Protein AF-A0A970VYC9-F1 (afdb_monomer_lite)

Sequence (1015 aa):
MMTEHKGNSSAHLAHGGRQALRVGLLAVALLVLVWGLLGAGLLDGRLAPSISSAAEPETVHFQEGLNSYAGTTDTYINRWFPDTSYGWYNTMSVRAADYMSSLVRFDLSSIPNSATVISATLQLWCTGTGGQTVDASAFRVVRPWSESLATWNAADASVFWGTAGCNSTTTDRLPDPETMVVLSAASRWYEWAIPNMVQAWIANPANNQGVILRGSGEHFVQFSFASSEYWSLDLRPRLSVRYVDGPLSTATSTATATGTFTPTPTSTSFQTFTATPTGTVPTSTHTPTPTATPTGGPGNVEIRIVPDSRTALLNEMFTLDVMVLAPSGPVDSSSVYINFDPAVLQVVDGGGAPTNAIVPDATSLPILLLNQVNNGTGRIDYVAGAALPPAAPPSGYFRVATIRFKAVATAPGGTPVTFSFGAPRQTMTLYAGLNNLGSHTDGVVFVSASTATATATGTVPTATPTHTATHTLTPTNTATPTTPAATATWTATATATSTGQPTATRTSTPIGPTPGTVSLYLDPSPRVATVNEIFTLEIRVNASSQAVDSGAIYIDFDPTFLRVVDVAGNPVASIIPADPFSVVLENVVNNTFGTINYQAGIPSGPACNGVCTVATIRFKALVPTASTPLIFHSTVPRRTRMVLGGINQNTNTPLGSVVIGGSPANTATPTATTPASTATPTRTPTATSTGQPTATPTQTLAAPGGVSIALEPGLKIVTVGQTFDLTVRINAGTQPLDGAQVYVNVDPAVFQVVNVIPDLSRFADIVSPASWDNALGHIGYAAGLLAGPAPTGSFNIATLRLQAIAPAGGSLIRFAFHPPLRDTKVAYQGAQWRPTSVDAIVLVSASGPVATATPTNTPTPTATPTLGAPSGTLTGRVILEGRSDHSGALVTIGSRSALTAANGTFTIAGVPVGLYTVRASRVPYLYADKSGVVITNGATTALPDVGLYGGDCNSDGIVDVADMVMVGMAWQATPADPAWNPAADINGDGIVDLVDLLIIGSNHERTAPTAWAIF

Secondary structure (DSSP, 8-state):
----------------------------------------------PPP-PPPPPP-EEEEEETTGGG---EEEEEEETTSTT---TTSSEEEEEGGGTEEEEEEE--TTS-TTEEEEEEEEEEEEEEE-SS-EEEEEEEB-S---TTT--SSEEETTEE-SSTTTT-TTTTB-SS-SEEEEE--SSEEEEEE-HHHHHHHHH-GGG---EEEEEESS---EEEEE-TT-S-GGGS-EEEEEEEES----------------------------------------------PPPPPPPSEEEEEESSEEEEETT-EEEEEEEEEESSS--SEEEEEEEE-TTTEEEB-TTS-B-S--EE-TTTS-EEEEEEEETTTTEEEEEEEPPSTTSPPP-EEEEEEEEEEEE-S-EEEEEEEEE--STTS--EEEETTEE-EEEEE-EEEEEEPPPPP-----------------------------------------------------PPPPPPPPP-EEEEEEESSSEEEETT-EEEEEEEEE-TTS-BSEEEEEEEE-TTTEEEB-TTS-B-SSPEE-TB--EEEEEEEETTTTEEEEEEE-SSS--B-SEEEEEEEEEEE-S-EEEEEEEE--SSSS--EEEETTEEPEEE-PPEEEEEEPPPPP-------------------------------------TT--EEEEESSEEEEETT-EEEEEEEEEEET---SEEEEEEE--TTTEEEEEEEE-TTT--SEEPPPEEETTTTEEEEEEE-SSS----EEEEEEEEEEEE-S-EEEEEEEE-EETTTEE-EEEETTEEEPPEEE-EEEEEESSPPP-PPPPP-----------PPSEEEEEEEEEETT-S--TT-EEEETTEEEEPPTTSEEEEEEEESEEEEEEEEETTEEEEEEEEEEE-TT-EEEPPPEEEPB--SSSSSB-SHHHHHHHHHTTT--TTSTT--TTT--S-SSS--HHHHHHHHHHTT-BSSEESS--

Foldseek 3Di:
DDDDDDDDDDDDDDDDDDDDDDDDDDDDPDDDDDDDDDDDDDDDDDDDPDDDDFFDKDKDKAFQPPPPHHFKFKWKAAQVFQQDAGRVPQKAKAWAPLGMKMFIFGQPVVDALQKQFPWKKKKWAWADKPQAKWKKFKWAFQAAADRRRDYQQARHPPHGQPHGSLPDCVHTTPPHGPDIDIDGGHGDMDMDIDNVSVNVCSNPVVRGRGIMIHIHDDDGMMIMTGDSPNPDRVRYIMMMTIIGRHDDDDPDDDDDDDDDDDDDDDDDDDDDDDDDDDDDDDDDDDDDDDDDDDADDAAPKEWEWPPQEAEAEAQDKDKIFTKMFAADAFFFKWWWKKFWDLQFKAFADPVRHGDQFFAFDCVQFVAWPDTGDDSPGRITTTMGGHDDPDDDHDHGMDTGTMTMMTTNDADQVWIWIDTDPDPPRRIFTDDPNHTRYRYYRTHTYGYDYDDDDDDDDDDDDDDDDDDDDDDDDDDDDDDDDDDDDDDDDDDDDDDDDDDDDDPDDDDDDPDPDDFAEKEWEKPPFPAEAAAQDKDKIFTKIFCPAHFFFKWKWKKFWDLQFKAFADPVRHGDQFFFADPQFPAWDDTGDDSPRRITITITGGPDDDGHNGMDTGTMTIMTTHDADQKIKMDIDCDPPRHIFTDDPNHTHNYHYDIGMYGYDYDDDDDDDDDDDDDDDDDDDDDDDDDDDDDDDDDPPPPPPPDPPAKEKEWPPQEAEEEAFDKDKTFIKIFQAANFFFKWKWKKAFDLVWKAFPDKAFDCVQFPPDWDPWDDDSVRRMTITMGGHPDDGGDHGMDTTIMTIMGTHDFDQKTKIDTDCDPDPRRTWIDDPRDIDRGHYRIHIYGYDHDDDDDDDDDDDDDDDPDDPPPPAFFAKEKEFEDEPLEQFQWQWWKDWDPWIDTAGRRRIDMTTGHHFDFTKMKTDDAPFAIAIDGGFGIGGHYYGYDYYFYTQGQNLVVPFALEVVSVVLLVQQAQPFPVDPSDDPSQVRNPPGGRYVVSVVSSVVRHGPGPPDYRDYD

pLDDT: mean 72.04, std 24.37, range [23.05, 98.25]

Structure (mmCIF, N/CA/C/O backbone):
data_AF-A0A970VYC9-F1
#
_entry.id   AF-A0A970VYC9-F1
#
loop_
_atom_site.group_PDB
_atom_site.id
_atom_site.type_symbol
_atom_site.label_atom_id
_atom_site.label_alt_id
_atom_site.label_comp_id
_atom_site.label_asym_id
_atom_site.label_entity_id
_atom_site.label_seq_id
_atom_site.pdbx_PDB_ins_code
_atom_site.Cartn_x
_atom_site.Cartn_y
_atom_site.Cartn_z
_atom_site.occupancy
_atom_site.B_iso_or_equiv
_atom_site.auth_seq_id
_atom_site.auth_comp_id
_atom_site.auth_asym_id
_atom_site.auth_atom_id
_atom_site.pdbx_PDB_model_num
ATOM 1 N N . MET A 1 1 ? 14.913 35.506 72.686 1.00 34.69 1 MET A N 1
ATOM 2 C CA . MET A 1 1 ? 14.601 36.927 72.408 1.00 34.69 1 MET A CA 1
ATOM 3 C C . MET A 1 1 ? 15.702 37.484 71.523 1.00 34.69 1 MET A C 1
ATOM 5 O O . MET A 1 1 ? 16.821 37.016 71.676 1.00 34.69 1 MET A O 1
ATOM 9 N N . MET A 1 2 ? 15.368 38.474 70.688 1.00 34.59 2 MET A N 1
ATOM 10 C CA . MET A 1 2 ? 16.228 39.190 69.725 1.00 34.59 2 MET A CA 1
ATOM 11 C C . MET A 1 2 ? 16.734 38.331 68.539 1.00 34.59 2 MET A C 1
ATOM 13 O O . MET A 1 2 ? 17.364 37.308 68.771 1.00 34.59 2 MET A O 1
ATOM 17 N N . THR A 1 3 ? 16.338 38.532 67.267 1.00 36.25 3 THR A N 1
ATOM 18 C CA . THR A 1 3 ? 16.281 39.724 66.361 1.00 36.25 3 THR A CA 1
ATOM 19 C C . THR A 1 3 ? 17.652 40.175 65.841 1.00 36.25 3 THR A C 1
ATOM 21 O O . THR A 1 3 ? 18.576 40.246 66.639 1.00 36.25 3 THR A O 1
ATOM 24 N N . GLU A 1 4 ? 17.853 40.635 64.598 1.00 38.69 4 GLU A N 1
ATOM 25 C CA . GLU A 1 4 ? 17.152 40.498 63.296 1.00 38.69 4 GLU A CA 1
ATOM 26 C C . GLU A 1 4 ? 18.017 41.208 62.212 1.00 38.69 4 GLU A C 1
ATOM 28 O O . GLU A 1 4 ? 18.910 41.979 62.549 1.00 38.69 4 GLU A O 1
ATOM 33 N N . HIS A 1 5 ? 17.744 40.959 60.925 1.00 35.91 5 HIS A N 1
ATOM 34 C CA . HIS A 1 5 ? 18.020 41.785 59.727 1.00 35.91 5 HIS A CA 1
ATOM 35 C C . HIS A 1 5 ? 19.033 42.964 59.719 1.00 35.91 5 HIS A C 1
ATOM 37 O O . HIS A 1 5 ? 18.809 44.001 60.343 1.00 35.91 5 HIS A O 1
ATOM 43 N N . LYS A 1 6 ? 19.971 42.912 58.748 1.00 31.39 6 LYS A N 1
ATOM 44 C CA . LYS A 1 6 ? 20.188 43.845 57.592 1.00 31.39 6 LYS A CA 1
ATOM 45 C C . LYS A 1 6 ? 21.543 43.520 56.920 1.00 31.39 6 LYS A C 1
ATOM 47 O O . LYS A 1 6 ? 22.402 42.945 57.570 1.00 31.39 6 LYS A O 1
ATOM 52 N N . GLY A 1 7 ? 21.834 43.837 55.655 1.00 28.50 7 GLY A N 1
ATOM 53 C CA . GLY A 1 7 ? 21.086 44.538 54.599 1.00 28.50 7 GLY A CA 1
ATOM 54 C C . GLY A 1 7 ? 22.072 45.134 53.568 1.00 28.50 7 GLY A C 1
ATOM 55 O O . GLY A 1 7 ? 23.065 45.731 53.966 1.00 28.50 7 GLY A O 1
ATOM 56 N N . ASN A 1 8 ? 21.831 44.942 52.264 1.00 30.64 8 ASN A N 1
ATOM 57 C CA . ASN A 1 8 ? 22.756 45.268 51.154 1.00 30.64 8 ASN A CA 1
ATOM 58 C C . ASN A 1 8 ? 23.137 46.759 51.008 1.00 30.64 8 ASN A C 1
ATOM 60 O O . ASN A 1 8 ? 22.310 47.621 51.305 1.00 30.64 8 ASN A O 1
ATOM 64 N N . SER A 1 9 ? 24.281 47.053 50.355 1.00 31.19 9 SER A N 1
ATOM 65 C CA . SER A 1 9 ? 24.343 47.707 49.010 1.00 31.19 9 SER A CA 1
ATOM 66 C C . SER A 1 9 ? 25.736 48.240 48.612 1.00 31.19 9 SER A C 1
ATOM 68 O O . SER A 1 9 ? 26.359 48.927 49.419 1.00 31.19 9 SER A O 1
ATOM 70 N N . SER A 1 10 ? 26.136 48.007 47.340 1.00 29.23 10 SER A N 1
ATOM 71 C CA . SER A 1 10 ? 27.039 48.790 46.431 1.00 29.23 10 SER A CA 1
ATOM 72 C C . SER A 1 10 ? 27.933 47.882 45.548 1.00 29.23 10 SER A C 1
ATOM 74 O O . SER A 1 10 ? 28.337 46.827 46.020 1.00 29.23 10 SER A O 1
ATOM 76 N N . ALA A 1 11 ? 28.350 48.221 44.313 1.00 31.09 11 ALA A N 1
ATOM 77 C CA . ALA A 1 11 ? 27.776 49.126 43.299 1.00 31.09 11 ALA A CA 1
ATOM 78 C C . ALA A 1 11 ? 28.359 48.875 41.871 1.00 31.09 11 ALA A C 1
ATOM 80 O O . ALA A 1 11 ? 29.538 48.588 41.720 1.00 31.09 11 ALA A O 1
ATOM 81 N N . HIS A 1 12 ? 27.509 49.051 40.849 1.00 30.88 12 HIS A N 1
ATOM 82 C CA . HIS A 1 12 ? 27.739 49.503 39.453 1.00 30.88 12 HIS A CA 1
ATOM 83 C C . HIS A 1 12 ? 28.916 49.054 38.521 1.00 30.88 12 HIS A C 1
ATOM 85 O O . HIS A 1 12 ? 30.074 49.392 38.721 1.00 30.88 12 HIS A O 1
ATOM 91 N N . LEU A 1 13 ? 28.483 48.577 37.331 1.00 28.19 13 LEU A N 1
ATOM 92 C CA . LEU A 1 13 ? 28.883 48.945 35.938 1.00 28.19 13 LEU A CA 1
ATOM 93 C C . LEU A 1 13 ? 30.101 48.322 35.185 1.00 28.19 13 LEU A C 1
ATOM 95 O O . LEU A 1 13 ? 31.186 48.882 35.118 1.00 28.19 13 LEU A O 1
ATOM 99 N N . ALA A 1 14 ? 29.772 47.289 34.390 1.00 29.39 14 ALA A N 1
ATOM 100 C CA . ALA A 1 14 ? 29.857 47.227 32.909 1.00 29.39 14 ALA A CA 1
ATOM 101 C C . ALA A 1 14 ? 31.200 47.209 32.118 1.00 29.39 14 ALA A C 1
ATOM 103 O O . ALA A 1 14 ? 31.681 48.238 31.649 1.00 29.39 14 ALA A O 1
ATOM 104 N N . HIS A 1 15 ? 31.615 45.998 31.721 1.00 30.73 15 HIS A N 1
ATOM 105 C CA . HIS A 1 15 ? 31.915 45.553 30.334 1.00 30.73 15 HIS A CA 1
ATOM 106 C C . HIS A 1 15 ? 31.724 44.014 30.316 1.00 30.73 15 HIS A C 1
ATOM 108 O O . HIS A 1 15 ? 31.887 43.379 31.351 1.00 30.73 15 HIS A O 1
ATOM 114 N N . GLY A 1 16 ? 31.282 43.321 29.265 1.00 25.39 16 GLY A N 1
ATOM 115 C CA . GLY A 1 16 ? 31.586 43.482 27.841 1.00 25.39 16 GLY A CA 1
ATOM 116 C C . GLY A 1 16 ? 32.328 42.213 27.395 1.00 25.39 16 GLY A C 1
ATOM 117 O O . GLY A 1 16 ? 33.551 42.177 27.434 1.00 25.39 16 GLY A O 1
ATOM 118 N N . GLY A 1 17 ? 31.597 41.127 27.113 1.00 24.38 17 GLY A N 1
ATOM 119 C CA . GLY A 1 17 ? 32.174 39.773 27.044 1.00 24.38 17 GLY A CA 1
ATOM 120 C C . GLY A 1 17 ? 32.783 39.371 25.695 1.00 24.38 17 GLY A C 1
ATOM 121 O O . GLY A 1 17 ? 32.687 40.106 24.714 1.00 24.38 17 GLY A O 1
ATOM 122 N N . ARG A 1 18 ? 33.338 38.150 25.635 1.00 27.70 18 ARG A N 1
ATOM 123 C CA . ARG A 1 18 ? 33.455 37.313 24.424 1.00 27.70 18 ARG A CA 1
ATOM 124 C C . ARG A 1 18 ? 33.731 35.847 24.790 1.00 27.70 18 ARG A C 1
ATOM 126 O O . ARG A 1 18 ? 34.361 35.547 25.793 1.00 27.70 18 ARG A O 1
ATOM 133 N N . GLN A 1 19 ? 33.181 34.973 23.957 1.00 28.77 19 GLN A N 1
ATOM 134 C CA . GLN A 1 19 ? 33.084 33.512 24.049 1.00 28.77 19 GLN A CA 1
ATOM 135 C C . GLN A 1 19 ? 34.413 32.769 24.300 1.00 28.77 19 GLN A C 1
ATOM 137 O O . GLN A 1 19 ? 35.411 33.137 23.686 1.00 28.77 19 GLN A O 1
ATOM 142 N N . ALA A 1 20 ? 34.376 31.652 25.053 1.00 26.09 20 ALA A N 1
ATOM 143 C CA . ALA A 1 20 ? 34.862 30.328 24.602 1.00 26.09 20 ALA A CA 1
ATOM 144 C C . ALA A 1 20 ? 34.756 29.207 25.674 1.00 26.09 20 ALA A C 1
ATOM 146 O O . ALA A 1 20 ? 35.282 29.337 26.770 1.00 26.09 20 ALA A O 1
ATOM 147 N N . LEU A 1 21 ? 34.186 28.065 25.259 1.00 25.02 21 LEU A N 1
ATOM 148 C CA . LEU A 1 21 ? 34.429 26.675 25.709 1.00 25.02 21 LEU A CA 1
ATOM 149 C C . LEU A 1 21 ? 34.137 26.191 27.164 1.00 25.02 21 LEU A C 1
ATOM 151 O O . LEU A 1 21 ? 34.905 26.413 28.090 1.00 25.02 21 LEU A O 1
ATOM 155 N N . ARG A 1 22 ? 33.191 25.229 27.195 1.00 29.17 22 ARG A N 1
ATOM 156 C CA . ARG A 1 22 ? 33.177 23.925 27.916 1.00 29.17 22 ARG A CA 1
ATOM 157 C C . ARG A 1 22 ? 32.716 23.847 29.386 1.00 29.17 22 ARG A C 1
ATOM 159 O O . ARG A 1 22 ? 33.278 24.442 30.293 1.00 29.17 22 ARG A O 1
ATOM 166 N N . VAL A 1 23 ? 31.721 22.972 29.576 1.00 30.66 23 VAL A N 1
ATOM 167 C CA . VAL A 1 23 ? 31.080 22.529 30.828 1.00 30.66 23 VAL A CA 1
ATOM 168 C C . VAL A 1 23 ? 31.030 20.991 30.835 1.00 30.66 23 VAL A C 1
ATOM 170 O O . VAL A 1 23 ? 30.953 20.379 29.770 1.00 30.66 23 VAL A O 1
ATOM 173 N N . GLY A 1 24 ? 31.053 20.388 32.028 1.00 25.53 24 GLY A N 1
ATOM 174 C CA . GLY A 1 24 ? 30.980 18.942 32.297 1.00 25.53 24 GLY A CA 1
ATOM 175 C C . GLY A 1 24 ? 32.055 18.546 33.321 1.00 25.53 24 GLY A C 1
ATOM 176 O O . GLY A 1 24 ? 33.170 19.044 33.235 1.00 25.53 24 GLY A O 1
ATOM 177 N N . LEU A 1 25 ? 31.822 17.688 34.318 1.00 26.88 25 LEU A N 1
ATOM 178 C CA . LEU A 1 25 ? 30.694 16.791 34.609 1.00 26.88 25 LEU A CA 1
ATOM 179 C C . LEU A 1 25 ? 30.839 16.325 36.079 1.00 26.88 25 LEU A C 1
ATOM 181 O O . LEU A 1 25 ? 31.982 16.124 36.476 1.00 26.88 25 LEU A O 1
ATOM 185 N N . LEU A 1 26 ? 29.761 16.142 36.869 1.00 27.05 26 LEU A N 1
ATOM 186 C CA . LEU A 1 26 ? 29.714 15.270 38.078 1.00 27.05 26 LEU A CA 1
ATOM 187 C C . LEU A 1 26 ? 28.361 15.358 38.820 1.00 27.05 26 LEU A C 1
ATOM 189 O O . LEU A 1 26 ? 28.146 16.251 39.634 1.00 27.05 26 LEU A O 1
ATOM 193 N N . ALA A 1 27 ? 27.467 14.395 38.572 1.00 25.09 27 ALA A N 1
ATOM 194 C CA . ALA A 1 27 ? 26.271 14.142 39.387 1.00 25.09 27 ALA A CA 1
ATOM 195 C C . ALA A 1 27 ? 25.778 12.689 39.208 1.00 25.09 27 ALA A C 1
ATOM 197 O O . ALA A 1 27 ? 24.706 12.443 38.667 1.00 25.09 27 ALA A O 1
ATOM 198 N N . VAL A 1 28 ? 26.579 11.710 39.645 1.00 28.11 28 VAL A N 1
ATOM 199 C CA . VAL A 1 28 ? 26.172 10.293 39.741 1.00 28.11 28 VAL A CA 1
ATOM 200 C C . VAL A 1 28 ? 26.507 9.805 41.147 1.00 28.11 28 VAL A C 1
ATOM 202 O O . VAL A 1 28 ? 27.614 9.341 41.405 1.00 28.11 28 VAL A O 1
ATOM 205 N N . ALA A 1 29 ? 25.570 9.993 42.081 1.00 27.52 29 ALA A N 1
ATOM 206 C CA . ALA A 1 29 ? 25.761 9.650 43.491 1.00 27.52 29 ALA A CA 1
ATOM 207 C C . ALA A 1 29 ? 24.434 9.440 44.253 1.00 27.52 29 ALA A C 1
ATOM 209 O O . ALA A 1 29 ? 24.271 9.979 45.345 1.00 27.52 29 ALA A O 1
ATOM 210 N N . LEU A 1 30 ? 23.474 8.676 43.703 1.00 27.50 30 LEU A N 1
ATOM 211 C CA . LEU A 1 30 ? 22.288 8.263 44.476 1.00 27.50 30 LEU A CA 1
ATOM 212 C C . LEU A 1 30 ? 21.567 6.992 43.964 1.00 27.50 30 LEU A C 1
ATOM 214 O O . LEU A 1 30 ? 20.372 7.044 43.692 1.00 27.50 30 LEU A O 1
ATOM 218 N N . LEU A 1 31 ? 22.243 5.836 43.846 1.00 26.14 31 LEU A N 1
ATOM 219 C CA . LEU A 1 31 ? 21.517 4.562 43.636 1.00 26.14 31 LEU A CA 1
ATOM 220 C C . LEU A 1 31 ? 22.204 3.276 44.154 1.00 26.14 31 LEU A C 1
ATOM 222 O O . LEU A 1 31 ? 22.159 2.242 43.496 1.00 26.14 31 LEU A O 1
ATOM 226 N N . VAL A 1 32 ? 22.813 3.297 45.348 1.00 26.75 32 VAL A N 1
ATOM 227 C CA . VAL A 1 32 ? 23.187 2.055 46.068 1.00 26.75 32 VAL A CA 1
ATOM 228 C C . VAL A 1 32 ? 22.946 2.220 47.571 1.00 26.75 32 VAL A C 1
ATOM 230 O O . VAL A 1 32 ? 23.874 2.562 48.300 1.00 26.75 32 VAL A O 1
ATOM 233 N N . LEU A 1 33 ? 21.709 1.995 48.044 1.00 26.17 33 LEU A N 1
ATOM 234 C CA . LEU A 1 33 ? 21.443 1.788 49.480 1.00 26.17 33 LEU A CA 1
ATOM 235 C C . LEU A 1 33 ? 20.055 1.194 49.829 1.00 26.17 33 LEU A C 1
ATOM 237 O O . LEU A 1 33 ? 19.351 1.752 50.657 1.00 26.17 33 LEU A O 1
ATOM 241 N N . VAL A 1 34 ? 19.684 0.030 49.275 1.00 25.84 34 VAL A N 1
ATOM 242 C CA . VAL A 1 34 ? 18.873 -0.985 49.999 1.00 25.84 34 VAL A CA 1
ATOM 243 C C . VAL A 1 34 ? 19.224 -2.377 49.459 1.00 25.84 34 VAL A C 1
ATOM 245 O O . VAL A 1 34 ? 18.888 -2.698 48.324 1.00 25.84 34 VAL A O 1
ATOM 248 N N . TRP A 1 35 ? 19.854 -3.224 50.277 1.00 29.33 35 TRP A N 1
ATOM 249 C CA . TRP A 1 35 ? 19.932 -4.677 50.063 1.00 29.33 35 TRP A CA 1
ATOM 250 C C . TRP A 1 35 ? 19.893 -5.390 51.423 1.00 29.33 35 TRP A C 1
ATOM 252 O O . TRP A 1 35 ? 20.714 -5.099 52.287 1.00 29.33 35 TRP A O 1
ATOM 262 N N . GLY A 1 36 ? 18.976 -6.354 51.568 1.00 24.83 36 GLY A N 1
ATOM 263 C CA . GLY A 1 36 ? 19.033 -7.436 52.560 1.00 24.83 36 GLY A CA 1
ATOM 264 C C . GLY A 1 36 ? 18.574 -7.142 53.998 1.00 24.83 36 GLY A C 1
ATOM 265 O O . GLY A 1 36 ? 19.279 -6.485 54.753 1.00 24.83 36 GLY A O 1
ATOM 266 N N . LEU A 1 37 ? 17.463 -7.771 54.418 1.00 25.47 37 LEU A N 1
ATOM 267 C CA . LEU A 1 37 ? 17.438 -8.859 55.425 1.00 25.47 37 LEU A CA 1
ATOM 268 C C . LEU A 1 37 ? 16.041 -9.065 56.042 1.00 25.47 37 LEU A C 1
ATOM 270 O O . LEU A 1 37 ? 15.620 -8.309 56.909 1.00 25.47 37 LEU A O 1
ATOM 274 N N . LEU A 1 38 ? 15.384 -10.164 55.664 1.00 26.72 38 LEU A N 1
ATOM 275 C CA . LEU A 1 38 ? 14.635 -11.090 56.533 1.00 26.72 38 LEU A CA 1
ATOM 276 C C . LEU A 1 38 ? 14.255 -12.301 55.665 1.00 26.72 38 LEU A C 1
ATOM 278 O O . LEU A 1 38 ? 13.935 -12.129 54.491 1.00 26.72 38 LEU A O 1
ATOM 282 N N . GLY A 1 39 ? 14.358 -13.526 56.183 1.00 23.83 39 GLY A N 1
ATOM 283 C CA . GLY A 1 39 ? 14.249 -14.729 55.348 1.00 23.83 39 GLY A CA 1
ATOM 284 C C . GLY A 1 39 ? 13.640 -15.946 56.041 1.00 23.83 39 GLY A C 1
ATOM 285 O O . GLY A 1 39 ? 13.157 -15.848 57.163 1.00 23.83 39 GLY A O 1
ATOM 286 N N . ALA A 1 40 ? 13.765 -17.088 55.351 1.00 27.77 40 ALA A N 1
ATOM 287 C CA . ALA A 1 40 ? 13.367 -18.454 55.728 1.00 27.77 40 ALA A CA 1
ATOM 288 C C . ALA A 1 40 ? 11.850 -18.773 55.742 1.00 27.77 40 ALA A C 1
ATOM 290 O O . ALA A 1 40 ? 11.071 -18.177 56.476 1.00 27.77 40 ALA A O 1
ATOM 291 N N . GLY A 1 41 ? 11.453 -19.792 54.960 1.00 23.83 41 GLY A N 1
ATOM 292 C CA . GLY A 1 41 ? 10.062 -20.267 54.848 1.00 23.83 41 GLY A CA 1
ATOM 293 C C . GLY A 1 41 ? 9.859 -21.375 53.797 1.00 23.83 41 GLY A C 1
ATOM 294 O O . GLY A 1 41 ? 9.305 -21.126 52.739 1.00 23.83 41 GLY A O 1
ATOM 295 N N . LEU A 1 42 ? 10.372 -22.570 54.098 1.00 26.47 42 LEU A N 1
ATOM 296 C CA . LEU A 1 42 ? 10.279 -23.871 53.396 1.00 26.47 42 LEU A CA 1
ATOM 297 C C . LEU A 1 42 ? 9.033 -24.201 52.519 1.00 26.47 42 LEU A C 1
ATOM 299 O O . LEU A 1 42 ? 7.914 -24.011 52.979 1.00 26.47 42 LEU A O 1
ATOM 303 N N . LEU A 1 43 ? 9.293 -24.934 51.410 1.00 26.36 43 LEU A N 1
ATOM 304 C CA . LEU A 1 43 ? 8.435 -25.933 50.701 1.00 26.36 43 LEU A CA 1
ATOM 305 C C . LEU A 1 43 ? 7.145 -25.395 50.018 1.00 26.36 43 LEU A C 1
ATOM 307 O O . LEU A 1 43 ? 6.384 -24.650 50.610 1.00 26.36 43 LEU A O 1
ATOM 311 N N . ASP A 1 44 ? 6.794 -25.715 48.765 1.00 29.92 44 ASP A N 1
ATOM 312 C CA . ASP A 1 44 ? 6.897 -26.990 48.035 1.00 29.92 44 ASP A CA 1
ATOM 313 C C . ASP A 1 44 ? 6.886 -26.785 46.499 1.00 29.92 44 ASP A C 1
ATOM 315 O O . ASP A 1 44 ? 6.418 -25.763 45.995 1.00 29.92 44 ASP A O 1
ATOM 319 N N . GLY A 1 45 ? 7.351 -27.777 45.730 1.00 35.28 45 GLY A N 1
ATOM 320 C CA . GLY A 1 45 ? 7.415 -27.701 44.263 1.00 35.28 45 GLY A CA 1
ATOM 321 C C . GLY A 1 45 ? 6.245 -28.367 43.523 1.00 35.28 45 GLY A C 1
ATOM 322 O O . GLY A 1 45 ? 5.914 -29.525 43.774 1.00 35.28 45 GLY A O 1
ATOM 323 N N . ARG A 1 46 ? 5.702 -27.687 42.502 1.00 30.78 46 ARG A N 1
ATOM 324 C CA . ARG A 1 46 ? 5.046 -28.321 41.342 1.00 30.78 46 ARG A CA 1
ATOM 325 C C . ARG A 1 46 ? 5.515 -27.647 40.055 1.00 30.78 46 ARG A C 1
ATOM 327 O O . ARG A 1 46 ? 5.576 -26.425 39.982 1.00 30.78 46 ARG A O 1
ATOM 334 N N . LEU A 1 47 ? 5.868 -28.462 39.064 1.00 33.22 47 LEU A N 1
ATOM 335 C CA . LEU A 1 47 ? 6.429 -28.017 37.789 1.00 33.22 47 LEU A CA 1
ATOM 336 C C . LEU A 1 47 ? 5.408 -27.190 36.994 1.00 33.22 47 LEU A C 1
ATOM 338 O O . LEU A 1 47 ? 4.347 -27.702 36.640 1.00 33.22 47 LEU A O 1
ATOM 342 N N . ALA A 1 48 ? 5.770 -25.956 36.646 1.00 34.59 48 ALA A N 1
ATOM 343 C CA . ALA A 1 48 ? 5.274 -25.328 35.427 1.00 34.59 48 ALA A CA 1
ATOM 344 C C . ALA A 1 48 ? 6.150 -25.807 34.251 1.00 34.59 48 ALA A C 1
ATOM 346 O O . ALA A 1 48 ? 7.357 -25.987 34.449 1.00 34.59 48 ALA A O 1
ATOM 347 N N . PRO A 1 49 ? 5.598 -26.028 33.043 1.00 34.41 49 PRO A N 1
ATOM 348 C CA . PRO A 1 49 ? 6.423 -26.273 31.867 1.00 34.41 49 PRO A CA 1
ATOM 349 C C . PRO A 1 49 ? 7.317 -25.053 31.625 1.00 34.41 49 PRO A C 1
ATOM 351 O O . PRO A 1 49 ? 6.847 -23.915 31.659 1.00 34.41 49 PRO A O 1
ATOM 354 N N . SER A 1 50 ? 8.609 -25.286 31.396 1.00 34.62 50 SER A N 1
ATOM 355 C CA . SER A 1 50 ? 9.562 -24.228 31.070 1.00 34.62 50 SER A CA 1
ATOM 356 C C . SER A 1 50 ? 9.137 -23.539 29.777 1.00 34.62 50 SER A C 1
ATOM 358 O O . SER A 1 50 ? 9.167 -24.153 28.708 1.00 34.62 50 SER A O 1
ATOM 360 N N . ILE A 1 51 ? 8.747 -22.269 29.879 1.00 36.50 51 ILE A N 1
ATOM 361 C CA . ILE A 1 51 ? 8.487 -21.422 28.717 1.00 36.50 51 ILE A CA 1
ATOM 362 C C . ILE A 1 51 ? 9.816 -21.293 27.971 1.00 36.50 51 ILE A C 1
ATOM 364 O O . ILE A 1 51 ? 10.798 -20.823 28.548 1.00 36.50 51 ILE A O 1
ATOM 368 N N . SER A 1 52 ? 9.868 -21.741 26.716 1.00 39.34 52 SER A N 1
ATOM 369 C CA . SER A 1 52 ? 11.036 -21.483 25.876 1.00 39.34 52 SER A CA 1
ATOM 370 C C . SER A 1 52 ? 11.165 -19.976 25.705 1.00 39.34 52 SER A C 1
ATOM 372 O O . SER A 1 52 ? 10.221 -19.337 25.236 1.00 39.34 52 SER A O 1
ATOM 374 N N . SER A 1 53 ? 12.320 -19.413 26.067 1.00 43.38 53 SER A N 1
ATOM 375 C CA . SER A 1 53 ? 12.650 -18.047 25.663 1.00 43.38 53 SER A CA 1
ATOM 376 C C . SER A 1 53 ? 12.553 -17.970 24.143 1.00 43.38 53 SER A C 1
ATOM 378 O O . SER A 1 53 ? 13.055 -18.861 23.453 1.00 43.38 53 SER A O 1
ATOM 380 N N . ALA A 1 54 ? 11.906 -16.931 23.619 1.00 49.12 54 ALA A N 1
ATOM 381 C CA . ALA A 1 54 ? 12.048 -16.610 22.207 1.00 49.12 54 ALA A CA 1
ATOM 382 C C . ALA A 1 54 ? 13.506 -16.192 21.957 1.00 49.12 54 ALA A C 1
ATOM 384 O O . ALA A 1 54 ? 14.106 -15.526 22.805 1.00 49.12 54 ALA A O 1
ATOM 385 N N . ALA A 1 55 ? 14.080 -16.610 20.829 1.00 57.09 55 ALA A N 1
ATOM 386 C CA . ALA A 1 55 ? 15.400 -16.151 20.415 1.00 57.09 55 ALA A CA 1
ATOM 387 C C . ALA A 1 55 ? 15.295 -14.713 19.888 1.00 57.09 55 ALA A C 1
ATOM 389 O O . ALA A 1 55 ? 14.465 -14.428 19.020 1.00 57.09 55 ALA A O 1
ATOM 390 N N . GLU A 1 56 ? 16.118 -13.806 20.414 1.00 65.06 56 GLU A N 1
ATOM 391 C CA . GLU A 1 56 ? 16.211 -12.442 19.889 1.00 65.06 56 GLU A CA 1
ATOM 392 C C . GLU A 1 56 ? 16.944 -12.427 18.532 1.00 65.06 56 GLU A C 1
ATOM 394 O O . GLU A 1 56 ? 17.821 -13.261 18.296 1.00 65.06 56 GLU A O 1
ATOM 399 N N . PRO A 1 57 ? 16.597 -11.504 17.615 1.00 80.81 57 PRO A N 1
ATOM 400 C CA . PRO A 1 57 ? 17.210 -11.441 16.292 1.00 80.81 57 PRO A CA 1
ATOM 401 C C . PRO A 1 57 ? 18.629 -10.857 16.329 1.00 80.81 57 PRO A C 1
ATOM 403 O O . PRO A 1 57 ? 18.816 -9.660 16.557 1.00 80.81 57 PRO A O 1
ATOM 406 N N . GLU A 1 58 ? 19.617 -11.689 16.012 1.00 85.19 58 GLU A N 1
ATOM 407 C CA . GLU A 1 58 ? 21.039 -11.351 15.925 1.00 85.19 58 GLU A CA 1
ATOM 408 C C . GLU A 1 58 ? 21.398 -10.747 14.553 1.00 85.19 58 GLU A C 1
ATOM 410 O O . GLU A 1 58 ? 20.704 -10.970 13.558 1.00 85.19 58 GLU A O 1
ATOM 415 N N . THR A 1 59 ? 22.474 -9.954 14.476 1.00 90.25 59 THR A N 1
ATOM 416 C CA . THR A 1 59 ? 23.035 -9.436 13.212 1.00 90.25 59 THR A CA 1
ATOM 417 C C . THR A 1 59 ? 24.545 -9.648 13.166 1.00 90.25 59 THR A C 1
ATOM 419 O O . THR A 1 59 ? 25.259 -9.233 14.075 1.00 90.25 59 THR A O 1
ATOM 422 N N . VAL A 1 60 ? 25.029 -10.254 12.080 1.00 90.12 60 VAL A N 1
ATOM 423 C CA . VAL A 1 60 ? 26.443 -10.561 11.830 1.00 90.12 60 VAL A CA 1
ATOM 424 C C . VAL A 1 60 ? 26.901 -9.871 10.543 1.00 90.12 60 VAL A C 1
ATOM 426 O O . VAL A 1 60 ? 26.172 -9.828 9.548 1.00 90.12 60 VAL A O 1
ATOM 429 N N . HIS A 1 61 ? 28.124 -9.338 10.561 1.00 92.25 61 HIS A N 1
ATOM 430 C CA . HIS A 1 61 ? 28.770 -8.704 9.411 1.00 92.25 61 HIS A CA 1
ATOM 431 C C . HIS A 1 61 ? 30.025 -9.485 9.011 1.00 92.25 61 HIS A C 1
ATOM 433 O O . HIS A 1 61 ? 30.933 -9.670 9.822 1.00 92.25 61 HIS A O 1
ATOM 439 N N . PHE A 1 62 ? 30.086 -9.896 7.749 1.00 96.12 62 PHE A N 1
ATOM 440 C CA . PHE A 1 62 ? 31.219 -10.580 7.132 1.00 96.12 62 PHE A CA 1
ATOM 441 C C . PHE A 1 62 ? 31.974 -9.590 6.243 1.00 96.12 62 PHE A C 1
ATOM 443 O O . PHE A 1 62 ? 31.372 -9.047 5.320 1.00 96.12 62 PHE A O 1
ATOM 450 N N . GLN A 1 63 ? 33.255 -9.323 6.512 1.00 96.19 63 GLN A N 1
ATOM 451 C CA . GLN A 1 63 ? 34.085 -8.394 5.729 1.00 96.19 63 GLN A CA 1
ATOM 452 C C . GLN A 1 63 ? 35.572 -8.722 5.917 1.00 96.19 63 GLN A C 1
ATOM 454 O O . GLN A 1 63 ? 36.031 -8.853 7.050 1.00 96.19 63 GLN A O 1
ATOM 459 N N . GLU A 1 64 ? 36.329 -8.865 4.828 1.00 94.94 64 GLU A N 1
ATOM 460 C CA . GLU A 1 64 ? 37.694 -9.409 4.877 1.00 94.94 64 GLU A CA 1
ATOM 461 C C . GLU A 1 64 ? 38.667 -8.572 5.726 1.00 94.94 64 GLU A C 1
ATOM 463 O O . GLU A 1 64 ? 38.996 -7.431 5.390 1.00 94.94 64 GLU A O 1
ATOM 468 N N . GLY A 1 65 ? 39.192 -9.163 6.801 1.00 87.75 65 GLY A N 1
ATOM 469 C CA . GLY A 1 65 ? 40.090 -8.516 7.759 1.00 87.75 65 GLY A CA 1
ATOM 470 C C . GLY A 1 65 ? 39.390 -7.731 8.877 1.00 87.75 65 GLY A C 1
ATOM 471 O O . GLY A 1 65 ? 40.067 -7.270 9.797 1.00 87.75 65 GLY A O 1
ATOM 472 N N . LEU A 1 66 ? 38.058 -7.602 8.854 1.00 85.44 66 LEU A N 1
ATOM 473 C CA . LEU A 1 66 ? 37.277 -7.032 9.955 1.00 85.44 66 LEU A CA 1
ATOM 474 C C . LEU A 1 66 ? 36.995 -8.116 11.006 1.00 85.44 66 LEU A C 1
ATOM 476 O O . LEU A 1 66 ? 36.612 -9.228 10.658 1.00 85.44 66 LEU A O 1
ATOM 480 N N . ASN A 1 67 ? 37.171 -7.811 12.296 1.00 83.00 67 ASN A N 1
ATOM 481 C CA . ASN A 1 67 ? 36.916 -8.746 13.409 1.00 83.00 67 ASN A CA 1
ATOM 482 C C . ASN A 1 67 ? 37.579 -10.135 13.241 1.00 83.00 67 ASN A C 1
ATOM 484 O O . ASN A 1 67 ? 37.027 -11.148 13.661 1.00 83.00 67 ASN A O 1
ATOM 488 N N . SER A 1 68 ? 38.758 -10.180 12.607 1.00 85.56 68 SER A N 1
ATOM 489 C CA . SER A 1 68 ? 39.485 -11.413 12.250 1.00 85.56 68 SER A CA 1
ATOM 490 C C . SER A 1 68 ? 38.757 -12.361 11.282 1.00 85.56 68 SER A C 1
ATOM 492 O O . SER A 1 68 ? 39.191 -13.500 11.118 1.00 85.56 68 SER A O 1
ATOM 494 N N . TYR A 1 69 ? 37.702 -11.907 10.600 1.00 93.12 69 TYR A N 1
ATOM 495 C CA . TYR A 1 69 ? 37.081 -12.653 9.511 1.00 93.12 69 TYR A CA 1
ATOM 496 C C . TYR A 1 69 ? 38.019 -12.737 8.300 1.00 93.12 69 TYR A C 1
ATOM 498 O O . TYR A 1 69 ? 38.550 -11.718 7.855 1.00 93.12 69 TYR A O 1
ATOM 506 N N . ALA A 1 70 ? 38.201 -13.951 7.778 1.00 92.31 70 ALA A N 1
ATOM 507 C CA . ALA A 1 70 ? 39.065 -14.251 6.634 1.00 92.31 70 ALA A CA 1
ATOM 508 C C . ALA A 1 70 ? 38.406 -15.251 5.659 1.00 92.31 70 ALA A C 1
ATOM 510 O O . ALA A 1 70 ? 39.023 -16.216 5.208 1.00 92.31 70 ALA A O 1
ATOM 511 N N . GLY A 1 71 ? 37.090 -15.105 5.470 1.00 94.25 71 GLY A N 1
ATOM 512 C CA . GLY A 1 71 ? 36.241 -16.037 4.721 1.00 94.25 71 GLY A CA 1
ATOM 513 C C . GLY A 1 71 ? 35.730 -15.491 3.387 1.00 94.25 71 GLY A C 1
ATOM 514 O O . GLY A 1 71 ? 34.831 -16.095 2.798 1.00 94.25 71 GLY A O 1
ATOM 515 N N . THR A 1 72 ? 36.242 -14.349 2.926 1.00 97.06 72 THR A N 1
ATOM 516 C CA . THR A 1 72 ? 35.862 -13.772 1.632 1.00 97.06 72 THR A CA 1
ATOM 517 C C . THR A 1 72 ? 36.667 -14.440 0.527 1.00 97.06 72 THR A C 1
ATOM 519 O O . THR A 1 72 ? 37.878 -14.583 0.642 1.00 97.06 72 THR A O 1
ATOM 522 N N . THR A 1 73 ? 35.996 -14.833 -0.552 1.00 96.81 73 THR A N 1
ATOM 523 C CA . THR A 1 73 ? 36.642 -15.204 -1.816 1.00 96.81 73 THR A CA 1
ATOM 524 C C . THR A 1 73 ? 35.967 -14.429 -2.938 1.00 96.81 73 THR A C 1
ATOM 526 O O . THR A 1 73 ? 34.746 -14.529 -3.096 1.00 96.81 73 THR A O 1
ATOM 529 N N . ASP A 1 74 ? 36.717 -13.634 -3.696 1.00 97.56 74 ASP A N 1
ATOM 530 C CA . ASP A 1 74 ? 36.176 -12.791 -4.757 1.00 97.56 74 ASP A CA 1
ATOM 531 C C . ASP A 1 74 ? 37.142 -12.526 -5.923 1.00 97.56 74 ASP A C 1
ATOM 533 O O . ASP A 1 74 ? 38.361 -12.560 -5.815 1.00 97.56 74 ASP A O 1
ATOM 537 N N . THR A 1 75 ? 36.575 -12.377 -7.117 1.00 96.88 75 THR A N 1
ATOM 538 C CA . THR A 1 75 ? 37.324 -12.256 -8.374 1.00 96.88 75 THR A CA 1
ATOM 539 C C . THR A 1 75 ? 36.411 -11.680 -9.455 1.00 96.88 75 THR A C 1
ATOM 541 O O . THR A 1 75 ? 35.219 -11.455 -9.237 1.00 96.88 75 THR A O 1
ATOM 544 N N . TYR A 1 76 ? 36.922 -11.459 -10.661 1.00 97.56 76 TYR A N 1
ATOM 545 C CA . TYR A 1 76 ? 36.069 -11.182 -11.814 1.00 97.56 76 TYR A CA 1
ATOM 546 C C . TYR A 1 76 ? 36.545 -11.929 -13.053 1.00 97.56 76 TYR A C 1
ATOM 548 O O . TYR A 1 76 ? 37.734 -12.156 -13.257 1.00 97.56 76 TYR A O 1
ATOM 556 N N . ILE A 1 77 ? 35.591 -12.304 -13.901 1.00 97.06 77 ILE A N 1
ATOM 557 C CA . ILE A 1 77 ? 35.846 -13.020 -15.150 1.00 97.06 77 ILE A CA 1
ATOM 558 C C . ILE A 1 77 ? 35.638 -12.075 -16.332 1.00 97.06 77 ILE A C 1
ATOM 560 O O . ILE A 1 77 ? 34.696 -11.281 -16.349 1.00 97.06 77 ILE A O 1
ATOM 564 N N . ASN A 1 78 ? 36.538 -12.136 -17.315 1.00 94.31 78 ASN A N 1
ATOM 565 C CA . ASN A 1 78 ? 36.663 -11.124 -18.363 1.00 94.31 78 ASN A CA 1
ATOM 566 C C . ASN A 1 78 ? 36.655 -11.756 -19.758 1.00 94.31 78 ASN A C 1
ATOM 568 O O . ASN A 1 78 ? 37.588 -12.459 -20.144 1.00 94.31 78 ASN A O 1
ATOM 572 N N . ARG A 1 79 ? 35.625 -11.455 -20.548 1.00 93.44 79 ARG A N 1
ATOM 573 C CA . ARG A 1 79 ? 35.410 -12.033 -21.880 1.00 93.44 79 ARG A CA 1
ATOM 574 C C . ARG A 1 79 ? 36.503 -11.687 -22.895 1.00 93.44 79 ARG A C 1
ATOM 576 O O . ARG A 1 79 ? 36.696 -12.437 -23.849 1.00 93.44 79 ARG A O 1
ATOM 583 N N . TRP A 1 80 ? 37.208 -10.567 -22.719 1.00 90.19 80 TRP A N 1
ATOM 584 C CA . TRP A 1 80 ? 38.306 -10.169 -23.611 1.00 90.19 80 TRP A CA 1
ATOM 585 C C . TRP A 1 80 ? 39.627 -10.880 -23.321 1.00 90.19 80 TRP A C 1
ATOM 587 O O . TRP A 1 80 ? 40.462 -10.988 -24.214 1.00 90.19 80 TRP A O 1
ATOM 597 N N . PHE A 1 81 ? 39.803 -11.380 -22.099 1.00 90.25 81 PHE A N 1
ATOM 598 C CA . PHE A 1 81 ? 40.995 -12.103 -21.663 1.00 90.25 81 PHE A CA 1
ATOM 599 C C . PHE A 1 81 ? 40.551 -13.436 -21.053 1.00 90.25 81 PHE A C 1
ATOM 601 O O . PHE A 1 81 ? 40.610 -13.615 -19.836 1.00 90.25 81 PHE A O 1
ATOM 608 N N . PRO A 1 82 ? 40.013 -14.352 -21.881 1.00 91.56 82 PRO A N 1
ATOM 609 C CA . PRO A 1 82 ? 39.095 -15.365 -21.388 1.00 91.56 82 PRO A CA 1
ATOM 610 C C . PRO A 1 82 ? 39.756 -16.491 -20.581 1.00 91.56 82 PRO A C 1
ATOM 612 O O . PRO A 1 82 ? 39.067 -17.213 -19.862 1.00 91.56 82 PRO A O 1
ATOM 615 N N . ASP A 1 83 ? 41.081 -16.598 -20.652 1.00 92.69 83 ASP A N 1
ATOM 616 C CA . ASP A 1 83 ? 41.903 -17.557 -19.909 1.00 92.69 83 ASP A CA 1
ATOM 617 C C . ASP A 1 83 ? 42.736 -16.883 -18.797 1.00 92.69 83 ASP A C 1
ATOM 619 O O . ASP A 1 83 ? 43.594 -17.518 -18.187 1.00 92.69 83 ASP A O 1
ATOM 623 N N . THR A 1 84 ? 42.486 -15.599 -18.512 1.00 91.56 84 THR A N 1
ATOM 624 C CA . THR A 1 84 ? 43.140 -14.853 -17.427 1.00 91.56 84 THR A CA 1
ATOM 625 C C . THR A 1 84 ? 42.301 -14.914 -16.151 1.00 91.56 84 THR A C 1
ATOM 627 O O . THR A 1 84 ? 41.101 -14.640 -16.178 1.00 91.56 84 THR A O 1
ATOM 630 N N . SER A 1 85 ? 42.955 -15.238 -15.034 1.00 91.38 85 SER A N 1
ATOM 631 C CA . SER A 1 85 ? 42.397 -15.146 -13.679 1.00 91.38 85 SER A CA 1
ATOM 632 C C . SER A 1 85 ? 42.749 -13.803 -13.037 1.00 91.38 85 SER A C 1
ATOM 634 O O . SER A 1 85 ? 43.828 -13.255 -13.282 1.00 91.38 85 SER A O 1
ATOM 636 N N . TYR A 1 86 ? 41.842 -13.289 -12.205 1.00 93.62 86 TYR A N 1
ATOM 637 C CA . TYR A 1 86 ? 41.963 -11.985 -11.551 1.00 93.62 86 TYR A CA 1
ATOM 638 C C . TYR A 1 86 ? 41.825 -12.023 -10.019 1.00 93.62 86 TYR A C 1
ATOM 640 O O . TYR A 1 86 ? 41.843 -10.959 -9.410 1.00 93.62 86 TYR A O 1
ATOM 648 N N . GLY A 1 87 ? 41.768 -13.200 -9.380 1.00 88.62 87 GLY A N 1
ATOM 649 C CA . GLY A 1 87 ? 41.621 -13.360 -7.914 1.00 88.62 87 GLY A CA 1
ATOM 650 C C . GLY A 1 87 ? 42.879 -13.044 -7.092 1.00 88.62 87 GLY A C 1
ATOM 651 O O . GLY A 1 87 ? 43.230 -13.784 -6.185 1.00 88.62 87 GLY A O 1
ATOM 652 N N . TRP A 1 88 ? 43.620 -12.023 -7.522 1.00 86.38 88 TRP A N 1
ATOM 653 C CA . TRP A 1 88 ? 44.735 -11.370 -6.823 1.00 86.38 88 TRP A CA 1
ATOM 654 C C . TRP A 1 88 ? 44.705 -9.844 -7.046 1.00 86.38 88 TRP A C 1
ATOM 656 O O . TRP A 1 88 ? 45.622 -9.122 -6.643 1.00 86.38 88 TRP A O 1
ATOM 666 N N . TYR A 1 89 ? 43.725 -9.344 -7.808 1.00 90.50 89 TYR A N 1
ATOM 667 C CA . TYR A 1 89 ? 43.587 -7.932 -8.131 1.00 90.50 89 TYR A CA 1
ATOM 668 C C . TYR A 1 89 ? 42.787 -7.265 -7.030 1.00 90.50 89 TYR A C 1
ATOM 670 O O . TYR A 1 89 ? 41.647 -7.636 -6.802 1.00 90.50 89 TYR A O 1
ATOM 678 N N . ASN A 1 90 ? 43.315 -6.162 -6.499 1.00 92.94 90 ASN A N 1
ATOM 679 C CA . ASN A 1 90 ? 42.642 -5.318 -5.509 1.00 92.94 90 ASN A CA 1
ATOM 680 C C . ASN A 1 90 ? 41.283 -4.721 -5.963 1.00 92.94 90 ASN A C 1
ATOM 682 O O . ASN A 1 90 ? 40.665 -3.957 -5.218 1.00 92.94 90 ASN A O 1
ATOM 686 N N . THR A 1 91 ? 40.838 -4.996 -7.194 1.00 95.62 91 THR A N 1
ATOM 687 C CA . THR A 1 91 ? 39.539 -4.578 -7.716 1.00 95.62 91 THR A CA 1
ATOM 688 C C . THR A 1 91 ? 38.899 -5.637 -8.614 1.00 95.62 91 THR A C 1
ATOM 690 O O . THR A 1 91 ? 39.535 -6.194 -9.509 1.00 95.62 91 THR A O 1
ATOM 693 N N . MET A 1 92 ? 37.595 -5.836 -8.423 1.00 97.12 92 MET A N 1
ATOM 694 C CA . MET A 1 92 ? 36.711 -6.579 -9.321 1.00 97.12 92 MET A CA 1
ATOM 695 C C . MET A 1 92 ? 36.087 -5.656 -10.380 1.00 97.12 92 MET A C 1
ATOM 697 O O . MET A 1 92 ? 36.199 -4.429 -10.299 1.00 97.12 92 MET A O 1
ATOM 701 N N . SER A 1 93 ? 35.387 -6.205 -11.380 1.00 95.62 93 SER A N 1
ATOM 702 C CA . SER A 1 93 ? 34.691 -5.397 -12.393 1.00 95.62 93 SER A CA 1
ATOM 703 C C . SER A 1 93 ? 33.421 -6.032 -12.959 1.00 95.62 93 SER A C 1
ATOM 705 O O . SER A 1 93 ? 33.383 -7.218 -13.276 1.00 95.62 93 SER A O 1
ATOM 707 N N . VAL A 1 94 ? 32.414 -5.183 -13.182 1.00 95.88 94 VAL A N 1
ATOM 708 C CA . VAL A 1 94 ? 31.153 -5.502 -13.867 1.00 95.88 94 VAL A CA 1
ATOM 709 C C . VAL A 1 94 ? 31.022 -4.618 -15.109 1.00 95.88 94 VAL A C 1
ATOM 711 O O . VAL A 1 94 ? 31.297 -3.416 -15.059 1.00 95.88 94 VAL A O 1
ATOM 714 N N . ARG A 1 95 ? 30.595 -5.189 -16.240 1.00 93.06 95 ARG A N 1
ATOM 715 C CA . ARG A 1 95 ? 30.380 -4.461 -17.501 1.00 93.06 95 ARG A CA 1
ATOM 716 C C . ARG A 1 95 ? 29.156 -4.981 -18.247 1.00 93.06 95 ARG A C 1
ATOM 718 O O . ARG A 1 95 ? 28.969 -6.192 -18.347 1.00 93.06 95 ARG A O 1
ATOM 725 N N . ALA A 1 96 ? 28.362 -4.060 -18.798 1.00 83.25 96 ALA A N 1
ATOM 726 C CA . ALA A 1 96 ? 27.187 -4.381 -19.610 1.00 83.25 96 ALA A CA 1
ATOM 727 C C . ALA A 1 96 ? 27.504 -5.309 -20.795 1.00 83.25 96 ALA A C 1
ATOM 729 O O . ALA A 1 96 ? 28.643 -5.373 -21.265 1.00 83.25 96 ALA A O 1
ATOM 730 N N . ALA A 1 97 ? 26.470 -5.998 -21.287 1.00 78.56 97 ALA A N 1
ATOM 731 C CA . ALA A 1 97 ? 26.552 -7.025 -22.329 1.00 78.56 97 ALA A CA 1
ATOM 732 C C . ALA A 1 97 ? 27.505 -8.190 -21.993 1.00 78.56 97 ALA A C 1
ATOM 734 O O . ALA A 1 97 ? 28.075 -8.812 -22.891 1.00 78.56 97 ALA A O 1
ATOM 735 N N . ASP A 1 98 ? 27.637 -8.503 -20.697 1.00 79.88 98 ASP A N 1
ATOM 736 C CA . ASP A 1 98 ? 28.373 -9.670 -20.206 1.00 79.88 98 ASP A CA 1
ATOM 737 C C . ASP A 1 98 ? 29.845 -9.699 -20.663 1.00 79.88 98 ASP A C 1
ATOM 739 O O . ASP A 1 98 ? 30.366 -10.721 -21.102 1.00 79.88 98 ASP A O 1
ATOM 743 N N . TYR A 1 99 ? 30.521 -8.547 -20.620 1.00 90.25 99 TYR A N 1
ATOM 744 C CA . TYR A 1 99 ? 31.959 -8.471 -20.917 1.00 90.25 99 TYR A CA 1
ATOM 745 C C . TYR A 1 99 ? 32.835 -8.709 -19.683 1.00 90.25 99 TYR A C 1
ATOM 747 O O . TYR A 1 99 ? 33.931 -9.255 -19.809 1.00 90.25 99 TYR A O 1
ATOM 755 N N . MET A 1 100 ? 32.360 -8.303 -18.505 1.00 94.00 100 MET A N 1
ATOM 756 C CA . MET A 1 100 ? 33.012 -8.515 -17.212 1.00 94.00 100 MET A CA 1
ATOM 757 C C . MET A 1 100 ? 31.935 -8.779 -16.162 1.00 94.00 100 MET A C 1
ATOM 759 O O . MET A 1 100 ? 30.940 -8.048 -16.121 1.00 94.00 100 MET A O 1
ATOM 763 N N . SER A 1 101 ? 32.151 -9.787 -15.324 1.00 96.88 101 SER A N 1
ATOM 764 C CA . SER A 1 101 ? 31.230 -10.170 -14.252 1.00 96.88 101 SER A CA 1
ATOM 765 C C . SER A 1 101 ? 32.018 -10.525 -12.991 1.00 96.88 101 SER A C 1
ATOM 767 O O . SER A 1 101 ? 32.999 -11.267 -13.073 1.00 96.88 101 SER A O 1
ATOM 769 N N . SER A 1 102 ? 31.594 -10.008 -11.838 1.00 97.88 102 SER A N 1
ATOM 770 C CA . SER A 1 102 ? 32.255 -10.242 -10.546 1.00 97.88 102 SER A CA 1
ATOM 771 C C . SER A 1 102 ? 31.684 -11.479 -9.858 1.00 97.88 102 SER A C 1
ATOM 773 O O . SER A 1 102 ? 30.468 -11.653 -9.832 1.00 97.88 102 SER A O 1
ATOM 775 N N . LEU A 1 103 ? 32.540 -12.308 -9.271 1.00 98.25 103 LEU A N 1
ATOM 776 C CA . LEU A 1 103 ? 32.195 -13.466 -8.447 1.00 98.25 103 LEU A CA 1
ATOM 777 C C . LEU A 1 103 ? 32.559 -13.153 -6.996 1.00 98.25 103 LEU A C 1
ATOM 779 O O . LEU A 1 103 ? 33.677 -12.721 -6.746 1.00 98.25 103 LEU A O 1
ATOM 783 N N . VAL A 1 104 ? 31.637 -13.368 -6.056 1.00 98.19 104 VAL A N 1
ATOM 784 C CA . VAL A 1 104 ? 31.851 -13.095 -4.623 1.00 98.19 104 VAL A CA 1
ATOM 785 C C . VAL A 1 104 ? 31.240 -14.219 -3.788 1.00 98.19 104 VAL A C 1
ATOM 787 O O . VAL A 1 104 ? 30.109 -14.641 -4.037 1.00 98.19 104 VAL A O 1
ATOM 790 N N . ARG A 1 105 ? 31.956 -14.699 -2.773 1.00 98.12 105 ARG A N 1
ATOM 791 C CA . ARG A 1 105 ? 31.480 -15.687 -1.797 1.00 98.12 105 ARG A CA 1
ATOM 792 C C . ARG A 1 105 ? 32.022 -15.355 -0.409 1.00 98.12 105 ARG A C 1
ATOM 794 O O . ARG A 1 105 ? 33.193 -15.034 -0.261 1.00 98.12 105 ARG A O 1
ATOM 801 N N . PHE A 1 106 ? 31.166 -15.510 0.594 1.00 98.00 106 PHE A N 1
ATOM 802 C CA . PHE A 1 106 ? 31.499 -15.387 2.011 1.00 98.00 106 PHE A CA 1
ATOM 803 C C . PHE A 1 106 ? 31.317 -16.751 2.678 1.00 98.00 106 PHE A C 1
ATOM 805 O O . PHE A 1 106 ? 30.309 -17.416 2.424 1.00 98.00 106 PHE A O 1
ATOM 812 N N . ASP A 1 107 ? 32.252 -17.165 3.532 1.00 96.00 107 ASP A N 1
ATOM 813 C CA . ASP A 1 107 ? 31.994 -18.222 4.509 1.00 96.00 107 ASP A CA 1
ATOM 814 C C . ASP A 1 107 ? 30.991 -17.725 5.560 1.00 96.00 107 ASP A C 1
ATOM 816 O O . ASP A 1 107 ? 31.166 -16.645 6.128 1.00 96.00 107 ASP A O 1
ATOM 820 N N . LEU A 1 108 ? 29.949 -18.524 5.790 1.00 96.12 108 LEU A N 1
ATOM 821 C CA . LEU A 1 108 ? 28.840 -18.259 6.709 1.00 96.12 108 LEU A CA 1
ATOM 822 C C . LEU A 1 108 ? 28.848 -19.212 7.914 1.00 96.12 108 LEU A C 1
ATOM 824 O O . LEU A 1 108 ? 27.873 -19.251 8.658 1.00 96.12 108 LEU A O 1
ATOM 828 N N . SER A 1 109 ? 29.923 -19.986 8.103 1.00 92.31 109 SER A N 1
ATOM 829 C CA . SER A 1 109 ? 30.055 -21.029 9.132 1.00 92.31 109 SER A CA 1
ATOM 830 C C . SER A 1 109 ? 29.872 -20.560 10.585 1.00 92.31 109 SER A C 1
ATOM 832 O O . SER A 1 109 ? 29.669 -21.394 11.466 1.00 92.31 109 SER A O 1
ATOM 834 N N . SER A 1 110 ? 29.910 -19.249 10.847 1.00 90.25 110 SER A N 1
ATOM 835 C CA . SER A 1 110 ? 29.588 -18.661 12.153 1.00 90.25 110 SER A CA 1
ATOM 836 C C . SER A 1 110 ? 28.087 -18.591 12.458 1.00 90.25 110 SER A C 1
ATOM 838 O O . SER A 1 110 ? 27.729 -18.424 13.621 1.00 90.25 110 SER A O 1
ATOM 840 N N . ILE A 1 111 ? 27.212 -18.715 11.453 1.00 92.00 111 ILE A N 1
ATOM 841 C CA . ILE A 1 111 ? 25.755 -18.710 11.633 1.00 92.00 111 ILE A CA 1
ATOM 842 C C . ILE A 1 111 ? 25.267 -20.157 11.807 1.00 92.00 111 ILE A C 1
ATOM 844 O O . ILE A 1 111 ? 25.594 -21.006 10.975 1.00 92.00 111 ILE A O 1
ATOM 848 N N . PRO A 1 112 ? 24.455 -20.466 12.837 1.00 90.12 112 PRO A N 1
ATOM 849 C CA . PRO A 1 112 ? 23.878 -21.797 13.010 1.00 90.12 112 PRO A CA 1
ATOM 850 C C . PRO A 1 112 ? 23.065 -22.246 11.786 1.00 90.12 112 PRO A C 1
ATOM 852 O O . PRO A 1 112 ? 22.217 -21.508 11.293 1.00 90.12 112 PRO A O 1
ATOM 855 N N . ASN A 1 113 ? 23.237 -23.493 11.332 1.00 86.88 113 ASN A N 1
ATOM 856 C CA . ASN A 1 113 ? 22.464 -24.044 10.201 1.00 86.88 113 ASN A CA 1
ATOM 857 C C . ASN A 1 113 ? 20.938 -24.093 10.464 1.00 86.88 113 ASN A C 1
ATOM 859 O O . ASN A 1 113 ? 20.153 -24.253 9.531 1.00 86.88 113 ASN A O 1
ATOM 863 N N . SER A 1 114 ? 20.522 -23.987 11.730 1.00 82.25 114 SER A N 1
ATOM 864 C CA . SER A 1 114 ? 19.135 -23.857 12.201 1.00 82.25 114 SER A CA 1
ATOM 865 C C . SER A 1 114 ? 18.562 -22.439 12.084 1.00 82.25 114 SER A C 1
ATOM 867 O O . SER A 1 114 ? 17.373 -22.247 12.348 1.00 82.25 114 SER A O 1
ATOM 869 N N . ALA A 1 115 ? 19.374 -21.450 11.707 1.00 87.12 115 ALA A N 1
ATOM 870 C CA . ALA A 1 115 ? 18.973 -20.055 11.710 1.00 87.12 115 ALA A CA 1
ATOM 871 C C . ALA A 1 115 ? 17.998 -19.703 10.574 1.00 87.12 115 ALA A C 1
ATOM 873 O O . ALA A 1 115 ? 18.185 -20.064 9.406 1.00 87.12 115 ALA A O 1
ATOM 874 N N . THR A 1 116 ? 16.975 -18.921 10.923 1.00 86.69 116 THR A N 1
ATOM 875 C CA . THR A 1 116 ? 16.053 -18.301 9.966 1.00 86.69 116 THR A CA 1
ATOM 876 C C . THR A 1 116 ? 16.528 -16.887 9.650 1.00 86.69 116 THR A C 1
ATOM 878 O O . THR A 1 116 ? 16.610 -16.041 10.542 1.00 86.69 116 THR A O 1
ATOM 881 N N . VAL A 1 117 ? 16.839 -16.622 8.382 1.00 85.94 117 VAL A N 1
ATOM 882 C CA . VAL A 1 117 ? 17.292 -15.320 7.880 1.00 85.94 117 VAL A CA 1
ATOM 883 C C . VAL A 1 117 ? 16.112 -14.358 7.803 1.00 85.94 117 VAL A C 1
ATOM 885 O O . VAL A 1 117 ? 15.122 -14.617 7.125 1.00 85.94 117 VAL A O 1
ATOM 888 N N . ILE A 1 118 ? 16.250 -13.212 8.463 1.00 81.62 118 ILE A N 1
ATOM 889 C CA . ILE A 1 118 ? 15.309 -12.087 8.406 1.00 81.62 118 ILE A CA 1
ATOM 890 C C . ILE A 1 118 ? 15.681 -11.155 7.246 1.00 81.62 118 ILE A C 1
ATOM 892 O O . ILE A 1 118 ? 14.812 -10.673 6.524 1.00 81.62 118 ILE A O 1
ATOM 896 N N . SER A 1 119 ? 16.977 -10.906 7.044 1.00 79.06 119 SER A N 1
ATOM 897 C CA . SER A 1 119 ? 17.489 -10.102 5.928 1.00 79.06 119 SER A CA 1
ATOM 898 C C . SER A 1 119 ? 18.955 -10.420 5.651 1.00 79.06 119 SER A C 1
ATOM 900 O O . SER A 1 119 ? 19.719 -10.619 6.596 1.00 79.06 119 SER A O 1
ATOM 902 N N . ALA A 1 120 ? 19.375 -10.382 4.385 1.00 87.19 120 ALA A N 1
ATOM 903 C CA . ALA A 1 120 ? 20.789 -10.419 4.022 1.00 87.19 120 ALA A CA 1
ATOM 904 C C . ALA A 1 120 ? 21.102 -9.457 2.869 1.00 87.19 120 ALA A C 1
ATOM 906 O O . ALA A 1 120 ? 20.397 -9.461 1.858 1.00 87.19 120 ALA A O 1
ATOM 907 N N . THR A 1 121 ? 22.171 -8.672 3.009 1.00 93.19 121 THR A N 1
ATOM 908 C CA . THR A 1 121 ? 22.554 -7.623 2.051 1.00 93.19 121 THR A CA 1
ATOM 909 C C . THR A 1 121 ? 24.042 -7.700 1.727 1.00 93.19 121 THR A C 1
ATOM 911 O O . THR A 1 121 ? 24.885 -7.462 2.595 1.00 93.19 121 THR A O 1
ATOM 914 N N . LEU A 1 122 ? 24.361 -8.003 0.468 1.00 97.81 122 LEU A N 1
ATOM 915 C CA . LEU A 1 122 ? 25.701 -7.869 -0.106 1.00 97.81 122 LEU A CA 1
ATOM 916 C C . LEU A 1 122 ? 25.973 -6.394 -0.400 1.00 97.81 122 LEU A C 1
ATOM 918 O O . LEU A 1 122 ? 25.168 -5.750 -1.066 1.00 97.81 122 LEU A O 1
ATOM 922 N N . GLN A 1 123 ? 27.118 -5.875 0.031 1.00 98.06 123 GLN A N 1
ATOM 923 C CA . GLN A 1 123 ? 27.513 -4.484 -0.169 1.00 98.06 123 GLN A CA 1
ATOM 924 C C . GLN A 1 123 ? 28.920 -4.438 -0.780 1.00 98.06 123 GLN A C 1
ATOM 926 O O . GLN A 1 123 ? 29.867 -4.979 -0.207 1.00 98.06 123 GLN A O 1
ATOM 931 N N . LEU A 1 124 ? 29.066 -3.780 -1.936 1.00 98.00 124 LEU A N 1
ATOM 932 C CA . LEU A 1 124 ? 30.357 -3.571 -2.607 1.00 98.00 124 LEU A CA 1
ATOM 933 C C . LEU A 1 124 ? 30.641 -2.078 -2.798 1.00 98.00 124 LEU A C 1
ATOM 935 O O . LEU A 1 124 ? 29.769 -1.320 -3.231 1.00 98.00 124 LEU A O 1
ATOM 939 N N . TRP A 1 125 ? 31.876 -1.657 -2.525 1.00 97.75 125 TRP A N 1
ATOM 940 C CA . TRP A 1 125 ? 32.324 -0.287 -2.767 1.00 97.75 125 TRP A CA 1
ATOM 941 C C . TRP A 1 125 ? 32.772 -0.105 -4.217 1.00 97.75 125 TRP A C 1
ATOM 943 O O . TRP A 1 125 ? 33.712 -0.760 -4.670 1.00 97.75 125 TRP A O 1
ATOM 953 N N . CYS A 1 126 ? 32.138 0.813 -4.946 1.00 97.19 126 CYS A N 1
ATOM 954 C CA . CYS A 1 126 ? 32.536 1.161 -6.304 1.00 97.19 126 CYS A CA 1
ATOM 955 C C . CYS A 1 126 ? 33.739 2.117 -6.296 1.00 97.19 126 CYS A C 1
ATOM 957 O O . CYS A 1 126 ? 33.627 3.272 -5.883 1.00 97.19 126 CYS A O 1
ATOM 959 N N . THR A 1 127 ? 34.877 1.670 -6.822 1.00 95.50 127 THR A N 1
ATOM 960 C CA . THR A 1 127 ? 36.124 2.446 -6.915 1.00 95.50 127 THR A CA 1
ATOM 961 C C . THR A 1 127 ? 36.196 3.323 -8.167 1.00 95.50 127 THR A C 1
ATOM 963 O O . THR A 1 127 ? 36.853 4.361 -8.140 1.00 95.50 127 THR A O 1
ATOM 966 N N . GLY A 1 128 ? 35.501 2.962 -9.252 1.00 91.12 128 GLY A N 1
ATOM 967 C CA . GLY A 1 128 ? 35.534 3.708 -10.516 1.00 91.12 128 GLY A CA 1
ATOM 968 C C . GLY A 1 128 ? 34.410 3.332 -11.485 1.00 91.12 128 GLY A C 1
ATOM 969 O O . GLY A 1 128 ? 33.841 2.248 -11.396 1.00 91.12 128 GLY A O 1
ATOM 970 N N . THR A 1 129 ? 34.086 4.229 -12.422 1.00 91.50 129 THR A N 1
ATOM 971 C CA . THR A 1 129 ? 33.083 3.999 -13.477 1.00 91.50 129 THR A CA 1
ATOM 972 C C . THR A 1 129 ? 33.464 4.690 -14.787 1.00 91.50 129 THR A C 1
ATOM 974 O O . THR A 1 129 ? 34.134 5.721 -14.778 1.00 91.50 129 THR A O 1
ATOM 977 N N . GLY A 1 130 ? 32.982 4.158 -15.914 1.00 80.50 130 GLY A N 1
ATOM 978 C CA . GLY A 1 130 ? 32.985 4.835 -17.217 1.00 80.50 130 GLY A CA 1
ATOM 979 C C . GLY A 1 130 ? 31.937 5.951 -17.380 1.00 80.50 130 GLY A C 1
ATOM 980 O O . GLY A 1 130 ? 31.846 6.520 -18.464 1.00 80.50 130 GLY A O 1
ATOM 981 N N . GLY A 1 131 ? 31.148 6.269 -16.346 1.00 76.38 131 GLY A N 1
ATOM 982 C CA . GLY A 1 131 ? 30.300 7.471 -16.305 1.00 76.38 131 GLY A CA 1
ATOM 983 C C . GLY A 1 131 ? 28.941 7.359 -17.007 1.00 76.38 131 GLY A C 1
ATOM 984 O O . GLY A 1 131 ? 28.341 8.382 -17.325 1.00 76.38 131 GLY A O 1
ATOM 985 N N . GLN A 1 132 ? 28.459 6.142 -17.258 1.00 87.00 132 GLN A N 1
ATOM 986 C CA . GLN A 1 132 ? 27.090 5.830 -17.701 1.00 87.00 132 GLN A CA 1
ATOM 987 C C . GLN A 1 132 ? 26.515 4.731 -16.793 1.00 87.00 132 GLN A C 1
ATOM 989 O O . GLN A 1 132 ? 27.229 4.228 -15.926 1.00 87.00 132 GLN A O 1
ATOM 994 N N . THR A 1 133 ? 25.251 4.347 -16.973 1.00 87.56 133 THR A N 1
ATOM 995 C CA . THR A 1 133 ? 24.604 3.326 -16.136 1.00 87.56 133 THR A CA 1
ATOM 996 C C . THR A 1 133 ? 24.843 1.888 -16.610 1.00 87.56 133 THR A C 1
ATOM 998 O O . THR A 1 133 ? 25.041 1.641 -17.799 1.00 87.56 133 THR A O 1
ATOM 1001 N N . VAL A 1 134 ? 24.820 0.932 -15.672 1.00 85.12 134 VAL A N 1
ATOM 1002 C CA . VAL A 1 134 ? 24.837 -0.523 -15.932 1.00 85.12 134 VAL A CA 1
ATOM 1003 C C . VAL A 1 134 ? 23.896 -1.219 -14.955 1.00 85.12 134 VAL A C 1
ATOM 1005 O O . VAL A 1 134 ? 24.003 -1.019 -13.748 1.00 85.12 134 VAL A O 1
ATOM 1008 N N . ASP A 1 135 ? 23.032 -2.092 -15.459 1.00 87.50 135 ASP A N 1
ATOM 1009 C CA . ASP A 1 135 ? 22.126 -2.901 -14.645 1.00 87.50 135 ASP A CA 1
ATOM 1010 C C . ASP A 1 135 ? 22.859 -4.152 -14.146 1.00 87.50 135 ASP A C 1
ATOM 1012 O O . ASP A 1 135 ? 23.079 -5.101 -14.907 1.00 87.50 135 ASP A O 1
ATOM 1016 N N . ALA A 1 136 ? 23.273 -4.155 -12.877 1.00 90.62 136 ALA A N 1
ATOM 1017 C CA . ALA A 1 136 ? 24.021 -5.244 -12.256 1.00 90.62 136 ALA A CA 1
ATOM 1018 C C . ALA A 1 136 ? 23.085 -6.212 -11.518 1.00 90.62 136 ALA A C 1
ATOM 1020 O O . ALA A 1 136 ? 22.604 -5.929 -10.418 1.00 90.62 136 ALA A O 1
ATOM 1021 N N . SER A 1 137 ? 22.846 -7.371 -12.129 1.00 89.88 137 SER A N 1
ATOM 1022 C CA . SER A 1 137 ? 21.988 -8.439 -11.603 1.00 89.88 137 SER A CA 1
ATOM 1023 C C . SER A 1 137 ? 22.786 -9.469 -10.799 1.00 89.88 137 SER A C 1
ATOM 1025 O O . SER A 1 137 ? 23.845 -9.907 -11.252 1.00 89.88 137 SER A O 1
ATOM 1027 N N . ALA A 1 138 ? 22.266 -9.878 -9.640 1.00 91.56 138 ALA A N 1
ATOM 1028 C CA . ALA A 1 138 ? 22.877 -10.857 -8.742 1.00 91.56 138 ALA A CA 1
ATOM 1029 C C . ALA A 1 138 ? 22.271 -12.257 -8.929 1.00 91.56 138 ALA A C 1
ATOM 1031 O O . ALA A 1 138 ? 21.111 -12.489 -8.584 1.00 91.56 138 ALA A O 1
ATOM 1032 N N . PHE A 1 139 ? 23.064 -13.203 -9.437 1.00 93.50 139 PHE A N 1
ATOM 1033 C CA . PHE A 1 139 ? 22.643 -14.591 -9.660 1.00 93.50 139 PHE A CA 1
ATOM 1034 C C . PHE A 1 139 ? 23.346 -15.554 -8.706 1.00 93.50 139 PHE A C 1
ATOM 1036 O O . PHE A 1 139 ? 24.565 -15.490 -8.537 1.00 93.50 139 PHE A O 1
ATOM 1043 N N . ARG A 1 140 ? 22.597 -16.517 -8.160 1.00 96.38 140 ARG A N 1
ATOM 1044 C CA . ARG A 1 140 ? 23.165 -17.612 -7.366 1.00 96.38 140 ARG A CA 1
ATOM 1045 C C . ARG A 1 140 ? 24.011 -18.527 -8.245 1.00 96.38 140 ARG A C 1
ATOM 1047 O O . ARG A 1 140 ? 23.484 -19.134 -9.180 1.00 96.38 140 ARG A O 1
ATOM 1054 N N . VAL A 1 141 ? 25.285 -18.685 -7.910 1.00 97.38 141 VAL A N 1
ATOM 1055 C CA . VAL A 1 141 ? 26.174 -19.666 -8.544 1.00 97.38 141 VAL A CA 1
ATOM 1056 C C . VAL A 1 141 ? 25.896 -21.050 -7.946 1.00 97.38 141 VAL A C 1
ATOM 1058 O O . VAL A 1 141 ? 25.578 -21.182 -6.762 1.00 97.38 141 VAL A O 1
ATOM 1061 N N . VAL A 1 142 ? 25.982 -22.091 -8.776 1.00 95.50 142 VAL A N 1
ATOM 1062 C CA . VAL A 1 142 ? 25.809 -23.500 -8.372 1.00 95.50 142 VAL A CA 1
ATOM 1063 C C . VAL A 1 142 ? 26.999 -24.390 -8.746 1.00 95.50 142 VAL A C 1
ATOM 1065 O O . VAL A 1 142 ? 27.175 -25.436 -8.125 1.00 95.50 142 VAL A O 1
ATOM 1068 N N . ARG A 1 143 ? 27.858 -23.979 -9.693 1.00 94.81 143 ARG A N 1
ATOM 1069 C CA . ARG A 1 143 ? 29.137 -24.661 -9.964 1.00 94.81 143 ARG A CA 1
ATOM 1070 C C . ARG A 1 143 ? 30.223 -24.195 -8.985 1.00 94.81 143 ARG A C 1
ATOM 1072 O O . ARG A 1 143 ? 30.391 -22.987 -8.830 1.00 94.81 143 ARG A O 1
ATOM 1079 N N . PRO A 1 144 ? 31.006 -25.107 -8.383 1.00 95.00 144 PRO A N 1
ATOM 1080 C CA . PRO A 1 144 ? 32.194 -24.736 -7.622 1.00 95.00 144 PRO A CA 1
ATOM 1081 C C . PRO A 1 144 ? 33.239 -24.005 -8.468 1.00 95.00 144 PRO A C 1
ATOM 1083 O O . PRO A 1 144 ? 33.500 -24.394 -9.606 1.00 95.00 144 PRO A O 1
ATOM 1086 N N . TRP A 1 145 ? 33.849 -22.974 -7.889 1.00 96.69 145 TRP A N 1
ATOM 1087 C CA . TRP A 1 145 ? 34.927 -22.194 -8.496 1.00 96.69 145 TRP A CA 1
ATOM 1088 C C . TRP A 1 145 ? 35.998 -21.822 -7.467 1.00 96.69 145 TRP A C 1
ATOM 1090 O O . TRP A 1 145 ? 35.727 -21.731 -6.260 1.00 96.69 145 TRP A O 1
ATOM 1100 N N . SER A 1 146 ? 37.203 -21.585 -7.983 1.00 94.31 146 SER A N 1
ATOM 1101 C CA . SER A 1 146 ? 38.403 -21.248 -7.217 1.00 94.31 146 SER A CA 1
ATOM 1102 C C . SER A 1 146 ? 38.887 -1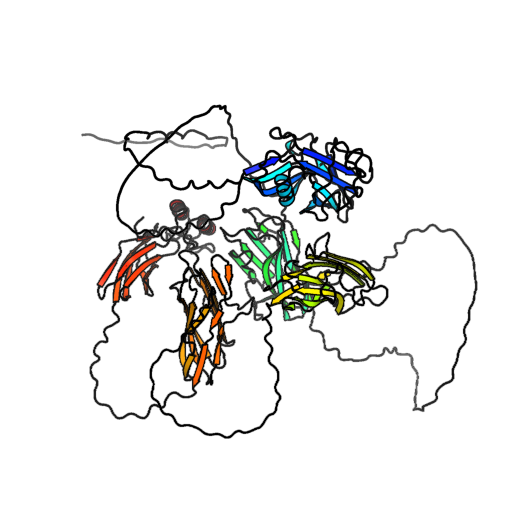9.849 -7.588 1.00 94.31 146 SER A C 1
ATOM 1104 O O . SER A 1 146 ? 39.226 -19.591 -8.736 1.00 94.31 146 SER A O 1
ATOM 1106 N N . GLU A 1 147 ? 38.933 -18.948 -6.612 1.00 94.88 147 GLU A N 1
ATOM 1107 C CA . GLU A 1 147 ? 39.249 -17.516 -6.750 1.00 94.88 147 GLU A CA 1
ATOM 1108 C C . GLU A 1 147 ? 40.473 -17.212 -7.623 1.00 94.88 147 GLU A C 1
ATOM 1110 O O . GLU A 1 147 ? 40.376 -16.478 -8.610 1.00 94.88 147 GLU A O 1
ATOM 1115 N N . SER A 1 148 ? 41.602 -17.849 -7.315 1.00 93.00 148 SER A N 1
ATOM 1116 C CA . SER A 1 148 ? 42.873 -17.657 -8.016 1.00 93.00 148 SER A CA 1
ATOM 1117 C C . SER A 1 148 ? 42.951 -18.353 -9.382 1.00 93.00 148 SER A C 1
ATOM 1119 O O . SER A 1 148 ? 43.896 -18.095 -10.131 1.00 93.00 148 SER A O 1
ATOM 1121 N N . LEU A 1 149 ? 41.967 -19.183 -9.752 1.00 94.56 149 LEU A N 1
ATOM 1122 C CA . LEU A 1 149 ? 41.966 -20.009 -10.972 1.00 94.56 149 LEU A CA 1
ATOM 1123 C C . LEU A 1 149 ? 40.753 -19.782 -11.891 1.00 94.56 149 LEU A C 1
ATOM 1125 O O . LEU A 1 149 ? 40.762 -20.264 -13.023 1.00 94.56 149 LEU A O 1
ATOM 1129 N N . ALA A 1 150 ? 39.727 -19.062 -11.437 1.00 96.31 150 ALA A N 1
ATOM 1130 C CA . ALA A 1 150 ? 38.534 -18.773 -12.218 1.00 96.31 150 ALA A CA 1
ATOM 1131 C C . ALA A 1 150 ? 38.837 -17.772 -13.344 1.00 96.31 150 ALA A C 1
ATOM 1133 O O . ALA A 1 150 ? 39.411 -16.705 -13.136 1.00 96.31 150 ALA A O 1
ATOM 1134 N N . THR A 1 151 ? 38.406 -18.120 -14.551 1.00 95.50 151 THR A N 1
ATOM 1135 C CA . THR A 1 151 ? 38.548 -17.346 -15.784 1.00 95.50 151 THR A CA 1
ATOM 1136 C C . THR A 1 151 ? 37.191 -17.254 -16.489 1.00 95.50 151 THR A C 1
ATOM 1138 O O . THR A 1 151 ? 36.176 -17.784 -16.025 1.00 95.50 151 THR A O 1
ATOM 1141 N N . TRP A 1 152 ? 37.131 -16.590 -17.644 1.00 96.44 152 TRP A N 1
ATOM 1142 C CA . TRP A 1 152 ? 35.916 -16.606 -18.463 1.00 96.44 152 TRP A CA 1
ATOM 1143 C C . TRP A 1 152 ? 35.579 -18.012 -18.969 1.00 96.44 152 TRP A C 1
ATOM 1145 O O . TRP A 1 152 ? 34.409 -18.385 -19.013 1.00 96.44 152 TRP A O 1
ATOM 1155 N N . ASN A 1 153 ? 36.584 -18.802 -19.349 1.00 93.25 153 ASN A N 1
ATOM 1156 C CA . ASN A 1 153 ? 36.381 -20.145 -19.887 1.00 93.25 153 ASN A CA 1
ATOM 1157 C C . ASN A 1 153 ? 36.209 -21.205 -18.787 1.00 93.25 153 ASN A C 1
ATOM 1159 O O . ASN A 1 153 ? 35.433 -22.148 -18.968 1.00 93.25 153 ASN A O 1
ATOM 1163 N N . ALA A 1 154 ? 36.868 -21.046 -17.635 1.00 91.25 154 ALA A N 1
ATOM 1164 C CA . ALA A 1 154 ? 36.925 -22.067 -16.594 1.00 91.25 154 ALA A CA 1
ATOM 1165 C C . ALA A 1 154 ? 36.566 -21.557 -15.190 1.00 91.25 154 ALA A C 1
ATOM 1167 O O . ALA A 1 154 ? 36.895 -20.440 -14.814 1.00 91.25 154 ALA A O 1
ATOM 1168 N N . ALA A 1 155 ? 35.893 -22.395 -14.405 1.00 94.75 155 ALA A N 1
ATOM 1169 C CA . ALA A 1 155 ? 35.614 -22.165 -12.988 1.00 94.75 155 ALA A CA 1
ATOM 1170 C C . ALA A 1 155 ? 36.816 -22.527 -12.093 1.00 94.75 155 ALA A C 1
ATOM 1172 O O . ALA A 1 155 ? 36.979 -21.984 -11.002 1.00 94.75 155 ALA A O 1
ATOM 1173 N N . ASP A 1 156 ? 37.649 -23.455 -12.569 1.00 92.94 156 ASP A N 1
ATOM 1174 C CA . ASP A 1 156 ? 38.878 -23.941 -11.938 1.00 92.94 156 ASP A CA 1
ATOM 1175 C C . ASP A 1 156 ? 39.826 -24.467 -13.040 1.00 92.94 156 ASP A C 1
ATOM 1177 O O . ASP A 1 156 ? 39.381 -24.725 -14.159 1.00 92.94 156 ASP A O 1
ATOM 1181 N N . ALA A 1 157 ? 41.106 -24.704 -12.746 1.00 83.50 157 ALA A N 1
ATOM 1182 C CA . ALA A 1 157 ? 42.174 -25.029 -13.703 1.00 83.50 157 ALA A CA 1
ATOM 1183 C C . ALA A 1 157 ? 41.909 -26.235 -14.634 1.00 83.50 157 ALA A C 1
ATOM 1185 O O . ALA A 1 157 ? 42.580 -26.383 -15.655 1.00 83.50 157 ALA A O 1
ATOM 1186 N N . SER A 1 158 ? 40.953 -27.106 -14.299 1.00 84.38 158 SER A N 1
ATOM 1187 C CA . SER A 1 158 ? 40.502 -28.220 -15.152 1.00 84.38 158 SER A CA 1
ATOM 1188 C C . SER A 1 158 ? 38.976 -28.327 -15.293 1.00 84.38 158 SER A C 1
ATOM 1190 O O . SER A 1 158 ? 38.474 -29.276 -15.896 1.00 84.38 158 SER A O 1
ATOM 1192 N N . VAL A 1 159 ? 38.222 -27.354 -14.769 1.00 90.88 159 VAL A N 1
ATOM 1193 C CA . VAL A 1 159 ? 36.753 -27.367 -14.741 1.00 90.88 159 VAL A CA 1
ATOM 1194 C C . VAL A 1 159 ? 36.225 -26.197 -15.562 1.00 90.88 159 VAL A C 1
ATOM 1196 O O . VAL A 1 159 ? 36.123 -25.074 -15.075 1.00 90.88 159 VAL A O 1
ATOM 1199 N N . PHE A 1 160 ? 35.845 -26.460 -16.810 1.00 93.31 160 PHE A N 1
ATOM 1200 C CA . PHE A 1 160 ? 35.173 -25.467 -17.651 1.00 93.31 160 PHE A CA 1
ATOM 1201 C C . PHE A 1 160 ? 33.804 -25.075 -17.082 1.00 93.31 160 PHE A C 1
ATOM 1203 O O . PHE A 1 160 ? 33.108 -25.905 -16.489 1.00 93.31 160 PHE A O 1
ATOM 1210 N N . TRP A 1 161 ? 33.383 -23.830 -17.311 1.00 96.62 161 TRP A N 1
ATOM 1211 C CA . TRP A 1 161 ? 31.967 -23.476 -17.183 1.00 96.62 161 TRP A CA 1
ATOM 1212 C C . TRP A 1 161 ? 31.153 -24.270 -18.220 1.00 96.62 161 TRP A C 1
ATOM 1214 O O . TRP A 1 161 ? 31.634 -24.543 -19.320 1.00 96.62 161 TRP A O 1
ATOM 1224 N N . GLY A 1 162 ? 29.908 -24.630 -17.906 1.00 91.00 162 GLY A N 1
ATOM 1225 C CA . GLY A 1 162 ? 29.001 -25.266 -18.870 1.00 91.00 162 GLY A CA 1
ATOM 1226 C C . GLY A 1 162 ? 28.647 -24.328 -20.024 1.00 91.00 162 GLY A C 1
ATOM 1227 O O . GLY A 1 162 ? 28.340 -24.769 -21.128 1.00 91.00 162 GLY A O 1
ATOM 1228 N N . THR A 1 163 ? 28.741 -23.018 -19.801 1.00 94.44 163 THR A N 1
ATOM 1229 C CA . THR A 1 163 ? 28.929 -22.028 -20.864 1.00 94.44 163 THR A CA 1
ATOM 1230 C C . THR A 1 163 ? 29.841 -20.921 -20.345 1.00 94.44 163 THR A C 1
ATOM 1232 O O . THR A 1 163 ? 29.630 -20.420 -19.241 1.00 94.44 163 THR A O 1
ATOM 1235 N N . ALA A 1 164 ? 30.852 -20.537 -21.129 1.00 90.94 164 ALA A N 1
ATOM 1236 C CA . ALA A 1 164 ? 31.853 -19.542 -20.740 1.00 90.94 164 ALA A CA 1
ATOM 1237 C C . ALA A 1 164 ? 31.213 -18.227 -20.244 1.00 90.94 164 ALA A C 1
ATOM 1239 O O . ALA A 1 164 ? 30.235 -17.748 -20.823 1.00 90.94 164 ALA A O 1
ATOM 1240 N N . GLY A 1 165 ? 31.746 -17.666 -19.158 1.00 92.38 165 GLY A N 1
ATOM 1241 C CA . GLY A 1 165 ? 31.166 -16.541 -18.420 1.00 92.38 165 GLY A CA 1
ATOM 1242 C C . GLY A 1 165 ? 30.200 -16.942 -17.298 1.00 92.38 165 GLY A C 1
ATOM 1243 O O . GLY A 1 165 ? 29.340 -16.140 -16.937 1.00 92.38 165 GLY A O 1
ATOM 1244 N N . CYS A 1 166 ? 30.278 -18.179 -16.776 1.00 96.00 166 CYS A N 1
ATOM 1245 C CA . CYS A 1 166 ? 29.283 -18.736 -15.841 1.00 96.00 166 CYS A CA 1
ATOM 1246 C C . CYS A 1 166 ? 27.852 -18.566 -16.408 1.00 96.00 166 CYS A C 1
ATOM 1248 O O . CYS A 1 166 ? 26.951 -17.953 -15.823 1.00 96.00 166 CYS A O 1
ATOM 1250 N N . ASN A 1 167 ? 27.681 -19.012 -17.657 1.00 91.31 167 ASN A N 1
ATOM 1251 C CA . ASN A 1 167 ? 26.508 -18.717 -18.475 1.00 91.31 167 ASN A CA 1
ATOM 1252 C C . ASN A 1 167 ? 25.470 -19.840 -18.520 1.00 91.31 167 ASN A C 1
ATOM 1254 O O . ASN A 1 167 ? 24.308 -19.545 -18.795 1.00 91.31 167 ASN A O 1
ATOM 1258 N N . SER A 1 168 ? 25.834 -21.094 -18.225 1.00 89.81 168 SER A N 1
ATOM 1259 C CA . SER A 1 168 ? 24.858 -22.187 -18.230 1.00 89.81 168 SER A CA 1
ATOM 1260 C C . SER A 1 168 ? 23.926 -22.073 -17.026 1.00 89.81 168 SER A C 1
ATOM 1262 O O . SER A 1 168 ? 24.332 -22.259 -15.877 1.00 89.81 168 SER A O 1
ATOM 1264 N N . THR A 1 169 ? 22.647 -21.836 -17.301 1.00 89.25 169 THR A N 1
ATOM 1265 C CA . THR A 1 169 ? 21.571 -21.794 -16.299 1.00 89.25 169 THR A CA 1
ATOM 1266 C C . THR A 1 169 ? 21.175 -23.177 -15.770 1.00 89.25 169 THR A C 1
ATOM 1268 O O . THR A 1 169 ? 20.319 -23.289 -14.897 1.00 89.25 169 THR A O 1
ATOM 1271 N N . THR A 1 170 ? 21.773 -24.243 -16.314 1.00 85.31 170 THR A N 1
ATOM 1272 C CA . THR A 1 170 ? 21.572 -25.635 -15.879 1.00 85.31 170 THR A CA 1
ATOM 1273 C C . THR A 1 170 ? 22.704 -26.129 -14.980 1.00 85.31 170 THR A C 1
ATOM 1275 O O . THR A 1 170 ? 22.477 -26.994 -14.140 1.00 85.31 170 THR A O 1
ATOM 1278 N N . THR A 1 171 ? 23.927 -25.613 -15.153 1.00 89.38 171 THR A N 1
ATOM 1279 C CA . THR A 1 171 ? 25.118 -26.154 -14.470 1.00 89.38 171 THR A CA 1
ATOM 1280 C C . THR A 1 171 ? 25.956 -25.134 -13.723 1.00 89.38 171 THR A C 1
ATOM 1282 O O . THR A 1 171 ? 26.729 -25.553 -12.874 1.00 89.38 171 THR A O 1
ATOM 1285 N N . ASP A 1 172 ? 25.875 -23.842 -14.051 1.00 92.38 172 ASP A N 1
ATOM 1286 C CA . ASP A 1 172 ? 26.834 -22.839 -13.567 1.00 92.38 172 ASP A CA 1
ATOM 1287 C C . ASP A 1 172 ? 26.199 -21.904 -12.539 1.00 92.38 172 ASP A C 1
ATOM 1289 O O . ASP A 1 172 ? 26.758 -21.696 -11.462 1.00 92.38 172 ASP A O 1
ATOM 1293 N N . ARG A 1 173 ? 24.993 -21.415 -12.837 1.00 94.81 173 ARG A N 1
ATOM 1294 C CA . ARG A 1 173 ? 24.183 -20.533 -11.986 1.00 94.81 173 ARG A CA 1
ATOM 1295 C C . ARG A 1 173 ? 22.692 -20.831 -12.148 1.00 94.81 173 ARG A C 1
ATOM 1297 O O . ARG A 1 173 ? 22.302 -21.493 -13.106 1.00 94.81 173 ARG A O 1
ATOM 1304 N N . LEU A 1 174 ? 21.857 -20.285 -11.268 1.00 84.38 174 LEU A N 1
ATOM 1305 C CA . LEU A 1 174 ? 20.408 -20.242 -11.491 1.00 84.38 174 LEU A CA 1
ATOM 1306 C C . LEU A 1 174 ? 20.041 -19.281 -12.645 1.00 84.38 174 LEU A C 1
ATOM 1308 O O . LEU A 1 174 ? 20.787 -18.324 -12.898 1.00 84.38 174 LEU A O 1
ATOM 1312 N N . PRO A 1 175 ? 18.929 -19.531 -13.371 1.00 63.72 175 PRO A N 1
ATOM 1313 C CA . PRO A 1 175 ? 18.506 -18.715 -14.511 1.00 63.72 175 PRO A CA 1
ATOM 1314 C C . PRO A 1 175 ? 18.163 -17.278 -14.129 1.00 63.72 175 PRO A C 1
ATOM 1316 O O . PRO A 1 175 ? 18.626 -16.363 -14.813 1.00 63.72 175 PRO A O 1
ATOM 1319 N N . ASP A 1 176 ? 17.414 -17.104 -13.041 1.00 74.81 176 ASP A N 1
ATOM 1320 C CA . ASP A 1 176 ? 16.872 -15.827 -12.584 1.00 74.81 176 ASP A CA 1
ATOM 1321 C C . ASP A 1 176 ? 17.784 -15.166 -11.532 1.00 74.81 176 ASP A C 1
ATOM 1323 O O . ASP A 1 176 ? 18.390 -15.870 -10.713 1.00 74.81 176 ASP A O 1
ATOM 1327 N N . PRO A 1 177 ? 17.918 -13.827 -11.541 1.00 77.44 177 PRO A N 1
ATOM 1328 C CA . PRO A 1 177 ? 18.607 -13.105 -10.483 1.00 77.44 177 PRO A CA 1
ATOM 1329 C C . PRO A 1 177 ? 17.675 -12.913 -9.282 1.00 77.44 177 PRO A C 1
ATOM 1331 O O . PRO A 1 177 ? 16.469 -12.754 -9.448 1.00 77.44 177 PRO A O 1
ATOM 1334 N N . GLU A 1 178 ? 18.226 -12.870 -8.069 1.00 81.88 178 GLU A N 1
ATOM 1335 C CA . GLU A 1 178 ? 17.421 -12.551 -6.877 1.00 81.88 178 GLU A CA 1
ATOM 1336 C C . GLU A 1 178 ? 17.129 -11.047 -6.782 1.00 81.88 178 GLU A C 1
ATOM 1338 O O . GLU A 1 178 ? 16.065 -10.635 -6.327 1.00 81.88 178 GLU A O 1
ATOM 1343 N N . THR A 1 179 ? 18.066 -10.213 -7.238 1.00 67.56 179 THR A N 1
ATOM 1344 C CA . THR A 1 179 ? 17.913 -8.757 -7.250 1.00 67.56 179 THR A CA 1
ATOM 1345 C C . THR A 1 179 ? 18.792 -8.107 -8.322 1.00 67.56 179 THR A C 1
ATOM 1347 O O . THR A 1 179 ? 19.753 -8.708 -8.815 1.00 67.56 179 THR A O 1
ATOM 1350 N N . MET A 1 180 ? 18.469 -6.866 -8.682 1.00 86.44 180 MET A N 1
ATOM 1351 C CA . MET A 1 180 ? 19.169 -6.063 -9.683 1.00 86.44 180 MET A CA 1
ATOM 1352 C C . MET A 1 180 ? 19.360 -4.638 -9.166 1.00 86.44 180 MET A C 1
ATOM 1354 O O . MET A 1 180 ? 18.433 -4.039 -8.629 1.00 86.44 180 MET A O 1
ATOM 1358 N N . VAL A 1 181 ? 20.556 -4.085 -9.368 1.00 77.75 181 VAL A N 1
ATOM 1359 C CA . VAL A 1 181 ? 20.931 -2.740 -8.918 1.00 77.75 181 VAL A CA 1
ATOM 1360 C C . VAL A 1 181 ? 21.463 -1.934 -10.097 1.00 77.75 181 VAL A C 1
ATOM 1362 O O . VAL A 1 181 ? 22.352 -2.392 -10.814 1.00 77.75 181 VAL A O 1
ATOM 1365 N N . VAL A 1 182 ? 20.950 -0.716 -10.279 1.00 89.88 182 VAL A N 1
ATOM 1366 C CA . VAL A 1 182 ? 21.440 0.211 -11.308 1.00 89.88 182 VAL A CA 1
ATOM 1367 C C . VAL A 1 182 ? 22.716 0.891 -10.812 1.00 89.88 182 VAL A C 1
ATOM 1369 O O . VAL A 1 182 ? 22.691 1.749 -9.924 1.00 89.88 182 VAL A O 1
ATOM 1372 N N . LEU A 1 183 ? 23.848 0.519 -11.401 1.00 89.31 183 LEU A N 1
ATOM 1373 C CA . LEU A 1 183 ? 25.126 1.190 -11.203 1.00 89.31 183 LEU A CA 1
ATOM 1374 C C . LEU A 1 183 ? 25.123 2.512 -11.979 1.00 89.31 183 LEU A C 1
ATOM 1376 O O . LEU A 1 183 ? 24.623 2.567 -13.098 1.00 89.31 183 LEU A O 1
ATOM 1380 N N . SER A 1 184 ? 25.654 3.584 -11.390 1.00 91.81 184 SER A N 1
ATOM 1381 C CA . SER A 1 184 ? 25.469 4.966 -11.875 1.00 91.81 184 SER A CA 1
ATOM 1382 C C . SER A 1 184 ? 26.623 5.935 -11.577 1.00 91.81 184 SER A C 1
ATOM 1384 O O . SER A 1 184 ? 26.860 6.848 -12.362 1.00 91.81 184 SER A O 1
ATOM 1386 N N . ALA A 1 185 ? 27.363 5.751 -10.480 1.00 91.62 185 ALA A N 1
ATOM 1387 C CA . ALA A 1 185 ? 28.463 6.615 -10.052 1.00 91.62 185 ALA A CA 1
ATOM 1388 C C . ALA A 1 185 ? 29.546 5.823 -9.295 1.00 91.62 185 ALA A C 1
ATOM 1390 O O . ALA A 1 185 ? 29.280 4.753 -8.754 1.00 91.62 185 ALA A O 1
ATOM 1391 N N . ALA A 1 186 ? 30.764 6.365 -9.232 1.00 93.69 186 ALA A N 1
ATOM 1392 C CA . ALA A 1 186 ? 31.845 5.839 -8.394 1.00 93.69 186 ALA A CA 1
ATOM 1393 C C . ALA A 1 186 ? 31.810 6.413 -6.965 1.00 93.69 186 ALA A C 1
ATOM 1395 O O . ALA A 1 186 ? 30.998 7.285 -6.655 1.00 93.69 186 ALA A O 1
ATOM 1396 N N . SER A 1 187 ? 32.723 5.938 -6.114 1.00 94.00 187 SER A N 1
ATOM 1397 C CA . SER A 1 187 ? 32.936 6.399 -4.735 1.00 94.00 187 SER A CA 1
ATOM 1398 C C . SER A 1 187 ? 31.700 6.261 -3.842 1.00 94.00 187 SER A C 1
ATOM 1400 O O . SER A 1 187 ? 31.379 7.156 -3.059 1.00 94.00 187 SER A O 1
ATOM 1402 N N . ARG A 1 188 ? 30.990 5.136 -3.978 1.00 94.75 188 ARG A N 1
ATOM 1403 C CA . ARG A 1 188 ? 29.810 4.798 -3.175 1.00 94.75 188 ARG A CA 1
ATOM 1404 C C . ARG A 1 188 ? 29.649 3.294 -2.996 1.00 94.75 188 ARG A C 1
ATOM 1406 O O . ARG A 1 188 ? 30.126 2.509 -3.817 1.00 94.75 188 ARG A O 1
ATOM 1413 N N . TRP A 1 189 ? 28.901 2.916 -1.966 1.00 95.12 189 TRP A N 1
ATOM 1414 C CA . TRP A 1 189 ? 28.371 1.565 -1.818 1.00 95.12 189 TRP A CA 1
ATOM 1415 C C . TRP A 1 189 ? 27.220 1.308 -2.797 1.00 95.12 189 TRP A C 1
ATOM 1417 O O . TRP A 1 189 ? 26.414 2.203 -3.092 1.00 95.12 189 TRP A O 1
ATOM 1427 N N . TYR A 1 190 ? 27.158 0.065 -3.262 1.00 95.44 190 TYR A N 1
ATOM 1428 C CA . TYR A 1 190 ? 26.014 -0.553 -3.923 1.00 95.44 190 TYR A CA 1
ATOM 1429 C C . TYR A 1 190 ? 25.599 -1.793 -3.142 1.00 95.44 190 TYR A C 1
ATOM 1431 O O . TYR A 1 190 ? 26.460 -2.490 -2.603 1.00 95.44 190 TYR A O 1
ATOM 1439 N N . GLU A 1 191 ? 24.292 -2.040 -3.066 1.00 93.44 191 GLU A N 1
ATOM 1440 C CA . GLU A 1 191 ? 23.705 -2.999 -2.130 1.00 93.44 191 GLU A CA 1
ATOM 1441 C C . GLU A 1 191 ? 22.712 -3.925 -2.837 1.00 93.44 191 GLU A C 1
ATOM 1443 O O . GLU A 1 191 ? 21.738 -3.458 -3.424 1.00 93.44 191 GLU A O 1
ATOM 1448 N N . TRP A 1 192 ? 22.948 -5.235 -2.761 1.00 94.25 192 TRP A N 1
ATOM 1449 C CA . TRP A 1 192 ? 22.089 -6.281 -3.315 1.00 94.25 192 TRP A CA 1
ATOM 1450 C C . TRP A 1 192 ? 21.468 -7.077 -2.160 1.00 94.25 192 TRP A C 1
ATOM 1452 O O . TRP A 1 192 ? 22.181 -7.746 -1.409 1.00 94.25 192 TRP A O 1
ATOM 1462 N N . ALA A 1 193 ? 20.142 -7.026 -2.019 1.00 83.38 193 ALA A N 1
ATOM 1463 C CA . ALA A 1 193 ? 19.405 -7.895 -1.103 1.00 83.38 193 ALA A CA 1
ATOM 1464 C C . ALA A 1 193 ? 19.401 -9.344 -1.628 1.00 83.38 193 ALA A C 1
ATOM 1466 O O . ALA A 1 193 ? 18.905 -9.605 -2.723 1.00 83.38 193 ALA A O 1
ATOM 1467 N N . ILE A 1 194 ? 19.958 -10.274 -0.849 1.00 91.38 194 ILE A N 1
ATOM 1468 C CA . ILE A 1 194 ? 20.100 -11.699 -1.201 1.00 91.38 194 ILE A CA 1
ATOM 1469 C C . ILE A 1 194 ? 19.650 -12.673 -0.077 1.00 91.38 194 ILE A C 1
ATOM 1471 O O . ILE A 1 194 ? 20.355 -13.648 0.215 1.00 91.38 194 ILE A O 1
ATOM 1475 N N . PRO A 1 195 ? 18.517 -12.428 0.623 1.00 85.00 195 PRO A N 1
ATOM 1476 C CA . PRO A 1 195 ? 18.088 -13.250 1.759 1.00 85.00 195 PRO A CA 1
ATOM 1477 C C . PRO A 1 195 ? 17.827 -14.722 1.405 1.00 85.00 195 PRO A C 1
ATOM 1479 O O . PRO A 1 195 ? 18.147 -15.596 2.209 1.00 85.00 195 PRO A O 1
ATOM 1482 N N . ASN A 1 196 ? 17.297 -15.029 0.217 1.00 79.31 196 ASN A N 1
ATOM 1483 C CA . ASN A 1 196 ? 16.955 -16.396 -0.186 1.00 79.31 196 ASN A CA 1
ATOM 1484 C C . ASN A 1 196 ? 18.207 -17.205 -0.547 1.00 79.31 196 ASN A C 1
ATOM 1486 O O . ASN A 1 196 ? 18.317 -18.373 -0.164 1.00 79.31 196 ASN A O 1
ATOM 1490 N N . MET A 1 197 ? 19.179 -16.590 -1.235 1.00 92.75 197 MET A N 1
ATOM 1491 C CA . MET A 1 197 ? 20.512 -17.171 -1.417 1.00 92.75 197 MET A CA 1
ATOM 1492 C C . MET A 1 197 ? 21.158 -17.516 -0.072 1.00 92.75 197 MET A C 1
ATOM 1494 O O . MET A 1 197 ? 21.546 -18.666 0.137 1.00 92.75 197 MET A O 1
ATOM 1498 N N . VAL A 1 198 ? 21.210 -16.555 0.854 1.00 95.19 198 VAL A N 1
ATOM 1499 C CA . VAL A 1 198 ? 21.864 -16.725 2.160 1.00 95.19 198 VAL A CA 1
ATOM 1500 C C . VAL A 1 198 ? 21.145 -17.759 3.031 1.00 95.19 198 VAL A C 1
ATOM 1502 O O . VAL A 1 198 ? 21.806 -18.634 3.586 1.00 95.19 198 VAL A O 1
ATOM 1505 N N . GLN A 1 199 ? 19.809 -17.766 3.067 1.00 92.06 199 GLN A N 1
ATOM 1506 C CA . GLN A 1 199 ? 19.035 -18.801 3.765 1.00 92.06 199 GLN A CA 1
ATOM 1507 C C . GLN A 1 199 ? 19.331 -20.205 3.221 1.00 92.06 199 GLN A C 1
ATOM 1509 O O . GLN A 1 199 ? 19.468 -21.157 3.993 1.00 92.06 199 GLN A O 1
ATOM 1514 N N . ALA A 1 200 ? 19.451 -20.348 1.898 1.00 86.19 200 ALA A N 1
ATOM 1515 C CA . ALA A 1 200 ? 19.741 -21.631 1.269 1.00 86.19 200 ALA A CA 1
ATOM 1516 C C . ALA A 1 200 ? 21.201 -22.086 1.447 1.00 86.19 200 ALA A C 1
ATOM 1518 O O . ALA A 1 200 ? 21.467 -23.288 1.370 1.00 86.19 200 ALA A O 1
ATOM 1519 N N . TRP A 1 201 ? 22.134 -21.156 1.673 1.00 95.19 201 TRP A N 1
ATOM 1520 C CA . TRP A 1 201 ? 23.522 -21.450 2.035 1.00 95.19 201 TRP A CA 1
ATOM 1521 C C . TRP A 1 201 ? 23.661 -21.828 3.513 1.00 95.19 201 TRP A C 1
ATOM 1523 O O . TRP A 1 201 ? 24.321 -22.816 3.797 1.00 95.19 201 TRP A O 1
ATOM 1533 N N . ILE A 1 202 ? 22.979 -21.146 4.438 1.00 92.31 202 ILE A N 1
ATOM 1534 C CA . ILE A 1 202 ? 22.944 -21.529 5.864 1.00 92.31 202 ILE A CA 1
ATOM 1535 C C . ILE A 1 202 ? 22.315 -22.919 6.041 1.00 92.31 202 ILE A C 1
ATOM 1537 O O . ILE A 1 202 ? 22.869 -23.776 6.725 1.00 92.31 202 ILE A O 1
ATOM 1541 N N . ALA A 1 203 ? 21.204 -23.195 5.349 1.00 88.19 203 ALA A N 1
ATOM 1542 C CA . ALA A 1 203 ? 20.558 -24.506 5.403 1.00 88.19 203 ALA A CA 1
ATOM 1543 C C . ALA A 1 203 ? 21.412 -25.634 4.787 1.00 88.19 203 ALA A C 1
ATOM 1545 O O . ALA A 1 203 ? 21.251 -26.797 5.151 1.00 88.19 203 ALA A O 1
ATOM 1546 N N . ASN A 1 204 ? 22.295 -25.319 3.829 1.00 89.44 204 ASN A N 1
ATOM 1547 C CA . ASN A 1 204 ? 23.171 -26.287 3.162 1.00 89.44 204 ASN A CA 1
ATOM 1548 C C . ASN A 1 204 ? 24.537 -25.654 2.810 1.00 89.44 204 ASN A C 1
ATOM 1550 O O . ASN A 1 204 ? 24.754 -25.308 1.640 1.00 89.44 204 ASN A O 1
ATOM 1554 N N . PRO A 1 205 ? 25.486 -25.546 3.764 1.00 91.00 205 PRO A N 1
ATOM 1555 C CA . PRO A 1 205 ? 26.743 -24.813 3.550 1.00 91.00 205 PRO A CA 1
ATOM 1556 C C . PRO A 1 205 ? 27.596 -25.328 2.381 1.00 91.00 205 PRO A C 1
ATOM 1558 O O . PRO A 1 205 ? 28.211 -24.540 1.668 1.00 91.00 205 PRO A O 1
ATOM 1561 N N . ALA A 1 206 ? 27.558 -26.634 2.092 1.00 87.56 206 ALA A N 1
ATOM 1562 C CA . ALA A 1 206 ? 28.242 -27.235 0.939 1.00 87.56 206 ALA A CA 1
ATOM 1563 C C . ALA A 1 206 ? 27.756 -26.707 -0.434 1.00 87.56 206 ALA A C 1
ATOM 1565 O O . ALA A 1 206 ? 28.478 -26.793 -1.427 1.00 87.56 206 ALA A O 1
ATOM 1566 N N . ASN A 1 207 ? 26.551 -26.127 -0.494 1.00 88.31 207 ASN A N 1
ATOM 1567 C CA . ASN A 1 207 ? 25.971 -25.524 -1.698 1.00 88.31 207 ASN A CA 1
ATOM 1568 C C . ASN A 1 207 ? 26.250 -24.010 -1.802 1.00 88.31 207 ASN A C 1
ATOM 1570 O O . ASN A 1 207 ? 25.652 -23.332 -2.648 1.00 88.31 207 ASN A O 1
ATOM 1574 N N . ASN A 1 208 ? 27.125 -23.463 -0.951 1.00 96.62 208 ASN A N 1
ATOM 1575 C CA . ASN A 1 208 ? 27.588 -22.083 -1.036 1.00 96.62 208 ASN A CA 1
ATOM 1576 C C . ASN A 1 208 ? 28.698 -21.934 -2.085 1.00 96.62 208 ASN A C 1
ATOM 1578 O O . ASN A 1 208 ? 29.891 -22.045 -1.801 1.00 96.62 208 ASN A O 1
ATOM 1582 N N . GLN A 1 209 ? 28.283 -21.654 -3.319 1.00 96.62 209 GLN A N 1
ATOM 1583 C CA . GLN A 1 209 ? 29.180 -21.236 -4.399 1.00 96.62 209 GLN A CA 1
ATOM 1584 C C . GLN A 1 209 ? 29.121 -19.718 -4.642 1.00 96.62 209 GLN A C 1
ATOM 1586 O O . GLN A 1 209 ? 29.639 -19.236 -5.642 1.00 96.62 209 GLN A O 1
ATOM 1591 N N . GLY A 1 210 ? 28.521 -18.953 -3.723 1.00 96.38 210 GLY A N 1
ATOM 1592 C CA . GLY A 1 210 ? 28.419 -17.500 -3.819 1.00 96.38 210 GLY A CA 1
ATOM 1593 C C . GLY A 1 210 ? 27.529 -16.981 -4.952 1.00 96.38 210 GLY A C 1
ATOM 1594 O O . GLY A 1 210 ? 26.628 -17.658 -5.461 1.00 96.38 210 GLY A O 1
ATOM 1595 N N . VAL A 1 211 ? 27.783 -15.730 -5.320 1.00 97.81 211 VAL A N 1
ATOM 1596 C CA . VAL A 1 211 ? 26.986 -14.922 -6.243 1.00 97.81 211 VAL A CA 1
ATOM 1597 C C . VAL A 1 211 ? 27.846 -14.432 -7.405 1.00 97.81 211 VAL A C 1
ATOM 1599 O O . VAL A 1 211 ? 29.018 -14.101 -7.225 1.00 97.81 211 VAL A O 1
ATOM 1602 N N . ILE A 1 212 ? 27.251 -14.360 -8.597 1.00 98.06 212 ILE A N 1
ATOM 1603 C CA . ILE A 1 212 ? 27.826 -13.655 -9.743 1.00 98.06 212 ILE A CA 1
ATOM 1604 C C . ILE A 1 212 ? 27.018 -12.387 -10.032 1.00 98.06 212 ILE A C 1
ATOM 1606 O O . ILE A 1 212 ? 25.803 -12.441 -10.237 1.00 98.06 212 ILE A O 1
ATOM 1610 N N . LEU A 1 213 ? 27.703 -11.243 -10.051 1.00 97.69 213 LEU A N 1
ATOM 1611 C CA . LEU A 1 213 ? 27.161 -9.948 -10.448 1.00 97.69 213 LEU A CA 1
ATOM 1612 C C . LEU A 1 213 ? 27.430 -9.724 -11.933 1.00 97.69 213 LEU A C 1
ATOM 1614 O O . LEU A 1 213 ? 28.585 -9.659 -12.361 1.00 97.69 213 LEU A O 1
ATOM 1618 N N . ARG A 1 214 ? 26.361 -9.606 -12.720 1.00 92.31 214 ARG A N 1
ATOM 1619 C CA . ARG A 1 214 ? 26.436 -9.544 -14.185 1.00 92.31 214 ARG A CA 1
ATOM 1620 C C . ARG A 1 214 ? 25.822 -8.260 -14.713 1.00 92.31 214 ARG A C 1
ATOM 1622 O O . ARG A 1 214 ? 24.704 -7.907 -14.339 1.00 92.31 214 ARG A O 1
ATOM 1629 N N . GLY A 1 215 ? 26.561 -7.577 -15.583 1.00 86.31 215 GLY A N 1
ATOM 1630 C CA . GLY A 1 215 ? 26.154 -6.302 -16.162 1.00 86.31 215 GLY A CA 1
ATOM 1631 C C . GLY A 1 215 ? 25.283 -6.469 -17.405 1.00 86.31 215 GLY A C 1
ATOM 1632 O O . GLY A 1 215 ? 25.650 -7.158 -18.360 1.00 86.31 215 GLY A O 1
ATOM 1633 N N . SER A 1 216 ? 24.173 -5.741 -17.436 1.00 83.69 216 SER A N 1
ATOM 1634 C CA . SER A 1 216 ? 23.294 -5.559 -18.595 1.00 83.69 216 SER A CA 1
ATOM 1635 C C . SER A 1 216 ? 22.975 -4.068 -18.811 1.00 83.69 216 SER A C 1
ATOM 1637 O O . SER A 1 216 ? 23.494 -3.218 -18.085 1.00 83.69 216 SER A O 1
ATOM 1639 N N . GLY A 1 217 ? 22.209 -3.737 -19.853 1.00 75.06 217 GLY A N 1
ATOM 1640 C CA . GLY A 1 217 ? 21.891 -2.355 -20.241 1.00 75.06 217 GLY A CA 1
ATOM 1641 C C . GLY A 1 217 ? 22.522 -1.920 -21.571 1.00 75.06 217 GLY A C 1
ATOM 1642 O O . GLY A 1 217 ? 23.312 -2.646 -22.174 1.00 75.06 217 GLY A O 1
ATOM 1643 N N . GLU A 1 218 ? 22.140 -0.730 -22.041 1.00 70.44 218 GLU A N 1
ATOM 1644 C CA . GLU A 1 218 ? 22.497 -0.202 -23.372 1.00 70.44 218 GLU A CA 1
ATOM 1645 C C . GLU A 1 218 ? 23.906 0.418 -23.437 1.00 70.44 218 GLU A C 1
ATOM 1647 O O . GLU A 1 218 ? 24.492 0.545 -24.515 1.00 70.44 218 GLU A O 1
ATOM 1652 N N . HIS A 1 219 ? 24.479 0.794 -22.290 1.00 74.00 219 HIS A N 1
ATOM 1653 C CA . HIS A 1 219 ? 25.772 1.468 -22.217 1.00 74.00 219 HIS A CA 1
ATOM 1654 C C . HIS A 1 219 ? 26.899 0.500 -21.857 1.00 74.00 219 HIS A C 1
ATOM 1656 O O . HIS A 1 219 ? 26.998 0.003 -20.738 1.00 74.00 219 HIS A O 1
ATOM 1662 N N . PHE A 1 220 ? 27.823 0.289 -22.795 1.00 82.38 220 PHE A N 1
ATOM 1663 C CA . PHE A 1 220 ? 28.982 -0.595 -22.643 1.00 82.38 220 PHE A CA 1
ATOM 1664 C C . PHE A 1 220 ? 30.086 -0.011 -21.739 1.00 82.38 220 PHE A C 1
ATOM 1666 O O . PHE A 1 220 ? 31.254 -0.002 -22.133 1.00 82.38 220 PHE A O 1
ATOM 1673 N N . VAL A 1 221 ? 29.762 0.480 -20.540 1.00 86.06 221 VAL A N 1
ATOM 1674 C CA . VAL A 1 221 ? 30.738 1.007 -19.566 1.00 86.06 221 VAL A CA 1
ATOM 1675 C C . VAL A 1 221 ? 31.082 -0.010 -18.479 1.00 86.06 221 VAL A C 1
ATOM 1677 O O . VAL A 1 221 ? 30.307 -0.912 -18.175 1.00 86.06 221 VAL A O 1
ATOM 1680 N N . GLN A 1 222 ? 32.276 0.131 -17.908 1.00 89.62 222 GLN A N 1
ATOM 1681 C CA . GLN A 1 222 ? 32.767 -0.683 -16.799 1.00 89.62 222 GLN A CA 1
ATOM 1682 C C . GLN A 1 222 ? 32.520 0.034 -15.471 1.00 89.62 222 GLN A C 1
ATOM 1684 O O . GLN A 1 222 ? 32.719 1.246 -15.380 1.00 89.62 222 GLN A O 1
ATOM 1689 N N . PHE A 1 223 ? 32.150 -0.737 -14.453 1.00 96.06 223 PHE A N 1
ATOM 1690 C CA . PHE A 1 223 ? 32.199 -0.360 -13.046 1.00 96.06 223 PHE A CA 1
ATOM 1691 C C . PHE A 1 223 ? 33.226 -1.240 -12.340 1.00 96.06 223 PHE A C 1
ATOM 1693 O O . PHE A 1 223 ? 33.204 -2.461 -12.499 1.00 96.06 223 PHE A O 1
ATOM 1700 N N . SER A 1 224 ? 34.113 -0.618 -11.569 1.00 96.69 224 SER A N 1
ATOM 1701 C CA . SER A 1 224 ? 35.126 -1.299 -10.764 1.00 96.69 224 SER A CA 1
ATOM 1702 C C . SER A 1 224 ? 34.717 -1.280 -9.298 1.00 96.69 224 SER A C 1
ATOM 1704 O O . SER A 1 224 ? 34.296 -0.242 -8.786 1.00 96.69 224 SER A O 1
ATOM 1706 N N . PHE A 1 225 ? 34.878 -2.410 -8.618 1.00 98.25 225 PHE A N 1
ATOM 1707 C CA . PHE A 1 225 ? 34.596 -2.572 -7.191 1.00 98.25 225 PHE A CA 1
ATOM 1708 C C . PHE A 1 225 ? 35.874 -2.924 -6.436 1.00 98.25 225 PHE A C 1
ATOM 1710 O O . PHE A 1 225 ? 36.781 -3.498 -7.027 1.00 98.25 225 PHE A O 1
ATOM 1717 N N . ALA A 1 226 ? 35.962 -2.597 -5.150 1.00 97.25 226 ALA A N 1
ATOM 1718 C CA . ALA A 1 226 ? 37.017 -3.115 -4.278 1.00 97.25 226 ALA A CA 1
ATOM 1719 C C . ALA A 1 226 ? 36.889 -4.643 -4.110 1.00 97.25 226 ALA A C 1
ATOM 1721 O O . ALA A 1 226 ? 35.767 -5.141 -4.016 1.00 97.25 226 ALA A O 1
ATOM 1722 N N . SER A 1 227 ? 38.018 -5.357 -4.068 1.00 97.50 227 SER A N 1
ATOM 1723 C CA . SER A 1 227 ? 38.098 -6.788 -3.719 1.00 97.50 227 SER A CA 1
ATOM 1724 C C . SER A 1 227 ? 38.492 -7.007 -2.253 1.00 97.50 227 SER A C 1
ATOM 1726 O O . SER A 1 227 ? 38.785 -6.047 -1.525 1.00 97.50 227 SER A O 1
ATOM 1728 N N . SER A 1 228 ? 38.556 -8.269 -1.831 1.00 95.81 228 SER A N 1
ATOM 1729 C CA . SER A 1 228 ? 39.193 -8.735 -0.595 1.00 95.81 228 SER A CA 1
ATOM 1730 C C . SER A 1 228 ? 40.625 -8.198 -0.401 1.00 95.81 228 SER A C 1
ATOM 1732 O O . SER A 1 228 ? 40.998 -7.883 0.727 1.00 95.81 228 SER A O 1
ATOM 1734 N N . GLU A 1 229 ? 41.424 -7.989 -1.457 1.00 93.50 229 GLU A N 1
ATOM 1735 C CA . GLU A 1 229 ? 42.786 -7.429 -1.365 1.00 93.50 229 GLU A CA 1
ATOM 1736 C C . GLU A 1 229 ? 42.847 -5.896 -1.350 1.00 93.50 229 GLU A C 1
ATOM 1738 O O . GLU A 1 229 ? 43.941 -5.324 -1.267 1.00 93.50 229 GLU A O 1
ATOM 1743 N N . TYR A 1 230 ? 41.716 -5.184 -1.415 1.00 96.94 230 TYR A N 1
ATOM 1744 C CA . TYR A 1 230 ? 41.744 -3.721 -1.423 1.00 96.94 230 TYR A CA 1
ATOM 1745 C C . TYR A 1 230 ? 42.419 -3.162 -0.159 1.00 96.94 230 TYR A C 1
ATOM 1747 O O . TYR A 1 230 ? 42.228 -3.660 0.953 1.00 96.94 230 TYR A O 1
ATOM 1755 N N . TRP A 1 231 ? 43.249 -2.127 -0.323 1.00 90.38 231 TRP A N 1
ATOM 1756 C CA . TRP A 1 231 ? 44.158 -1.635 0.727 1.00 90.38 231 TRP A CA 1
ATOM 1757 C C . TRP A 1 231 ? 43.447 -0.994 1.928 1.00 90.38 231 TRP A C 1
ATOM 1759 O O . TRP A 1 231 ? 44.057 -0.800 2.976 1.00 90.38 231 TRP A O 1
ATOM 1769 N N . SER A 1 232 ? 42.175 -0.625 1.773 1.00 92.12 232 SER A N 1
ATOM 1770 C CA . SER A 1 232 ? 41.345 -0.037 2.822 1.00 92.12 232 SER A CA 1
ATOM 1771 C C . SER A 1 232 ? 40.323 -1.075 3.262 1.00 92.12 232 SER A C 1
ATOM 1773 O O . SER A 1 232 ? 39.402 -1.374 2.503 1.00 92.12 232 SER A O 1
ATOM 1775 N N . LEU A 1 233 ? 40.508 -1.612 4.475 1.00 89.62 233 LEU A N 1
ATOM 1776 C CA . LEU A 1 233 ? 39.649 -2.646 5.066 1.00 89.62 233 LEU A CA 1
ATOM 1777 C C . LEU A 1 233 ? 38.171 -2.253 5.000 1.00 89.62 233 LEU A C 1
ATOM 1779 O O . LEU A 1 233 ? 37.354 -3.025 4.505 1.00 89.62 233 LEU A O 1
ATOM 1783 N N . ASP A 1 234 ? 37.862 -1.020 5.410 1.00 92.62 234 ASP A N 1
ATOM 1784 C CA . ASP A 1 234 ? 36.502 -0.481 5.491 1.00 92.62 234 ASP A CA 1
ATOM 1785 C C . ASP A 1 234 ? 35.750 -0.515 4.156 1.00 92.62 234 ASP A C 1
ATOM 1787 O O . ASP A 1 234 ? 34.525 -0.576 4.163 1.00 92.62 234 ASP A O 1
ATOM 1791 N N . LEU A 1 235 ? 36.470 -0.495 3.026 1.00 93.19 235 LEU A N 1
ATOM 1792 C CA . LEU A 1 235 ? 35.921 -0.437 1.668 1.00 93.19 235 LEU A CA 1
ATOM 1793 C C . LEU A 1 235 ? 35.871 -1.803 0.959 1.00 93.19 235 LEU A C 1
ATOM 1795 O O . LEU A 1 235 ? 35.428 -1.869 -0.184 1.00 93.19 235 LEU A O 1
ATOM 1799 N N . ARG A 1 236 ? 36.328 -2.884 1.598 1.00 97.31 236 ARG A N 1
ATOM 1800 C CA . ARG A 1 236 ? 36.284 -4.250 1.043 1.00 97.31 236 ARG A CA 1
ATOM 1801 C C . ARG A 1 236 ? 34.847 -4.786 0.922 1.00 97.31 236 ARG A C 1
ATOM 1803 O O . ARG A 1 236 ? 33.957 -4.273 1.604 1.00 97.31 236 ARG A O 1
ATOM 1810 N N . PRO A 1 237 ? 34.601 -5.820 0.095 1.00 98.12 237 PRO A N 1
ATOM 1811 C CA . PRO A 1 237 ? 33.316 -6.511 0.039 1.00 98.12 237 PRO A CA 1
ATOM 1812 C C . PRO A 1 237 ? 32.812 -6.900 1.427 1.00 98.12 237 PRO A C 1
ATOM 1814 O O . PRO A 1 237 ? 33.571 -7.432 2.241 1.00 98.12 237 PRO A O 1
ATOM 1817 N N . ARG A 1 238 ? 31.522 -6.664 1.685 1.00 95.88 238 ARG A N 1
ATOM 1818 C CA . ARG A 1 238 ? 30.886 -7.092 2.932 1.00 95.88 238 ARG A CA 1
ATOM 1819 C C . ARG A 1 238 ? 29.491 -7.663 2.730 1.00 95.88 238 ARG A C 1
ATOM 1821 O O . ARG A 1 238 ? 28.774 -7.275 1.808 1.00 95.88 238 ARG A O 1
ATOM 1828 N N . LEU A 1 239 ? 29.094 -8.556 3.625 1.00 97.94 239 LEU A N 1
ATOM 1829 C CA . LEU A 1 239 ? 27.763 -9.146 3.688 1.00 97.94 239 LEU A CA 1
ATOM 1830 C C . LEU A 1 239 ? 27.210 -8.972 5.104 1.00 97.94 239 LEU A C 1
ATOM 1832 O O . LEU A 1 239 ? 27.828 -9.399 6.075 1.00 97.94 239 LEU A O 1
ATOM 1836 N N . SER A 1 240 ? 26.044 -8.344 5.216 1.00 95.50 240 SER A N 1
ATOM 1837 C CA . SER A 1 240 ? 25.336 -8.162 6.488 1.00 95.50 240 SER A CA 1
ATOM 1838 C C . SER A 1 240 ? 24.151 -9.122 6.549 1.00 95.50 240 SER A C 1
ATOM 1840 O O . SER A 1 240 ? 23.326 -9.101 5.637 1.00 95.50 240 SER A O 1
ATOM 1842 N N . VAL A 1 241 ? 24.050 -9.951 7.593 1.00 95.06 241 VAL A N 1
ATOM 1843 C CA . VAL A 1 241 ? 22.982 -10.955 7.762 1.00 95.06 241 VAL A CA 1
ATOM 1844 C C . VAL A 1 241 ? 22.323 -10.793 9.127 1.00 95.06 241 VAL A C 1
ATOM 1846 O O . VAL A 1 241 ? 23.007 -10.793 10.145 1.00 95.06 241 VAL A O 1
ATOM 1849 N N . ARG A 1 242 ? 20.991 -10.698 9.154 1.00 91.88 242 ARG A N 1
ATOM 1850 C CA . ARG A 1 242 ? 20.169 -10.701 10.372 1.00 91.88 242 ARG A CA 1
ATOM 1851 C C . ARG A 1 242 ? 19.364 -11.994 10.434 1.00 91.88 242 ARG A C 1
ATOM 1853 O O . ARG A 1 242 ? 18.717 -12.334 9.442 1.00 91.88 242 ARG A O 1
ATOM 1860 N N . TYR A 1 243 ? 19.380 -12.696 11.563 1.00 90.50 243 TYR A N 1
ATOM 1861 C CA . TYR A 1 243 ? 18.730 -14.003 11.720 1.00 90.50 243 TYR A CA 1
ATOM 1862 C C . TYR A 1 243 ? 18.229 -14.256 13.150 1.00 90.50 243 TYR A C 1
ATOM 1864 O O . TYR A 1 243 ? 18.549 -13.511 14.070 1.00 90.50 243 TYR A O 1
ATOM 1872 N N . VAL A 1 244 ? 17.452 -15.325 13.333 1.00 90.31 244 VAL A N 1
ATOM 1873 C CA . VAL A 1 244 ? 17.120 -15.925 14.642 1.00 90.31 244 VAL A CA 1
ATOM 1874 C C . VAL A 1 244 ? 17.517 -17.398 14.642 1.00 90.31 244 VAL A C 1
ATOM 1876 O O . VAL A 1 244 ? 17.277 -18.084 13.649 1.00 90.31 244 VAL A O 1
ATOM 1879 N N . ASP A 1 245 ? 18.118 -17.891 15.728 1.00 76.69 245 ASP A N 1
ATOM 1880 C CA . ASP A 1 245 ? 18.438 -19.316 15.886 1.00 76.69 245 ASP A CA 1
ATOM 1881 C C . ASP A 1 245 ? 17.304 -20.054 16.616 1.00 76.69 245 ASP A C 1
ATOM 1883 O O . ASP A 1 245 ? 16.984 -19.756 17.767 1.00 76.69 245 ASP A O 1
ATOM 1887 N N . GLY A 1 246 ? 16.680 -21.011 15.926 1.00 59.81 246 GLY A N 1
ATOM 1888 C CA . GLY A 1 246 ? 15.539 -21.784 16.421 1.00 59.81 246 GLY A CA 1
ATOM 1889 C C . GLY A 1 246 ? 14.199 -21.452 15.743 1.00 59.81 246 GLY A C 1
ATOM 1890 O O . GLY A 1 246 ? 14.081 -20.483 14.990 1.00 59.81 246 GLY A O 1
ATOM 1891 N N . PRO A 1 247 ? 13.162 -22.282 15.969 1.00 46.53 247 PRO A N 1
ATOM 1892 C CA . PRO A 1 247 ? 11.853 -22.094 15.356 1.00 46.53 247 PRO A CA 1
ATOM 1893 C C . PRO A 1 247 ? 11.110 -20.899 15.967 1.00 46.53 247 PRO A C 1
ATOM 1895 O O . PRO A 1 247 ? 11.045 -20.752 17.188 1.00 46.53 247 PRO A O 1
ATOM 1898 N N . LEU A 1 248 ? 10.455 -20.102 15.119 1.00 45.91 248 LEU A N 1
ATOM 1899 C CA . LEU A 1 248 ? 9.464 -19.117 15.557 1.00 45.91 248 LEU A CA 1
ATOM 1900 C C . LEU A 1 248 ? 8.370 -19.817 16.380 1.00 45.91 248 LEU A C 1
ATOM 1902 O O . LEU A 1 248 ? 7.695 -20.724 15.884 1.00 45.91 248 LEU A O 1
ATOM 1906 N N . SER A 1 249 ? 8.202 -19.395 17.636 1.00 37.44 249 SER A N 1
ATOM 1907 C CA . SER A 1 249 ? 7.255 -19.987 18.587 1.00 37.44 249 SER A CA 1
ATOM 1908 C C . SER A 1 249 ? 5.831 -19.997 18.035 1.00 37.44 249 SER A C 1
ATOM 1910 O O . SER A 1 249 ? 5.110 -19.002 18.090 1.00 37.44 249 SER A O 1
ATOM 1912 N N . THR A 1 250 ? 5.394 -21.156 17.545 1.00 35.88 250 THR A N 1
ATOM 1913 C CA . THR A 1 250 ? 3.993 -21.378 17.189 1.00 35.88 250 THR A CA 1
ATOM 1914 C C . THR A 1 250 ? 3.191 -21.462 18.484 1.00 35.88 250 THR A C 1
ATOM 1916 O O . THR A 1 250 ? 3.462 -22.329 19.320 1.00 35.88 250 THR A O 1
ATOM 1919 N N . ALA A 1 251 ? 2.213 -20.572 18.666 1.00 31.25 251 ALA A N 1
ATOM 1920 C CA . ALA A 1 251 ? 1.352 -20.563 19.844 1.00 31.25 251 ALA A CA 1
ATOM 1921 C C . ALA A 1 251 ? 0.565 -21.883 19.938 1.00 31.25 251 ALA A C 1
ATOM 1923 O O . ALA A 1 251 ? -0.466 -22.073 19.295 1.00 31.25 251 ALA A O 1
ATOM 1924 N N . THR A 1 252 ? 1.080 -22.823 20.731 1.00 32.12 252 THR A N 1
ATOM 1925 C CA . THR A 1 252 ? 0.451 -24.126 20.946 1.00 32.12 252 THR A CA 1
ATOM 1926 C C . THR A 1 252 ? -0.730 -23.941 21.888 1.00 32.12 252 THR A C 1
ATOM 1928 O O . THR A 1 252 ? -0.564 -23.463 23.009 1.00 32.12 252 THR A O 1
ATOM 1931 N N . SER A 1 253 ? -1.932 -24.312 21.447 1.00 33.31 253 SER A N 1
ATOM 1932 C CA . SER A 1 253 ? -3.151 -24.167 22.244 1.00 33.31 253 SER A CA 1
ATOM 1933 C C . SER A 1 253 ? -3.103 -25.046 23.499 1.00 33.31 253 SER A C 1
ATOM 1935 O O . SER A 1 253 ? -3.238 -26.270 23.414 1.00 33.31 253 SER A O 1
ATOM 1937 N N . THR A 1 254 ? -2.948 -24.431 24.671 1.00 32.88 254 THR A N 1
ATOM 1938 C CA . THR A 1 254 ? -3.012 -25.123 25.964 1.00 32.88 254 THR A CA 1
ATOM 1939 C C . THR A 1 254 ? -4.400 -25.727 26.177 1.00 32.88 254 THR A C 1
ATOM 1941 O O . THR A 1 254 ? -5.394 -25.006 26.257 1.00 32.88 254 THR A O 1
ATOM 1944 N N . ALA A 1 255 ? -4.478 -27.054 26.296 1.00 35.88 255 ALA A N 1
ATOM 1945 C CA . ALA A 1 255 ? -5.737 -27.751 26.539 1.00 35.88 255 ALA A CA 1
ATOM 1946 C C . ALA A 1 255 ? -6.339 -27.376 27.907 1.00 35.88 255 ALA A C 1
ATOM 1948 O O . ALA A 1 255 ? -5.673 -27.449 28.941 1.00 35.88 255 ALA A O 1
ATOM 1949 N N . THR A 1 256 ? -7.621 -27.007 27.923 1.00 31.52 256 THR A N 1
ATOM 1950 C CA . THR A 1 256 ? -8.351 -26.660 29.148 1.00 31.52 256 THR A CA 1
ATOM 1951 C C . THR A 1 256 ? -8.627 -27.905 29.994 1.00 31.52 256 THR A C 1
ATOM 1953 O O . THR A 1 256 ? -9.500 -28.707 29.668 1.00 31.52 256 THR A O 1
ATOM 1956 N N . ALA A 1 257 ? -7.919 -28.060 31.114 1.00 31.17 257 ALA A N 1
ATOM 1957 C CA . ALA A 1 257 ? -8.219 -29.102 32.093 1.00 31.17 257 ALA A CA 1
ATOM 1958 C C . ALA A 1 257 ? -9.451 -28.727 32.940 1.00 31.17 257 ALA A C 1
ATOM 1960 O O . ALA A 1 257 ? -9.438 -27.745 33.683 1.00 31.17 257 ALA A O 1
ATOM 1961 N N . THR A 1 258 ? -10.516 -29.527 32.859 1.00 32.81 258 THR A N 1
ATOM 1962 C CA . THR A 1 258 ? -11.716 -29.376 33.696 1.00 32.81 258 THR A CA 1
ATOM 1963 C C . THR A 1 258 ? -11.426 -29.794 35.140 1.00 32.81 258 THR A C 1
ATOM 1965 O O . THR A 1 258 ? -11.225 -30.973 35.427 1.00 32.81 258 THR A O 1
ATOM 1968 N N . GLY A 1 259 ? -11.436 -28.841 36.074 1.00 30.39 259 GLY A N 1
ATOM 1969 C CA . GLY A 1 259 ? -11.289 -29.128 37.503 1.00 30.39 259 GLY A CA 1
ATOM 1970 C C . GLY A 1 259 ? -12.570 -29.694 38.126 1.00 30.39 259 GLY A C 1
ATOM 1971 O O . GLY A 1 259 ? -13.601 -29.030 38.124 1.00 30.39 259 GLY A O 1
ATOM 1972 N N . THR A 1 260 ? -12.491 -30.891 38.714 1.00 30.69 260 THR A N 1
ATOM 1973 C CA . THR A 1 260 ? -13.493 -31.437 39.652 1.00 30.69 260 THR A CA 1
ATOM 1974 C C . THR A 1 260 ? -12.781 -31.796 40.962 1.00 30.69 260 THR A C 1
ATOM 1976 O O . THR A 1 260 ? -11.666 -32.314 40.928 1.00 30.69 260 THR A O 1
ATOM 1979 N N . PHE A 1 261 ? -13.375 -31.478 42.116 1.00 28.05 261 PHE A N 1
ATOM 1980 C CA . PHE A 1 261 ? -12.697 -31.489 43.424 1.00 28.05 261 PHE A CA 1
ATOM 1981 C C . PHE A 1 261 ? -12.990 -32.731 44.301 1.00 28.05 261 PHE A C 1
ATOM 1983 O O . PHE A 1 261 ? -14.116 -33.224 44.302 1.00 28.05 261 PHE A O 1
ATOM 1990 N N . THR A 1 262 ? -12.020 -33.058 45.185 1.00 27.23 262 THR A N 1
ATOM 1991 C CA . THR A 1 262 ? -12.158 -33.784 46.491 1.00 27.23 262 THR A CA 1
ATOM 1992 C C . THR A 1 262 ? -12.115 -35.339 46.460 1.00 27.23 262 THR A C 1
ATOM 1994 O O . THR A 1 262 ? -12.812 -35.914 45.630 1.00 27.23 262 THR A O 1
ATOM 1997 N N . PRO A 1 263 ? -11.475 -36.072 47.421 1.00 33.53 263 PRO A N 1
ATOM 1998 C CA . PRO A 1 263 ? -10.241 -35.826 48.213 1.00 33.53 263 PRO A CA 1
ATOM 1999 C C . PRO A 1 263 ? -9.207 -37.016 48.295 1.00 33.53 263 PRO A C 1
ATOM 2001 O O . PRO A 1 263 ? -9.572 -38.175 48.155 1.00 33.53 263 PRO A O 1
ATOM 2004 N N . THR A 1 264 ? -7.928 -36.699 48.593 1.00 25.28 264 THR A N 1
ATOM 2005 C CA . THR A 1 264 ? -6.946 -37.278 49.586 1.00 25.28 264 THR A CA 1
ATOM 2006 C C . THR A 1 264 ? -6.996 -38.772 50.050 1.00 25.28 264 THR A C 1
ATOM 2008 O O . THR A 1 264 ? -8.090 -39.225 50.371 1.00 25.28 264 THR A O 1
ATOM 2011 N N . PRO A 1 265 ? -5.871 -39.479 50.406 1.00 43.03 265 PRO A N 1
ATOM 2012 C CA . PRO A 1 265 ? -4.439 -39.468 49.980 1.00 43.03 265 PRO A CA 1
ATOM 2013 C C . PRO A 1 265 ? -3.834 -40.891 49.688 1.00 43.03 265 PRO A C 1
ATOM 2015 O O . PRO A 1 265 ? -4.516 -41.892 49.888 1.00 43.03 265 PRO A O 1
ATOM 2018 N N . THR A 1 266 ? -2.527 -41.011 49.346 1.00 26.69 266 THR A N 1
ATOM 2019 C CA . THR A 1 266 ? -1.475 -41.907 49.961 1.00 26.69 266 THR A CA 1
ATOM 2020 C C . THR A 1 266 ? -0.183 -41.973 49.089 1.00 26.69 266 THR A C 1
ATOM 2022 O O . THR A 1 266 ? -0.204 -41.574 47.930 1.00 26.69 266 THR A O 1
ATOM 2025 N N . SER A 1 267 ? 0.961 -42.348 49.689 1.00 29.23 267 SER A N 1
ATOM 2026 C CA . SER A 1 267 ? 2.376 -42.262 49.220 1.00 29.23 267 SER A CA 1
ATOM 2027 C C . SER A 1 267 ? 2.782 -43.322 48.144 1.00 29.23 267 SER A C 1
ATOM 2029 O O . SER A 1 267 ? 1.920 -44.084 47.734 1.00 29.23 267 SER A O 1
ATOM 2031 N N . THR A 1 268 ? 4.009 -43.485 47.590 1.00 27.03 268 THR A N 1
ATOM 2032 C CA . THR A 1 268 ? 5.380 -43.450 48.171 1.00 27.03 268 THR A CA 1
ATOM 2033 C C . THR A 1 268 ? 6.528 -43.494 47.104 1.00 27.03 268 THR A C 1
ATOM 2035 O O . THR A 1 268 ? 6.641 -44.457 46.360 1.00 27.03 268 THR A O 1
ATOM 2038 N N . SER A 1 269 ? 7.431 -42.494 47.122 1.00 30.55 269 SER A N 1
ATOM 2039 C CA . SER A 1 269 ? 8.930 -42.548 47.108 1.00 30.55 269 SER A CA 1
ATOM 2040 C C . SER A 1 269 ? 9.854 -43.224 46.044 1.00 30.55 269 SER A C 1
ATOM 2042 O O . SER A 1 269 ? 9.536 -44.249 45.461 1.00 30.55 269 SER A O 1
ATOM 2044 N N . PHE A 1 270 ? 11.111 -42.715 46.057 1.00 25.06 270 PHE A N 1
ATOM 2045 C CA . PHE A 1 270 ? 12.416 -43.185 45.510 1.00 25.06 270 PHE A CA 1
ATOM 2046 C C . PHE A 1 270 ? 12.733 -42.884 44.023 1.00 25.06 270 PHE A C 1
ATOM 2048 O O . PHE A 1 270 ? 11.941 -43.232 43.163 1.00 25.06 270 PHE A O 1
ATOM 2055 N N . GLN A 1 271 ? 13.886 -42.349 43.573 1.00 29.14 271 GLN A N 1
ATOM 2056 C CA . GLN A 1 271 ? 15.121 -41.675 44.081 1.00 29.14 271 GLN A CA 1
ATOM 2057 C C . GLN A 1 271 ? 16.243 -42.024 43.059 1.00 29.14 271 GLN A C 1
ATOM 2059 O O . GLN A 1 271 ? 16.282 -43.189 42.666 1.00 29.14 271 GLN A O 1
ATOM 2064 N N . THR A 1 272 ? 17.191 -41.114 42.729 1.00 25.86 272 THR A N 1
ATOM 2065 C CA . THR A 1 272 ? 18.679 -41.352 42.746 1.00 25.86 272 THR A CA 1
ATOM 2066 C C . THR A 1 272 ? 19.549 -40.662 41.650 1.00 25.86 272 THR A C 1
ATOM 2068 O O . THR A 1 272 ? 19.506 -41.103 40.513 1.00 25.86 272 THR A O 1
ATOM 2071 N N . PHE A 1 273 ? 20.382 -39.668 42.055 1.00 27.17 273 PHE A N 1
ATOM 2072 C CA . PHE A 1 273 ? 21.826 -39.364 41.738 1.00 27.17 273 PHE A CA 1
ATOM 2073 C C . PHE A 1 273 ? 22.383 -39.421 40.255 1.00 27.17 273 PHE A C 1
ATOM 2075 O O . PHE A 1 273 ? 21.958 -40.265 39.485 1.00 27.17 273 PHE A O 1
ATOM 2082 N N . THR A 1 274 ? 23.403 -38.666 39.753 1.00 26.41 274 THR A N 1
ATOM 2083 C CA . THR A 1 274 ? 24.241 -37.533 40.260 1.00 26.41 274 THR A CA 1
ATOM 2084 C C . THR A 1 274 ? 25.262 -36.930 39.240 1.00 26.41 274 THR A C 1
ATOM 2086 O O . THR A 1 274 ? 25.740 -37.637 38.364 1.00 26.41 274 THR A O 1
ATOM 2089 N N . ALA A 1 275 ? 25.663 -35.666 39.500 1.00 26.36 275 ALA A N 1
ATOM 2090 C CA . ALA A 1 275 ? 26.859 -34.849 39.127 1.00 26.36 275 ALA A CA 1
ATOM 2091 C C . ALA A 1 275 ? 27.182 -34.404 37.672 1.00 26.36 275 ALA A C 1
ATOM 2093 O O . ALA A 1 275 ? 26.988 -35.192 36.759 1.00 26.36 275 ALA A O 1
ATOM 2094 N N . THR A 1 276 ? 27.606 -33.160 37.316 1.00 26.03 276 THR A N 1
ATOM 2095 C CA . THR A 1 276 ? 28.517 -32.037 37.789 1.00 26.03 276 THR A CA 1
ATOM 2096 C C . THR A 1 276 ? 29.909 -32.005 37.054 1.00 26.03 276 THR A C 1
ATOM 2098 O O . THR A 1 276 ? 30.222 -32.987 36.391 1.00 26.03 276 THR A O 1
ATOM 2101 N N . PRO A 1 277 ? 30.723 -30.905 37.036 1.00 50.59 277 PRO A N 1
ATOM 2102 C CA . PRO A 1 277 ? 30.846 -29.929 35.920 1.00 50.59 277 PRO A CA 1
ATOM 2103 C C . PRO A 1 277 ? 32.314 -29.683 35.437 1.00 50.59 277 PRO A C 1
ATOM 2105 O O . PRO A 1 277 ? 33.198 -30.452 35.806 1.00 50.59 277 PRO A O 1
ATOM 2108 N N . THR A 1 278 ? 32.610 -28.569 34.719 1.00 27.03 278 THR A N 1
ATOM 2109 C CA . THR A 1 278 ? 33.642 -27.527 35.074 1.00 27.03 278 THR A CA 1
ATOM 2110 C C . THR A 1 278 ? 33.974 -26.533 33.927 1.00 27.03 278 THR A C 1
ATOM 2112 O O . THR A 1 278 ? 34.338 -26.983 32.852 1.00 27.03 278 THR A O 1
ATOM 2115 N N . GLY A 1 279 ? 33.970 -25.214 34.234 1.00 29.28 279 GLY A N 1
ATOM 2116 C CA . GLY A 1 279 ? 34.992 -24.184 33.865 1.00 29.28 279 GLY A CA 1
ATOM 2117 C C . GLY A 1 279 ? 35.102 -23.668 32.410 1.00 29.28 279 GLY A C 1
ATOM 2118 O O . GLY A 1 279 ? 34.871 -24.428 31.487 1.00 29.28 279 GLY A O 1
ATOM 2119 N N . THR A 1 280 ? 35.486 -22.415 32.093 1.00 26.42 280 THR A N 1
ATOM 2120 C CA . THR A 1 280 ? 36.043 -21.261 32.862 1.00 26.42 280 THR A CA 1
ATOM 2121 C C . THR A 1 280 ? 35.886 -19.920 32.090 1.00 26.42 280 THR A C 1
ATOM 2123 O O . THR A 1 280 ? 35.593 -19.933 30.901 1.00 26.42 280 THR A O 1
ATOM 2126 N N . VAL A 1 281 ? 36.126 -18.773 32.754 1.00 30.42 281 VAL A N 1
ATOM 2127 C CA . VAL A 1 281 ? 35.998 -17.361 32.276 1.00 30.42 281 VAL A CA 1
ATOM 2128 C C . VAL A 1 281 ? 37.390 -16.700 32.099 1.00 30.42 281 VAL A C 1
ATOM 2130 O O . VAL A 1 281 ? 38.260 -17.011 32.918 1.00 30.42 281 VAL A O 1
ATOM 2133 N N . PRO A 1 282 ? 37.660 -15.872 31.051 1.00 35.41 282 PRO A N 1
ATOM 2134 C CA . PRO A 1 282 ? 37.897 -14.401 31.212 1.00 35.41 282 PRO A CA 1
ATOM 2135 C C . PRO A 1 282 ? 37.578 -13.510 29.958 1.00 35.41 282 PRO A C 1
ATOM 2137 O O . PRO A 1 282 ? 37.209 -14.058 28.929 1.00 35.41 282 PRO A O 1
ATOM 2140 N N . THR A 1 283 ? 37.812 -12.176 29.859 1.00 25.52 283 THR A N 1
ATOM 2141 C CA . THR A 1 283 ? 37.526 -10.978 30.716 1.00 25.52 283 THR A CA 1
ATOM 2142 C C . THR A 1 283 ? 37.937 -9.659 29.988 1.00 25.52 283 THR A C 1
ATOM 2144 O O . THR A 1 283 ? 39.078 -9.568 29.549 1.00 25.52 283 THR A O 1
ATOM 2147 N N . SER A 1 284 ? 37.100 -8.592 30.009 1.00 27.36 284 SER A N 1
ATOM 2148 C CA . SER A 1 284 ? 37.392 -7.150 29.674 1.00 27.36 284 SER A CA 1
ATOM 2149 C C . SER A 1 284 ? 37.757 -6.775 28.203 1.00 27.36 284 SER A C 1
ATOM 2151 O O . SER A 1 284 ? 38.216 -7.629 27.462 1.00 27.36 284 SER A O 1
ATOM 2153 N N . THR A 1 285 ? 37.584 -5.544 27.669 1.00 23.14 285 THR A N 1
ATOM 2154 C CA . THR A 1 285 ? 37.605 -4.179 28.271 1.00 23.14 285 THR A CA 1
ATOM 2155 C C . THR A 1 285 ? 36.783 -3.127 27.471 1.00 23.14 285 THR A C 1
ATOM 2157 O O . THR A 1 285 ? 36.552 -3.286 26.279 1.00 23.14 285 THR A O 1
ATOM 2160 N N . HIS A 1 286 ? 36.387 -2.032 28.140 1.00 28.28 286 HIS A N 1
ATOM 2161 C CA . HIS A 1 286 ? 35.685 -0.811 27.665 1.00 28.28 286 HIS A CA 1
ATOM 2162 C C . HIS A 1 286 ? 36.356 -0.086 26.462 1.00 28.28 286 HIS A C 1
ATOM 2164 O O . HIS A 1 286 ? 37.569 -0.178 26.297 1.00 28.28 286 HIS A O 1
ATOM 2170 N N . THR A 1 287 ? 35.684 0.751 25.649 1.00 23.05 287 THR A N 1
ATOM 2171 C CA . THR A 1 287 ? 35.177 2.107 26.012 1.00 23.05 287 THR A CA 1
ATOM 2172 C C . THR A 1 287 ? 34.352 2.737 24.862 1.00 23.05 287 THR A C 1
ATOM 2174 O O . THR A 1 287 ? 34.789 2.638 23.719 1.00 23.05 287 THR A O 1
ATOM 2177 N N . PRO A 1 288 ? 33.222 3.439 25.115 1.00 39.75 288 PRO A N 1
ATOM 2178 C CA . PRO A 1 288 ? 32.467 4.165 24.084 1.00 39.75 288 PRO A CA 1
ATOM 2179 C C . PRO A 1 288 ? 32.912 5.633 23.921 1.00 39.75 288 PRO A C 1
ATOM 2181 O O . PRO A 1 288 ? 33.342 6.278 24.877 1.00 39.75 288 PRO A O 1
ATOM 2184 N N . THR A 1 289 ? 32.746 6.211 22.728 1.00 25.23 289 THR A N 1
ATOM 2185 C CA . THR A 1 289 ? 32.843 7.666 22.468 1.00 25.23 289 THR A CA 1
ATOM 2186 C C . THR A 1 289 ? 31.928 8.018 21.276 1.00 25.23 289 THR A C 1
ATOM 2188 O O . THR A 1 289 ? 31.811 7.195 20.369 1.00 25.23 289 THR A O 1
ATOM 2191 N N . PRO A 1 290 ? 31.201 9.157 21.290 1.00 45.34 290 PRO A N 1
ATOM 2192 C CA . PRO A 1 290 ? 29.973 9.319 20.503 1.00 45.34 290 PRO A CA 1
ATOM 2193 C C . PRO A 1 290 ? 30.152 10.093 19.184 1.00 45.34 290 PRO A C 1
ATOM 2195 O O . PRO A 1 290 ? 31.180 10.733 18.969 1.00 45.34 290 PRO A O 1
ATOM 2198 N N . THR A 1 291 ? 29.041 10.195 18.435 1.00 31.22 291 THR A N 1
ATOM 2199 C CA . THR A 1 291 ? 28.712 11.192 17.382 1.00 31.22 291 THR A CA 1
ATOM 2200 C C . THR A 1 291 ? 28.869 10.721 15.934 1.00 31.22 291 THR A C 1
ATOM 2202 O O . THR A 1 291 ? 29.986 10.593 15.448 1.00 31.22 291 THR A O 1
ATOM 2205 N N . ALA A 1 292 ? 27.745 10.631 15.210 1.00 25.86 292 ALA A N 1
ATOM 2206 C CA . ALA A 1 292 ? 27.486 11.448 14.012 1.00 25.86 292 ALA A CA 1
ATOM 2207 C C . ALA A 1 292 ? 26.060 11.220 13.475 1.00 25.86 292 ALA A C 1
ATOM 2209 O O . ALA A 1 292 ? 25.667 10.088 13.213 1.00 25.86 292 ALA A O 1
ATOM 2210 N N . THR A 1 293 ? 25.316 12.304 13.245 1.00 36.41 293 THR A N 1
ATOM 2211 C CA . THR A 1 293 ? 24.110 12.306 12.401 1.00 36.41 293 THR A CA 1
ATOM 2212 C C . THR A 1 293 ? 24.537 12.344 10.928 1.00 36.41 293 THR A C 1
ATOM 2214 O O . THR A 1 293 ? 25.199 13.313 10.548 1.00 36.41 293 THR A O 1
ATOM 2217 N N . PRO A 1 294 ? 24.175 11.367 10.075 1.00 29.78 294 PRO A N 1
ATOM 2218 C CA . PRO A 1 294 ? 24.425 11.447 8.638 1.00 29.78 294 PRO A CA 1
ATOM 2219 C C . PRO A 1 294 ? 23.238 12.100 7.919 1.00 29.78 294 PRO A C 1
ATOM 2221 O O . PRO A 1 294 ? 22.101 11.644 8.019 1.00 29.78 294 PRO A O 1
ATOM 2224 N N . THR A 1 295 ? 23.508 13.159 7.160 1.00 31.53 295 THR A N 1
ATOM 2225 C CA . THR A 1 295 ? 22.566 13.743 6.196 1.00 31.53 295 THR A CA 1
ATOM 2226 C C . THR A 1 295 ? 22.367 12.822 4.983 1.00 31.53 295 THR A C 1
ATOM 2228 O O . THR A 1 295 ? 23.277 12.094 4.588 1.00 31.53 295 THR A O 1
ATOM 2231 N N . GLY A 1 296 ? 21.162 12.839 4.402 1.00 32.34 296 GLY A N 1
ATOM 2232 C CA . GLY A 1 296 ? 20.701 11.828 3.440 1.00 32.34 296 GLY A CA 1
ATOM 2233 C C . GLY A 1 296 ? 21.441 11.767 2.094 1.00 32.34 296 GLY A C 1
ATOM 2234 O O . GLY A 1 296 ? 21.837 12.787 1.528 1.00 32.34 296 GLY A O 1
ATOM 2235 N N . GLY A 1 297 ? 21.566 10.543 1.570 1.00 32.38 297 GLY A N 1
ATOM 2236 C CA . GLY A 1 297 ? 21.914 10.242 0.176 1.00 32.38 297 GLY A CA 1
ATOM 2237 C C . GLY A 1 297 ? 20.669 10.093 -0.717 1.00 32.38 297 GLY A C 1
ATOM 2238 O O . GLY A 1 297 ? 19.551 10.125 -0.207 1.00 32.38 297 GLY A O 1
ATOM 2239 N N . PRO A 1 298 ? 20.835 9.949 -2.046 1.00 40.94 298 PRO A N 1
ATOM 2240 C CA . PRO A 1 298 ? 19.729 10.030 -2.998 1.00 40.94 298 PRO A CA 1
ATOM 2241 C C . PRO A 1 298 ? 18.726 8.891 -2.816 1.00 40.94 298 PRO A C 1
ATOM 2243 O O . PRO A 1 298 ? 19.108 7.723 -2.722 1.00 40.94 298 PRO A O 1
ATOM 2246 N N . GLY A 1 299 ? 17.448 9.264 -2.813 1.00 51.16 299 GLY A N 1
ATOM 2247 C CA . GLY A 1 299 ? 16.328 8.361 -2.621 1.00 51.16 299 GLY A CA 1
ATOM 2248 C C . GLY A 1 299 ? 16.231 7.226 -3.642 1.00 51.16 299 GLY A C 1
ATOM 2249 O O . GLY A 1 299 ? 16.667 7.350 -4.786 1.00 51.16 299 GLY A O 1
ATOM 2250 N N . ASN A 1 300 ? 15.620 6.121 -3.223 1.00 66.94 300 ASN A N 1
ATOM 2251 C CA . ASN A 1 300 ? 15.285 4.969 -4.062 1.00 66.94 300 ASN A CA 1
ATOM 2252 C C . ASN A 1 300 ? 13.828 4.992 -4.561 1.00 66.94 300 ASN A C 1
ATOM 2254 O O . ASN A 1 300 ? 13.432 4.078 -5.281 1.00 66.94 300 ASN A O 1
ATOM 2258 N N . VAL A 1 301 ? 13.041 6.005 -4.185 1.00 77.31 301 VAL A N 1
ATOM 2259 C CA . VAL A 1 301 ? 11.614 6.131 -4.516 1.00 77.31 301 VAL A CA 1
ATOM 2260 C C . VAL A 1 301 ? 11.399 7.027 -5.748 1.00 77.31 301 VAL A C 1
ATOM 2262 O O . VAL A 1 301 ? 12.065 8.054 -5.899 1.00 77.31 301 VAL A O 1
ATOM 2265 N N . GLU A 1 302 ? 10.454 6.669 -6.620 1.00 85.00 302 GLU A N 1
ATOM 2266 C CA . GLU A 1 302 ? 9.907 7.541 -7.676 1.00 85.00 302 GLU A CA 1
ATOM 2267 C C . GLU A 1 302 ? 8.467 7.953 -7.327 1.00 85.00 302 GLU A C 1
ATOM 2269 O O . GLU A 1 302 ? 7.679 7.118 -6.879 1.00 85.00 302 GLU A O 1
ATOM 2274 N N . ILE A 1 303 ? 8.094 9.211 -7.589 1.00 85.19 303 ILE A N 1
ATOM 2275 C CA . ILE A 1 303 ? 6.689 9.653 -7.621 1.00 85.19 303 ILE A CA 1
ATOM 2276 C C . ILE A 1 303 ? 6.261 10.019 -9.048 1.00 85.19 303 ILE A C 1
ATOM 2278 O O . ILE A 1 303 ? 6.955 10.757 -9.743 1.00 85.19 303 ILE A O 1
ATOM 2282 N N . ARG A 1 304 ? 5.120 9.511 -9.519 1.00 91.88 304 ARG A N 1
ATOM 2283 C CA . ARG A 1 304 ? 4.694 9.691 -10.914 1.00 91.88 304 ARG A CA 1
ATOM 2284 C C . ARG A 1 304 ? 3.205 9.914 -11.100 1.00 91.88 304 ARG A C 1
ATOM 2286 O O . ARG A 1 304 ? 2.389 9.370 -10.361 1.00 91.88 304 ARG A O 1
ATOM 2293 N N . ILE A 1 305 ? 2.863 10.679 -12.131 1.00 84.62 305 ILE A N 1
ATOM 2294 C CA . ILE A 1 305 ? 1.487 10.856 -12.602 1.00 84.62 305 ILE A CA 1
ATOM 2295 C C . ILE A 1 305 ? 1.145 9.731 -13.590 1.00 84.62 305 ILE A C 1
ATOM 2297 O O . ILE A 1 305 ? 1.956 9.382 -14.446 1.00 84.62 305 ILE A O 1
ATOM 2301 N N . VAL A 1 306 ? -0.041 9.130 -13.448 1.00 83.50 306 VAL A N 1
ATOM 2302 C CA . VAL A 1 306 ? -0.463 7.943 -14.207 1.00 83.50 306 VAL A CA 1
ATOM 2303 C C . VAL A 1 306 ? -1.902 8.082 -14.729 1.00 83.50 306 VAL A C 1
ATOM 2305 O O . VAL A 1 306 ? -2.826 8.225 -13.934 1.00 83.50 306 VAL A O 1
ATOM 2308 N N . PRO A 1 307 ? -2.140 7.980 -16.048 1.00 80.38 307 PRO A N 1
ATOM 2309 C CA . PRO A 1 307 ? -1.125 7.932 -17.095 1.00 80.38 307 PRO A CA 1
ATOM 2310 C C . PRO A 1 307 ? -0.310 9.236 -17.140 1.00 80.38 307 PRO A C 1
ATOM 2312 O O . PRO A 1 307 ? -0.830 10.319 -16.884 1.00 80.38 307 PRO A O 1
ATOM 2315 N N . ASP A 1 308 ? 0.964 9.119 -17.496 1.00 65.00 308 ASP A N 1
ATOM 2316 C CA . ASP A 1 308 ? 1.886 10.249 -17.710 1.00 65.00 308 ASP A CA 1
ATOM 2317 C C . ASP A 1 308 ? 1.506 11.088 -18.946 1.00 65.00 308 ASP A C 1
ATOM 2319 O O . ASP A 1 308 ? 1.904 12.243 -19.084 1.00 65.00 308 ASP A O 1
ATOM 2323 N N . SER A 1 309 ? 0.662 10.551 -19.828 1.00 72.75 309 SER A N 1
ATOM 2324 C CA . SER A 1 309 ? 0.053 11.281 -20.938 1.00 72.75 309 SER A CA 1
ATOM 2325 C C . SER A 1 309 ? -1.436 10.950 -21.094 1.00 72.75 309 SER A C 1
ATOM 2327 O O . SER A 1 309 ? -1.851 9.791 -21.044 1.00 72.75 309 SER A O 1
ATOM 2329 N N . ARG A 1 310 ? -2.275 11.974 -21.302 1.00 83.25 310 ARG A N 1
ATOM 2330 C CA . ARG A 1 310 ? -3.729 11.815 -21.484 1.00 83.25 310 ARG A CA 1
ATOM 2331 C C . ARG A 1 310 ? -4.259 12.745 -22.570 1.00 83.25 310 ARG A C 1
ATOM 2333 O O . ARG A 1 310 ? -4.024 13.944 -22.524 1.00 83.25 310 ARG A O 1
ATOM 2340 N N . THR A 1 311 ? -5.034 12.223 -23.517 1.00 83.31 311 THR A N 1
ATOM 2341 C CA . THR A 1 311 ? -5.756 13.046 -24.506 1.00 83.31 311 THR A CA 1
ATOM 2342 C C . THR A 1 311 ? -7.225 13.134 -24.126 1.00 83.31 311 THR A C 1
ATOM 2344 O O . THR A 1 311 ? -7.874 12.097 -24.070 1.00 83.31 311 THR A O 1
ATOM 2347 N N . ALA A 1 312 ? -7.741 14.333 -23.871 1.00 83.69 312 ALA A N 1
ATOM 2348 C CA . ALA A 1 312 ? -9.130 14.596 -23.503 1.00 83.69 312 ALA A CA 1
ATOM 2349 C C . ALA A 1 312 ? -9.842 15.471 -24.554 1.00 83.69 312 ALA A C 1
ATOM 2351 O O . ALA A 1 312 ? -9.222 16.264 -25.272 1.00 83.69 312 ALA A O 1
ATOM 2352 N N . LEU A 1 313 ? -11.164 15.352 -24.629 1.00 88.12 313 LEU A N 1
ATOM 2353 C CA . LEU A 1 313 ? -12.034 16.295 -25.326 1.00 88.12 313 LEU A CA 1
ATOM 2354 C C . LEU A 1 313 ? -12.373 17.485 -24.417 1.00 88.12 313 LEU A C 1
ATOM 2356 O O . LEU A 1 313 ? -12.413 17.372 -23.193 1.00 88.12 313 LEU A O 1
ATOM 2360 N N . LEU A 1 314 ? -12.668 18.639 -25.010 1.00 88.81 314 LEU A N 1
ATOM 2361 C CA . LEU A 1 314 ? -13.181 19.797 -24.279 1.00 88.81 314 LEU A CA 1
ATOM 2362 C C . LEU A 1 314 ? -14.466 19.434 -23.502 1.00 88.81 314 LEU A C 1
ATOM 2364 O O . LEU A 1 314 ? -15.413 18.902 -24.079 1.00 88.81 314 LEU A O 1
ATOM 2368 N N . ASN A 1 315 ? -14.505 19.777 -22.212 1.00 85.19 315 ASN A N 1
ATOM 2369 C CA . ASN A 1 315 ? -15.490 19.384 -21.192 1.00 85.19 315 ASN A CA 1
ATOM 2370 C C . ASN A 1 315 ? -15.473 17.912 -20.735 1.00 85.19 315 ASN A C 1
ATOM 2372 O O . ASN A 1 315 ? -16.271 17.562 -19.863 1.00 85.19 315 ASN A O 1
ATOM 2376 N N . GLU A 1 316 ? -14.578 17.059 -21.243 1.00 90.31 316 GLU A N 1
ATOM 2377 C CA . GLU A 1 316 ? -14.408 15.692 -20.733 1.00 90.31 316 GLU A CA 1
ATOM 2378 C C . GLU A 1 316 ? -13.888 15.711 -19.288 1.00 90.31 316 GLU A C 1
ATOM 2380 O O . GLU A 1 316 ? -12.992 16.489 -18.942 1.00 90.31 316 GLU A O 1
ATOM 2385 N N . MET A 1 317 ? -14.442 14.825 -18.456 1.00 90.25 317 MET A N 1
ATOM 2386 C CA . MET A 1 317 ? -13.894 14.496 -17.143 1.00 90.25 317 MET A CA 1
ATOM 2387 C C . MET A 1 317 ? -13.031 13.242 -17.229 1.00 90.25 317 MET A C 1
ATOM 2389 O O . MET A 1 317 ? -13.444 12.234 -17.799 1.00 90.25 317 MET A O 1
ATOM 2393 N N . PHE A 1 318 ? -11.859 13.281 -16.610 1.00 89.56 318 PHE A N 1
ATOM 2394 C CA . PHE A 1 318 ? -10.924 12.164 -16.560 1.00 89.56 318 PHE A CA 1
ATOM 2395 C C . PHE A 1 318 ? -10.140 12.175 -15.245 1.00 89.56 318 PHE A C 1
ATOM 2397 O O . PHE A 1 318 ? -10.179 13.143 -14.485 1.00 89.56 318 PHE A O 1
ATOM 2404 N N . THR A 1 319 ? -9.426 11.089 -14.963 1.00 91.50 319 THR A N 1
ATOM 2405 C CA . THR A 1 319 ? -8.587 10.952 -13.769 1.00 91.50 319 THR A CA 1
ATOM 2406 C C . THR A 1 319 ? -7.121 10.767 -14.132 1.00 91.50 319 THR A C 1
ATOM 2408 O O . THR A 1 319 ? -6.813 10.149 -15.152 1.00 91.50 319 THR A O 1
ATOM 2411 N N . LEU A 1 320 ? -6.245 11.288 -13.276 1.00 86.75 320 LEU A N 1
ATOM 2412 C CA . LEU A 1 320 ? -4.815 11.004 -13.228 1.00 86.75 320 LEU A CA 1
ATOM 2413 C C . LEU A 1 320 ? -4.472 10.573 -11.796 1.00 86.75 320 LEU A C 1
ATOM 2415 O O . LEU A 1 320 ? -4.813 11.271 -10.842 1.00 86.75 320 LEU A O 1
ATOM 2419 N N . ASP A 1 321 ? -3.800 9.444 -11.643 1.00 90.44 321 ASP A N 1
ATOM 2420 C CA . ASP A 1 321 ? -3.385 8.892 -10.358 1.00 90.44 321 ASP A CA 1
ATOM 2421 C C . ASP A 1 321 ? -1.957 9.336 -10.019 1.00 90.44 321 ASP A C 1
ATOM 2423 O O . ASP A 1 321 ? -1.065 9.301 -10.864 1.00 90.44 321 ASP A O 1
ATOM 2427 N N . VAL A 1 322 ? -1.731 9.742 -8.771 1.00 92.12 322 VAL A N 1
ATOM 2428 C CA . VAL A 1 322 ? -0.396 9.958 -8.205 1.00 92.12 322 VAL A CA 1
ATOM 2429 C C . VAL A 1 322 ? 0.069 8.631 -7.619 1.00 92.12 322 VAL A C 1
ATOM 2431 O O . VAL A 1 322 ? -0.456 8.175 -6.602 1.00 92.12 322 VAL A O 1
ATOM 2434 N N . MET A 1 323 ? 1.043 8.011 -8.273 1.00 86.69 323 MET A N 1
ATOM 2435 C CA . MET A 1 323 ? 1.620 6.726 -7.893 1.00 86.69 323 MET A CA 1
ATOM 2436 C C . MET A 1 323 ? 3.008 6.916 -7.290 1.00 86.69 323 MET A C 1
ATOM 2438 O O . MET A 1 323 ? 3.788 7.741 -7.765 1.00 86.69 323 MET A O 1
ATOM 2442 N N . VAL A 1 324 ? 3.339 6.101 -6.296 1.00 86.75 324 VAL A N 1
ATOM 2443 C CA . VAL A 1 324 ? 4.681 5.984 -5.729 1.00 86.75 324 VAL A CA 1
ATOM 2444 C C . VAL A 1 324 ? 5.232 4.595 -6.041 1.00 86.75 324 VAL A C 1
ATOM 2446 O O . VAL A 1 324 ? 4.546 3.585 -5.885 1.00 86.75 324 VAL A O 1
ATOM 2449 N N . LEU A 1 325 ? 6.478 4.556 -6.507 1.00 84.50 325 LEU A N 1
ATOM 2450 C CA . LEU A 1 325 ? 7.262 3.348 -6.727 1.00 84.50 325 LEU A CA 1
ATOM 2451 C C . LEU A 1 325 ? 8.415 3.339 -5.723 1.00 84.50 325 LEU A C 1
ATOM 2453 O O . LEU A 1 325 ? 9.400 4.051 -5.894 1.00 84.50 325 LEU A O 1
ATOM 2457 N N . ALA A 1 326 ? 8.279 2.533 -4.675 1.00 81.19 326 ALA A N 1
ATOM 2458 C CA . ALA A 1 326 ? 9.217 2.407 -3.566 1.00 81.19 326 ALA A CA 1
ATOM 2459 C C . ALA A 1 326 ? 9.797 0.972 -3.512 1.00 81.19 326 ALA A C 1
ATOM 2461 O O . ALA A 1 326 ? 9.399 0.159 -2.676 1.00 81.19 326 ALA A O 1
ATOM 2462 N N . PRO A 1 327 ? 10.701 0.604 -4.443 1.00 57.97 327 PRO A N 1
ATOM 2463 C CA . PRO A 1 327 ? 11.069 -0.789 -4.720 1.00 57.97 327 PRO A CA 1
ATOM 2464 C C . PRO A 1 327 ? 11.916 -1.467 -3.631 1.00 57.97 327 PRO A C 1
ATOM 2466 O O . PRO A 1 327 ? 12.002 -2.691 -3.621 1.00 57.97 327 PRO A O 1
ATOM 2469 N N . SER A 1 328 ? 12.558 -0.709 -2.736 1.00 54.69 328 SER A N 1
ATOM 2470 C CA . SER A 1 328 ? 13.414 -1.264 -1.671 1.00 54.69 328 SER A CA 1
ATOM 2471 C C . SER A 1 328 ? 13.393 -0.478 -0.353 1.00 54.69 328 SER A C 1
ATOM 2473 O O . SER A 1 328 ? 14.263 -0.667 0.492 1.00 54.69 328 SER A O 1
ATOM 2475 N N . GLY A 1 329 ? 12.413 0.407 -0.159 1.00 56.81 329 GLY A N 1
ATOM 2476 C CA . GLY A 1 329 ? 12.223 1.156 1.085 1.00 56.81 329 GLY A CA 1
ATOM 2477 C C . GLY A 1 329 ? 10.734 1.361 1.361 1.00 56.81 329 GLY A C 1
ATOM 2478 O O . GLY A 1 329 ? 9.996 1.600 0.406 1.00 56.81 329 GLY A O 1
ATOM 2479 N N . PRO A 1 330 ? 10.269 1.271 2.617 1.00 73.06 330 PRO A N 1
ATOM 2480 C CA . PRO A 1 330 ? 8.935 1.736 2.979 1.00 73.06 330 PRO A CA 1
ATOM 2481 C C . PRO A 1 330 ? 8.829 3.258 2.799 1.00 73.06 330 PRO A C 1
ATOM 2483 O O . PRO A 1 330 ? 9.842 3.959 2.736 1.00 73.06 330 PRO A O 1
ATOM 2486 N N . VAL A 1 331 ? 7.610 3.781 2.712 1.00 77.69 331 VAL A N 1
ATOM 2487 C CA . VAL A 1 331 ? 7.327 5.221 2.683 1.00 77.69 331 VAL A CA 1
ATOM 2488 C C . VAL A 1 331 ? 6.371 5.548 3.821 1.00 77.69 331 VAL A C 1
ATOM 2490 O O . VAL A 1 331 ? 5.213 5.147 3.797 1.00 77.69 331 VAL A O 1
ATOM 2493 N N . ASP A 1 332 ? 6.854 6.303 4.802 1.00 78.38 332 ASP A N 1
ATOM 2494 C CA . ASP A 1 332 ? 6.078 6.737 5.966 1.00 78.38 332 ASP A CA 1
ATOM 2495 C C . ASP A 1 332 ? 5.198 7.938 5.640 1.00 78.38 332 ASP A C 1
ATOM 2497 O O . ASP A 1 332 ? 4.165 8.134 6.269 1.00 78.38 332 ASP A O 1
ATOM 2501 N N . SER A 1 333 ? 5.596 8.774 4.679 1.00 81.75 333 SER A N 1
ATOM 2502 C CA . SER A 1 333 ? 4.748 9.859 4.189 1.00 81.75 333 SER A CA 1
ATOM 2503 C C . SER A 1 333 ? 5.126 10.333 2.794 1.00 81.75 333 SER A C 1
ATOM 2505 O O . SER A 1 333 ? 6.244 10.141 2.318 1.00 81.75 333 SER A O 1
ATOM 2507 N N . SER A 1 334 ? 4.168 10.963 2.122 1.00 84.31 334 SER A N 1
ATOM 2508 C CA . SER A 1 334 ? 4.334 11.600 0.824 1.00 84.31 334 SER A CA 1
ATOM 2509 C C . SER A 1 334 ? 3.716 12.993 0.863 1.00 84.31 334 SER A C 1
ATOM 2511 O O . SER A 1 334 ? 2.502 13.145 1.006 1.00 84.31 334 SER A O 1
ATOM 2513 N N . SER A 1 335 ? 4.573 14.002 0.729 1.00 88.06 335 SER A N 1
ATOM 2514 C CA . SER A 1 335 ? 4.214 15.396 0.487 1.00 88.06 335 SER A CA 1
ATOM 2515 C C . SER A 1 335 ? 4.223 15.638 -1.016 1.00 88.06 335 SER A C 1
ATOM 2517 O O . SER A 1 335 ? 5.257 15.502 -1.666 1.00 88.06 335 SER A O 1
ATOM 2519 N N . VAL A 1 336 ? 3.076 16.002 -1.574 1.00 90.50 336 VAL A N 1
ATOM 2520 C CA . VAL A 1 336 ? 2.804 16.081 -3.008 1.00 90.50 336 VAL A CA 1
ATOM 2521 C C . VAL A 1 336 ? 2.315 17.479 -3.363 1.00 90.50 336 VAL A C 1
ATOM 2523 O O . VAL A 1 336 ? 1.216 17.886 -2.990 1.00 90.50 336 VAL A O 1
ATOM 2526 N N . TYR A 1 337 ? 3.118 18.208 -4.136 1.00 90.75 337 TYR A N 1
ATOM 2527 C CA . TYR A 1 337 ? 2.776 19.548 -4.604 1.00 90.75 337 TYR A CA 1
ATOM 2528 C C . TYR A 1 337 ? 2.759 19.569 -6.126 1.00 90.75 337 TYR A C 1
ATOM 2530 O O . TYR A 1 337 ? 3.808 19.431 -6.749 1.00 90.75 337 TYR A O 1
ATOM 2538 N N . ILE A 1 338 ? 1.590 19.763 -6.734 1.00 94.62 338 ILE A N 1
ATOM 2539 C CA . ILE A 1 338 ? 1.417 19.724 -8.195 1.00 94.62 338 ILE A CA 1
ATOM 2540 C C . ILE A 1 338 ? 0.983 21.095 -8.726 1.00 94.62 338 ILE A C 1
ATOM 2542 O O . ILE A 1 338 ? 0.261 21.843 -8.058 1.00 94.62 338 ILE A O 1
ATOM 2546 N N . ASN A 1 339 ? 1.450 21.433 -9.926 1.00 91.06 339 ASN A N 1
ATOM 2547 C CA . ASN A 1 339 ? 1.013 22.570 -10.729 1.00 91.06 339 ASN A CA 1
ATOM 2548 C C . ASN A 1 339 ? 0.256 22.073 -11.968 1.00 91.06 339 ASN A C 1
ATOM 2550 O O . ASN A 1 339 ? 0.660 21.090 -12.583 1.00 91.06 339 ASN A O 1
ATOM 2554 N N . PHE A 1 340 ? -0.797 22.779 -12.365 1.00 94.31 340 PHE A N 1
ATOM 2555 C CA . PHE A 1 340 ? -1.516 22.604 -13.629 1.00 94.31 340 PHE A CA 1
ATOM 2556 C C . PHE A 1 340 ? -1.933 23.977 -14.174 1.00 94.31 340 PHE A C 1
ATOM 2558 O O . PHE A 1 340 ? -1.961 24.949 -13.423 1.00 94.31 340 PHE A O 1
ATOM 2565 N N . ASP A 1 341 ? -2.268 24.083 -15.461 1.00 93.06 341 ASP A N 1
ATOM 2566 C CA . ASP A 1 341 ? -2.804 25.331 -16.024 1.00 93.06 341 ASP A CA 1
ATOM 2567 C C . ASP A 1 341 ? -4.312 25.464 -15.710 1.00 93.06 341 ASP A C 1
ATOM 2569 O O . ASP A 1 341 ? -5.109 24.699 -16.269 1.00 93.06 341 ASP A O 1
ATOM 2573 N N . PRO A 1 342 ? -4.739 26.419 -14.855 1.00 93.88 342 PRO A N 1
ATOM 2574 C CA . PRO A 1 342 ? -6.146 26.597 -14.500 1.00 93.88 342 PRO A CA 1
ATOM 2575 C C . PRO A 1 342 ? -6.995 27.170 -15.647 1.00 93.88 342 PRO A C 1
ATOM 2577 O O . PRO A 1 342 ? -8.223 27.145 -15.569 1.00 93.88 342 PRO A O 1
ATOM 2580 N N . ALA A 1 343 ? -6.375 27.688 -16.716 1.00 92.62 343 ALA A N 1
ATOM 2581 C CA . ALA A 1 343 ? -7.089 28.111 -17.918 1.00 92.62 343 ALA A CA 1
ATOM 2582 C C . ALA A 1 343 ? -7.487 26.922 -18.810 1.00 92.62 343 ALA A C 1
ATOM 2584 O O . ALA A 1 343 ? -8.401 27.058 -19.621 1.00 92.62 343 ALA A O 1
ATOM 2585 N N . VAL A 1 344 ? -6.826 25.765 -18.665 1.00 91.44 344 VAL A N 1
ATOM 2586 C CA . VAL A 1 344 ? -7.030 24.570 -19.505 1.00 91.44 344 VAL A CA 1
ATOM 2587 C C . VAL A 1 344 ? -7.665 23.419 -18.728 1.00 91.44 344 VAL A C 1
ATOM 2589 O O . VAL A 1 344 ? -8.517 22.714 -19.275 1.00 91.44 344 VAL A O 1
ATOM 2592 N N . LEU A 1 345 ? -7.295 23.232 -17.459 1.00 95.38 345 LEU A N 1
ATOM 2593 C CA . LEU A 1 345 ? -7.773 22.155 -16.593 1.00 95.38 345 LEU A CA 1
ATOM 2594 C C . LEU A 1 345 ? -8.391 22.702 -15.307 1.00 95.38 345 LEU A C 1
ATOM 2596 O O . LEU A 1 345 ? -7.928 23.686 -14.744 1.00 95.38 345 LEU A O 1
ATOM 2600 N N . GLN A 1 346 ? -9.403 22.006 -14.800 1.00 96.06 346 GLN A N 1
ATOM 2601 C CA . GLN A 1 346 ? -10.028 22.286 -13.510 1.00 96.06 346 GLN A CA 1
ATOM 2602 C C . GLN A 1 346 ? -10.217 20.978 -12.741 1.00 96.06 346 GLN A C 1
ATOM 2604 O O . GLN A 1 346 ? -10.713 20.005 -13.301 1.00 96.06 346 GLN A O 1
ATOM 2609 N N . VAL A 1 347 ? -9.835 20.929 -11.468 1.00 96.25 347 VAL A N 1
ATOM 2610 C CA . VAL A 1 347 ? -10.058 19.760 -10.604 1.00 96.25 347 VAL A CA 1
ATOM 2611 C C . VAL A 1 347 ? -11.514 19.740 -10.138 1.00 96.25 347 VAL A C 1
ATOM 2613 O O . VAL A 1 347 ? -12.025 20.753 -9.649 1.00 96.25 347 VAL A O 1
ATOM 2616 N N . VAL A 1 348 ? -12.183 18.595 -10.282 1.00 91.69 348 VAL A N 1
ATOM 2617 C CA . VAL A 1 348 ? -13.632 18.451 -10.073 1.00 91.69 348 VAL A CA 1
ATOM 2618 C C . VAL A 1 348 ? -14.024 17.251 -9.204 1.00 91.69 348 VAL A C 1
ATOM 2620 O O . VAL A 1 348 ? -13.317 16.245 -9.112 1.00 91.69 348 VAL A O 1
ATOM 2623 N N . ASP A 1 349 ? -15.189 17.348 -8.569 1.00 88.50 349 ASP A N 1
ATOM 2624 C CA . ASP A 1 349 ? -15.813 16.258 -7.820 1.00 88.50 349 ASP A CA 1
ATOM 2625 C C . ASP A 1 349 ? -16.395 15.159 -8.738 1.00 88.50 349 ASP A C 1
ATOM 2627 O O . ASP A 1 349 ? -16.193 15.150 -9.953 1.00 88.50 349 ASP A O 1
ATOM 2631 N N . GLY A 1 350 ? -17.101 14.181 -8.159 1.00 76.88 350 GLY A N 1
ATOM 2632 C CA . GLY A 1 350 ? -17.714 13.087 -8.923 1.00 76.88 350 GLY A CA 1
ATOM 2633 C C . GLY A 1 350 ? -18.854 13.513 -9.861 1.00 76.88 350 GLY A C 1
ATOM 2634 O O . GLY A 1 350 ? -19.176 12.762 -10.778 1.00 76.88 350 GLY A O 1
ATOM 2635 N N . GLY A 1 351 ? -19.445 14.695 -9.651 1.00 79.38 351 GLY A N 1
ATOM 2636 C CA . GLY A 1 351 ? -20.486 15.283 -10.499 1.00 79.38 351 GLY A CA 1
ATOM 2637 C C . GLY A 1 351 ? -19.954 16.276 -11.540 1.00 79.38 351 GLY A C 1
ATOM 2638 O O . GLY A 1 351 ? -20.711 16.723 -12.401 1.00 79.38 351 GLY A O 1
ATOM 2639 N N . GLY A 1 352 ? -18.665 16.619 -11.491 1.00 79.06 352 GLY A N 1
ATOM 2640 C CA . GLY A 1 352 ? -18.037 17.576 -12.400 1.00 79.06 352 GLY A CA 1
ATOM 2641 C C . GLY A 1 352 ? -18.138 19.038 -11.973 1.00 79.06 352 GLY A C 1
ATOM 2642 O O . GLY A 1 352 ? -17.907 19.920 -12.809 1.00 79.06 352 GLY A O 1
ATOM 2643 N N . ALA A 1 353 ? -18.473 19.298 -10.706 1.00 87.38 353 ALA A N 1
ATOM 2644 C CA . ALA A 1 353 ? -18.382 20.621 -10.098 1.00 87.38 353 ALA A CA 1
ATOM 2645 C C . ALA A 1 353 ? -16.948 20.883 -9.589 1.00 87.38 353 ALA A C 1
ATOM 2647 O O . ALA A 1 353 ? -16.262 19.935 -9.199 1.00 87.38 353 ALA A O 1
ATOM 2648 N N . PRO A 1 354 ? -16.457 22.139 -9.579 1.00 91.25 354 PRO A N 1
ATOM 2649 C CA . PRO A 1 354 ? -15.120 22.453 -9.077 1.00 91.25 354 PRO A CA 1
ATOM 2650 C C . PRO A 1 354 ? -14.984 22.068 -7.600 1.00 91.25 354 PRO A C 1
ATOM 2652 O O . PRO A 1 354 ? -15.824 22.447 -6.787 1.00 91.25 354 PRO A O 1
ATOM 2655 N N . THR A 1 355 ? -13.910 21.362 -7.248 1.00 91.56 355 THR A N 1
ATOM 2656 C CA . THR A 1 355 ? -13.630 20.939 -5.864 1.00 91.56 355 THR A CA 1
ATOM 2657 C C . THR A 1 355 ? -12.337 21.556 -5.330 1.00 91.56 355 THR A C 1
ATOM 2659 O O . THR A 1 355 ? -11.500 22.036 -6.098 1.00 91.56 355 THR A O 1
ATOM 2662 N N . ASN A 1 356 ? -12.178 21.551 -4.008 1.00 89.75 356 ASN A N 1
ATOM 2663 C CA . ASN A 1 356 ? -10.993 22.010 -3.283 1.00 89.75 356 ASN A CA 1
ATOM 2664 C C . ASN A 1 356 ? -10.141 20.855 -2.713 1.00 89.75 356 ASN A C 1
ATOM 2666 O O . ASN A 1 356 ? -9.249 21.117 -1.912 1.00 89.75 356 ASN A O 1
ATOM 2670 N N . ALA A 1 357 ? -10.389 19.605 -3.117 1.00 87.62 357 ALA A N 1
ATOM 2671 C CA . ALA A 1 357 ? -9.645 18.423 -2.673 1.00 87.62 357 ALA A CA 1
ATOM 2672 C C . ALA A 1 357 ? -9.521 17.371 -3.793 1.00 87.62 357 ALA A C 1
ATOM 2674 O O . ALA A 1 357 ? -10.431 17.216 -4.610 1.00 87.62 357 ALA A O 1
ATOM 2675 N N . ILE A 1 358 ? -8.416 16.619 -3.814 1.00 92.38 358 ILE A N 1
ATOM 2676 C CA . ILE A 1 358 ? -8.269 15.405 -4.638 1.00 92.38 358 ILE A CA 1
ATOM 2677 C C . ILE A 1 358 ? -8.735 14.168 -3.857 1.00 92.38 358 ILE A C 1
ATOM 2679 O O . ILE A 1 358 ? -8.946 14.239 -2.647 1.00 92.38 358 ILE A O 1
ATOM 2683 N N . VAL A 1 359 ? -8.928 13.027 -4.522 1.00 93.06 359 VAL A N 1
ATOM 2684 C CA . VAL A 1 359 ? -9.378 11.797 -3.849 1.00 93.06 359 VAL A CA 1
ATOM 2685 C C . VAL A 1 359 ? -8.161 11.106 -3.215 1.00 93.06 359 VAL A C 1
ATOM 2687 O O . VAL A 1 359 ? -7.289 10.676 -3.966 1.00 93.06 359 VAL A O 1
ATOM 2690 N N . PRO A 1 360 ? -8.058 10.990 -1.879 1.00 87.81 360 PRO A N 1
ATOM 2691 C CA . PRO A 1 360 ? -6.939 10.296 -1.242 1.00 87.81 360 PRO A CA 1
ATOM 2692 C C . PRO A 1 360 ? -7.030 8.782 -1.472 1.00 87.81 360 PRO A C 1
ATOM 2694 O O . PRO A 1 360 ? -8.131 8.227 -1.468 1.00 87.81 360 PRO A O 1
ATOM 2697 N N . ASP A 1 361 ? -5.891 8.097 -1.612 1.00 82.75 361 ASP A N 1
ATOM 2698 C CA . ASP A 1 361 ? -5.855 6.633 -1.543 1.00 82.75 361 ASP A CA 1
ATOM 2699 C C . ASP A 1 361 ? -5.423 6.166 -0.147 1.00 82.75 361 ASP A C 1
ATOM 2701 O O . ASP A 1 361 ? -4.254 5.899 0.146 1.00 82.75 361 ASP A O 1
ATOM 2705 N N . ALA A 1 362 ? -6.422 6.058 0.729 1.00 72.00 362 ALA A N 1
ATOM 2706 C CA . ALA A 1 362 ? -6.244 5.658 2.119 1.00 72.00 362 ALA A CA 1
ATOM 2707 C C . ALA A 1 362 ? -5.833 4.180 2.304 1.00 72.00 362 ALA A C 1
ATOM 2709 O O . ALA A 1 362 ? -5.696 3.733 3.438 1.00 72.00 362 ALA A O 1
ATOM 2710 N N . THR A 1 363 ? -5.643 3.400 1.229 1.00 71.12 363 THR A N 1
ATOM 2711 C CA . THR A 1 363 ? -5.145 2.016 1.347 1.00 71.12 363 THR A CA 1
ATOM 2712 C C . THR A 1 363 ? -3.637 1.944 1.562 1.00 71.12 363 THR A C 1
ATOM 2714 O O . THR A 1 363 ? -3.154 0.965 2.124 1.00 71.12 363 THR A O 1
ATOM 2717 N N . SER A 1 364 ? -2.903 2.970 1.119 1.00 73.31 364 SER A N 1
ATOM 2718 C CA . SER A 1 364 ? -1.437 2.984 1.146 1.00 73.31 364 SER A CA 1
ATOM 2719 C C . SER A 1 364 ? -0.909 3.940 2.212 1.00 73.31 364 SER A C 1
ATOM 2721 O O . SER A 1 364 ? -0.145 3.538 3.083 1.00 73.31 364 SER A O 1
ATOM 2723 N N . LEU A 1 365 ? -1.361 5.198 2.179 1.00 81.25 365 LEU A N 1
ATOM 2724 C CA . LEU A 1 365 ? -1.034 6.226 3.169 1.00 81.25 365 LEU A CA 1
ATOM 2725 C C . LEU A 1 365 ? -2.350 6.719 3.808 1.00 81.25 365 LEU A C 1
ATOM 2727 O O . LEU A 1 365 ? -2.919 7.706 3.340 1.00 81.25 365 LEU A O 1
ATOM 2731 N N . PRO A 1 366 ? -2.893 6.000 4.815 1.00 74.81 366 PRO A N 1
ATOM 2732 C CA . PRO A 1 366 ? -4.213 6.276 5.393 1.00 74.81 366 PRO A CA 1
ATOM 2733 C C . PRO A 1 366 ? -4.325 7.615 6.132 1.00 74.81 366 PRO A C 1
ATOM 2735 O O . PRO A 1 366 ? -5.425 8.158 6.232 1.00 74.81 366 PRO A O 1
ATOM 2738 N N . ILE A 1 367 ? -3.223 8.152 6.663 1.00 77.56 367 ILE A N 1
ATOM 2739 C CA . ILE A 1 367 ? -3.231 9.362 7.490 1.00 77.56 367 ILE A CA 1
ATOM 2740 C C . ILE A 1 367 ? -3.182 10.594 6.587 1.00 77.56 367 ILE A C 1
ATOM 2742 O O . ILE A 1 367 ? -2.120 10.985 6.110 1.00 77.56 367 ILE A O 1
ATOM 2746 N N . LEU A 1 368 ? -4.329 11.220 6.332 1.00 82.44 368 LEU A N 1
ATOM 2747 C CA . LEU A 1 368 ? -4.399 12.428 5.511 1.00 82.44 368 LEU A CA 1
ATOM 2748 C C . LEU A 1 368 ? -4.031 13.674 6.332 1.00 82.44 368 LEU A C 1
ATOM 2750 O O . LEU A 1 368 ? -4.791 14.090 7.201 1.00 82.44 368 LEU A O 1
ATOM 2754 N N . LEU A 1 369 ? -2.884 14.284 6.029 1.00 70.38 369 LEU A N 1
ATOM 2755 C CA . LEU A 1 369 ? -2.341 15.452 6.737 1.00 70.38 369 LEU A CA 1
ATOM 2756 C C . LEU A 1 369 ? -2.677 16.776 6.034 1.00 70.38 369 LEU A C 1
ATOM 2758 O O . LEU A 1 369 ? -2.878 17.798 6.685 1.00 70.38 369 LEU A O 1
ATOM 2762 N N . LEU A 1 370 ? -2.752 16.771 4.700 1.00 77.94 370 LEU A N 1
ATOM 2763 C CA . LEU A 1 370 ? -3.150 17.926 3.897 1.00 77.94 370 LEU A CA 1
ATOM 2764 C C . LEU A 1 370 ? -3.844 17.456 2.618 1.00 77.94 370 LEU A C 1
ATOM 2766 O O . LEU A 1 370 ? -3.407 16.504 1.977 1.00 77.94 370 LEU A O 1
ATOM 2770 N N . ASN A 1 371 ? -4.910 18.142 2.214 1.00 91.38 371 ASN A N 1
ATOM 2771 C CA . ASN A 1 371 ? -5.553 17.934 0.919 1.00 91.38 371 ASN A CA 1
ATOM 2772 C C . ASN A 1 371 ? -6.266 19.221 0.510 1.00 91.38 371 ASN A C 1
ATOM 2774 O O . ASN A 1 371 ? -7.375 19.495 0.968 1.00 91.38 371 ASN A O 1
ATOM 2778 N N . GLN A 1 372 ? -5.587 20.049 -0.279 1.00 89.69 372 GLN A N 1
ATOM 2779 C CA . GLN A 1 372 ? -6.065 21.355 -0.713 1.00 89.69 372 GLN A CA 1
ATOM 2780 C C . GLN A 1 372 ? -5.815 21.545 -2.208 1.00 89.69 372 GLN A C 1
ATOM 2782 O O . GLN A 1 372 ? -4.728 21.294 -2.724 1.00 89.69 372 GLN A O 1
ATOM 2787 N N . VAL A 1 373 ? -6.829 22.037 -2.912 1.00 94.25 373 VAL A N 1
ATOM 2788 C CA . VAL A 1 373 ? -6.773 22.361 -4.336 1.00 94.25 373 VAL A CA 1
ATOM 2789 C C . VAL A 1 373 ? -7.247 23.786 -4.549 1.00 94.25 373 VAL A C 1
ATOM 2791 O O . VAL A 1 373 ? -8.359 24.158 -4.178 1.00 94.25 373 VAL A O 1
ATOM 2794 N N . ASN A 1 374 ? -6.415 24.579 -5.214 1.00 89.44 374 ASN A N 1
ATOM 2795 C CA . ASN A 1 374 ? -6.729 25.939 -5.609 1.00 89.44 374 ASN A CA 1
ATOM 2796 C C . ASN A 1 374 ? -6.860 26.015 -7.137 1.00 89.44 374 ASN A C 1
ATOM 2798 O O . ASN A 1 374 ? -5.905 26.297 -7.865 1.00 89.44 374 ASN A O 1
ATOM 2802 N N . ASN A 1 375 ? -8.090 25.799 -7.609 1.00 89.94 375 ASN A N 1
ATOM 2803 C CA . ASN A 1 375 ? -8.471 25.889 -9.021 1.00 89.94 375 ASN A CA 1
ATOM 2804 C C . ASN A 1 375 ? -8.276 27.284 -9.646 1.00 89.94 375 ASN A C 1
ATOM 2806 O O . ASN A 1 375 ? -8.239 27.388 -10.864 1.00 89.94 375 ASN A O 1
ATOM 2810 N N . GLY A 1 376 ? -8.140 28.352 -8.850 1.00 86.94 376 GLY A N 1
ATOM 2811 C CA . GLY A 1 376 ? -7.850 29.696 -9.366 1.00 86.94 376 GLY A CA 1
ATOM 2812 C C . GLY A 1 376 ? -6.367 29.939 -9.668 1.00 86.94 376 GLY A C 1
ATOM 2813 O O . GLY A 1 376 ? -6.041 30.810 -10.467 1.00 86.94 376 GLY A O 1
ATOM 2814 N N . THR A 1 377 ? -5.466 29.174 -9.043 1.00 85.62 377 THR A N 1
ATOM 2815 C CA . THR A 1 377 ? -4.002 29.320 -9.195 1.00 85.62 377 THR A CA 1
ATOM 2816 C C . THR A 1 377 ? -3.324 28.102 -9.818 1.00 85.62 377 THR A C 1
ATOM 2818 O O . THR A 1 377 ? -2.110 28.131 -10.012 1.00 85.62 377 THR A O 1
ATOM 2821 N N . GLY A 1 378 ? -4.081 27.045 -10.130 1.00 90.38 378 GLY A N 1
ATOM 2822 C CA . GLY A 1 378 ? -3.546 25.833 -10.748 1.00 90.38 378 GLY A CA 1
ATOM 2823 C C . GLY A 1 378 ? -2.718 24.972 -9.797 1.00 90.38 378 GLY A C 1
ATOM 2824 O O . GLY A 1 378 ? -1.711 24.403 -10.208 1.00 90.38 378 GLY A O 1
ATOM 2825 N N . ARG A 1 379 ? -3.067 24.932 -8.503 1.00 90.69 379 ARG A N 1
ATOM 2826 C CA . ARG A 1 379 ? -2.243 24.291 -7.462 1.00 90.69 379 ARG A CA 1
ATOM 2827 C C . ARG A 1 379 ? -2.980 23.194 -6.714 1.00 90.69 379 ARG A C 1
ATOM 2829 O O . ARG A 1 379 ? -4.152 23.348 -6.377 1.00 90.69 379 ARG A O 1
ATOM 2836 N N . ILE A 1 380 ? -2.254 22.121 -6.423 1.00 93.75 380 ILE A N 1
ATOM 2837 C CA . ILE A 1 380 ? -2.660 21.018 -5.550 1.00 93.75 380 ILE A CA 1
ATOM 2838 C C . ILE A 1 380 ? -1.569 20.862 -4.495 1.00 93.75 380 ILE A C 1
ATOM 2840 O O . ILE A 1 380 ? -0.400 20.712 -4.858 1.00 93.75 380 ILE A O 1
ATOM 2844 N N . ASP A 1 381 ? -1.962 20.891 -3.228 1.00 89.25 381 ASP A N 1
ATOM 2845 C CA . ASP A 1 381 ? -1.099 20.732 -2.062 1.00 89.25 381 ASP A CA 1
ATOM 2846 C C . ASP A 1 381 ? -1.685 19.580 -1.229 1.00 89.25 381 ASP A C 1
ATOM 2848 O O . ASP A 1 381 ? -2.783 19.686 -0.679 1.00 89.25 381 ASP A O 1
ATOM 2852 N N . TYR A 1 382 ? -0.993 18.444 -1.203 1.00 92.94 382 TYR A N 1
ATOM 2853 C CA . TYR A 1 382 ? -1.472 17.194 -0.615 1.00 92.94 382 TYR A CA 1
ATOM 2854 C C . TYR A 1 382 ? -0.366 16.556 0.226 1.00 92.94 382 TYR A C 1
ATOM 2856 O O . TYR A 1 382 ? 0.787 16.539 -0.189 1.00 92.94 382 TYR A O 1
ATOM 2864 N N . VAL A 1 383 ? -0.688 16.022 1.399 1.00 88.06 383 VAL A N 1
ATOM 2865 C CA . VAL A 1 383 ? 0.255 15.298 2.260 1.00 88.06 383 VAL A CA 1
ATOM 2866 C C . VAL A 1 383 ? -0.483 14.126 2.897 1.00 88.06 383 VAL A C 1
ATOM 2868 O O . VAL A 1 383 ? -1.536 14.322 3.505 1.00 88.06 383 VAL A O 1
ATOM 2871 N N . ALA A 1 384 ? 0.072 12.922 2.786 1.00 82.19 384 ALA A N 1
ATOM 2872 C CA . ALA A 1 384 ? -0.455 11.725 3.439 1.00 82.19 384 ALA A CA 1
ATOM 2873 C C . ALA A 1 384 ? 0.661 10.901 4.097 1.00 82.19 384 ALA A C 1
ATOM 2875 O O . ALA A 1 384 ? 1.810 10.960 3.660 1.00 82.19 384 ALA A O 1
ATOM 2876 N N . GLY A 1 385 ? 0.320 10.137 5.133 1.00 81.38 385 GLY A N 1
ATOM 2877 C CA . GLY A 1 385 ? 1.228 9.322 5.937 1.00 81.38 385 GLY A CA 1
ATOM 2878 C C . GLY A 1 385 ? 0.738 7.892 6.174 1.00 81.38 385 GLY A C 1
ATOM 2879 O O . GLY A 1 385 ? -0.449 7.587 6.046 1.00 81.38 385 GLY A O 1
ATOM 2880 N N . ALA A 1 386 ? 1.670 7.012 6.518 1.00 72.56 386 ALA A N 1
ATOM 2881 C CA . ALA A 1 386 ? 1.415 5.677 7.031 1.00 72.56 386 ALA A CA 1
ATOM 2882 C C . ALA A 1 386 ? 0.841 5.758 8.455 1.00 72.56 386 ALA A C 1
ATOM 2884 O O . ALA A 1 386 ? 1.065 6.733 9.174 1.00 72.56 386 ALA A O 1
ATOM 2885 N N . ALA A 1 387 ? 0.100 4.731 8.867 1.00 59.00 387 ALA A N 1
ATOM 2886 C CA . ALA A 1 387 ? -0.340 4.619 10.253 1.00 59.00 387 ALA A CA 1
ATOM 2887 C C . ALA A 1 387 ? 0.846 4.232 11.153 1.00 59.00 387 ALA A C 1
ATOM 2889 O O . ALA A 1 387 ? 1.603 3.318 10.823 1.00 59.00 387 ALA A O 1
ATOM 2890 N N . LEU A 1 388 ? 0.979 4.910 12.295 1.00 52.88 388 LEU A N 1
ATOM 2891 C CA . LEU A 1 388 ? 1.871 4.501 13.386 1.00 52.88 388 LEU A CA 1
ATOM 2892 C C . LEU A 1 388 ? 1.341 3.183 14.022 1.00 52.88 388 LEU A C 1
ATOM 2894 O O . LEU A 1 388 ? 0.242 2.745 13.670 1.00 52.88 388 LEU A O 1
ATOM 2898 N N . PRO A 1 389 ? 2.162 2.436 14.791 1.00 48.28 389 PRO A N 1
ATOM 2899 C CA . PRO A 1 389 ? 2.197 0.968 14.731 1.00 48.28 389 PRO A CA 1
ATOM 2900 C C . PRO A 1 389 ? 0.865 0.262 15.059 1.00 48.28 389 PRO A C 1
ATOM 2902 O O . PRO A 1 389 ? 0.115 0.728 15.912 1.00 48.28 389 PRO A O 1
ATOM 2905 N N . PRO A 1 390 ? 0.579 -0.904 14.433 1.00 38.25 390 PRO A N 1
ATOM 2906 C CA . PRO A 1 390 ? 1.566 -1.876 13.941 1.00 38.25 390 PRO A CA 1
ATOM 2907 C C . PRO A 1 390 ? 1.687 -1.999 12.409 1.00 38.25 390 PRO A C 1
ATOM 2909 O O . PRO A 1 390 ? 2.293 -2.959 11.930 1.00 38.25 390 PRO A O 1
ATOM 2912 N N . ALA A 1 391 ? 1.101 -1.094 11.621 1.00 50.84 391 ALA A N 1
ATOM 2913 C CA . ALA A 1 391 ? 1.165 -1.191 10.162 1.00 50.84 391 ALA A CA 1
ATOM 2914 C C . ALA A 1 391 ? 2.596 -0.953 9.641 1.00 50.84 391 ALA A C 1
ATOM 2916 O O . ALA A 1 391 ? 3.192 0.092 9.890 1.00 50.84 391 ALA A O 1
ATOM 2917 N N . ALA A 1 392 ? 3.143 -1.907 8.881 1.00 60.78 392 ALA A N 1
ATOM 2918 C CA . ALA A 1 392 ? 4.364 -1.661 8.120 1.00 60.78 392 ALA A CA 1
ATOM 2919 C C . ALA A 1 392 ? 4.073 -0.605 7.029 1.00 60.78 392 ALA A C 1
ATOM 2921 O O . ALA A 1 392 ? 3.065 -0.752 6.328 1.00 60.78 392 ALA A O 1
ATOM 2922 N N . PRO A 1 393 ? 4.913 0.433 6.853 1.00 70.38 393 PRO A N 1
ATOM 2923 C CA . PRO A 1 393 ? 4.654 1.471 5.860 1.00 70.38 393 PRO A CA 1
ATOM 2924 C C . PRO A 1 393 ? 4.654 0.891 4.434 1.00 70.38 393 PRO A C 1
ATOM 2926 O O . PRO A 1 393 ? 5.374 -0.079 4.160 1.00 70.38 393 PRO A O 1
ATOM 2929 N N . PRO A 1 394 ? 3.861 1.452 3.504 1.00 77.44 394 PRO A N 1
ATOM 2930 C CA . PRO A 1 394 ? 3.732 0.925 2.151 1.00 77.44 394 PRO A CA 1
ATOM 2931 C C . PRO A 1 394 ? 5.075 0.912 1.411 1.00 77.44 394 PRO A C 1
ATOM 2933 O O . PRO A 1 394 ? 5.876 1.843 1.489 1.00 77.44 394 PRO A O 1
ATOM 2936 N N . SER A 1 395 ? 5.297 -0.153 0.647 1.00 76.62 395 SER A N 1
ATOM 2937 C CA . SER A 1 395 ? 6.439 -0.333 -0.255 1.00 76.62 395 SER A CA 1
ATOM 2938 C C . SER A 1 395 ? 5.964 -0.972 -1.564 1.00 76.62 395 SER A C 1
ATOM 2940 O O . SER A 1 395 ? 4.796 -1.341 -1.704 1.00 76.62 395 SER A O 1
ATOM 2942 N N . GLY A 1 396 ? 6.846 -1.077 -2.557 1.00 74.50 396 GLY A N 1
ATOM 2943 C CA . GLY A 1 396 ? 6.476 -1.516 -3.901 1.00 74.50 396 GLY A CA 1
ATOM 2944 C C . GLY A 1 396 ? 5.768 -0.411 -4.686 1.00 74.50 396 GLY A C 1
ATOM 2945 O O . GLY A 1 396 ? 6.125 0.758 -4.567 1.00 74.50 396 GLY A O 1
ATOM 2946 N N . TYR A 1 397 ? 4.800 -0.774 -5.530 1.00 80.25 397 TYR A N 1
ATOM 2947 C CA . TYR A 1 397 ? 4.078 0.178 -6.378 1.00 80.25 397 TYR A CA 1
ATOM 2948 C C . TYR A 1 397 ? 2.657 0.398 -5.868 1.00 80.25 397 TYR A C 1
ATOM 2950 O O . TYR A 1 397 ? 1.838 -0.520 -5.901 1.00 80.25 397 TYR A O 1
ATOM 2958 N N . PHE A 1 398 ? 2.366 1.610 -5.402 1.00 82.62 398 PHE A N 1
ATOM 2959 C CA . PHE A 1 398 ? 1.102 1.935 -4.749 1.00 82.62 398 PHE A CA 1
ATOM 2960 C C . PHE A 1 398 ? 0.615 3.341 -5.108 1.00 82.62 398 PHE A C 1
ATOM 2962 O O . PHE A 1 398 ? 1.378 4.185 -5.581 1.00 82.62 398 PHE A O 1
ATOM 2969 N N . ARG A 1 399 ? -0.680 3.596 -4.913 1.00 88.50 399 ARG A N 1
ATOM 2970 C CA . ARG A 1 399 ? -1.294 4.895 -5.202 1.00 88.50 399 ARG A CA 1
ATOM 2971 C C . ARG A 1 399 ? -1.353 5.744 -3.942 1.00 88.50 399 ARG A C 1
ATOM 2973 O O . ARG A 1 399 ? -1.643 5.240 -2.866 1.00 88.50 399 ARG A O 1
ATOM 2980 N N . VAL A 1 400 ? -1.105 7.038 -4.096 1.00 88.44 400 VAL A N 1
ATOM 2981 C CA . VAL A 1 400 ? -1.184 8.036 -3.021 1.00 88.44 400 VAL A CA 1
ATOM 2982 C C . VAL A 1 400 ? -2.487 8.830 -3.107 1.00 88.44 400 VAL A C 1
ATOM 2984 O O . VAL A 1 400 ? -3.120 9.088 -2.085 1.00 88.44 400 VAL A O 1
ATOM 2987 N N . ALA A 1 401 ? -2.908 9.201 -4.320 1.00 92.25 401 ALA A N 1
ATOM 2988 C CA . ALA A 1 401 ? -4.156 9.921 -4.570 1.00 92.25 401 ALA A CA 1
ATOM 2989 C C . ALA A 1 401 ? -4.612 9.796 -6.034 1.00 92.25 401 ALA A C 1
ATOM 2991 O O . ALA A 1 401 ? -3.810 9.509 -6.921 1.00 92.25 401 ALA A O 1
ATOM 2992 N N . THR A 1 402 ? -5.883 10.097 -6.296 1.00 94.94 402 THR A N 1
ATOM 2993 C CA . THR A 1 402 ? -6.468 10.274 -7.632 1.00 94.94 402 THR A CA 1
ATOM 2994 C C . THR A 1 402 ? -6.925 11.722 -7.815 1.00 94.94 402 THR A C 1
ATOM 2996 O O . THR A 1 402 ? -7.807 12.222 -7.111 1.00 94.94 402 THR A O 1
ATOM 2999 N N . ILE A 1 403 ? -6.367 12.396 -8.817 1.00 95.88 403 ILE A N 1
ATOM 3000 C CA . ILE A 1 403 ? -6.778 13.724 -9.271 1.00 95.88 403 ILE A CA 1
ATOM 3001 C C . ILE A 1 403 ? -7.854 13.538 -10.340 1.00 95.88 403 ILE A C 1
ATOM 3003 O O . ILE A 1 403 ? -7.619 12.865 -11.342 1.00 95.88 403 ILE A O 1
ATOM 3007 N N . ARG A 1 404 ? -9.031 14.147 -10.174 1.00 95.88 404 ARG A N 1
ATOM 3008 C CA . ARG A 1 404 ? -10.057 14.185 -11.226 1.00 95.88 404 ARG A CA 1
ATOM 3009 C C . ARG A 1 404 ? -10.069 15.562 -11.873 1.00 95.88 404 ARG A C 1
ATOM 3011 O O . ARG A 1 404 ? -10.382 16.547 -11.213 1.00 95.88 404 ARG A O 1
ATOM 3018 N N . PHE A 1 405 ? -9.753 15.619 -13.159 1.00 96.44 405 PHE A N 1
ATOM 3019 C CA . PHE A 1 405 ? -9.762 16.837 -13.957 1.00 96.44 405 PHE A CA 1
ATOM 3020 C C . PHE A 1 405 ? -10.976 16.889 -14.883 1.00 96.44 405 PHE A C 1
ATOM 3022 O O . PHE A 1 405 ? -11.459 15.870 -15.374 1.00 96.44 405 PHE A O 1
ATOM 3029 N N . LYS A 1 406 ? -11.413 18.110 -15.175 1.00 94.50 406 LYS A N 1
ATOM 3030 C CA . LYS A 1 406 ? -12.272 18.480 -16.292 1.00 94.50 406 LYS A CA 1
ATOM 3031 C C . LYS A 1 406 ? -11.480 19.393 -17.218 1.00 94.50 406 LYS A C 1
ATOM 3033 O O . LYS A 1 406 ? -10.869 20.360 -16.762 1.00 94.50 406 LYS A O 1
ATOM 3038 N N . ALA A 1 407 ? -11.497 19.099 -18.511 1.00 92.88 407 ALA A N 1
ATOM 3039 C CA . ALA A 1 407 ? -10.878 19.956 -19.513 1.00 92.88 407 ALA A CA 1
ATOM 3040 C C . ALA A 1 407 ? -11.772 21.175 -19.803 1.00 92.88 407 ALA A C 1
ATOM 3042 O O . ALA A 1 407 ? -12.891 21.011 -20.287 1.00 92.88 407 ALA A O 1
ATOM 3043 N N . VAL A 1 408 ? -11.304 22.391 -19.512 1.00 92.44 408 VAL A N 1
ATOM 3044 C CA . VAL A 1 408 ? -12.090 23.640 -19.627 1.00 92.44 408 VAL A CA 1
ATOM 3045 C C . VAL A 1 408 ? -11.689 24.529 -20.811 1.00 92.44 408 VAL A C 1
ATOM 3047 O O . VAL A 1 408 ? -12.504 25.339 -21.250 1.00 92.44 408 VAL A O 1
ATOM 3050 N N . ALA A 1 409 ? -10.506 24.327 -21.400 1.00 90.81 409 ALA A N 1
ATOM 3051 C CA . ALA A 1 409 ? -10.114 24.914 -22.687 1.00 90.81 409 ALA A CA 1
ATOM 3052 C C . ALA A 1 409 ? -9.275 23.935 -23.524 1.00 90.81 409 ALA A C 1
ATOM 3054 O O . ALA A 1 409 ? -8.782 22.931 -23.018 1.00 90.81 409 ALA A O 1
ATOM 3055 N N . THR A 1 410 ? -9.118 24.203 -24.822 1.00 89.12 410 THR A N 1
ATOM 3056 C CA . THR A 1 410 ? -8.316 23.364 -25.728 1.00 89.12 410 THR A CA 1
ATOM 3057 C C . THR A 1 410 ? -6.821 23.661 -25.617 1.00 89.12 410 THR A C 1
ATOM 3059 O O . THR A 1 410 ? -6.416 24.813 -25.749 1.00 89.12 410 THR A O 1
ATOM 3062 N N . ALA A 1 411 ? -6.004 22.614 -25.517 1.00 84.19 411 ALA A N 1
ATOM 3063 C CA . ALA A 1 411 ? -4.545 22.659 -25.557 1.00 84.19 411 ALA A CA 1
ATOM 3064 C C . ALA A 1 411 ? -4.009 21.512 -26.441 1.00 84.19 411 ALA A C 1
ATOM 3066 O O . ALA A 1 411 ? -3.580 20.476 -25.923 1.00 84.19 411 ALA A O 1
ATOM 3067 N N . PRO A 1 412 ? -4.031 21.658 -27.783 1.00 69.69 412 PRO A N 1
ATOM 3068 C CA . PRO A 1 412 ? -3.605 20.598 -28.703 1.00 69.69 412 PRO A CA 1
ATOM 3069 C C . PRO A 1 412 ? -2.104 20.284 -28.633 1.00 69.69 412 PRO A C 1
ATOM 3071 O O . PRO A 1 412 ? -1.698 19.184 -28.989 1.00 69.69 412 PRO A O 1
ATOM 3074 N N . GLY A 1 413 ? -1.286 21.234 -28.165 1.00 65.81 413 GLY A N 1
ATOM 3075 C CA . GLY A 1 413 ? 0.143 21.034 -27.893 1.00 65.81 413 GLY A CA 1
ATOM 3076 C C . GLY A 1 413 ? 0.447 20.379 -26.539 1.00 65.81 413 GLY A C 1
ATOM 3077 O O . GLY A 1 413 ? 1.613 20.146 -26.243 1.00 65.81 413 GLY A O 1
ATOM 3078 N N . GLY A 1 414 ? -0.582 20.085 -25.737 1.00 77.38 414 GLY A N 1
ATOM 3079 C CA . GLY A 1 414 ? -0.447 19.608 -24.364 1.00 77.38 414 GLY A CA 1
ATOM 3080 C C . GLY A 1 414 ? -0.381 20.753 -23.350 1.00 77.38 414 GLY A C 1
ATOM 3081 O O . GLY A 1 414 ? 0.228 21.790 -23.601 1.00 77.38 414 GLY A O 1
ATOM 3082 N N . THR A 1 415 ? -1.005 20.554 -22.191 1.00 77.06 415 THR A N 1
ATOM 3083 C CA . THR A 1 415 ? -0.752 21.323 -20.970 1.00 77.06 415 THR A CA 1
ATOM 3084 C C . THR A 1 415 ? -0.060 20.416 -19.951 1.00 77.06 415 THR A C 1
ATOM 3086 O O . THR A 1 415 ? -0.495 19.275 -19.766 1.00 77.06 415 THR A O 1
ATOM 3089 N N . PRO A 1 416 ? 1.016 20.869 -19.295 1.00 78.56 416 PRO A N 1
ATOM 3090 C CA . PRO A 1 416 ? 1.742 20.045 -18.343 1.00 78.56 416 PRO A CA 1
ATOM 3091 C C . PRO A 1 416 ? 1.030 20.009 -16.981 1.00 78.56 416 PRO A C 1
ATOM 3093 O O . PRO A 1 416 ? 0.345 20.958 -16.588 1.00 78.56 416 PRO A O 1
ATOM 3096 N N . VAL A 1 417 ? 1.211 18.905 -16.262 1.00 88.75 417 VAL A N 1
ATOM 3097 C CA . VAL A 1 417 ? 0.804 18.702 -14.868 1.00 88.75 417 VAL A CA 1
ATOM 3098 C C . VAL A 1 417 ? 2.058 18.238 -14.128 1.00 88.75 417 VAL A C 1
ATOM 3100 O O . VAL A 1 417 ? 2.490 17.105 -14.324 1.00 88.75 417 VAL A O 1
ATOM 3103 N N . THR A 1 418 ? 2.692 19.121 -13.354 1.00 85.38 418 THR A N 1
ATOM 3104 C CA . THR A 1 418 ? 4.079 18.922 -12.888 1.00 85.38 418 THR A CA 1
ATOM 3105 C C . THR A 1 418 ? 4.229 18.957 -11.379 1.00 85.38 418 THR A C 1
ATOM 3107 O O . THR A 1 418 ? 3.551 19.731 -10.698 1.00 85.38 418 THR A O 1
ATOM 3110 N N . PHE A 1 419 ? 5.158 18.166 -10.846 1.00 89.62 419 PHE A N 1
ATOM 3111 C CA . PHE A 1 419 ? 5.543 18.240 -9.441 1.00 89.62 419 PHE A CA 1
ATOM 3112 C C . PHE A 1 419 ? 6.389 19.494 -9.154 1.00 89.62 419 PHE A C 1
ATOM 3114 O O . PHE A 1 419 ? 7.191 19.961 -9.962 1.00 89.62 419 PHE A O 1
ATOM 3121 N N . SER A 1 420 ? 6.209 20.065 -7.965 1.00 77.62 420 SER A N 1
ATOM 3122 C CA . SER A 1 420 ? 6.959 21.217 -7.463 1.00 77.62 420 SER A CA 1
ATOM 3123 C C . SER A 1 420 ? 8.023 20.761 -6.469 1.00 77.62 420 SER A C 1
ATOM 3125 O O . SER A 1 420 ? 7.717 19.999 -5.556 1.00 77.62 420 SER A O 1
ATOM 3127 N N . PHE A 1 421 ? 9.252 21.269 -6.607 1.00 78.44 421 PHE A N 1
ATOM 3128 C CA . PHE A 1 421 ? 10.394 20.951 -5.729 1.00 78.44 421 PHE A CA 1
ATOM 3129 C C . PHE A 1 421 ? 11.050 22.189 -5.088 1.00 78.44 421 PHE A C 1
ATOM 3131 O O . PHE A 1 421 ? 11.985 22.062 -4.297 1.00 78.44 421 PHE A O 1
ATOM 3138 N N . GLY A 1 422 ? 10.574 23.396 -5.411 1.00 59.97 422 GLY A N 1
ATOM 3139 C CA . GLY A 1 422 ? 11.088 24.657 -4.869 1.00 59.97 422 GLY A CA 1
ATOM 3140 C C . GLY A 1 422 ? 10.322 25.111 -3.627 1.00 59.97 422 GLY A C 1
ATOM 3141 O O . GLY A 1 422 ? 9.093 25.094 -3.616 1.00 59.97 422 GLY A O 1
ATOM 3142 N N . ALA A 1 423 ? 11.032 25.548 -2.584 1.00 55.41 423 ALA A N 1
ATOM 3143 C CA . ALA A 1 423 ? 10.406 26.086 -1.377 1.00 55.41 423 ALA A CA 1
ATOM 3144 C C . ALA A 1 423 ? 9.459 27.268 -1.710 1.00 55.41 423 ALA A C 1
ATOM 3146 O O . ALA A 1 423 ? 9.810 28.106 -2.544 1.00 55.41 423 ALA A O 1
ATOM 3147 N N . PRO A 1 424 ? 8.265 27.358 -1.087 1.00 64.44 424 PRO A N 1
ATOM 3148 C CA . PRO A 1 424 ? 7.773 26.531 0.022 1.00 64.44 424 PRO A CA 1
ATOM 3149 C C . PRO A 1 424 ? 7.098 25.202 -0.385 1.00 64.44 424 PRO A C 1
ATOM 3151 O O . PRO A 1 424 ? 6.695 24.448 0.489 1.00 64.44 424 PRO A O 1
ATOM 3154 N N . ARG A 1 425 ? 6.958 24.891 -1.681 1.00 81.62 425 ARG A N 1
ATOM 3155 C CA . ARG A 1 425 ? 6.210 23.720 -2.184 1.00 81.62 425 ARG A CA 1
ATOM 3156 C C . ARG A 1 425 ? 7.167 22.648 -2.701 1.00 81.62 425 ARG A C 1
ATOM 3158 O O . ARG A 1 425 ? 7.457 22.600 -3.899 1.00 81.62 425 ARG A O 1
ATOM 3165 N N . GLN A 1 426 ? 7.681 21.822 -1.789 1.00 77.25 426 GLN A N 1
ATOM 3166 C CA . GLN A 1 426 ? 8.659 20.772 -2.090 1.00 77.25 426 GLN A CA 1
ATOM 3167 C C . GLN A 1 426 ? 8.042 19.376 -1.983 1.00 77.25 426 GLN A C 1
ATOM 3169 O O . GLN A 1 426 ? 7.712 18.916 -0.893 1.00 77.25 426 GLN A O 1
ATOM 3174 N N . THR A 1 427 ? 7.899 18.700 -3.120 1.00 83.62 427 THR A N 1
ATOM 3175 C CA . THR A 1 427 ? 7.442 17.310 -3.195 1.00 83.62 427 THR A CA 1
ATOM 3176 C C . THR A 1 427 ? 8.526 16.397 -2.628 1.00 83.62 427 THR A C 1
ATOM 3178 O O . THR A 1 427 ? 9.691 16.503 -3.014 1.00 83.62 427 THR A O 1
ATOM 3181 N N . MET A 1 428 ? 8.151 15.535 -1.686 1.00 80.12 428 MET A N 1
ATOM 3182 C CA . MET A 1 428 ? 9.044 14.639 -0.949 1.00 80.12 428 MET A CA 1
ATOM 3183 C C . MET A 1 428 ? 8.299 13.358 -0.574 1.00 80.12 428 MET A C 1
ATOM 3185 O O . MET A 1 428 ? 7.097 13.383 -0.317 1.00 80.12 428 MET A O 1
ATOM 3189 N N . THR A 1 429 ? 9.022 12.252 -0.462 1.00 82.31 429 THR A N 1
ATOM 3190 C CA . THR A 1 429 ? 8.583 11.064 0.277 1.00 82.31 429 THR A CA 1
ATOM 3191 C C . THR A 1 429 ? 9.543 10.873 1.439 1.00 82.31 429 THR A C 1
ATOM 3193 O O . THR A 1 429 ? 10.737 11.125 1.283 1.00 82.31 429 THR A O 1
ATOM 3196 N N . LEU A 1 430 ? 9.040 10.499 2.614 1.00 78.62 430 LEU A N 1
ATOM 3197 C CA . LEU A 1 430 ? 9.855 10.291 3.808 1.00 78.62 430 LEU A CA 1
ATOM 3198 C C . LEU A 1 430 ? 9.829 8.824 4.242 1.00 78.62 430 LEU A C 1
ATOM 3200 O O . LEU A 1 430 ? 8.817 8.143 4.086 1.00 78.62 430 LEU A O 1
ATOM 3204 N N . TYR A 1 431 ? 10.921 8.371 4.850 1.00 80.44 431 TYR A N 1
ATOM 3205 C CA . TYR A 1 431 ? 11.008 7.136 5.628 1.00 80.44 431 TYR A CA 1
ATOM 3206 C C . TYR A 1 431 ? 11.922 7.357 6.834 1.00 80.44 431 TYR A C 1
ATOM 3208 O O . TYR A 1 431 ? 12.993 7.949 6.694 1.00 80.44 431 TYR A O 1
ATOM 3216 N N . ALA A 1 432 ? 11.483 6.947 8.022 1.00 66.00 432 ALA A N 1
ATOM 3217 C CA . ALA A 1 432 ? 12.072 7.292 9.314 1.00 66.00 432 ALA A CA 1
ATOM 3218 C C . ALA A 1 432 ? 12.370 8.806 9.459 1.00 66.00 432 ALA A C 1
ATOM 3220 O O . ALA A 1 432 ? 13.395 9.208 10.008 1.00 66.00 432 ALA A O 1
ATOM 3221 N N . GLY A 1 433 ? 11.500 9.658 8.897 1.00 57.66 433 GLY A N 1
ATOM 3222 C CA . GLY A 1 433 ? 11.669 11.118 8.858 1.00 57.66 433 GLY A CA 1
ATOM 3223 C C . GLY A 1 433 ? 12.722 11.651 7.868 1.00 57.66 433 GLY A C 1
ATOM 3224 O O . GLY A 1 433 ? 12.904 12.864 7.776 1.00 57.66 433 GLY A O 1
ATOM 3225 N N . LEU A 1 434 ? 13.400 10.790 7.103 1.00 65.06 434 LEU A N 1
ATOM 3226 C CA . LEU A 1 434 ? 14.393 11.172 6.092 1.00 65.06 434 LEU A CA 1
ATOM 3227 C C . LEU A 1 434 ? 13.788 11.155 4.684 1.00 65.06 434 LEU A C 1
ATOM 3229 O O . LEU A 1 434 ? 13.071 10.225 4.328 1.00 65.06 434 LEU A O 1
ATOM 3233 N N . ASN A 1 435 ? 14.113 12.156 3.859 1.00 76.75 435 ASN A N 1
ATOM 3234 C CA . ASN A 1 435 ? 13.655 12.207 2.467 1.00 76.75 435 ASN A CA 1
ATOM 3235 C C . ASN A 1 435 ? 14.273 11.068 1.640 1.00 76.75 435 ASN A C 1
ATOM 3237 O O . ASN A 1 435 ? 15.491 11.022 1.465 1.00 76.75 435 ASN A O 1
ATOM 3241 N N . ASN A 1 436 ? 13.424 10.182 1.117 1.00 75.12 436 ASN A N 1
ATOM 3242 C CA . ASN A 1 436 ? 13.789 9.036 0.285 1.00 75.12 436 ASN A CA 1
ATOM 3243 C C . ASN A 1 436 ? 13.303 9.161 -1.173 1.00 75.12 436 ASN A C 1
ATOM 3245 O O . ASN A 1 436 ? 13.395 8.190 -1.929 1.00 75.12 436 ASN A O 1
ATOM 3249 N N . LEU A 1 437 ? 12.845 10.347 -1.596 1.00 78.12 437 LEU A N 1
ATOM 3250 C CA . LEU A 1 437 ? 12.478 10.620 -2.987 1.00 78.12 437 LEU A CA 1
ATOM 3251 C C . LEU A 1 437 ? 13.727 10.800 -3.862 1.00 78.12 437 LEU A C 1
ATOM 3253 O O . LEU A 1 437 ? 14.556 11.676 -3.611 1.00 78.12 437 LEU A O 1
ATOM 3257 N N . GLY A 1 438 ? 13.865 9.965 -4.891 1.00 69.75 438 GLY A N 1
ATOM 3258 C CA . GLY A 1 438 ? 15.005 9.965 -5.813 1.00 69.75 438 GLY A CA 1
ATOM 3259 C C . GLY A 1 438 ? 14.697 10.500 -7.209 1.00 69.75 438 GLY A C 1
ATOM 3260 O O . GLY A 1 438 ? 15.570 11.083 -7.849 1.00 69.75 438 GLY A O 1
ATOM 3261 N N . SER A 1 439 ? 13.470 10.307 -7.699 1.00 75.25 439 SER A N 1
ATOM 3262 C CA . SER A 1 439 ? 13.066 10.700 -9.056 1.00 75.25 439 SER A CA 1
ATOM 3263 C C . SER A 1 439 ? 11.567 10.995 -9.155 1.00 75.25 439 SER A C 1
ATOM 3265 O O . SER A 1 439 ? 10.809 10.742 -8.216 1.00 75.25 439 SER A O 1
ATOM 3267 N N . HIS A 1 440 ? 11.136 11.571 -10.279 1.00 83.81 440 HIS A N 1
ATOM 3268 C CA . HIS A 1 440 ? 9.723 11.793 -10.567 1.00 83.81 440 HIS A CA 1
ATOM 3269 C C . HIS A 1 440 ? 9.418 11.706 -12.065 1.00 83.81 440 HIS A C 1
ATOM 3271 O O . HIS A 1 440 ? 10.293 11.976 -12.888 1.00 83.81 440 HIS A O 1
ATOM 3277 N N . THR A 1 441 ? 8.161 11.402 -12.399 1.00 78.19 441 THR A N 1
ATOM 3278 C CA . THR A 1 441 ? 7.621 11.509 -13.764 1.00 78.19 441 THR A CA 1
ATOM 3279 C C . THR A 1 441 ? 6.376 12.401 -13.774 1.00 78.19 441 THR A C 1
ATOM 3281 O O . THR A 1 441 ? 5.331 12.032 -13.231 1.00 78.19 441 THR A O 1
ATOM 3284 N N . ASP A 1 442 ? 6.494 13.571 -14.404 1.00 78.50 442 ASP A N 1
ATOM 3285 C CA . ASP A 1 442 ? 5.397 14.523 -14.625 1.00 78.50 442 ASP A CA 1
ATOM 3286 C C . ASP A 1 442 ? 4.346 14.001 -15.625 1.00 78.50 442 ASP A C 1
ATOM 3288 O O . ASP A 1 442 ? 4.593 13.068 -16.390 1.00 78.50 442 ASP A O 1
ATOM 3292 N N . GLY A 1 443 ? 3.169 14.635 -15.639 1.00 73.00 443 GLY A N 1
ATOM 3293 C CA . GLY A 1 443 ? 2.082 14.345 -16.571 1.00 73.00 443 GLY A CA 1
ATOM 3294 C C . GLY A 1 443 ? 1.902 15.411 -17.660 1.00 73.00 443 GLY A C 1
ATOM 3295 O O . GLY A 1 443 ? 2.229 16.583 -17.475 1.00 73.00 443 GLY A O 1
ATOM 3296 N N . VAL A 1 444 ? 1.294 15.036 -18.788 1.00 75.50 444 VAL A N 1
ATOM 3297 C CA . VAL A 1 444 ? 0.835 15.973 -19.830 1.00 75.50 444 VAL A CA 1
ATOM 3298 C C . VAL A 1 444 ? -0.579 15.639 -20.313 1.00 75.50 444 VAL A C 1
ATOM 3300 O O . VAL A 1 444 ? -0.903 14.490 -20.616 1.00 75.50 444 VAL A O 1
ATOM 3303 N N . VAL A 1 445 ? -1.438 16.658 -20.414 1.00 82.62 445 VAL A N 1
ATOM 3304 C CA . VAL A 1 445 ? -2.809 16.521 -20.922 1.00 82.62 445 VAL A CA 1
ATOM 3305 C C . VAL A 1 445 ? -2.976 17.267 -22.240 1.00 82.62 445 VAL A C 1
ATOM 3307 O O . VAL A 1 445 ? -2.867 18.487 -22.294 1.00 82.62 445 VAL A O 1
ATOM 3310 N N . PHE A 1 446 ? -3.313 16.554 -23.307 1.00 82.25 446 PHE A N 1
ATOM 3311 C CA . PHE A 1 446 ? -3.686 17.135 -24.595 1.00 82.25 446 PHE A CA 1
ATOM 3312 C C . PHE A 1 446 ? -5.197 17.349 -24.630 1.00 82.25 446 PHE A C 1
ATOM 3314 O O . PHE A 1 446 ? -5.940 16.377 -24.514 1.00 82.25 446 PHE A O 1
ATOM 3321 N N . VAL A 1 447 ? -5.670 18.584 -24.818 1.00 87.56 447 VAL A N 1
ATOM 3322 C CA . VAL A 1 447 ? -7.114 18.856 -24.947 1.00 87.56 447 VAL A CA 1
ATOM 3323 C C . VAL A 1 447 ? -7.460 19.273 -26.369 1.00 87.56 447 VAL A C 1
ATOM 3325 O O . VAL A 1 447 ? -6.951 20.272 -26.878 1.00 87.56 447 VAL A O 1
ATOM 3328 N N . SER A 1 448 ? -8.379 18.537 -26.989 1.00 84.19 448 SER A N 1
ATOM 3329 C CA . SER A 1 448 ? -8.880 18.794 -28.342 1.00 84.19 448 SER A CA 1
ATOM 3330 C C . SER A 1 448 ? -10.356 19.206 -28.338 1.00 84.19 448 SER A C 1
ATOM 3332 O O . SER A 1 448 ? -11.106 18.907 -27.408 1.00 84.19 448 SER A O 1
ATOM 3334 N N . ALA A 1 449 ? -10.787 19.935 -29.369 1.00 79.00 449 ALA A N 1
ATOM 3335 C CA . ALA A 1 449 ? -12.206 20.215 -29.568 1.00 79.00 449 ALA A CA 1
ATOM 3336 C C . ALA A 1 449 ? -12.948 18.933 -29.984 1.00 79.00 449 ALA A C 1
ATOM 3338 O O . ALA A 1 449 ? -12.377 18.075 -30.657 1.00 79.00 449 ALA A O 1
ATOM 3339 N N . SER A 1 450 ? -14.230 18.828 -29.617 1.00 57.22 450 SER A N 1
ATOM 3340 C CA . SER A 1 450 ? -15.119 17.764 -30.103 1.00 57.22 450 SER A CA 1
ATOM 3341 C C . SER A 1 450 ? -15.058 17.664 -31.632 1.00 57.22 450 SER A C 1
ATOM 3343 O O . SER A 1 450 ? -15.089 18.682 -32.328 1.00 57.22 450 SER A O 1
ATOM 3345 N N . THR A 1 451 ? -14.952 16.440 -32.152 1.00 43.44 451 THR A N 1
ATOM 3346 C CA . THR A 1 451 ? -14.900 16.184 -33.592 1.00 43.44 451 THR A CA 1
ATOM 3347 C C . THR A 1 451 ? -16.163 16.700 -34.274 1.00 43.44 451 THR A C 1
ATOM 3349 O O . THR A 1 451 ? -17.274 16.250 -33.998 1.00 43.44 451 THR A O 1
ATOM 3352 N N . ALA A 1 452 ? -15.993 17.627 -35.217 1.00 36.81 452 ALA A N 1
ATOM 3353 C CA . ALA A 1 452 ? -17.079 18.020 -36.100 1.00 36.81 452 ALA A CA 1
ATOM 3354 C C . ALA A 1 452 ? -17.545 16.804 -36.915 1.00 36.81 452 ALA A C 1
ATOM 3356 O O . ALA A 1 452 ? -16.731 16.102 -37.520 1.00 36.81 452 ALA A O 1
ATOM 3357 N N . THR A 1 453 ? -18.859 16.576 -36.956 1.00 34.41 453 THR A N 1
ATOM 3358 C CA . THR A 1 453 ? -19.482 15.556 -37.803 1.00 34.41 453 THR A CA 1
ATOM 3359 C C . THR A 1 453 ? -19.029 15.739 -39.249 1.00 34.41 453 THR A C 1
ATOM 3361 O O . THR A 1 453 ? -19.276 16.788 -39.850 1.00 34.41 453 THR A O 1
ATOM 3364 N N . ALA A 1 454 ? -18.383 14.720 -39.820 1.00 34.50 454 ALA A N 1
ATOM 3365 C CA . ALA A 1 454 ? -17.878 14.757 -41.187 1.00 34.50 454 ALA A CA 1
ATOM 3366 C C . ALA A 1 454 ? -19.035 14.827 -42.200 1.00 34.50 454 ALA A C 1
ATOM 3368 O O . ALA A 1 454 ? -19.540 13.813 -42.680 1.00 34.50 454 ALA A O 1
ATOM 3369 N N . THR A 1 455 ? -19.450 16.047 -42.541 1.00 29.56 455 THR A N 1
ATOM 3370 C CA . THR A 1 455 ? -20.364 16.298 -43.657 1.00 29.56 455 THR A CA 1
ATOM 3371 C C . THR A 1 455 ? -19.560 16.212 -44.945 1.00 29.56 455 THR A C 1
ATOM 3373 O O . THR A 1 455 ? -18.759 17.099 -45.246 1.00 29.56 455 THR A O 1
ATOM 3376 N N . ALA A 1 456 ? -19.760 15.132 -45.702 1.00 42.34 456 ALA A N 1
ATOM 3377 C CA . ALA A 1 456 ? -19.107 14.927 -46.987 1.00 42.34 456 ALA A CA 1
ATOM 3378 C C . ALA A 1 456 ? -19.482 16.055 -47.965 1.00 42.34 456 ALA A C 1
ATOM 3380 O O . ALA A 1 456 ? -20.553 16.047 -48.566 1.00 42.34 456 ALA A O 1
ATOM 3381 N N . THR A 1 457 ? -18.576 17.019 -48.127 1.00 28.89 457 THR A N 1
ATOM 3382 C CA . THR A 1 457 ? -18.711 18.123 -49.080 1.00 28.89 457 THR A CA 1
ATOM 3383 C C . THR A 1 457 ? -17.537 18.034 -50.042 1.00 28.89 457 THR A C 1
ATOM 3385 O O . THR A 1 457 ? -16.423 18.438 -49.720 1.00 28.89 457 THR A O 1
ATOM 3388 N N . GLY A 1 458 ? -17.762 17.418 -51.202 1.00 40.69 458 GLY A N 1
ATOM 3389 C CA . GLY A 1 458 ? -16.718 17.260 -52.209 1.00 40.69 458 GLY A CA 1
ATOM 3390 C C . GLY A 1 458 ? -16.408 18.585 -52.901 1.00 40.69 458 GLY A C 1
ATOM 3391 O O . GLY A 1 458 ? -17.311 19.230 -53.430 1.00 40.69 458 GLY A O 1
ATOM 3392 N N . THR A 1 459 ? -15.131 18.954 -52.965 1.00 28.78 459 THR A N 1
ATOM 3393 C CA . THR A 1 459 ? -14.636 20.032 -53.829 1.00 28.78 459 THR A CA 1
ATOM 3394 C C . THR A 1 459 ? -13.518 19.508 -54.724 1.00 28.78 459 THR A C 1
ATOM 3396 O O . THR A 1 459 ? -12.390 19.264 -54.305 1.00 28.78 459 THR A O 1
ATOM 3399 N N . VAL A 1 460 ? -13.861 19.319 -55.999 1.00 29.23 460 VAL A N 1
ATOM 3400 C CA . VAL A 1 460 ? -12.900 19.081 -57.081 1.00 29.23 460 VAL A CA 1
ATOM 3401 C C . VAL A 1 460 ? -12.072 20.360 -57.279 1.00 29.23 460 VAL A C 1
ATOM 3403 O O . VAL A 1 460 ? -12.657 21.446 -57.305 1.00 29.23 460 VAL A O 1
ATOM 3406 N N . PRO A 1 461 ? -10.739 20.288 -57.440 1.00 31.73 461 PRO A N 1
ATOM 3407 C CA . PRO A 1 461 ? -9.944 21.465 -57.765 1.00 31.73 461 PRO A CA 1
ATOM 3408 C C . PRO A 1 461 ? -10.215 21.890 -59.212 1.00 31.73 461 PRO A C 1
ATOM 3410 O O . PRO A 1 461 ? -10.181 21.072 -60.131 1.00 31.73 461 PRO A O 1
ATOM 3413 N N . THR A 1 462 ? -10.453 23.177 -59.459 1.00 25.39 462 THR A N 1
ATOM 3414 C CA . THR A 1 462 ? -10.489 23.715 -60.827 1.00 25.39 462 THR A CA 1
ATOM 3415 C C . THR A 1 462 ? -9.843 25.091 -60.865 1.00 25.39 462 THR A C 1
ATOM 3417 O O . THR A 1 462 ? -10.349 26.057 -60.301 1.00 25.39 462 THR A O 1
ATOM 3420 N N . ALA A 1 463 ? -8.697 25.158 -61.541 1.00 37.06 463 ALA A N 1
ATOM 3421 C CA . ALA A 1 463 ? -8.027 26.401 -61.890 1.00 37.06 463 ALA A CA 1
ATOM 3422 C C . ALA A 1 463 ? -8.775 27.122 -63.023 1.00 37.06 463 ALA A C 1
ATOM 3424 O O . ALA A 1 463 ? -9.342 26.477 -63.903 1.00 37.06 463 ALA A O 1
ATOM 3425 N N . THR A 1 464 ? -8.756 28.455 -63.018 1.00 25.05 464 THR A N 1
ATOM 3426 C CA . THR A 1 464 ? -9.286 29.365 -64.057 1.00 25.05 464 THR A CA 1
ATOM 3427 C C . THR A 1 464 ? -8.809 30.788 -63.697 1.00 25.05 464 THR A C 1
ATOM 3429 O O . THR A 1 464 ? -8.673 31.045 -62.499 1.00 25.05 464 THR A O 1
ATOM 3432 N N . PRO A 1 465 ? -8.544 31.721 -64.645 1.00 41.78 465 PRO A N 1
ATOM 3433 C CA . PRO A 1 465 ? -8.896 31.689 -66.070 1.00 41.78 465 PRO A CA 1
ATOM 3434 C C . PRO A 1 465 ? -7.740 31.877 -67.073 1.00 41.78 465 PRO A C 1
ATOM 3436 O O . PRO A 1 465 ? -6.793 32.628 -66.866 1.00 41.78 465 PRO A O 1
ATOM 3439 N N . THR A 1 466 ? -7.960 31.376 -68.289 1.00 26.67 466 THR A N 1
ATOM 3440 C CA . THR A 1 466 ? -7.845 32.211 -69.499 1.00 26.67 466 THR A CA 1
ATOM 3441 C C . THR A 1 466 ? -9.038 31.885 -70.412 1.00 26.67 466 THR A C 1
ATOM 3443 O O . THR A 1 466 ? -9.562 30.775 -70.378 1.00 26.67 466 THR A O 1
ATOM 3446 N N . HIS A 1 467 ? -9.547 32.883 -71.135 1.00 30.67 467 HIS A N 1
ATOM 3447 C CA . HIS A 1 467 ? -10.840 32.851 -71.834 1.00 30.67 467 HIS A CA 1
ATOM 3448 C C . HIS A 1 467 ? -10.876 31.888 -73.041 1.00 30.67 467 HIS A C 1
ATOM 3450 O O . HIS A 1 467 ? -9.898 31.830 -73.785 1.00 30.67 467 HIS A O 1
ATOM 3456 N N . THR A 1 468 ? -12.051 31.317 -73.370 1.00 27.55 468 THR A N 1
ATOM 3457 C CA . THR A 1 468 ? -12.900 31.770 -74.515 1.00 27.55 468 THR A CA 1
ATOM 3458 C C . THR A 1 468 ? -14.005 30.758 -74.912 1.00 27.55 468 THR A C 1
ATOM 3460 O O . THR A 1 468 ? -13.718 29.645 -75.323 1.00 27.55 468 THR A O 1
ATOM 3463 N N . ALA A 1 469 ? -15.264 31.219 -74.850 1.00 29.20 469 ALA A N 1
ATOM 3464 C CA . ALA A 1 469 ? -16.439 30.884 -75.684 1.00 29.20 469 ALA A CA 1
ATOM 3465 C C . ALA A 1 469 ? -16.906 29.417 -75.965 1.00 29.20 469 ALA A C 1
ATOM 3467 O O . ALA A 1 469 ? -16.397 28.730 -76.841 1.00 29.20 469 ALA A O 1
ATOM 3468 N N . THR A 1 470 ? -18.097 29.108 -75.420 1.00 25.73 470 THR A N 1
ATOM 3469 C CA . THR A 1 470 ? -19.330 28.834 -76.214 1.00 25.73 470 THR A CA 1
ATOM 3470 C C . THR A 1 470 ? -19.684 27.405 -76.706 1.00 25.73 470 THR A C 1
ATOM 3472 O O . THR A 1 470 ? -19.429 27.033 -77.842 1.00 25.73 470 THR A O 1
ATOM 3475 N N . HIS A 1 471 ? -20.526 26.747 -75.882 1.00 30.33 471 HIS A N 1
ATOM 3476 C CA . HIS A 1 471 ? -21.843 26.140 -76.219 1.00 30.33 471 HIS A CA 1
ATOM 3477 C C . HIS A 1 471 ? -22.021 24.731 -76.871 1.00 30.33 471 HIS A C 1
ATOM 3479 O O . HIS A 1 471 ? -21.568 24.462 -77.976 1.00 30.33 471 HIS A O 1
ATOM 3485 N N . THR A 1 472 ? -22.937 23.960 -76.238 1.00 26.34 472 THR A N 1
ATOM 3486 C CA . THR A 1 472 ? -24.027 23.126 -76.837 1.00 26.34 472 THR A CA 1
ATOM 3487 C C . THR A 1 472 ? -23.902 21.578 -76.935 1.00 26.34 472 THR A C 1
ATOM 3489 O O . THR A 1 472 ? -23.388 21.030 -77.898 1.00 26.34 472 THR A O 1
ATOM 3492 N N . LEU A 1 473 ? -24.581 20.922 -75.970 1.00 28.64 473 LEU A N 1
ATOM 3493 C CA . LEU A 1 473 ? -25.476 19.733 -76.039 1.00 28.64 473 LEU A CA 1
ATOM 3494 C C . LEU A 1 473 ? -24.996 18.287 -76.375 1.00 28.64 473 LEU A C 1
ATOM 3496 O O . LEU A 1 473 ? -24.888 17.909 -77.534 1.00 28.64 473 LEU A O 1
ATOM 3500 N N . THR A 1 474 ? -25.009 17.452 -75.316 1.00 26.89 474 THR A N 1
ATOM 3501 C CA . THR A 1 474 ? -25.725 16.141 -75.167 1.00 26.89 474 THR A CA 1
ATOM 3502 C C . THR A 1 474 ? -25.358 14.937 -76.098 1.00 26.89 474 THR A C 1
ATOM 3504 O O . THR A 1 474 ? -24.434 15.054 -76.893 1.00 26.89 474 THR A O 1
ATOM 3507 N N . PRO A 1 475 ? -25.857 13.686 -75.882 1.00 51.16 475 PRO A N 1
ATOM 3508 C CA . PRO A 1 475 ? -24.968 12.536 -75.627 1.00 51.16 475 PRO A CA 1
ATOM 3509 C C . PRO A 1 475 ? -25.095 11.396 -76.670 1.00 51.16 475 PRO A C 1
ATOM 3511 O O . PRO A 1 475 ? -25.922 11.499 -77.570 1.00 51.16 475 PRO A O 1
ATOM 3514 N N . THR A 1 476 ? -24.364 10.273 -76.508 1.00 27.12 476 THR A N 1
ATOM 3515 C CA . THR A 1 476 ? -24.871 8.871 -76.657 1.00 27.12 476 THR A CA 1
ATOM 3516 C C . THR A 1 476 ? -23.774 7.801 -76.445 1.00 27.12 476 THR A C 1
ATOM 3518 O O . THR A 1 476 ? -22.816 7.708 -77.199 1.00 27.12 476 THR A O 1
ATOM 3521 N N . ASN A 1 477 ? -23.979 6.992 -75.401 1.00 29.84 477 ASN A N 1
ATOM 3522 C CA . ASN A 1 477 ? -23.775 5.539 -75.224 1.00 29.84 477 ASN A CA 1
ATOM 3523 C C . ASN A 1 477 ? -22.998 4.618 -76.215 1.00 29.84 477 ASN A C 1
ATOM 3525 O O . ASN A 1 477 ? -23.234 4.611 -77.417 1.00 29.84 477 ASN A O 1
ATOM 3529 N N . THR A 1 478 ? -22.326 3.633 -75.581 1.00 26.75 478 THR A N 1
ATOM 3530 C CA . THR A 1 478 ? -22.173 2.198 -75.959 1.00 26.75 478 THR A CA 1
ATOM 3531 C C . THR A 1 478 ? -21.143 1.763 -77.019 1.00 26.75 478 THR A C 1
ATOM 3533 O O . THR A 1 478 ? -21.368 1.935 -78.209 1.00 26.75 478 THR A O 1
ATOM 3536 N N . ALA A 1 479 ? -20.123 0.993 -76.589 1.00 28.11 479 ALA A N 1
ATOM 3537 C CA . ALA A 1 479 ? -19.908 -0.428 -76.964 1.00 28.11 479 ALA A CA 1
ATOM 3538 C C . ALA A 1 479 ? -18.671 -1.047 -76.258 1.00 28.11 479 ALA A C 1
ATOM 3540 O O . ALA A 1 479 ? -17.801 -0.329 -75.772 1.00 28.11 479 ALA A O 1
ATOM 3541 N N . THR A 1 480 ? -18.615 -2.384 -76.172 1.00 29.95 480 THR A N 1
ATOM 3542 C CA . THR A 1 480 ? -17.619 -3.180 -75.407 1.00 29.95 480 THR A CA 1
ATOM 3543 C C . THR A 1 480 ? -16.742 -4.048 -76.371 1.00 29.95 480 THR A C 1
ATOM 3545 O O . THR A 1 480 ? -16.616 -3.656 -77.528 1.00 29.95 480 THR A O 1
ATOM 3548 N N . PRO A 1 481 ? -16.031 -5.128 -75.966 1.00 52.94 481 PRO A N 1
ATOM 3549 C CA . PRO A 1 481 ? -14.560 -5.210 -75.936 1.00 52.94 481 PRO A CA 1
ATOM 3550 C C . PRO A 1 481 ? -13.897 -6.124 -76.998 1.00 52.94 481 PRO A C 1
ATOM 3552 O O . PRO A 1 481 ? -14.551 -6.990 -77.570 1.00 52.94 481 PRO A O 1
ATOM 3555 N N . THR A 1 482 ? -12.556 -6.079 -77.102 1.00 29.98 482 THR A N 1
ATOM 3556 C CA . THR A 1 482 ? -11.730 -7.206 -77.607 1.00 29.98 482 THR A CA 1
ATOM 3557 C C . THR A 1 482 ? -10.363 -7.328 -76.907 1.00 29.98 482 THR A C 1
ATOM 3559 O O . THR A 1 482 ? -9.598 -6.372 -76.832 1.00 29.98 482 THR A O 1
ATOM 3562 N N . THR A 1 483 ? -10.068 -8.540 -76.432 1.00 30.06 483 THR A N 1
ATOM 3563 C CA . THR A 1 483 ? -8.794 -9.115 -75.920 1.00 30.06 483 THR A CA 1
ATOM 3564 C C . THR A 1 483 ? -7.812 -9.517 -77.055 1.00 30.06 483 THR A C 1
ATOM 3566 O O . THR A 1 483 ? -8.221 -9.375 -78.207 1.00 30.06 483 THR A O 1
ATOM 3569 N N . PRO A 1 484 ? -6.634 -10.177 -76.838 1.00 49.88 484 PRO A N 1
ATOM 3570 C CA . PRO A 1 484 ? -5.737 -10.323 -75.660 1.00 49.88 484 PRO A CA 1
ATOM 3571 C C . PRO A 1 484 ? -4.203 -10.144 -75.953 1.00 49.88 484 PRO A C 1
ATOM 3573 O O . PRO A 1 484 ? -3.786 -10.049 -77.097 1.00 49.88 484 PRO A O 1
ATOM 3576 N N . ALA A 1 485 ? -3.380 -10.236 -74.890 1.00 28.28 485 ALA A N 1
ATOM 3577 C CA . ALA A 1 485 ? -2.024 -10.846 -74.790 1.00 28.28 485 ALA A CA 1
ATOM 3578 C C . ALA A 1 485 ? -0.841 -10.475 -75.732 1.00 28.28 485 ALA A C 1
ATOM 3580 O O . ALA A 1 485 ? -0.910 -10.664 -76.939 1.00 28.28 485 ALA A O 1
ATOM 3581 N N . ALA A 1 486 ? 0.330 -10.194 -75.125 1.00 29.16 486 ALA A N 1
ATOM 3582 C CA . ALA A 1 486 ? 1.645 -10.780 -75.480 1.00 29.16 486 ALA A CA 1
ATOM 3583 C C . ALA A 1 486 ? 2.732 -10.456 -74.420 1.00 29.16 486 ALA A C 1
ATOM 3585 O O . ALA A 1 486 ? 2.597 -9.507 -73.651 1.00 29.16 486 ALA A O 1
ATOM 3586 N N . THR A 1 487 ? 3.817 -11.241 -74.385 1.00 25.86 487 THR A N 1
ATOM 3587 C CA . THR A 1 487 ? 4.928 -11.183 -73.406 1.00 25.86 487 THR A CA 1
ATOM 3588 C C . THR A 1 487 ? 6.289 -11.127 -74.123 1.00 25.86 487 THR A C 1
ATOM 3590 O O . THR A 1 487 ? 6.420 -11.819 -75.126 1.00 25.86 487 THR A O 1
ATOM 3593 N N . ALA A 1 488 ? 7.270 -10.371 -73.587 1.00 27.86 488 ALA A N 1
ATOM 3594 C CA . ALA A 1 488 ? 8.756 -10.521 -73.664 1.00 27.86 488 ALA A CA 1
ATOM 3595 C C . ALA A 1 488 ? 9.469 -9.133 -73.677 1.00 27.86 488 ALA A C 1
ATOM 3597 O O . ALA A 1 488 ? 8.998 -8.242 -74.373 1.00 27.86 488 ALA A O 1
ATOM 3598 N N . THR A 1 489 ? 10.439 -8.781 -72.804 1.00 23.28 489 THR A N 1
ATOM 3599 C CA . THR A 1 489 ? 11.911 -9.084 -72.785 1.00 23.28 489 THR A CA 1
ATOM 3600 C C . THR A 1 489 ? 12.691 -8.670 -74.059 1.00 23.28 489 THR A C 1
ATOM 3602 O O . THR A 1 489 ? 12.169 -8.851 -75.149 1.00 23.28 489 THR A O 1
ATOM 3605 N N . TRP A 1 490 ? 13.923 -8.111 -74.063 1.00 25.22 490 TRP A N 1
ATOM 3606 C CA . TRP A 1 490 ? 15.071 -8.015 -73.113 1.00 25.22 490 TRP A CA 1
ATOM 3607 C C . TRP A 1 490 ? 16.026 -6.824 -73.472 1.00 25.22 490 TRP A C 1
ATOM 3609 O O . TRP A 1 490 ? 16.018 -6.399 -74.623 1.00 25.22 490 TRP A O 1
ATOM 3619 N N . THR A 1 491 ? 16.989 -6.470 -72.580 1.00 24.05 491 THR A N 1
ATOM 3620 C CA . THR A 1 491 ? 18.351 -5.872 -72.868 1.00 24.05 491 THR A CA 1
ATOM 3621 C C . THR A 1 491 ? 18.431 -4.463 -73.522 1.00 24.05 491 THR A C 1
ATOM 3623 O O . THR A 1 491 ? 17.445 -4.011 -74.078 1.00 24.05 491 THR A O 1
ATOM 3626 N N . ALA A 1 492 ? 19.519 -3.661 -73.559 1.00 27.61 492 ALA A N 1
ATOM 3627 C CA . ALA A 1 492 ? 20.901 -3.568 -73.000 1.00 27.61 492 ALA A CA 1
ATOM 3628 C C . ALA A 1 492 ? 21.475 -2.162 -73.405 1.00 27.61 492 ALA A C 1
ATOM 3630 O O . ALA A 1 492 ? 20.866 -1.523 -74.258 1.00 27.61 492 ALA A O 1
ATOM 3631 N N . THR A 1 493 ? 22.631 -1.595 -73.003 1.00 26.97 493 THR A N 1
ATOM 3632 C CA . THR A 1 493 ? 23.582 -1.674 -71.855 1.00 26.97 493 THR A CA 1
ATOM 3633 C C . THR A 1 493 ? 24.641 -0.557 -72.062 1.00 26.97 493 THR A C 1
ATOM 3635 O O . THR A 1 493 ? 25.054 -0.365 -73.203 1.00 26.97 493 THR A O 1
ATOM 3638 N N . ALA A 1 494 ? 25.146 0.139 -71.022 1.00 28.44 494 ALA A N 1
ATOM 3639 C CA . ALA A 1 494 ? 26.321 1.032 -71.155 1.00 28.44 494 ALA A CA 1
ATOM 3640 C C . ALA A 1 494 ? 27.187 1.176 -69.875 1.00 28.44 494 ALA A C 1
ATOM 3642 O O . ALA A 1 494 ? 26.689 1.494 -68.798 1.00 28.44 494 ALA A O 1
ATOM 3643 N N . THR A 1 495 ? 28.498 0.975 -70.040 1.00 25.81 495 THR A N 1
ATOM 3644 C CA . THR A 1 495 ? 29.627 1.183 -69.093 1.00 25.81 495 THR A CA 1
ATOM 3645 C C . THR A 1 495 ? 30.159 2.636 -69.292 1.00 25.81 495 THR A C 1
ATOM 3647 O O . THR A 1 495 ? 29.891 3.208 -70.342 1.00 25.81 495 THR A O 1
ATOM 3650 N N . ALA A 1 496 ? 30.896 3.348 -68.420 1.00 29.11 496 ALA A N 1
ATOM 3651 C CA . ALA A 1 496 ? 31.903 2.952 -67.433 1.00 29.11 496 ALA A CA 1
ATOM 3652 C C . ALA A 1 496 ? 32.218 4.048 -66.367 1.00 29.11 496 ALA A C 1
ATOM 3654 O O . ALA A 1 496 ? 31.916 5.220 -66.564 1.00 29.11 496 ALA A O 1
ATOM 3655 N N . THR A 1 497 ? 32.858 3.609 -65.270 1.00 26.86 497 THR A N 1
ATOM 3656 C CA . THR A 1 497 ? 33.926 4.212 -64.413 1.00 26.86 497 THR A CA 1
ATOM 3657 C C . THR A 1 497 ? 34.502 5.612 -64.763 1.00 26.86 497 THR A C 1
ATOM 3659 O O . THR A 1 497 ? 34.626 5.937 -65.934 1.00 26.86 497 THR A O 1
ATOM 3662 N N . SER A 1 498 ? 35.006 6.448 -63.828 1.00 30.62 498 SER A N 1
ATOM 3663 C CA . SER A 1 498 ? 35.505 6.192 -62.453 1.00 30.62 498 SER A CA 1
ATOM 3664 C C . SER A 1 498 ? 35.569 7.435 -61.523 1.00 30.62 498 SER A C 1
ATOM 3666 O O . SER A 1 498 ? 35.397 8.567 -61.956 1.00 30.62 498 SER A O 1
ATOM 3668 N N . THR A 1 499 ? 35.981 7.193 -60.263 1.00 31.14 499 THR A N 1
ATOM 3669 C CA . THR A 1 499 ? 36.723 8.105 -59.346 1.00 31.14 499 THR A CA 1
ATOM 3670 C C . THR A 1 499 ? 36.069 9.415 -58.875 1.00 31.14 499 THR A C 1
ATOM 3672 O O . THR A 1 499 ? 36.260 10.473 -59.465 1.00 31.14 499 THR A O 1
ATOM 3675 N N . GLY A 1 500 ? 35.463 9.361 -57.683 1.00 31.80 500 GLY A N 1
ATOM 3676 C CA . GLY A 1 500 ? 35.168 10.514 -56.825 1.00 31.80 500 GLY A CA 1
ATOM 3677 C C . GLY A 1 500 ? 34.974 10.064 -55.371 1.00 31.80 500 GLY A C 1
ATOM 3678 O O . GLY A 1 500 ? 34.123 9.224 -55.094 1.00 31.80 500 GLY A O 1
ATOM 3679 N N . GLN A 1 501 ? 35.795 10.572 -54.450 1.00 30.12 501 GLN A N 1
ATOM 3680 C CA . GLN A 1 501 ? 35.752 10.244 -53.018 1.00 30.12 501 GLN A CA 1
ATOM 3681 C C . GLN A 1 501 ? 34.459 10.789 -52.373 1.00 30.12 501 GLN A C 1
ATOM 3683 O O . GLN A 1 501 ? 34.142 11.959 -52.592 1.00 30.12 501 GLN A O 1
ATOM 3688 N N . PRO A 1 502 ? 33.709 10.008 -51.568 1.00 31.91 502 PRO A N 1
ATOM 3689 C CA . PRO A 1 502 ? 32.453 10.480 -50.994 1.00 31.91 502 PRO A CA 1
ATOM 3690 C C . PRO A 1 502 ? 32.693 11.462 -49.839 1.00 31.91 502 PRO A C 1
ATOM 3692 O O . PRO A 1 502 ? 32.964 11.069 -48.703 1.00 31.91 502 PRO A O 1
ATOM 3695 N N . THR A 1 503 ? 32.528 12.756 -50.109 1.00 28.70 503 THR A N 1
ATOM 3696 C CA . THR A 1 503 ? 32.267 13.748 -49.059 1.00 28.70 503 THR A CA 1
ATOM 3697 C C . THR A 1 503 ? 30.874 13.487 -48.490 1.00 28.70 503 THR A C 1
ATOM 3699 O O . THR A 1 503 ? 29.874 13.611 -49.193 1.00 28.70 503 THR A O 1
ATOM 3702 N N . ALA A 1 504 ? 30.804 13.103 -47.216 1.00 30.97 504 ALA A N 1
ATOM 3703 C CA . ALA A 1 504 ? 29.556 12.731 -46.561 1.00 30.97 504 ALA A CA 1
ATOM 3704 C C . ALA A 1 504 ? 28.633 13.942 -46.324 1.00 30.97 504 ALA A C 1
ATOM 3706 O O . ALA A 1 504 ? 28.651 14.563 -45.259 1.00 30.97 504 ALA A O 1
ATOM 3707 N N . THR A 1 505 ? 27.756 14.237 -47.282 1.00 26.86 505 THR A N 1
ATOM 3708 C CA . THR A 1 505 ? 26.559 15.042 -47.022 1.00 26.86 505 THR A CA 1
ATOM 3709 C C . THR A 1 505 ? 25.512 14.141 -46.376 1.00 26.86 505 THR A C 1
ATOM 3711 O O . THR A 1 505 ? 24.932 13.277 -47.034 1.00 26.86 505 THR A O 1
ATOM 3714 N N . ARG A 1 506 ? 25.278 14.326 -45.070 1.00 29.06 506 ARG A N 1
ATOM 3715 C CA . ARG A 1 506 ? 24.226 13.614 -44.329 1.00 29.06 506 ARG A CA 1
ATOM 3716 C C . ARG A 1 506 ? 22.859 13.941 -44.929 1.00 29.06 506 ARG A C 1
ATOM 3718 O O . ARG A 1 506 ? 22.272 14.970 -44.608 1.00 29.06 506 ARG A O 1
ATOM 3725 N N . THR A 1 507 ? 22.352 13.045 -45.768 1.00 26.98 507 THR A N 1
ATOM 3726 C CA . THR A 1 507 ? 20.920 12.981 -46.068 1.00 26.98 507 THR A CA 1
ATOM 3727 C C . THR A 1 507 ? 20.261 12.359 -44.846 1.00 26.98 507 THR A C 1
ATOM 3729 O O . THR A 1 507 ? 20.654 11.270 -44.430 1.00 26.98 507 THR A O 1
ATOM 3732 N N . SER A 1 508 ? 19.327 13.072 -44.222 1.00 29.78 508 SER A N 1
ATOM 3733 C CA . SER A 1 508 ? 18.622 12.588 -43.036 1.00 29.78 508 SER A CA 1
ATOM 3734 C C . SER A 1 508 ? 17.878 11.295 -43.356 1.00 29.78 508 SER A C 1
ATOM 3736 O O . SER A 1 508 ? 17.000 11.287 -44.221 1.00 29.78 508 SER A O 1
ATOM 3738 N N . THR A 1 509 ? 18.203 10.224 -42.634 1.00 26.78 509 THR A N 1
ATOM 3739 C CA . THR A 1 509 ? 17.382 9.014 -42.566 1.00 26.78 509 THR A CA 1
ATOM 3740 C C . THR A 1 509 ? 15.944 9.424 -42.227 1.00 26.78 509 THR A C 1
ATOM 3742 O O . THR A 1 509 ? 15.774 10.255 -41.328 1.00 26.78 509 THR A O 1
ATOM 3745 N N . PRO A 1 510 ? 14.909 8.900 -42.910 1.00 33.78 510 PRO A N 1
ATOM 3746 C CA . PRO A 1 510 ? 13.534 9.168 -42.509 1.00 33.78 510 PRO A CA 1
ATOM 3747 C C . PRO A 1 510 ? 13.345 8.745 -41.050 1.00 33.78 510 PRO A C 1
ATOM 3749 O O . PRO A 1 510 ? 13.780 7.664 -40.648 1.00 33.78 510 PRO A O 1
ATOM 3752 N N . ILE A 1 511 ? 12.737 9.630 -40.261 1.00 32.22 511 ILE A N 1
ATOM 3753 C CA . ILE A 1 511 ? 12.451 9.391 -38.846 1.00 32.22 511 ILE A CA 1
ATOM 3754 C C . ILE A 1 511 ? 11.553 8.151 -38.770 1.00 32.22 511 ILE A C 1
ATOM 3756 O O . ILE A 1 511 ? 10.485 8.125 -39.384 1.00 32.22 511 ILE A O 1
ATOM 3760 N N . GLY A 1 512 ? 12.016 7.113 -38.067 1.00 37.19 512 GLY A N 1
ATOM 3761 C CA . GLY A 1 512 ? 11.233 5.896 -37.847 1.00 37.19 512 GLY A CA 1
ATOM 3762 C C . GLY A 1 512 ? 9.914 6.211 -37.131 1.00 37.19 512 GLY A C 1
ATOM 3763 O O . GLY A 1 512 ? 9.829 7.238 -36.452 1.00 37.19 512 GLY A O 1
ATOM 3764 N N . PRO A 1 513 ? 8.877 5.367 -37.279 1.00 45.12 513 PRO A N 1
ATOM 3765 C CA . PRO A 1 513 ? 7.572 5.638 -36.691 1.00 45.12 513 PRO A CA 1
ATOM 3766 C C . PRO A 1 513 ? 7.704 5.879 -35.184 1.00 45.12 513 PRO A C 1
ATOM 3768 O O . PRO A 1 513 ? 8.310 5.084 -34.465 1.00 45.12 513 PRO A O 1
ATOM 3771 N N . THR A 1 514 ? 7.153 7.001 -34.721 1.00 39.53 514 THR A N 1
ATOM 3772 C CA . THR A 1 514 ? 7.148 7.379 -33.305 1.00 39.53 514 THR A CA 1
ATOM 3773 C C . THR A 1 514 ? 6.473 6.271 -32.485 1.00 39.53 514 THR A C 1
ATOM 3775 O O . THR A 1 514 ? 5.435 5.775 -32.929 1.00 39.53 514 THR A O 1
ATOM 3778 N N . PRO A 1 515 ? 7.018 5.861 -31.320 1.00 44.47 515 PRO A N 1
ATOM 3779 C CA . PRO A 1 515 ? 6.389 4.841 -30.488 1.00 44.47 515 PRO A CA 1
ATOM 3780 C C . PRO A 1 515 ? 4.950 5.224 -30.132 1.00 44.47 515 PRO A C 1
ATOM 3782 O O . PRO A 1 515 ? 4.708 6.284 -29.555 1.00 44.47 515 PRO A O 1
ATOM 3785 N N . GLY A 1 516 ? 4.003 4.361 -30.488 1.00 53.34 516 GLY A N 1
ATOM 3786 C CA . GLY A 1 516 ? 2.592 4.507 -30.144 1.00 53.34 516 GLY A CA 1
ATOM 3787 C C . GLY A 1 516 ? 2.179 3.551 -29.030 1.00 53.34 516 GLY A C 1
ATOM 3788 O O . GLY A 1 516 ? 2.933 2.658 -28.635 1.00 53.34 516 GLY A O 1
ATOM 3789 N N . THR A 1 517 ? 0.966 3.745 -28.515 1.00 67.19 517 THR A N 1
ATOM 3790 C CA . THR A 1 517 ? 0.426 2.956 -27.402 1.00 67.19 517 THR A CA 1
ATOM 3791 C C . THR A 1 517 ? -0.462 1.829 -27.910 1.00 67.19 517 THR A C 1
ATOM 3793 O O . THR A 1 517 ? -1.413 2.060 -28.654 1.00 67.19 517 THR A O 1
ATOM 3796 N N . VAL A 1 518 ? -0.174 0.610 -27.460 1.00 72.81 518 VAL A N 1
ATOM 3797 C CA . VAL A 1 518 ? -0.906 -0.618 -27.796 1.00 72.81 518 VAL A CA 1
ATOM 3798 C C . VAL A 1 518 ? -1.245 -1.370 -26.513 1.00 72.81 518 VAL A C 1
ATOM 3800 O O . VAL A 1 518 ? -0.498 -1.296 -25.539 1.00 72.81 518 VAL A O 1
ATOM 3803 N N . SER A 1 519 ? -2.361 -2.098 -26.472 1.00 77.69 519 SER A N 1
ATOM 3804 C CA . SER A 1 519 ? -2.739 -2.872 -25.279 1.00 77.69 519 SER A CA 1
ATOM 3805 C C . SER A 1 519 ? -2.749 -4.368 -25.556 1.00 77.69 519 SER A C 1
ATOM 3807 O O . SER A 1 519 ? -3.339 -4.801 -26.540 1.00 77.69 519 SER A O 1
ATOM 3809 N N . LEU A 1 520 ? -2.110 -5.151 -24.688 1.00 80.94 520 LEU A N 1
ATOM 3810 C CA . LEU A 1 520 ? -2.017 -6.606 -24.771 1.00 80.94 520 LEU A CA 1
ATOM 3811 C C . LEU A 1 520 ? -2.745 -7.220 -23.568 1.00 80.94 520 LEU A C 1
ATOM 3813 O O . LEU A 1 520 ? -2.369 -6.961 -22.430 1.00 80.94 520 LEU A O 1
ATOM 3817 N N . TYR A 1 521 ? -3.789 -8.007 -23.808 1.00 79.88 521 TYR A N 1
ATOM 3818 C CA . TYR A 1 521 ? -4.702 -8.501 -22.776 1.00 79.88 521 TYR A CA 1
ATOM 3819 C C . TYR A 1 521 ? -5.097 -9.965 -23.010 1.00 79.88 521 TYR A C 1
ATOM 3821 O O . TYR A 1 521 ? -4.831 -10.539 -24.066 1.00 79.88 521 TYR A O 1
ATOM 3829 N N . LEU A 1 522 ? -5.725 -10.574 -22.002 1.00 84.75 522 LEU A N 1
ATOM 3830 C CA . LEU A 1 522 ? -6.291 -11.922 -22.073 1.00 84.75 522 LEU A CA 1
ATOM 3831 C C . LEU A 1 522 ? -7.810 -11.845 -22.257 1.00 84.75 522 LEU A C 1
ATOM 3833 O O . LEU A 1 522 ? -8.482 -11.115 -21.529 1.00 84.75 522 LEU A O 1
ATOM 3837 N N . ASP A 1 523 ? -8.341 -12.609 -23.209 1.00 82.00 523 ASP A N 1
ATOM 3838 C CA . ASP A 1 523 ? -9.767 -12.662 -23.541 1.00 82.00 523 ASP A CA 1
ATOM 3839 C C . ASP A 1 523 ? -10.280 -14.119 -23.509 1.00 82.00 523 ASP A C 1
ATOM 3841 O O . ASP A 1 523 ? -9.707 -14.974 -24.196 1.00 82.00 523 ASP A O 1
ATOM 3845 N N . PRO A 1 524 ? -11.333 -14.449 -22.734 1.00 73.75 524 PRO A N 1
ATOM 3846 C CA . PRO A 1 524 ? -12.026 -13.604 -21.753 1.00 73.75 524 PRO A CA 1
ATOM 3847 C C . PRO A 1 524 ? -11.249 -13.430 -20.436 1.00 73.75 524 PRO A C 1
ATOM 3849 O O . PRO A 1 524 ? -10.627 -14.367 -19.939 1.00 73.75 524 PRO A O 1
ATOM 3852 N N . SER A 1 525 ? -11.366 -12.256 -19.810 1.00 65.12 525 SER A N 1
ATOM 3853 C CA . SER A 1 525 ? -10.892 -11.993 -18.443 1.00 65.12 525 SER A CA 1
ATOM 3854 C C . SER A 1 525 ? -11.925 -11.152 -17.671 1.00 65.12 525 SER A C 1
ATOM 3856 O O . SER A 1 525 ? -12.333 -10.108 -18.183 1.00 65.12 525 SER A O 1
ATOM 3858 N N . PRO A 1 526 ? -12.356 -11.557 -16.457 1.00 62.25 526 PRO A N 1
ATOM 3859 C CA . PRO A 1 526 ? -12.053 -12.827 -15.793 1.00 62.25 526 PRO A CA 1
ATOM 3860 C C . PRO A 1 526 ? -12.724 -14.026 -16.488 1.00 62.25 526 PRO A C 1
ATOM 3862 O O . PRO A 1 526 ? -13.846 -13.921 -16.985 1.00 62.25 526 PRO A O 1
ATOM 3865 N N . ARG A 1 527 ? -12.079 -15.199 -16.471 1.00 84.25 527 ARG A N 1
ATOM 3866 C CA . ARG A 1 527 ? -12.665 -16.459 -16.969 1.00 84.25 527 ARG A CA 1
ATOM 3867 C C . ARG A 1 527 ? -13.142 -17.333 -15.813 1.00 84.25 527 ARG A C 1
ATOM 3869 O O . ARG A 1 527 ? -12.342 -17.801 -15.016 1.00 84.25 527 ARG A O 1
ATOM 3876 N N . VAL A 1 528 ? -14.443 -17.609 -15.746 1.00 80.44 528 VAL A N 1
ATOM 3877 C CA . VAL A 1 528 ? -15.011 -18.588 -14.801 1.00 80.44 528 VAL A CA 1
ATOM 3878 C C . VAL A 1 528 ? -14.929 -19.986 -15.408 1.00 80.44 528 VAL A C 1
ATOM 3880 O O . VAL A 1 528 ? -15.417 -20.180 -16.516 1.00 80.44 528 VAL A O 1
ATOM 3883 N N . ALA A 1 529 ? -14.313 -20.938 -14.713 1.00 82.00 529 ALA A N 1
ATOM 3884 C CA . ALA A 1 529 ? -14.168 -22.348 -15.080 1.00 82.00 529 ALA A CA 1
ATOM 3885 C C . ALA A 1 529 ? -14.645 -23.263 -13.938 1.00 82.00 529 ALA A C 1
ATOM 3887 O O . ALA A 1 529 ? -14.794 -22.829 -12.796 1.00 82.00 529 ALA A O 1
ATOM 3888 N N . THR A 1 530 ? -14.850 -24.543 -14.226 1.00 85.62 530 THR A N 1
ATOM 3889 C CA . THR A 1 530 ? -15.115 -25.601 -13.239 1.00 85.62 530 THR A CA 1
ATOM 3890 C C . THR A 1 530 ? -13.886 -26.494 -13.037 1.00 85.62 530 THR A C 1
ATOM 3892 O O . THR A 1 530 ? -13.018 -26.582 -13.903 1.00 85.62 530 THR A O 1
ATOM 3895 N N . VAL A 1 531 ? -13.755 -27.154 -11.881 1.00 86.94 531 VAL A N 1
ATOM 3896 C CA . VAL A 1 531 ? -12.623 -28.073 -11.626 1.00 86.94 531 VAL A CA 1
ATOM 3897 C C . VAL A 1 531 ? -12.545 -29.172 -12.695 1.00 86.94 531 VAL A C 1
ATOM 3899 O O . VAL A 1 531 ? -13.548 -29.805 -13.013 1.00 86.94 531 VAL A O 1
ATOM 3902 N N . ASN A 1 532 ? -11.335 -29.437 -13.196 1.00 83.12 532 ASN A N 1
ATOM 3903 C CA . ASN A 1 532 ? -11.003 -30.298 -14.339 1.00 83.12 532 ASN A CA 1
ATOM 3904 C C . ASN A 1 532 ? -11.474 -29.817 -15.722 1.00 83.12 532 ASN A C 1
ATOM 3906 O O . ASN A 1 532 ? -11.143 -30.478 -16.709 1.00 83.12 532 ASN A O 1
ATOM 3910 N N . GLU A 1 533 ? -12.163 -28.679 -15.830 1.00 90.69 533 GLU A N 1
ATOM 3911 C CA . GLU A 1 533 ? -12.505 -28.081 -17.121 1.00 90.69 533 GLU A CA 1
ATOM 3912 C C . GLU A 1 533 ? -11.243 -27.708 -17.901 1.00 90.69 533 GLU A C 1
ATOM 3914 O O . GLU A 1 533 ? -10.307 -27.113 -17.358 1.00 90.69 533 GLU A O 1
ATOM 3919 N N . ILE A 1 534 ? -11.245 -28.040 -19.192 1.00 92.31 534 ILE A N 1
ATOM 3920 C CA . ILE A 1 534 ? -10.250 -27.578 -20.154 1.00 92.31 534 ILE A CA 1
ATOM 3921 C C . ILE A 1 534 ? -10.866 -26.411 -20.924 1.00 92.31 534 ILE A C 1
ATOM 3923 O O . ILE A 1 534 ? -11.909 -26.567 -21.558 1.00 92.31 534 ILE A O 1
ATOM 3927 N N . PHE A 1 535 ? -10.218 -25.252 -20.883 1.00 92.12 535 PHE A N 1
ATOM 3928 C CA . PHE A 1 535 ? -10.692 -24.025 -21.514 1.00 92.12 535 PHE A CA 1
ATOM 3929 C C . PHE A 1 535 ? -9.560 -23.272 -22.214 1.00 92.12 535 PHE A C 1
ATOM 3931 O O . PHE A 1 535 ? -8.379 -23.552 -22.010 1.00 92.12 535 PHE A O 1
ATOM 3938 N N . THR A 1 536 ? -9.921 -22.309 -23.057 1.00 91.81 536 THR A N 1
ATOM 3939 C CA . THR A 1 536 ? -8.976 -21.472 -23.802 1.00 91.81 536 THR A CA 1
ATOM 3940 C C . THR A 1 536 ? -9.055 -20.012 -23.377 1.00 91.81 536 THR A C 1
ATOM 3942 O O . THR A 1 536 ? -10.140 -19.506 -23.091 1.00 91.81 536 THR A O 1
ATOM 3945 N N . LEU A 1 537 ? -7.901 -19.348 -23.384 1.00 89.31 537 LEU A N 1
ATOM 3946 C CA . LEU A 1 537 ? -7.737 -17.900 -23.299 1.00 89.31 537 LEU A CA 1
ATOM 3947 C C . LEU A 1 537 ? -6.954 -17.435 -24.524 1.00 89.31 537 LEU A C 1
ATOM 3949 O O . LEU A 1 537 ? -5.935 -18.032 -24.873 1.00 89.31 537 LEU A O 1
ATOM 3953 N N . GLU A 1 538 ? -7.406 -16.370 -25.168 1.00 89.88 538 GLU A N 1
ATOM 3954 C CA . GLU A 1 538 ? -6.677 -15.723 -26.253 1.00 89.88 538 GLU A CA 1
ATOM 3955 C C . GLU A 1 538 ? -5.829 -14.572 -25.707 1.00 89.88 538 GLU A C 1
ATOM 3957 O O . GLU A 1 538 ? -6.330 -13.696 -25.005 1.00 89.88 538 GLU A O 1
ATOM 3962 N N . ILE A 1 539 ? -4.543 -14.556 -26.057 1.00 91.25 539 ILE A N 1
ATOM 3963 C CA . ILE A 1 539 ? -3.683 -13.383 -25.907 1.00 91.25 539 ILE A CA 1
ATOM 3964 C C . ILE A 1 539 ? -4.014 -12.462 -27.080 1.00 91.25 539 ILE A C 1
ATOM 3966 O O . ILE A 1 539 ? -3.716 -12.798 -28.229 1.00 91.25 539 ILE A O 1
ATOM 3970 N N . ARG A 1 540 ? -4.635 -11.315 -26.812 1.00 84.31 540 ARG A N 1
ATOM 3971 C CA . ARG A 1 540 ? -5.048 -10.344 -27.831 1.00 84.31 540 ARG A CA 1
ATOM 3972 C C . ARG A 1 540 ? -4.285 -9.042 -27.693 1.00 84.31 540 ARG A C 1
ATOM 3974 O O . ARG A 1 540 ? -4.127 -8.519 -26.595 1.00 84.31 540 ARG A O 1
ATOM 3981 N N . VAL A 1 541 ? -3.853 -8.492 -28.824 1.00 86.25 541 VAL A N 1
ATOM 3982 C CA . VAL A 1 541 ? -3.324 -7.130 -28.915 1.00 86.25 541 VAL A CA 1
ATOM 3983 C C . VAL A 1 541 ? -4.366 -6.228 -29.566 1.00 86.25 541 VAL A C 1
ATOM 3985 O O . VAL A 1 541 ? -4.918 -6.573 -30.605 1.00 86.25 541 VAL A O 1
ATOM 3988 N N . ASN A 1 542 ? -4.639 -5.074 -28.961 1.00 83.44 542 ASN A N 1
ATOM 3989 C CA . ASN A 1 542 ? -5.342 -3.959 -29.579 1.00 83.44 542 ASN A CA 1
ATOM 3990 C C . ASN A 1 542 ? -4.322 -2.876 -29.954 1.00 83.44 542 ASN A C 1
ATOM 3992 O O . ASN A 1 542 ? -3.880 -2.091 -29.109 1.00 83.44 542 ASN A O 1
ATOM 3996 N N . ALA A 1 543 ? -3.967 -2.845 -31.235 1.00 74.31 543 ALA A N 1
ATOM 3997 C CA . ALA A 1 543 ? -3.009 -1.916 -31.819 1.00 74.31 543 ALA A CA 1
ATOM 3998 C C . ALA A 1 543 ? -3.524 -0.462 -31.886 1.00 74.31 543 ALA A C 1
ATOM 4000 O O . ALA A 1 543 ? -2.726 0.454 -32.027 1.00 74.31 543 ALA A O 1
ATOM 4001 N N . SER A 1 544 ? -4.833 -0.230 -31.709 1.00 64.06 544 SER A N 1
ATOM 4002 C CA . SER A 1 544 ? -5.477 1.086 -31.525 1.00 64.06 544 SER A CA 1
ATOM 4003 C C . SER A 1 544 ? -5.177 2.152 -32.600 1.00 64.06 544 SER A C 1
ATOM 4005 O O . SER A 1 544 ? -6.014 2.391 -33.466 1.00 64.06 544 SER A O 1
ATOM 4007 N N . SER A 1 545 ? -4.018 2.814 -32.533 1.00 59.28 545 SER A N 1
ATOM 4008 C CA . SER A 1 545 ? -3.552 3.851 -33.467 1.00 59.28 545 SER A CA 1
ATOM 4009 C C . SER A 1 545 ? -2.183 3.561 -34.097 1.00 59.28 545 SER A C 1
ATOM 4011 O O . SER A 1 545 ? -1.722 4.346 -34.923 1.00 59.28 545 SER A O 1
ATOM 4013 N N . GLN A 1 546 ? -1.526 2.467 -33.705 1.00 71.75 546 GLN A N 1
ATOM 4014 C CA . GLN A 1 546 ? -0.147 2.155 -34.055 1.00 71.75 546 GLN A CA 1
ATOM 4015 C C . GLN A 1 546 ? 0.002 0.655 -34.299 1.00 71.75 546 GLN A C 1
ATOM 4017 O O . GLN A 1 546 ? -0.114 -0.151 -33.378 1.00 71.75 546 GLN A O 1
ATOM 4022 N N . ALA A 1 547 ? 0.274 0.280 -35.548 1.00 81.75 547 ALA A N 1
ATOM 4023 C CA . ALA A 1 547 ? 0.344 -1.124 -35.923 1.00 81.75 547 ALA A CA 1
ATOM 4024 C C . ALA A 1 547 ? 1.495 -1.876 -35.223 1.00 81.75 547 ALA A C 1
ATOM 4026 O O . ALA A 1 547 ? 2.475 -1.267 -34.801 1.00 81.75 547 ALA A O 1
ATOM 4027 N N . VAL A 1 548 ? 1.399 -3.205 -35.137 1.00 85.56 548 VAL A N 1
ATOM 4028 C CA . VAL A 1 548 ? 2.452 -4.084 -34.587 1.00 85.56 548 VAL A CA 1
ATOM 4029 C C . VAL A 1 548 ? 2.731 -5.269 -35.510 1.00 85.56 548 VAL A C 1
ATOM 4031 O O . VAL A 1 548 ? 1.808 -5.837 -36.097 1.00 85.56 548 VAL A O 1
ATOM 4034 N N . ASP A 1 549 ? 4.003 -5.643 -35.640 1.00 83.38 549 ASP A N 1
ATOM 4035 C CA . ASP A 1 549 ? 4.459 -6.771 -36.466 1.00 83.38 549 ASP A CA 1
ATOM 4036 C C . ASP A 1 549 ? 5.065 -7.920 -35.656 1.00 83.38 549 ASP A C 1
ATOM 4038 O O . ASP A 1 549 ? 5.188 -9.029 -36.168 1.00 83.38 549 ASP A O 1
ATOM 4042 N N . SER A 1 550 ? 5.428 -7.686 -34.396 1.00 82.19 550 SER A N 1
ATOM 4043 C CA . SER A 1 550 ? 6.077 -8.681 -33.549 1.00 82.19 550 SER A CA 1
ATOM 4044 C C . SER A 1 550 ? 5.913 -8.352 -32.067 1.00 82.19 550 SER A C 1
ATOM 4046 O O . SER A 1 550 ? 5.481 -7.260 -31.696 1.00 82.19 550 SER A O 1
ATOM 4048 N N . GLY A 1 551 ? 6.210 -9.310 -31.193 1.00 83.69 551 GLY A N 1
ATOM 4049 C CA . GLY A 1 551 ? 6.170 -9.099 -29.752 1.00 83.69 551 GLY A CA 1
ATOM 4050 C C . GLY A 1 551 ? 6.792 -10.241 -28.962 1.00 83.69 551 GLY A C 1
ATOM 4051 O O . GLY A 1 551 ? 6.800 -11.387 -29.411 1.00 83.69 551 GLY A O 1
ATOM 4052 N N . ALA A 1 552 ? 7.303 -9.907 -27.779 1.00 80.50 552 ALA A N 1
ATOM 4053 C CA . ALA A 1 552 ? 7.704 -10.847 -26.739 1.00 80.50 552 ALA A CA 1
ATOM 4054 C C . ALA A 1 552 ? 6.710 -10.730 -25.576 1.00 80.50 552 ALA A C 1
ATOM 4056 O O . ALA A 1 552 ? 6.387 -9.625 -25.140 1.00 80.50 552 ALA A O 1
ATOM 4057 N N . ILE A 1 553 ? 6.203 -11.862 -25.106 1.00 89.56 553 ILE A N 1
ATOM 4058 C CA . ILE A 1 553 ? 5.100 -11.988 -24.162 1.00 89.56 553 ILE A CA 1
ATOM 4059 C C . ILE A 1 553 ? 5.507 -12.990 -23.088 1.00 89.56 553 ILE A C 1
ATOM 4061 O O . ILE A 1 553 ? 5.797 -14.151 -23.379 1.00 89.56 553 ILE A O 1
ATOM 4065 N N . TYR A 1 554 ? 5.495 -12.542 -21.837 1.00 84.19 554 TYR A N 1
ATOM 4066 C CA . TYR A 1 554 ? 5.868 -13.354 -20.688 1.00 84.19 554 TYR A CA 1
ATOM 4067 C C . TYR A 1 554 ? 4.739 -13.310 -19.664 1.00 84.19 554 TYR A C 1
ATOM 4069 O O . TYR A 1 554 ? 4.406 -12.235 -19.164 1.00 84.19 554 TYR A O 1
ATOM 4077 N N . ILE A 1 555 ? 4.135 -14.466 -19.387 1.00 87.25 555 ILE A N 1
ATOM 4078 C CA . ILE A 1 555 ? 2.979 -14.599 -18.490 1.00 87.25 555 ILE A CA 1
ATOM 4079 C C . ILE A 1 555 ? 3.315 -15.580 -17.372 1.00 87.25 555 ILE A C 1
ATOM 4081 O O . ILE A 1 555 ? 3.811 -16.674 -17.645 1.00 87.25 555 ILE A O 1
ATOM 4085 N N . ASP A 1 556 ? 2.967 -15.209 -16.143 1.00 82.06 556 ASP A N 1
ATOM 4086 C CA . ASP A 1 556 ? 2.995 -16.091 -14.978 1.00 82.06 556 ASP A CA 1
ATOM 4087 C C . ASP A 1 556 ? 1.572 -16.456 -14.544 1.00 82.06 556 ASP A C 1
ATOM 4089 O O . ASP A 1 556 ? 0.660 -15.627 -14.582 1.00 82.06 556 ASP A O 1
ATOM 4093 N N . PHE A 1 557 ? 1.392 -17.715 -14.152 1.00 85.25 557 PHE A N 1
ATOM 4094 C CA . PHE A 1 557 ? 0.158 -18.320 -13.658 1.00 85.25 557 PHE A CA 1
ATOM 4095 C C . PHE A 1 557 ? 0.485 -19.249 -12.484 1.00 85.25 557 PHE A C 1
ATOM 4097 O O . PHE A 1 557 ? 1.573 -19.810 -12.418 1.00 85.25 557 PHE A O 1
ATOM 4104 N N . ASP A 1 558 ? -0.452 -19.470 -11.564 1.00 83.25 558 ASP A N 1
ATOM 4105 C CA . ASP A 1 558 ? -0.204 -20.369 -10.432 1.00 83.25 558 ASP A CA 1
ATOM 4106 C C . ASP A 1 558 ? -0.346 -21.857 -10.851 1.00 83.25 558 ASP A C 1
ATOM 4108 O O . ASP A 1 558 ? -1.451 -22.283 -11.220 1.00 83.25 558 ASP A O 1
ATOM 4112 N N . PRO A 1 559 ? 0.727 -22.678 -10.781 1.00 87.69 559 PRO A N 1
ATOM 4113 C CA . PRO A 1 559 ? 0.705 -24.078 -11.210 1.00 87.69 559 PRO A CA 1
ATOM 4114 C C . PRO A 1 559 ? -0.072 -25.009 -10.257 1.00 87.69 559 PRO A C 1
ATOM 4116 O O . PRO A 1 559 ? -0.288 -26.183 -10.583 1.00 87.69 559 PRO A O 1
ATOM 4119 N N . THR A 1 560 ? -0.498 -24.516 -9.086 1.00 87.44 560 THR A N 1
ATOM 4120 C CA . THR A 1 560 ? -1.381 -25.246 -8.161 1.00 87.44 560 THR A CA 1
ATOM 4121 C C . THR A 1 560 ? -2.843 -25.207 -8.618 1.00 87.44 560 THR A C 1
ATOM 4123 O O . THR A 1 560 ? -3.556 -26.203 -8.476 1.00 87.44 560 THR A O 1
ATOM 4126 N N . PHE A 1 561 ? -3.277 -24.103 -9.238 1.00 83.38 561 PHE A N 1
ATOM 4127 C CA . PHE A 1 561 ? -4.653 -23.904 -9.706 1.00 83.38 561 PHE A CA 1
ATOM 4128 C C . PHE A 1 561 ? -4.826 -24.167 -11.206 1.00 83.38 561 PHE A C 1
ATOM 4130 O O . PHE A 1 561 ? -5.892 -24.630 -11.622 1.00 83.38 561 PHE A O 1
ATOM 4137 N N . LEU A 1 562 ? -3.800 -23.904 -12.022 1.00 92.25 562 LEU A N 1
ATOM 4138 C CA . LEU A 1 562 ? -3.858 -23.974 -13.484 1.00 92.25 562 LEU A CA 1
ATOM 4139 C C . LEU A 1 562 ? -2.722 -24.811 -14.078 1.00 92.25 562 LEU A C 1
ATOM 4141 O O . LEU A 1 562 ? -1.629 -24.909 -13.530 1.00 92.25 562 LEU A O 1
ATOM 4145 N N . ARG A 1 563 ? -2.969 -25.405 -15.250 1.00 94.12 563 ARG A N 1
ATOM 4146 C CA . ARG A 1 563 ? -1.942 -26.094 -16.048 1.00 94.12 563 ARG A CA 1
ATOM 4147 C C . ARG A 1 563 ? -2.214 -25.956 -17.536 1.00 94.12 563 ARG A C 1
ATOM 4149 O O . ARG A 1 563 ? -3.352 -26.139 -17.951 1.00 94.12 563 ARG A O 1
ATOM 4156 N N . VAL A 1 564 ? -1.198 -25.676 -18.344 1.00 95.06 564 VAL A N 1
ATOM 4157 C CA . VAL A 1 564 ? -1.326 -25.582 -19.806 1.00 95.06 564 VAL A CA 1
ATOM 4158 C C . VAL A 1 564 ? -1.325 -26.982 -20.426 1.00 95.06 564 VAL A C 1
ATOM 4160 O O . VAL A 1 564 ? -0.433 -27.786 -20.135 1.00 95.06 564 VAL A O 1
ATOM 4163 N N . VAL A 1 565 ? -2.318 -27.284 -21.269 1.00 94.69 565 VAL A N 1
ATOM 4164 C CA . VAL A 1 565 ? -2.612 -28.646 -21.754 1.00 94.69 565 VAL A CA 1
ATOM 4165 C C . VAL A 1 565 ? -2.979 -28.748 -23.245 1.00 94.69 565 VAL A C 1
ATOM 4167 O O . VAL A 1 565 ? -3.388 -27.782 -23.894 1.00 94.69 565 VAL A O 1
ATOM 4170 N N . ASP A 1 566 ? -2.885 -29.960 -23.796 1.00 91.88 566 ASP A N 1
ATOM 4171 C CA . ASP A 1 566 ? -3.453 -30.322 -25.099 1.00 91.88 566 ASP A CA 1
ATOM 4172 C C . ASP A 1 566 ? -4.995 -30.474 -25.053 1.00 91.88 566 ASP A C 1
ATOM 4174 O O . ASP A 1 566 ? -5.646 -30.217 -24.039 1.00 91.88 566 ASP A O 1
ATOM 4178 N N . VAL A 1 567 ? -5.607 -30.877 -26.173 1.00 89.44 567 VAL A N 1
ATOM 4179 C CA . VAL A 1 567 ? -7.064 -31.118 -26.263 1.00 89.44 567 VAL A CA 1
ATOM 4180 C C . VAL A 1 567 ? -7.556 -32.311 -25.430 1.00 89.44 567 VAL A C 1
ATOM 4182 O O . VAL A 1 567 ? -8.752 -32.408 -25.176 1.00 89.44 567 VAL A O 1
ATOM 4185 N N . ALA A 1 568 ? -6.661 -33.206 -25.008 1.00 86.38 568 ALA A N 1
ATOM 4186 C CA . ALA A 1 568 ? -6.961 -34.366 -24.171 1.00 86.38 568 ALA A CA 1
ATOM 4187 C C . ALA A 1 568 ? -6.684 -34.107 -22.673 1.00 86.38 568 ALA A C 1
ATOM 4189 O O . ALA A 1 568 ? -7.013 -34.941 -21.830 1.00 86.38 568 ALA A O 1
ATOM 4190 N N . GLY A 1 569 ? -6.120 -32.946 -22.322 1.00 85.81 569 GLY A N 1
ATOM 4191 C CA . GLY A 1 569 ? -5.797 -32.559 -20.950 1.00 85.81 569 GLY A CA 1
ATOM 4192 C C . GLY A 1 569 ? -4.403 -32.973 -20.475 1.00 85.81 569 GLY A C 1
ATOM 4193 O O . GLY A 1 569 ? -4.137 -32.879 -19.274 1.00 85.81 569 GLY A O 1
ATOM 4194 N N . ASN A 1 570 ? -3.519 -33.413 -21.376 1.00 90.62 570 ASN A N 1
ATOM 4195 C CA . ASN A 1 570 ? -2.127 -33.727 -21.053 1.00 90.62 570 ASN A CA 1
ATOM 4196 C C . ASN A 1 570 ? -1.290 -32.439 -20.989 1.00 90.62 570 ASN A C 1
ATOM 4198 O O . ASN A 1 570 ? -1.502 -31.556 -21.822 1.00 90.62 570 ASN A O 1
ATOM 4202 N N . PRO A 1 571 ? -0.322 -32.305 -20.061 1.00 91.44 571 PRO A N 1
ATOM 4203 C CA . PRO A 1 571 ? 0.538 -31.124 -19.989 1.00 91.44 571 PRO A CA 1
ATOM 4204 C C . PRO A 1 571 ? 1.362 -30.932 -21.268 1.00 91.44 571 PRO A C 1
ATOM 4206 O O . PRO A 1 571 ? 1.961 -31.885 -21.765 1.00 91.44 571 PRO A O 1
ATOM 4209 N N . VAL A 1 572 ? 1.444 -29.695 -21.762 1.00 90.94 572 VAL A N 1
ATOM 4210 C CA . VAL A 1 572 ? 2.272 -29.325 -22.927 1.00 90.94 572 VAL A CA 1
ATOM 4211 C C . VAL A 1 572 ? 3.315 -28.271 -22.563 1.00 90.94 572 VAL A C 1
ATOM 4213 O O . VAL A 1 572 ? 3.122 -27.495 -21.631 1.00 90.94 572 VAL A O 1
ATOM 4216 N N . ALA A 1 573 ? 4.417 -28.239 -23.314 1.00 90.19 573 ALA A N 1
ATOM 4217 C CA . ALA A 1 573 ? 5.524 -27.298 -23.122 1.00 90.19 573 ALA A CA 1
ATOM 4218 C C . ALA A 1 573 ? 5.444 -26.052 -24.033 1.00 90.19 573 ALA A C 1
ATOM 4220 O O . ALA A 1 573 ? 6.418 -25.315 -24.142 1.00 90.19 573 ALA A O 1
ATOM 4221 N N . SER A 1 574 ? 4.305 -25.819 -24.695 1.00 91.19 574 SER A N 1
ATOM 4222 C CA . SER A 1 574 ? 4.107 -24.750 -25.686 1.00 91.19 574 SER A CA 1
ATOM 4223 C C . SER A 1 574 ? 2.630 -24.347 -25.794 1.00 91.19 574 SER A C 1
ATOM 4225 O O . SER A 1 574 ? 1.755 -25.212 -25.709 1.00 91.19 574 SER A O 1
ATOM 4227 N N . ILE A 1 575 ? 2.344 -23.067 -26.048 1.00 95.25 575 ILE A N 1
ATOM 4228 C CA . ILE A 1 575 ? 1.000 -22.557 -26.383 1.00 95.25 575 ILE A CA 1
ATOM 4229 C C . ILE A 1 575 ? 0.740 -22.597 -27.900 1.00 95.25 575 ILE A C 1
ATOM 4231 O O . ILE A 1 575 ? 1.638 -22.922 -28.678 1.00 95.25 575 ILE A O 1
ATOM 4235 N N . ILE A 1 576 ? -0.488 -22.300 -28.336 1.00 94.00 576 ILE A N 1
ATOM 4236 C CA . ILE A 1 576 ? -0.904 -22.396 -29.745 1.00 94.00 576 ILE A CA 1
ATOM 4237 C C . ILE A 1 576 ? -0.721 -21.033 -30.432 1.00 94.00 576 ILE A C 1
ATOM 4239 O O . ILE A 1 576 ? -1.378 -20.082 -30.013 1.00 94.00 576 ILE A O 1
ATOM 4243 N N . PRO A 1 577 ? 0.113 -20.907 -31.479 1.00 91.69 577 PRO A N 1
ATOM 4244 C CA . PRO A 1 577 ? 0.233 -19.668 -32.252 1.00 91.69 577 PRO A CA 1
ATOM 4245 C C . PRO A 1 577 ? -1.067 -19.305 -32.978 1.00 91.69 577 PRO A C 1
ATOM 4247 O O . PRO A 1 577 ? -1.843 -20.194 -33.332 1.00 91.69 577 PRO A O 1
ATOM 4250 N N . ALA A 1 578 ? -1.289 -18.015 -33.231 1.00 88.94 578 ALA A N 1
ATOM 4251 C CA . ALA A 1 578 ? -2.460 -17.521 -33.954 1.00 88.94 578 ALA A CA 1
ATOM 4252 C C . ALA A 1 578 ? -2.063 -16.552 -35.078 1.00 88.94 578 ALA A C 1
ATOM 4254 O O . ALA A 1 578 ? -1.098 -15.799 -34.952 1.00 88.94 578 ALA A O 1
ATOM 4255 N N . ASP A 1 579 ? -2.830 -16.547 -36.170 1.00 84.94 579 ASP A N 1
ATOM 4256 C CA . ASP A 1 579 ? -2.653 -15.571 -37.245 1.00 84.94 579 ASP A CA 1
ATOM 4257 C C . ASP A 1 579 ? -3.102 -14.166 -36.792 1.00 84.94 579 ASP A C 1
ATOM 4259 O O . ASP A 1 579 ? -4.140 -14.034 -36.137 1.00 84.94 579 ASP A O 1
ATOM 4263 N N . PRO A 1 580 ? -2.366 -13.095 -37.156 1.00 82.19 580 PRO A N 1
ATOM 4264 C CA . PRO A 1 580 ? -1.283 -13.061 -38.149 1.00 82.19 580 PRO A CA 1
ATOM 4265 C C . PRO A 1 580 ? 0.132 -13.377 -37.613 1.00 82.19 580 PRO A C 1
ATOM 4267 O O . PRO A 1 580 ? 1.083 -13.363 -38.393 1.00 82.19 580 PRO A O 1
ATOM 4270 N N . PHE A 1 581 ? 0.305 -13.645 -36.314 1.00 88.06 581 PHE A N 1
ATOM 4271 C CA . PHE A 1 581 ? 1.605 -13.853 -35.651 1.00 88.06 581 PHE A CA 1
ATOM 4272 C C . PHE A 1 581 ? 2.151 -15.286 -35.831 1.00 88.06 581 PHE A C 1
ATOM 4274 O O . PHE A 1 581 ? 2.440 -15.995 -34.865 1.00 88.06 581 PHE A O 1
ATOM 4281 N N . SER A 1 582 ? 2.284 -15.729 -37.083 1.00 82.12 582 SER A N 1
ATOM 4282 C CA . SER A 1 582 ? 2.619 -17.117 -37.433 1.00 82.12 582 SER A CA 1
ATOM 4283 C C . SER A 1 582 ? 4.115 -17.471 -37.425 1.00 82.12 582 SER A C 1
ATOM 4285 O O . SER A 1 582 ? 4.446 -18.658 -37.446 1.00 82.12 582 SER A O 1
ATOM 4287 N N . VAL A 1 583 ? 5.038 -16.502 -37.340 1.00 81.81 583 VAL A N 1
ATOM 4288 C CA . VAL A 1 583 ? 6.470 -16.781 -37.103 1.00 81.81 583 VAL A CA 1
ATOM 4289 C C . VAL A 1 583 ? 6.740 -16.787 -35.610 1.00 81.81 583 VAL A C 1
ATOM 4291 O O . VAL A 1 583 ? 6.725 -15.742 -34.972 1.00 81.81 583 VAL A O 1
ATOM 4294 N N . VAL A 1 584 ? 7.038 -17.959 -35.060 1.00 88.50 584 VAL A N 1
ATOM 4295 C CA . VAL A 1 584 ? 7.368 -18.141 -33.642 1.00 88.50 584 VAL A CA 1
ATOM 4296 C C . VAL A 1 584 ? 8.885 -18.177 -33.461 1.00 88.50 584 VAL A C 1
ATOM 4298 O O . VAL A 1 584 ? 9.573 -18.935 -34.143 1.00 88.50 584 VAL A O 1
ATOM 4301 N N . LEU A 1 585 ? 9.395 -17.369 -32.532 1.00 73.12 585 LEU A N 1
ATOM 4302 C CA . LEU A 1 585 ? 10.813 -17.278 -32.158 1.00 73.12 585 LEU A CA 1
ATOM 4303 C C . LEU A 1 585 ? 11.092 -17.930 -30.793 1.00 73.12 585 LEU A C 1
ATOM 4305 O O . LEU A 1 585 ? 12.127 -18.564 -30.617 1.00 73.12 585 LEU A O 1
ATOM 4309 N N . GLU A 1 586 ? 10.150 -17.827 -29.852 1.00 82.50 586 GLU A N 1
ATOM 4310 C CA . GLU A 1 586 ? 10.174 -18.507 -28.551 1.00 82.50 586 GLU A CA 1
ATOM 4311 C C . GLU A 1 586 ? 8.755 -19.006 -28.239 1.00 82.50 586 GLU A C 1
ATOM 4313 O O . GLU A 1 586 ? 7.780 -18.304 -28.500 1.00 82.50 586 GLU A O 1
ATOM 4318 N N . ASN A 1 587 ? 8.611 -20.220 -27.707 1.00 89.88 587 ASN A N 1
ATOM 4319 C CA . ASN A 1 587 ? 7.329 -20.750 -27.233 1.00 89.88 587 ASN A CA 1
ATOM 4320 C C . ASN A 1 587 ? 7.595 -21.863 -26.217 1.00 89.88 587 ASN A C 1
ATOM 4322 O O . ASN A 1 587 ? 7.655 -23.041 -26.568 1.00 89.88 587 ASN A O 1
ATOM 4326 N N . VAL A 1 588 ? 7.827 -21.456 -24.972 1.00 86.00 588 VAL A N 1
ATOM 4327 C CA . VAL A 1 588 ? 8.224 -22.327 -23.866 1.00 86.00 588 VAL A CA 1
ATOM 4328 C C . VAL A 1 588 ? 7.253 -22.136 -22.709 1.00 86.00 588 VAL A C 1
ATOM 4330 O O . VAL A 1 588 ? 7.056 -21.028 -22.216 1.00 86.00 588 VAL A O 1
ATOM 4333 N N . VAL A 1 589 ? 6.662 -23.235 -22.251 1.00 91.50 589 VAL A N 1
ATOM 4334 C CA . VAL A 1 589 ? 5.791 -23.283 -21.076 1.00 91.50 589 VAL A CA 1
ATOM 4335 C C . VAL A 1 589 ? 6.411 -24.184 -20.023 1.00 91.50 589 VAL A C 1
ATOM 4337 O O . VAL A 1 589 ? 6.683 -25.358 -20.281 1.00 91.50 589 VAL A O 1
ATOM 4340 N N . ASN A 1 590 ? 6.565 -23.664 -18.809 1.00 84.44 590 ASN A N 1
ATOM 4341 C CA . ASN A 1 590 ? 6.968 -24.442 -17.652 1.00 84.44 590 ASN A CA 1
ATOM 4342 C C . ASN A 1 590 ? 5.783 -24.632 -16.694 1.00 84.44 590 ASN A C 1
ATOM 4344 O O . ASN A 1 590 ? 5.504 -23.804 -15.831 1.00 84.44 590 ASN A O 1
ATOM 4348 N N . ASN A 1 591 ? 5.110 -25.775 -16.823 1.00 84.00 591 ASN A N 1
ATOM 4349 C CA . ASN A 1 591 ? 3.992 -26.168 -15.959 1.00 84.00 591 ASN A CA 1
ATOM 4350 C C . ASN A 1 591 ? 4.385 -26.491 -14.500 1.00 84.00 591 ASN A C 1
ATOM 4352 O O . ASN A 1 591 ? 3.493 -26.740 -13.691 1.00 84.00 591 ASN A O 1
ATOM 4356 N N . THR A 1 592 ? 5.679 -26.510 -14.161 1.00 79.75 592 THR A N 1
ATOM 4357 C CA . THR A 1 592 ? 6.170 -26.697 -12.784 1.00 79.75 592 THR A CA 1
ATOM 4358 C C . THR A 1 592 ? 6.335 -25.358 -12.071 1.00 79.75 592 THR A C 1
ATOM 4360 O O . THR A 1 592 ? 5.935 -25.236 -10.919 1.00 79.75 592 THR A O 1
ATOM 4363 N N . PHE A 1 593 ? 6.895 -24.355 -12.756 1.00 64.62 593 PHE A N 1
ATOM 4364 C CA . PHE A 1 593 ? 7.107 -23.009 -12.204 1.00 64.62 593 PHE A CA 1
ATOM 4365 C C . PHE A 1 593 ? 5.989 -22.015 -12.539 1.00 64.62 593 PHE A C 1
ATOM 4367 O O . PHE A 1 593 ? 6.009 -20.900 -12.033 1.00 64.62 593 PHE A O 1
ATOM 4374 N N . GLY A 1 594 ? 5.013 -22.402 -13.367 1.00 82.62 594 GLY A N 1
ATOM 4375 C CA . GLY A 1 594 ? 3.878 -21.544 -13.704 1.00 82.62 594 GLY A CA 1
ATOM 4376 C C . GLY A 1 594 ? 4.196 -20.460 -14.733 1.00 82.62 594 GLY A C 1
ATOM 4377 O O . GLY A 1 594 ? 3.573 -19.405 -14.725 1.00 82.62 594 GLY A O 1
ATOM 4378 N N . THR A 1 595 ? 5.182 -20.678 -15.607 1.00 83.94 595 THR A N 1
ATOM 4379 C CA . THR A 1 595 ? 5.685 -19.633 -16.513 1.00 83.94 595 THR A CA 1
ATOM 4380 C C . THR A 1 595 ? 5.413 -19.939 -17.983 1.00 83.94 595 THR A C 1
ATOM 4382 O O . THR A 1 595 ? 5.448 -21.088 -18.430 1.00 83.94 595 THR A O 1
ATOM 4385 N N . ILE A 1 596 ? 5.150 -18.884 -18.752 1.00 89.00 596 ILE A N 1
ATOM 4386 C CA . ILE A 1 596 ? 5.048 -18.887 -20.211 1.00 89.00 596 ILE A CA 1
ATOM 4387 C C . ILE A 1 596 ? 6.023 -17.834 -20.739 1.00 89.00 596 ILE A C 1
ATOM 4389 O O . ILE A 1 596 ? 5.970 -16.674 -20.324 1.00 89.00 596 ILE A O 1
ATOM 4393 N N . ASN A 1 597 ? 6.880 -18.236 -21.672 1.00 84.75 597 ASN A N 1
ATOM 4394 C CA . ASN A 1 597 ? 7.687 -17.350 -22.499 1.00 84.75 597 ASN A CA 1
ATOM 4395 C C . ASN A 1 597 ? 7.279 -17.561 -23.960 1.00 84.75 597 ASN A C 1
ATOM 4397 O O . ASN A 1 597 ? 7.354 -18.680 -24.474 1.00 84.75 597 ASN A O 1
ATOM 4401 N N . TYR A 1 598 ? 6.837 -16.505 -24.632 1.00 91.94 598 TYR A N 1
ATOM 4402 C CA . TYR A 1 598 ? 6.361 -16.584 -26.005 1.00 91.94 598 TYR A CA 1
ATOM 4403 C C . TYR A 1 598 ? 6.813 -15.365 -26.807 1.00 91.94 598 TYR A C 1
ATOM 4405 O O . TYR A 1 598 ? 6.578 -14.232 -26.405 1.00 91.94 598 TYR A O 1
ATOM 4413 N N . GLN A 1 599 ? 7.426 -15.577 -27.964 1.00 86.44 599 GLN A N 1
ATOM 4414 C CA . GLN A 1 599 ? 7.812 -14.514 -28.882 1.00 86.44 599 GLN A CA 1
ATOM 4415 C C . GLN A 1 599 ? 7.372 -14.890 -30.291 1.00 86.44 599 GLN A C 1
ATOM 4417 O O . GLN A 1 599 ? 7.713 -15.968 -30.781 1.00 86.44 599 GLN A O 1
ATOM 4422 N N . ALA A 1 600 ? 6.641 -13.994 -30.953 1.00 85.69 600 ALA A N 1
ATOM 4423 C CA . ALA A 1 600 ? 6.146 -14.219 -32.304 1.00 85.69 600 ALA A CA 1
ATOM 4424 C C . ALA A 1 600 ? 6.105 -12.937 -33.145 1.00 85.69 600 ALA A C 1
ATOM 4426 O O . ALA A 1 600 ? 6.167 -11.822 -32.623 1.00 85.69 600 ALA A O 1
ATOM 4427 N N . GLY A 1 601 ? 5.990 -13.106 -34.460 1.00 83.31 601 GLY A N 1
ATOM 4428 C CA . GLY A 1 601 ? 5.911 -12.037 -35.446 1.00 83.31 601 GLY A CA 1
ATOM 4429 C C . GLY A 1 601 ? 5.161 -12.436 -36.714 1.00 83.31 601 GLY A C 1
ATOM 4430 O O . GLY A 1 601 ? 4.825 -13.600 -36.932 1.00 83.31 601 GLY A O 1
ATOM 4431 N N . ILE A 1 602 ? 4.884 -11.436 -37.544 1.00 85.00 602 ILE A N 1
ATOM 4432 C CA . ILE A 1 602 ? 4.154 -11.550 -38.804 1.00 85.00 602 ILE A CA 1
ATOM 4433 C C . ILE A 1 602 ? 5.185 -11.726 -39.942 1.00 85.00 602 ILE A C 1
ATOM 4435 O O . ILE A 1 602 ? 5.961 -10.802 -40.186 1.00 85.00 602 ILE A O 1
ATOM 4439 N N . PRO A 1 603 ? 5.232 -12.875 -40.653 1.00 67.25 603 PRO A N 1
ATOM 4440 C CA . PRO A 1 603 ? 6.282 -13.169 -41.644 1.00 67.25 603 PRO A CA 1
ATOM 4441 C C . PRO A 1 603 ? 6.303 -12.204 -42.833 1.00 67.25 603 PRO A C 1
ATOM 4443 O O . PRO A 1 603 ? 7.362 -11.803 -43.309 1.00 67.25 603 PRO A O 1
ATOM 4446 N N . SER A 1 604 ? 5.118 -11.895 -43.356 1.00 66.06 604 SER A N 1
ATOM 4447 C CA . SER A 1 604 ? 4.920 -11.047 -44.528 1.00 66.06 604 SER A CA 1
ATOM 4448 C C . SER A 1 604 ? 3.443 -10.680 -44.643 1.00 66.06 604 SER A C 1
ATOM 4450 O O . SER A 1 604 ? 2.596 -11.568 -44.737 1.00 66.06 604 SER A O 1
ATOM 4452 N N . GLY A 1 605 ? 3.128 -9.389 -44.663 1.00 64.06 605 GLY A N 1
ATOM 4453 C CA . GLY A 1 605 ? 1.757 -8.887 -44.724 1.00 64.06 605 GLY A CA 1
ATOM 4454 C C . GLY A 1 605 ? 1.643 -7.505 -44.078 1.00 64.06 605 GLY A C 1
ATOM 4455 O O . GLY A 1 605 ? 2.649 -6.969 -43.609 1.00 64.06 605 GLY A O 1
ATOM 4456 N N . PRO A 1 606 ? 0.444 -6.901 -44.055 1.00 74.56 606 PRO A N 1
ATOM 4457 C CA . PRO A 1 606 ? 0.211 -5.698 -43.270 1.00 74.56 606 PRO A CA 1
ATOM 4458 C C . PRO A 1 606 ? 0.367 -6.005 -41.773 1.00 74.56 606 PRO A C 1
ATOM 4460 O O . PRO A 1 606 ? -0.162 -7.001 -41.279 1.00 74.56 606 PRO A O 1
ATOM 4463 N N . ALA A 1 607 ? 1.068 -5.129 -41.052 1.00 80.31 607 ALA A N 1
ATOM 4464 C CA . ALA A 1 607 ? 1.145 -5.180 -39.595 1.00 80.31 607 ALA A CA 1
ATOM 4465 C C . ALA A 1 607 ? -0.262 -5.081 -38.969 1.00 80.31 607 ALA A C 1
ATOM 4467 O O . ALA A 1 607 ? -1.155 -4.432 -39.524 1.00 80.31 607 ALA A O 1
ATOM 4468 N N . CYS A 1 608 ? -0.467 -5.706 -37.808 1.00 85.12 608 CYS A N 1
ATOM 4469 C CA . CYS A 1 608 ? -1.752 -5.685 -37.113 1.00 85.12 608 CYS A CA 1
ATOM 4470 C C . CYS A 1 608 ? -2.114 -4.246 -36.721 1.00 85.12 608 CYS A C 1
ATOM 4472 O O . CYS A 1 608 ? -1.445 -3.668 -35.871 1.00 85.12 608 CYS A O 1
ATOM 4474 N N . ASN A 1 609 ? -3.172 -3.686 -37.315 1.00 78.75 609 ASN A N 1
ATOM 4475 C CA . ASN A 1 609 ? -3.618 -2.297 -37.124 1.00 78.75 609 ASN A CA 1
ATOM 4476 C C . ASN A 1 609 ? -5.027 -2.219 -36.492 1.00 78.75 609 ASN A C 1
ATOM 4478 O O . ASN A 1 609 ? -5.868 -1.417 -36.888 1.00 78.75 609 ASN A O 1
ATOM 4482 N N . GLY A 1 610 ? -5.318 -3.134 -35.566 1.00 80.06 610 GLY A N 1
ATOM 4483 C CA . GLY A 1 610 ? -6.604 -3.262 -34.880 1.00 80.06 610 GLY A CA 1
ATOM 4484 C C . GLY A 1 610 ? -6.506 -4.273 -33.739 1.00 80.06 610 GLY A C 1
ATOM 4485 O O . GLY A 1 610 ? -5.458 -4.376 -33.102 1.00 80.06 610 GLY A O 1
ATOM 4486 N N . VAL A 1 611 ? -7.569 -5.044 -33.494 1.00 82.44 611 VAL A N 1
ATOM 4487 C CA . VAL A 1 611 ? -7.517 -6.184 -32.564 1.00 82.44 611 VAL A CA 1
ATOM 4488 C C . VAL A 1 611 ? -7.073 -7.444 -33.309 1.00 82.44 611 VAL A C 1
ATOM 4490 O O . VAL A 1 611 ? -7.739 -7.849 -34.259 1.00 82.44 611 VAL A O 1
ATOM 4493 N N . CYS A 1 612 ? -5.987 -8.077 -32.861 1.00 85.19 612 CYS A N 1
ATOM 4494 C CA . CYS A 1 612 ? -5.498 -9.354 -33.389 1.00 85.19 612 CYS A CA 1
ATOM 4495 C C . CYS A 1 612 ? -5.193 -10.341 -32.256 1.00 85.19 612 CYS A C 1
ATOM 4497 O O . CYS A 1 612 ? -4.733 -9.942 -31.183 1.00 85.19 612 CYS A O 1
ATOM 4499 N N . THR A 1 613 ? -5.388 -11.635 -32.510 1.00 90.19 613 THR A N 1
ATOM 4500 C CA . THR A 1 613 ? -4.970 -12.704 -31.594 1.00 90.19 613 THR A CA 1
ATOM 4501 C C . THR A 1 613 ? -3.510 -13.066 -31.870 1.00 90.19 613 THR A C 1
ATOM 4503 O O . THR A 1 613 ? -3.106 -13.243 -33.015 1.00 90.19 613 THR A O 1
ATOM 4506 N N . VAL A 1 614 ? -2.702 -13.124 -30.813 1.00 90.44 614 VAL A N 1
ATOM 4507 C CA . VAL A 1 614 ? -1.252 -13.379 -30.860 1.00 90.44 614 VAL A CA 1
ATOM 4508 C C . VAL A 1 614 ? -0.961 -14.865 -30.635 1.00 90.44 614 VAL A C 1
ATOM 4510 O O . VAL A 1 614 ? -0.121 -15.458 -31.310 1.00 90.44 614 VAL A O 1
ATOM 4513 N N . ALA A 1 615 ? -1.680 -15.472 -29.688 1.00 92.62 615 ALA A N 1
ATOM 4514 C CA . ALA A 1 615 ? -1.670 -16.904 -29.407 1.00 92.62 615 ALA A CA 1
ATOM 4515 C C . ALA A 1 615 ? -2.891 -17.300 -28.561 1.00 92.62 615 ALA A C 1
ATOM 4517 O O . ALA A 1 615 ? -3.510 -16.462 -27.901 1.00 92.62 615 ALA A O 1
ATOM 4518 N N . THR A 1 616 ? -3.205 -18.592 -28.529 1.00 94.38 616 THR A N 1
ATOM 4519 C CA . THR A 1 616 ? -4.213 -19.192 -27.651 1.00 94.38 616 THR A CA 1
ATOM 4520 C C . THR A 1 616 ? -3.535 -20.083 -26.613 1.00 94.38 616 THR A C 1
ATOM 4522 O O . THR A 1 616 ? -2.834 -21.044 -26.941 1.00 94.38 616 THR A O 1
ATOM 4525 N N . ILE A 1 617 ? -3.786 -19.798 -25.338 1.00 95.56 617 ILE A N 1
ATOM 4526 C CA . ILE A 1 617 ? -3.407 -20.655 -24.216 1.00 95.56 617 ILE A CA 1
ATOM 4527 C C . ILE A 1 617 ? -4.576 -21.599 -23.938 1.00 95.56 617 ILE A C 1
ATOM 4529 O O . ILE A 1 617 ? -5.720 -21.156 -23.854 1.00 95.56 617 ILE A O 1
ATOM 4533 N N . ARG A 1 618 ? -4.311 -22.897 -23.766 1.00 95.44 618 ARG A N 1
ATOM 4534 C CA . ARG A 1 618 ? -5.313 -23.859 -23.291 1.00 95.44 618 ARG A CA 1
ATOM 4535 C C . ARG A 1 618 ? -4.953 -24.301 -21.881 1.00 95.44 618 ARG A C 1
ATOM 4537 O O . ARG A 1 618 ? -3.925 -24.942 -21.692 1.00 95.44 618 ARG A O 1
ATOM 4544 N N . PHE A 1 619 ? -5.797 -23.970 -20.914 1.00 96.69 619 PHE A N 1
ATOM 4545 C CA . PHE A 1 619 ? -5.623 -24.328 -19.512 1.00 96.69 619 PHE A CA 1
ATOM 4546 C C . PHE A 1 619 ? -6.555 -25.466 -19.103 1.00 96.69 619 PHE A C 1
ATOM 4548 O O . PHE A 1 619 ? -7.673 -25.579 -19.599 1.00 96.69 619 PHE A O 1
ATOM 4555 N N . LYS A 1 620 ? -6.106 -26.267 -18.139 1.00 93.06 620 LYS A N 1
ATOM 4556 C CA . LYS A 1 620 ? -6.935 -27.125 -17.300 1.00 93.06 620 LYS A CA 1
ATOM 4557 C C . LYS A 1 620 ? -7.008 -26.524 -15.900 1.00 93.06 620 LYS A C 1
ATOM 4559 O O . LYS A 1 620 ? -5.970 -26.257 -15.293 1.00 93.06 620 LYS A O 1
ATOM 4564 N N . ALA A 1 621 ? -8.220 -26.347 -15.390 1.00 91.75 621 ALA A N 1
ATOM 4565 C CA . ALA A 1 621 ? -8.467 -25.979 -14.001 1.00 91.75 621 ALA A CA 1
ATOM 4566 C C . ALA A 1 621 ? -8.205 -27.180 -13.073 1.00 91.75 621 ALA A C 1
ATOM 4568 O O . ALA A 1 621 ? -8.764 -28.256 -13.289 1.00 91.75 621 ALA A O 1
ATOM 4569 N N . LEU A 1 622 ? -7.364 -27.019 -12.048 1.00 86.00 622 LEU A N 1
ATOM 4570 C CA . LEU A 1 622 ? -6.939 -28.116 -11.166 1.00 86.00 622 LEU A CA 1
ATOM 4571 C C . LEU A 1 622 ? -7.680 -28.147 -9.823 1.00 86.00 622 LEU A C 1
ATOM 4573 O O . LEU A 1 622 ? -8.121 -29.211 -9.393 1.00 86.00 622 LEU A O 1
ATOM 4577 N N . VAL A 1 623 ? -7.808 -26.996 -9.161 1.00 83.81 623 VAL A N 1
ATOM 4578 C CA . VAL A 1 623 ? -8.270 -26.866 -7.767 1.00 83.81 623 VAL A CA 1
ATOM 4579 C C . VAL A 1 623 ? -9.263 -25.699 -7.675 1.00 83.81 623 VAL A C 1
ATOM 4581 O O . VAL A 1 623 ? -9.040 -24.694 -8.351 1.00 83.81 623 VAL A O 1
ATOM 4584 N N . PRO A 1 624 ? -10.355 -25.785 -6.882 1.00 78.19 624 PRO A N 1
ATOM 4585 C CA . PRO A 1 624 ? -11.250 -24.649 -6.675 1.00 78.19 624 PRO A CA 1
ATOM 4586 C C . PRO A 1 624 ? -10.507 -23.419 -6.146 1.00 78.19 624 PRO A C 1
ATOM 4588 O O . PRO A 1 624 ? -9.716 -23.525 -5.212 1.00 78.19 624 PRO A O 1
ATOM 4591 N N . THR A 1 625 ? -10.810 -22.244 -6.692 1.00 66.50 625 THR A N 1
ATOM 4592 C CA . THR A 1 625 ? -10.325 -20.963 -6.168 1.00 66.50 625 THR A CA 1
ATOM 4593 C C . THR A 1 625 ? -11.286 -19.833 -6.510 1.00 66.50 625 THR A C 1
ATOM 4595 O O . THR A 1 625 ? -11.889 -19.811 -7.586 1.00 66.50 625 THR A O 1
ATOM 4598 N N . ALA A 1 626 ? -11.409 -18.872 -5.593 1.00 53.69 626 ALA A N 1
ATOM 4599 C CA . ALA A 1 626 ? -12.185 -17.655 -5.804 1.00 53.69 626 ALA A CA 1
ATOM 4600 C C . ALA A 1 626 ? -11.567 -16.744 -6.882 1.00 53.69 626 ALA A C 1
ATOM 4602 O O . ALA A 1 626 ? -12.301 -16.003 -7.528 1.00 53.69 626 ALA A O 1
ATOM 4603 N N . SER A 1 627 ? -10.244 -16.804 -7.078 1.00 64.00 627 SER A N 1
ATOM 4604 C CA . SER A 1 627 ? -9.517 -16.199 -8.200 1.00 64.00 627 SER A CA 1
ATOM 4605 C C . SER A 1 627 ? -8.062 -16.687 -8.215 1.00 64.00 627 SER A C 1
ATOM 4607 O O . SER A 1 627 ? -7.460 -16.878 -7.160 1.00 64.00 627 SER A O 1
ATOM 4609 N N . THR A 1 628 ? -7.473 -16.846 -9.397 1.00 65.56 628 THR A N 1
ATOM 4610 C CA . THR A 1 628 ? -6.026 -16.975 -9.610 1.00 65.56 628 THR A CA 1
ATOM 4611 C C . THR A 1 628 ? -5.602 -16.027 -10.745 1.00 65.56 628 THR A C 1
ATOM 4613 O O . THR A 1 628 ? -6.276 -15.985 -11.783 1.00 65.56 628 THR A O 1
ATOM 4616 N N . PRO A 1 629 ? -4.564 -15.189 -10.553 1.00 64.06 629 PRO A N 1
ATOM 4617 C CA . PRO A 1 629 ? -4.168 -14.186 -11.535 1.00 64.06 629 PRO A CA 1
ATOM 4618 C C . PRO A 1 629 ? -3.339 -14.787 -12.679 1.00 64.06 629 PRO A C 1
ATOM 4620 O O . PRO A 1 629 ? -2.649 -15.790 -12.514 1.00 64.06 629 PRO A O 1
ATOM 4623 N N . LEU A 1 630 ? -3.370 -14.114 -13.830 1.00 78.81 630 LEU A N 1
ATOM 4624 C CA . LEU A 1 630 ? -2.392 -14.279 -14.903 1.00 78.81 630 LEU A CA 1
ATOM 4625 C C . LEU A 1 630 ? -1.699 -12.935 -15.127 1.00 78.81 630 LEU A C 1
ATOM 4627 O O . LEU A 1 630 ? -2.347 -11.943 -15.472 1.00 78.81 630 LEU A O 1
ATOM 4631 N N . ILE A 1 631 ? -0.391 -12.901 -14.886 1.00 72.44 631 ILE A N 1
ATOM 4632 C CA . ILE A 1 631 ? 0.386 -11.664 -14.757 1.00 72.44 631 ILE A CA 1
ATOM 4633 C C . ILE A 1 631 ? 1.355 -11.553 -15.929 1.00 72.44 631 ILE A C 1
ATOM 4635 O O . ILE A 1 631 ? 2.194 -12.428 -16.121 1.00 72.44 631 ILE A O 1
ATOM 4639 N N . PHE A 1 632 ? 1.270 -10.462 -16.691 1.00 71.81 632 PHE A N 1
ATOM 4640 C CA . PHE A 1 632 ? 2.292 -10.116 -17.677 1.00 71.81 632 PHE A CA 1
ATOM 4641 C C . PHE A 1 632 ? 3.505 -9.492 -16.976 1.00 71.81 632 PHE A C 1
ATOM 4643 O O . PHE A 1 632 ? 3.358 -8.497 -16.265 1.00 71.81 632 PHE A O 1
ATOM 4650 N N . HIS A 1 633 ? 4.708 -10.026 -17.198 1.00 62.66 633 HIS A N 1
ATOM 4651 C CA . HIS A 1 633 ? 5.935 -9.402 -16.685 1.00 62.66 633 HIS A CA 1
ATOM 4652 C C . HIS A 1 633 ? 6.280 -8.133 -17.469 1.00 62.66 633 HIS A C 1
ATOM 4654 O O . HIS A 1 633 ? 6.289 -8.135 -18.701 1.00 62.66 633 HIS A O 1
ATOM 4660 N N . SER A 1 634 ? 6.618 -7.060 -16.755 1.00 51.22 634 SER A N 1
ATOM 4661 C CA . SER A 1 634 ? 6.996 -5.750 -17.310 1.00 51.22 634 SER A CA 1
ATOM 4662 C C . SER A 1 634 ? 8.486 -5.414 -17.142 1.00 51.22 634 SER A C 1
ATOM 4664 O O . SER A 1 634 ? 8.966 -4.432 -17.714 1.00 51.22 634 SER A O 1
ATOM 4666 N N . THR A 1 635 ? 9.236 -6.240 -16.407 1.00 44.69 635 THR A N 1
ATOM 4667 C CA . THR A 1 635 ? 10.649 -6.043 -16.049 1.00 44.69 635 THR A CA 1
ATOM 4668 C C . THR A 1 635 ? 11.577 -7.022 -16.775 1.00 44.69 635 THR A C 1
ATOM 4670 O O . THR A 1 635 ? 11.183 -8.101 -17.213 1.00 44.69 635 THR A O 1
ATOM 4673 N N . VAL A 1 636 ? 12.836 -6.622 -16.958 1.00 42.22 636 VAL A N 1
ATOM 4674 C CA . VAL A 1 636 ? 13.901 -7.462 -17.540 1.00 42.22 636 VAL A CA 1
ATOM 4675 C C . VAL A 1 636 ? 14.304 -8.528 -16.498 1.00 42.22 636 VAL A C 1
ATOM 4677 O O . VAL A 1 636 ? 14.351 -8.188 -15.318 1.00 42.22 636 VAL A O 1
ATOM 4680 N N . PRO A 1 637 ? 14.589 -9.796 -16.871 1.00 41.41 637 PRO A N 1
ATOM 4681 C CA . PRO A 1 637 ? 14.749 -10.326 -18.232 1.00 41.41 637 PRO A CA 1
ATOM 4682 C C . PRO A 1 637 ? 13.446 -10.603 -18.997 1.00 41.41 637 PRO A C 1
ATOM 4684 O O . PRO A 1 637 ? 13.435 -10.477 -20.220 1.00 41.41 637 PRO A O 1
ATOM 4687 N N . ARG A 1 638 ? 12.342 -10.924 -18.316 1.00 70.00 638 ARG A N 1
ATOM 4688 C CA . ARG A 1 638 ? 11.086 -11.400 -18.931 1.00 70.00 638 ARG A CA 1
ATOM 4689 C C . ARG A 1 638 ? 10.137 -10.253 -19.325 1.00 70.00 638 ARG A C 1
ATOM 4691 O O . ARG A 1 638 ? 8.940 -10.306 -19.079 1.00 70.00 638 ARG A O 1
ATOM 4698 N N . ARG A 1 639 ? 10.653 -9.191 -19.954 1.00 70.50 639 ARG A N 1
ATOM 4699 C CA . ARG A 1 639 ? 9.867 -7.975 -20.246 1.00 70.50 639 ARG A CA 1
ATOM 4700 C C . ARG A 1 639 ? 8.932 -8.155 -21.444 1.00 70.50 639 ARG A C 1
ATOM 4702 O O . ARG A 1 639 ? 9.396 -8.215 -22.584 1.00 70.50 639 ARG A O 1
ATOM 4709 N N . THR A 1 640 ? 7.625 -8.137 -21.191 1.00 80.62 640 THR A N 1
ATOM 4710 C CA . THR A 1 640 ? 6.574 -8.127 -22.219 1.00 80.62 640 THR A CA 1
ATOM 4711 C C . THR A 1 640 ? 6.585 -6.812 -23.001 1.00 80.62 640 THR A C 1
ATOM 4713 O O . THR A 1 640 ? 6.682 -5.731 -22.416 1.00 80.62 640 THR A O 1
ATOM 4716 N N . ARG A 1 641 ? 6.518 -6.900 -24.333 1.00 78.19 641 ARG A N 1
ATOM 4717 C CA . ARG A 1 641 ? 6.589 -5.767 -25.269 1.00 78.19 641 ARG A CA 1
ATOM 4718 C C . ARG A 1 641 ? 6.129 -6.163 -26.671 1.00 78.19 641 ARG A C 1
ATOM 4720 O O . ARG A 1 641 ? 6.541 -7.199 -27.189 1.00 78.19 641 ARG A O 1
ATOM 4727 N N . MET A 1 642 ? 5.346 -5.297 -27.304 1.00 86.00 642 MET A N 1
ATOM 4728 C CA . MET A 1 642 ? 5.035 -5.354 -28.733 1.00 86.00 642 MET A CA 1
ATOM 4729 C C . MET A 1 642 ? 5.959 -4.419 -29.523 1.00 86.00 642 MET A C 1
ATOM 4731 O O . MET A 1 642 ? 6.505 -3.455 -28.983 1.00 86.00 642 MET A O 1
ATOM 4735 N N . VAL A 1 643 ? 6.150 -4.715 -30.805 1.00 79.31 643 VAL A N 1
ATOM 4736 C CA . VAL A 1 643 ? 7.163 -4.115 -31.679 1.00 79.31 643 VAL A CA 1
ATOM 4737 C C . VAL A 1 643 ? 6.562 -3.832 -33.064 1.00 79.31 643 VAL A C 1
ATOM 4739 O O . VAL A 1 643 ? 5.660 -4.536 -33.524 1.00 79.31 643 VAL A O 1
ATOM 4742 N N . LEU A 1 644 ? 7.066 -2.783 -33.718 1.00 82.88 644 LEU A N 1
ATOM 4743 C CA . LEU A 1 644 ? 6.856 -2.488 -35.137 1.00 82.88 644 LEU A CA 1
ATOM 4744 C C . LEU A 1 644 ? 8.179 -2.032 -35.756 1.00 82.88 644 LEU A C 1
ATOM 4746 O O . LEU A 1 644 ? 8.790 -1.084 -35.265 1.00 82.88 644 LEU A O 1
ATOM 4750 N N . GLY A 1 645 ? 8.630 -2.674 -36.832 1.00 70.31 645 GLY A N 1
ATOM 4751 C CA . GLY A 1 645 ? 9.835 -2.291 -37.571 1.00 70.31 645 GLY A CA 1
ATOM 4752 C C . GLY A 1 645 ? 11.113 -2.300 -36.725 1.00 70.31 645 GLY A C 1
ATOM 4753 O O . GLY A 1 645 ? 12.027 -1.523 -36.990 1.00 70.31 645 GLY A O 1
ATOM 4754 N N . GLY A 1 646 ? 11.159 -3.122 -35.670 1.00 61.50 646 GLY A N 1
ATOM 4755 C CA . GLY A 1 646 ? 12.240 -3.141 -34.677 1.00 61.50 646 GLY A CA 1
ATOM 4756 C C . GLY A 1 646 ? 12.141 -2.078 -33.571 1.00 61.50 646 GLY A C 1
ATOM 4757 O O . GLY A 1 646 ? 12.987 -2.060 -32.681 1.00 61.50 646 GLY A O 1
ATOM 4758 N N . ILE A 1 647 ? 11.116 -1.218 -33.580 1.00 66.12 647 ILE A N 1
ATOM 4759 C CA . ILE A 1 647 ? 10.862 -0.208 -32.542 1.00 66.12 647 ILE A CA 1
ATOM 4760 C C . ILE A 1 647 ? 9.851 -0.757 -31.528 1.00 66.12 647 ILE A C 1
ATOM 4762 O O . ILE A 1 647 ? 8.748 -1.168 -31.898 1.00 66.12 647 ILE A O 1
ATOM 4766 N N . ASN A 1 648 ? 10.212 -0.739 -30.241 1.00 72.62 648 ASN A N 1
ATOM 4767 C CA . ASN A 1 648 ? 9.311 -1.104 -29.142 1.00 72.62 648 ASN A CA 1
ATOM 4768 C C . ASN A 1 648 ? 8.137 -0.117 -29.053 1.00 72.62 648 ASN A C 1
ATOM 4770 O O . ASN A 1 648 ? 8.344 1.095 -29.068 1.00 72.62 648 ASN A O 1
ATOM 4774 N N . GLN A 1 649 ? 6.922 -0.640 -28.914 1.00 75.56 649 GLN A N 1
ATOM 4775 C CA . GLN A 1 649 ? 5.704 0.143 -28.705 1.00 75.56 649 GLN A CA 1
ATOM 4776 C C . GLN A 1 649 ? 5.356 0.211 -27.212 1.00 75.56 649 GLN A C 1
ATOM 4778 O O . GLN A 1 649 ? 5.667 -0.709 -26.445 1.00 75.56 649 GLN A O 1
ATOM 4783 N N . ASN A 1 650 ? 4.674 1.279 -26.794 1.00 67.00 650 ASN A N 1
ATOM 4784 C CA . ASN A 1 650 ? 4.230 1.456 -25.412 1.00 67.00 650 ASN A CA 1
ATOM 4785 C C . ASN A 1 650 ? 3.123 0.435 -25.117 1.00 67.00 650 ASN A C 1
ATOM 4787 O O . ASN A 1 650 ? 1.971 0.614 -25.509 1.00 67.00 650 ASN A O 1
ATOM 4791 N N . THR A 1 651 ? 3.501 -0.683 -24.496 1.00 66.56 651 THR A N 1
ATOM 4792 C CA . THR A 1 651 ? 2.654 -1.876 -24.375 1.00 66.56 651 THR A CA 1
ATOM 4793 C C . THR A 1 651 ? 1.974 -1.917 -23.009 1.00 66.56 651 THR A C 1
ATOM 4795 O O . THR A 1 651 ? 2.613 -2.221 -22.005 1.00 66.56 651 THR A O 1
ATOM 4798 N N . ASN A 1 652 ? 0.670 -1.647 -22.976 1.00 67.44 652 ASN A N 1
ATOM 4799 C CA . ASN A 1 652 ? -0.147 -1.690 -21.764 1.00 67.44 652 ASN A CA 1
ATOM 4800 C C . ASN A 1 652 ? -0.709 -3.098 -21.532 1.00 67.44 652 ASN A C 1
ATOM 4802 O O . ASN A 1 652 ? -1.521 -3.573 -22.330 1.00 67.44 652 ASN A O 1
ATOM 4806 N N . THR A 1 653 ? -0.329 -3.732 -20.423 1.00 68.38 653 THR A N 1
ATOM 4807 C CA . THR A 1 653 ? -0.700 -5.115 -20.078 1.00 68.38 653 THR A CA 1
ATOM 4808 C C . THR A 1 653 ? -1.636 -5.190 -18.859 1.00 68.38 653 THR A C 1
ATOM 4810 O O . THR A 1 653 ? -1.155 -5.371 -17.736 1.00 68.38 653 THR A O 1
ATOM 4813 N N . PRO A 1 654 ? -2.965 -5.028 -19.018 1.00 55.50 654 PRO A N 1
ATOM 4814 C CA . PRO A 1 654 ? -3.920 -5.258 -17.932 1.00 55.50 654 PRO A CA 1
ATOM 4815 C C . PRO A 1 654 ? -3.888 -6.714 -17.432 1.00 55.50 654 PRO A C 1
ATOM 4817 O O . PRO A 1 654 ? -3.623 -7.647 -18.192 1.00 55.50 654 PRO A O 1
ATOM 4820 N N . LEU A 1 655 ? -4.181 -6.907 -16.142 1.00 44.19 655 LEU A N 1
ATOM 4821 C CA . LEU A 1 655 ? -4.116 -8.212 -15.475 1.00 44.19 655 LEU A CA 1
ATOM 4822 C C . LEU A 1 655 ? -5.202 -9.187 -15.966 1.00 44.19 655 LEU A C 1
ATOM 4824 O O . LEU A 1 655 ? -6.372 -8.824 -16.118 1.00 44.19 655 LEU A O 1
ATOM 4828 N N . GLY A 1 656 ? -4.821 -10.453 -16.149 1.00 51.94 656 GLY A N 1
ATOM 4829 C CA . GLY A 1 656 ? -5.747 -11.564 -16.362 1.00 51.94 656 GLY A CA 1
ATOM 4830 C C . GLY A 1 656 ? -6.164 -12.228 -15.050 1.00 51.94 656 GLY A C 1
ATOM 4831 O O . GLY A 1 656 ? -5.446 -12.155 -14.053 1.00 51.94 656 GLY A O 1
ATOM 4832 N N . SER A 1 657 ? -7.304 -12.923 -15.036 1.00 57.44 657 SER A N 1
ATOM 4833 C CA . SER A 1 657 ? -7.666 -13.810 -13.918 1.00 57.44 657 SER A CA 1
ATOM 4834 C C . SER A 1 657 ? -8.609 -14.946 -14.320 1.00 57.44 657 SER A C 1
ATOM 4836 O O . SER A 1 657 ? -9.403 -14.824 -15.258 1.00 57.44 657 SER A O 1
ATOM 4838 N N . VAL A 1 658 ? -8.529 -16.057 -13.586 1.00 55.84 658 VAL A N 1
ATOM 4839 C CA . VAL A 1 658 ? -9.422 -17.219 -13.701 1.00 55.84 658 VAL A CA 1
ATOM 4840 C C . VAL A 1 658 ? -10.067 -17.508 -12.346 1.00 55.84 658 VAL A C 1
ATOM 4842 O O . VAL A 1 658 ? -9.400 -17.488 -11.318 1.00 55.84 658 VAL A O 1
ATOM 4845 N N . VAL A 1 659 ? -11.358 -17.828 -12.341 1.00 73.75 659 VAL A N 1
ATOM 4846 C CA . VAL A 1 659 ? -12.111 -18.302 -11.168 1.00 73.75 659 VAL A CA 1
ATOM 4847 C C . VAL A 1 659 ? -12.422 -19.780 -11.375 1.00 73.75 659 VAL A C 1
ATOM 4849 O O . VAL A 1 659 ? -12.895 -20.138 -12.451 1.00 73.75 659 VAL A O 1
ATOM 4852 N N . ILE A 1 660 ? -12.193 -20.642 -10.379 1.00 78.31 660 ILE A N 1
ATOM 4853 C CA . ILE A 1 660 ? -12.447 -22.088 -10.496 1.00 78.31 660 ILE A CA 1
ATOM 4854 C C . ILE A 1 660 ? -13.521 -22.510 -9.490 1.00 78.31 660 ILE A C 1
ATOM 4856 O O . ILE A 1 660 ? -13.265 -22.630 -8.292 1.00 78.31 660 ILE A O 1
ATOM 4860 N N . GLY A 1 661 ? -14.729 -22.771 -9.986 1.00 65.25 661 GLY A N 1
ATOM 4861 C CA . GLY A 1 661 ? -15.845 -23.296 -9.204 1.00 65.25 661 GLY A CA 1
ATOM 4862 C C . GLY A 1 661 ? -15.731 -24.803 -8.955 1.00 65.25 661 GLY A C 1
ATOM 4863 O O . GLY A 1 661 ? -15.409 -25.579 -9.858 1.00 65.25 661 GLY A O 1
ATOM 4864 N N . GLY A 1 662 ? -16.040 -25.238 -7.731 1.00 46.50 662 GLY A N 1
ATOM 4865 C CA . GLY A 1 662 ? -16.204 -26.659 -7.415 1.00 46.50 662 GLY A CA 1
ATOM 4866 C C . GLY A 1 662 ? -17.453 -27.231 -8.094 1.00 46.50 662 GLY A C 1
ATOM 4867 O O . GLY A 1 662 ? -18.545 -26.693 -7.924 1.00 46.50 662 GLY A O 1
ATOM 4868 N N . SER A 1 663 ? -17.306 -28.316 -8.859 1.00 43.06 663 SER A N 1
ATOM 4869 C CA . SER A 1 663 ? -18.446 -28.965 -9.520 1.00 43.06 663 SER A CA 1
ATOM 4870 C C . SER A 1 663 ? -19.226 -29.858 -8.545 1.00 43.06 663 SER A C 1
ATOM 4872 O O . SER A 1 663 ? -18.602 -30.646 -7.829 1.00 43.06 663 SER A O 1
ATOM 4874 N N . PRO A 1 664 ? -20.573 -29.835 -8.553 1.00 38.03 664 PRO A N 1
ATOM 4875 C CA . PRO A 1 664 ? -21.373 -30.874 -7.916 1.00 38.03 664 PRO A CA 1
ATOM 4876 C C . PRO A 1 664 ? -21.228 -32.202 -8.676 1.00 38.03 664 PRO A C 1
ATOM 4878 O O . PRO A 1 664 ? -21.099 -32.222 -9.903 1.00 38.03 664 PRO A O 1
ATOM 4881 N N . ALA A 1 665 ? -21.256 -33.322 -7.953 1.00 30.95 665 ALA A N 1
ATOM 4882 C CA . ALA A 1 665 ? -21.234 -34.651 -8.557 1.00 30.95 665 ALA A CA 1
ATOM 4883 C C . ALA A 1 665 ? -22.588 -34.979 -9.211 1.00 30.95 665 ALA A C 1
ATOM 4885 O O . ALA A 1 665 ? -23.645 -34.810 -8.603 1.00 30.95 665 ALA A O 1
ATOM 4886 N N . ASN A 1 666 ? -22.548 -35.483 -10.446 1.00 31.09 666 ASN A N 1
ATOM 4887 C CA . ASN A 1 666 ? -23.738 -35.877 -11.198 1.00 31.09 666 ASN A CA 1
ATOM 4888 C C . ASN A 1 666 ? -24.545 -36.967 -10.474 1.00 31.09 666 ASN A C 1
ATOM 4890 O O . ASN A 1 666 ? -24.026 -38.044 -10.193 1.00 31.09 666 ASN A O 1
ATOM 4894 N N . THR A 1 667 ? -25.850 -36.746 -10.311 1.00 26.52 667 THR A N 1
ATOM 4895 C CA . THR A 1 667 ? -26.843 -37.829 -10.261 1.00 26.52 667 THR A CA 1
ATOM 4896 C C . THR A 1 667 ? -27.874 -37.552 -11.347 1.00 26.52 667 THR A C 1
ATOM 4898 O O . THR A 1 667 ? -28.570 -36.542 -11.307 1.00 26.52 667 THR A O 1
ATOM 4901 N N . ALA A 1 668 ? -27.927 -38.416 -12.359 1.00 30.06 668 ALA A N 1
ATOM 4902 C CA . ALA A 1 668 ? -28.822 -38.258 -13.499 1.00 30.06 668 ALA A CA 1
ATOM 4903 C C . ALA A 1 668 ? -30.244 -38.746 -13.180 1.00 30.06 668 ALA A C 1
ATOM 4905 O O . ALA A 1 668 ? -30.405 -39.757 -12.501 1.00 30.06 668 ALA A O 1
ATOM 4906 N N . THR A 1 669 ? -31.263 -38.088 -13.741 1.00 24.75 669 THR A N 1
ATOM 4907 C CA . THR A 1 669 ? -32.598 -38.633 -14.085 1.00 24.75 669 THR A CA 1
ATOM 4908 C C . THR A 1 669 ? -33.257 -37.644 -15.075 1.00 24.75 669 THR A C 1
ATOM 4910 O O . THR A 1 669 ? -32.968 -36.449 -14.986 1.00 24.75 669 THR A O 1
ATOM 4913 N N . PRO A 1 670 ? -34.010 -38.097 -16.102 1.00 31.36 670 PRO A N 1
ATOM 4914 C CA . PRO A 1 670 ? -33.989 -37.423 -17.403 1.00 31.36 670 PRO A CA 1
ATOM 4915 C C . PRO A 1 670 ? -35.156 -36.465 -17.691 1.00 31.36 670 PRO A C 1
ATOM 4917 O O . PRO A 1 670 ? -36.181 -36.435 -17.016 1.00 31.36 670 PRO A O 1
ATOM 4920 N N . THR A 1 671 ? -34.984 -35.731 -18.791 1.00 32.38 671 THR A N 1
ATOM 4921 C CA . THR A 1 671 ? -35.981 -34.920 -19.498 1.00 32.38 671 THR A CA 1
ATOM 4922 C C . THR A 1 671 ? -37.297 -35.660 -19.763 1.00 32.38 671 THR A C 1
ATOM 4924 O O . THR A 1 671 ? -37.291 -36.764 -20.305 1.00 32.38 671 THR A O 1
ATOM 4927 N N . ALA A 1 672 ? -38.424 -34.983 -19.523 1.00 29.52 672 ALA A N 1
ATOM 4928 C CA . ALA A 1 672 ? -39.712 -35.299 -20.136 1.00 29.52 672 ALA A CA 1
ATOM 4929 C C . ALA A 1 672 ? -40.361 -34.021 -20.700 1.00 29.52 672 ALA A C 1
ATOM 4931 O O . ALA A 1 672 ? -40.295 -32.946 -20.110 1.00 29.52 672 ALA A O 1
ATOM 4932 N N . THR A 1 673 ? -40.929 -34.168 -21.890 1.00 27.47 673 THR A N 1
ATOM 4933 C CA . THR A 1 673 ? -41.419 -33.149 -22.827 1.00 27.47 673 THR A CA 1
ATOM 4934 C C . THR A 1 673 ? -42.599 -32.272 -22.372 1.00 27.47 673 THR A C 1
ATOM 4936 O O . THR A 1 673 ? -43.427 -32.663 -21.556 1.00 27.47 673 THR A O 1
ATOM 4939 N N . THR A 1 674 ? -42.677 -31.109 -23.032 1.00 28.23 674 THR A N 1
ATOM 4940 C CA . THR A 1 674 ? -43.812 -30.189 -23.300 1.00 28.23 674 THR A CA 1
ATOM 4941 C C . THR A 1 674 ? -45.174 -30.866 -23.613 1.00 28.23 674 THR A C 1
ATOM 4943 O O . THR A 1 674 ? -45.164 -32.064 -23.898 1.00 28.23 674 THR A O 1
ATOM 4946 N N . PRO A 1 675 ? -46.343 -30.154 -23.653 1.00 40.19 675 PRO A N 1
ATOM 4947 C CA . PRO A 1 675 ? -46.529 -28.720 -23.966 1.00 40.19 675 PRO A CA 1
ATOM 4948 C C . PRO A 1 675 ? -47.578 -27.926 -23.135 1.00 40.19 675 PRO A C 1
ATOM 4950 O O . PRO A 1 675 ? -48.135 -28.390 -22.147 1.00 40.19 675 PRO A O 1
ATOM 4953 N N . ALA A 1 676 ? -47.809 -26.678 -23.563 1.00 30.39 676 ALA A N 1
ATOM 4954 C CA . ALA A 1 676 ? -48.669 -25.660 -22.956 1.00 30.39 676 ALA A CA 1
ATOM 4955 C C . ALA A 1 676 ? -50.191 -25.918 -23.033 1.00 30.39 676 ALA A C 1
ATOM 4957 O O . ALA A 1 676 ? -50.678 -26.549 -23.969 1.00 30.39 676 ALA A O 1
ATOM 4958 N N . SER A 1 677 ? -50.949 -25.267 -22.137 1.00 27.45 677 SER A N 1
ATOM 4959 C CA . SER A 1 677 ? -52.292 -24.755 -22.452 1.00 27.45 677 SER A CA 1
ATOM 4960 C C . SER A 1 677 ? -52.680 -23.543 -21.593 1.00 27.45 677 SER A C 1
ATOM 4962 O O . SER A 1 677 ? -52.383 -23.463 -20.402 1.00 27.45 677 SER A O 1
ATOM 4964 N N . THR A 1 678 ? -53.358 -22.601 -22.240 1.00 32.00 678 THR A N 1
ATOM 4965 C CA . THR A 1 678 ? -53.957 -21.368 -21.722 1.00 32.00 678 THR A CA 1
ATOM 4966 C C . THR A 1 678 ? -55.173 -21.632 -20.825 1.00 32.00 678 THR A C 1
ATOM 4968 O O . THR A 1 678 ? -56.063 -22.369 -21.236 1.00 32.00 678 THR A O 1
ATOM 4971 N N . ALA A 1 679 ? -55.299 -20.925 -19.692 1.00 28.33 679 ALA A N 1
ATOM 4972 C CA . ALA A 1 679 ? -56.590 -20.434 -19.177 1.00 28.33 679 ALA A CA 1
ATOM 4973 C C . ALA A 1 679 ? -56.414 -19.445 -18.007 1.00 28.33 679 ALA A C 1
ATOM 4975 O O . ALA A 1 679 ? -55.844 -19.785 -16.974 1.00 28.33 679 ALA A O 1
ATOM 4976 N N . THR A 1 680 ? -57.003 -18.254 -18.124 1.00 30.86 680 THR A N 1
ATOM 4977 C CA . THR A 1 680 ? -57.383 -17.412 -16.976 1.00 30.86 680 THR A CA 1
ATOM 4978 C C . THR A 1 680 ? -58.899 -17.506 -16.825 1.00 30.86 680 THR A C 1
ATOM 4980 O O . THR A 1 680 ? -59.609 -17.366 -17.822 1.00 30.86 680 THR A O 1
ATOM 4983 N N . PRO A 1 681 ? -59.417 -17.730 -15.607 1.00 33.28 681 PRO A N 1
ATOM 4984 C CA . PRO A 1 681 ? -60.437 -16.792 -15.142 1.00 33.28 681 PRO A CA 1
ATOM 4985 C C . PRO A 1 681 ? -60.333 -16.411 -13.656 1.00 33.28 681 PRO A C 1
ATOM 4987 O O . PRO A 1 681 ? -59.973 -17.193 -12.780 1.00 33.28 681 PRO A O 1
ATOM 4990 N N . THR A 1 682 ? -60.734 -15.170 -13.402 1.00 31.23 682 THR A N 1
ATOM 4991 C CA . THR A 1 682 ? -60.863 -14.472 -12.118 1.00 31.23 682 THR A CA 1
ATOM 4992 C C . THR A 1 682 ? -61.780 -15.167 -11.102 1.00 31.23 682 THR A C 1
ATOM 4994 O O . THR A 1 682 ? -62.868 -15.608 -11.471 1.00 31.23 682 THR A O 1
ATOM 4997 N N . ARG A 1 683 ? -61.437 -15.097 -9.802 1.00 29.89 683 ARG A N 1
ATOM 4998 C CA . ARG A 1 683 ? -62.397 -14.878 -8.692 1.00 29.89 683 ARG A CA 1
ATOM 4999 C C . ARG A 1 683 ? -61.704 -14.388 -7.411 1.00 29.89 683 ARG A C 1
ATOM 5001 O O . ARG A 1 683 ? -60.563 -14.733 -7.133 1.00 29.89 683 ARG A O 1
ATOM 5008 N N . THR A 1 684 ? -62.431 -13.583 -6.641 1.00 25.03 684 THR A N 1
ATOM 5009 C CA . THR A 1 684 ? -62.037 -12.937 -5.370 1.00 25.03 684 THR A CA 1
ATOM 5010 C C . THR A 1 684 ? -63.139 -13.234 -4.326 1.00 25.03 684 THR A C 1
ATOM 5012 O O . THR A 1 684 ? -64.194 -13.744 -4.704 1.00 25.03 684 THR A O 1
ATOM 5015 N N . PRO A 1 685 ? -62.972 -12.862 -3.047 1.00 43.16 685 PRO A N 1
ATOM 5016 C CA . PRO A 1 685 ? -62.303 -13.603 -1.978 1.00 43.16 685 PRO A CA 1
ATOM 5017 C C . PRO A 1 685 ? -63.293 -14.314 -1.027 1.00 43.16 685 PRO A C 1
ATOM 5019 O O . PRO A 1 685 ? -64.486 -14.026 -1.010 1.00 43.16 685 PRO A O 1
ATOM 5022 N N . THR A 1 686 ? -62.797 -15.164 -0.125 1.00 28.27 686 THR A N 1
ATOM 5023 C CA . THR A 1 686 ? -63.488 -15.476 1.143 1.00 28.27 686 THR A CA 1
ATOM 5024 C C . THR A 1 686 ? -62.444 -15.769 2.215 1.00 28.27 686 THR A C 1
ATOM 5026 O O . THR A 1 686 ? -61.570 -16.606 2.014 1.00 28.27 686 THR A O 1
ATOM 5029 N N . ALA A 1 687 ? -62.517 -15.055 3.337 1.00 30.62 687 ALA A N 1
ATOM 5030 C CA . ALA A 1 687 ? -61.638 -15.261 4.481 1.00 30.62 687 ALA A CA 1
ATOM 5031 C C . ALA A 1 687 ? -62.299 -16.186 5.510 1.00 30.62 687 ALA A C 1
ATOM 5033 O O . ALA A 1 687 ? -63.507 -16.123 5.739 1.00 30.62 687 ALA A O 1
ATOM 5034 N N . THR A 1 688 ? -61.503 -17.002 6.195 1.00 27.55 688 THR A N 1
ATOM 5035 C CA . THR A 1 688 ? -61.885 -17.606 7.476 1.00 27.55 688 THR A CA 1
ATOM 5036 C C . THR A 1 688 ? -60.640 -17.657 8.348 1.00 27.55 688 THR A C 1
ATOM 5038 O O . THR A 1 688 ? -59.647 -18.284 7.992 1.00 27.55 688 THR A O 1
ATOM 5041 N N . SER A 1 689 ? -60.670 -16.925 9.459 1.00 30.62 689 SER A N 1
ATOM 5042 C CA . SER A 1 689 ? -59.534 -16.732 10.356 1.00 30.62 689 SER A CA 1
ATOM 5043 C C . SER A 1 689 ? -59.673 -17.578 11.619 1.00 30.62 689 SER A C 1
ATOM 5045 O O . SER A 1 689 ? -60.558 -17.310 12.430 1.00 30.62 689 SER A O 1
ATOM 5047 N N . THR A 1 690 ? -58.746 -18.507 11.847 1.00 28.64 690 THR A N 1
ATOM 5048 C CA . THR A 1 690 ? -58.485 -19.102 13.170 1.00 28.64 690 THR A CA 1
ATOM 5049 C C . THR A 1 690 ? -57.018 -19.523 13.257 1.00 28.64 690 THR A C 1
ATOM 5051 O O . THR A 1 690 ? -56.631 -20.488 12.603 1.00 28.64 690 THR A O 1
ATOM 5054 N N . GLY A 1 691 ? -56.206 -18.823 14.058 1.00 29.47 691 GLY A N 1
ATOM 5055 C CA . GLY A 1 691 ? -54.814 -19.215 14.325 1.00 29.47 691 GLY A CA 1
ATOM 5056 C C . GLY A 1 691 ? -53.847 -18.047 14.540 1.00 29.47 691 GLY A C 1
ATOM 5057 O O . GLY A 1 691 ? -53.218 -17.579 13.599 1.00 29.47 691 GLY A O 1
ATOM 5058 N N . GLN A 1 692 ? -53.680 -17.625 15.794 1.00 25.88 692 GLN A N 1
ATOM 5059 C CA . GLN A 1 692 ? -52.572 -16.789 16.273 1.00 25.88 692 GLN A CA 1
ATOM 5060 C C . GLN A 1 692 ? -52.082 -17.389 17.606 1.00 25.88 692 GLN A C 1
ATOM 5062 O O . GLN A 1 692 ? -52.934 -17.794 18.397 1.00 25.88 692 GLN A O 1
ATOM 5067 N N . PRO A 1 693 ? -50.780 -17.357 17.945 1.00 32.84 693 PRO A N 1
ATOM 5068 C CA . PRO A 1 693 ? -49.594 -17.307 17.094 1.00 32.84 693 PRO A CA 1
ATOM 5069 C C . PRO A 1 693 ? -48.781 -18.612 17.215 1.00 32.84 693 PRO A C 1
ATOM 5071 O O . PRO A 1 693 ? -48.784 -19.286 18.242 1.00 32.84 693 PRO A O 1
ATOM 5074 N N . THR A 1 694 ? -47.990 -18.954 16.207 1.00 25.00 694 THR A N 1
ATOM 5075 C CA . THR A 1 694 ? -46.873 -19.899 16.373 1.00 25.00 694 THR A CA 1
ATOM 5076 C C . THR A 1 694 ? -45.713 -19.374 15.547 1.00 25.00 694 THR A C 1
ATOM 5078 O O . THR A 1 694 ? -45.945 -18.764 14.506 1.00 25.00 694 THR A O 1
ATOM 5081 N N . ALA A 1 695 ? -44.501 -19.491 16.093 1.00 25.14 695 ALA A N 1
ATOM 5082 C CA . ALA A 1 695 ? -43.349 -18.687 15.704 1.00 25.14 695 ALA A CA 1
ATOM 5083 C C . ALA A 1 695 ? -43.173 -18.569 14.184 1.00 25.14 695 ALA A C 1
ATOM 5085 O O . ALA A 1 695 ? -43.104 -19.580 13.484 1.00 25.14 695 ALA A O 1
ATOM 5086 N N . THR A 1 696 ? -43.003 -17.333 13.698 1.00 23.17 696 THR A N 1
ATOM 5087 C CA . THR A 1 696 ? -42.276 -17.105 12.448 1.00 23.17 696 THR A CA 1
ATOM 5088 C C . THR A 1 696 ? -40.974 -17.892 12.561 1.00 23.17 696 THR A C 1
ATOM 5090 O O . THR A 1 696 ? -40.233 -17.643 13.518 1.00 23.17 696 THR A O 1
ATOM 5093 N N . PRO A 1 697 ? -40.683 -18.847 11.663 1.00 25.48 697 PRO A N 1
ATOM 5094 C CA . PRO A 1 697 ? -39.423 -19.553 11.723 1.00 25.48 697 PRO A CA 1
ATOM 5095 C C . PRO A 1 697 ? -38.325 -18.533 11.439 1.00 25.48 697 PRO A C 1
ATOM 5097 O O . PRO A 1 697 ? -38.130 -18.110 10.299 1.00 25.48 697 PRO A O 1
ATOM 5100 N N . THR A 1 698 ? -37.603 -18.125 12.484 1.00 27.39 698 THR A N 1
ATOM 5101 C CA . THR A 1 698 ? -36.261 -17.581 12.312 1.00 27.39 698 THR A CA 1
ATOM 5102 C C . THR A 1 698 ? -35.515 -18.619 11.493 1.00 27.39 698 THR A C 1
ATOM 5104 O O . THR A 1 698 ? -35.341 -19.750 11.948 1.00 27.39 698 THR A O 1
ATOM 5107 N N . GLN A 1 699 ? -35.124 -18.267 10.268 1.00 24.89 699 GLN A N 1
ATOM 5108 C CA . GLN A 1 699 ? -34.263 -19.129 9.474 1.00 24.89 699 GLN A CA 1
ATOM 5109 C C . GLN A 1 699 ? -32.886 -19.143 10.131 1.00 24.89 699 GLN A C 1
ATOM 5111 O O . GLN A 1 699 ? -31.996 -18.373 9.778 1.00 24.89 699 GLN A O 1
ATOM 5116 N N . THR A 1 700 ? -32.721 -20.024 11.116 1.00 31.84 700 THR A N 1
ATOM 5117 C CA . THR A 1 700 ? -31.424 -20.406 11.659 1.00 31.84 700 THR A CA 1
ATOM 5118 C C . THR A 1 700 ? -30.708 -21.221 10.593 1.00 31.84 700 THR A C 1
ATOM 5120 O O . THR A 1 700 ? -30.634 -22.447 10.656 1.00 31.84 700 THR A O 1
ATOM 5123 N N . LEU A 1 701 ? -30.167 -20.521 9.596 1.00 29.95 701 LEU A N 1
ATOM 5124 C CA . LEU A 1 701 ? -29.196 -21.082 8.673 1.00 29.95 701 LEU A CA 1
ATOM 5125 C C . LEU A 1 701 ? -27.844 -21.170 9.395 1.00 29.95 701 LEU A C 1
ATOM 5127 O O . LEU A 1 701 ? -26.897 -20.447 9.100 1.00 29.95 701 LEU A O 1
ATOM 5131 N N . ALA A 1 702 ? -27.773 -22.062 10.384 1.00 28.88 702 ALA A N 1
ATOM 5132 C CA . ALA A 1 702 ? -26.520 -22.484 10.989 1.00 28.88 702 ALA A CA 1
ATOM 5133 C C . ALA A 1 702 ? -25.771 -23.381 9.990 1.00 28.88 702 ALA A C 1
ATOM 5135 O O . ALA A 1 702 ? -25.737 -24.604 10.122 1.00 28.88 702 ALA A O 1
ATOM 5136 N N . ALA A 1 703 ? -25.196 -22.761 8.959 1.00 25.33 703 ALA A N 1
ATOM 5137 C CA . ALA A 1 703 ? -24.161 -23.396 8.160 1.00 25.33 703 ALA A CA 1
ATOM 5138 C C . ALA A 1 703 ? -22.906 -23.582 9.042 1.00 25.33 703 ALA A C 1
ATOM 5140 O O . ALA A 1 703 ? -22.587 -22.679 9.825 1.00 25.33 703 ALA A O 1
ATOM 5141 N N . PRO A 1 704 ? -22.178 -24.711 8.954 1.00 30.17 704 PRO A N 1
ATOM 5142 C CA . PRO A 1 704 ? -21.011 -24.931 9.802 1.00 30.17 704 PRO A CA 1
ATOM 5143 C C . PRO A 1 704 ? -19.894 -23.922 9.481 1.00 30.17 704 PRO A C 1
ATOM 5145 O O . PRO A 1 704 ? -19.252 -24.020 8.440 1.00 30.17 704 PRO A O 1
ATOM 5148 N N . GLY A 1 705 ? -19.654 -22.967 10.387 1.00 43.94 705 GLY A N 1
ATOM 5149 C CA . GLY A 1 705 ? -18.470 -22.095 10.366 1.00 43.94 705 GLY A CA 1
ATOM 5150 C C . GLY A 1 705 ? -18.560 -20.784 9.568 1.00 43.94 705 GLY A C 1
ATOM 5151 O O . GLY A 1 705 ? -17.522 -20.309 9.119 1.00 43.94 705 GLY A O 1
ATOM 5152 N N . GLY A 1 706 ? -19.744 -20.184 9.377 1.00 62.53 706 GLY A N 1
ATOM 5153 C CA . GLY A 1 706 ? -19.894 -18.915 8.638 1.00 62.53 706 GLY A CA 1
ATOM 5154 C C . GLY A 1 706 ? -20.655 -17.810 9.383 1.00 62.53 706 GLY A C 1
ATOM 5155 O O . GLY A 1 706 ? -21.660 -18.075 10.039 1.00 62.53 706 GLY A O 1
ATOM 5156 N N . VAL A 1 707 ? -20.209 -16.558 9.229 1.00 77.94 707 VAL A N 1
ATOM 5157 C CA . VAL A 1 707 ? -20.920 -15.352 9.702 1.00 77.94 707 VAL A CA 1
ATOM 5158 C C . VAL A 1 707 ? -22.084 -15.011 8.761 1.00 77.94 707 VAL A C 1
ATOM 5160 O O . VAL A 1 707 ? -21.967 -15.139 7.536 1.00 77.94 707 VAL A O 1
ATOM 5163 N N . SER A 1 708 ? -23.199 -14.528 9.317 1.00 81.75 708 SER A N 1
ATOM 5164 C CA . SER A 1 708 ? -24.343 -14.022 8.542 1.00 81.75 708 SER A CA 1
ATOM 5165 C C . SER A 1 708 ? -24.784 -12.616 8.958 1.00 81.75 708 SER A C 1
ATOM 5167 O O . SER A 1 708 ? -24.552 -12.188 10.090 1.00 81.75 708 SER A O 1
ATOM 5169 N N . ILE A 1 709 ? -25.436 -11.906 8.037 1.00 85.19 709 ILE A N 1
ATOM 5170 C CA . ILE A 1 709 ? -26.059 -10.594 8.235 1.00 85.19 709 ILE A CA 1
ATOM 5171 C C . ILE A 1 709 ? -27.510 -10.624 7.729 1.00 85.19 709 ILE A C 1
ATOM 5173 O O . ILE A 1 709 ? -27.807 -11.244 6.710 1.00 85.19 709 ILE A O 1
ATOM 5177 N N . ALA A 1 710 ? -28.431 -9.985 8.444 1.00 81.19 710 ALA A N 1
ATOM 5178 C CA . ALA A 1 710 ? -29.861 -10.028 8.157 1.00 81.19 710 ALA A CA 1
ATOM 5179 C C . ALA A 1 710 ? -30.536 -8.670 8.384 1.00 81.19 710 ALA A C 1
ATOM 5181 O O . ALA A 1 710 ? -30.102 -7.882 9.227 1.00 81.19 710 ALA A O 1
ATOM 5182 N N . LEU A 1 711 ? -31.624 -8.423 7.654 1.00 84.94 711 LEU A N 1
ATOM 5183 C CA . LEU A 1 711 ? -32.567 -7.339 7.930 1.00 84.94 711 LEU A CA 1
ATOM 5184 C C . LEU A 1 711 ? -33.765 -7.893 8.711 1.00 84.94 711 LEU A C 1
ATOM 5186 O O . LEU A 1 711 ? -34.507 -8.735 8.206 1.00 84.94 711 LEU A O 1
ATOM 5190 N N . GLU A 1 712 ? -33.970 -7.420 9.940 1.00 85.00 712 GLU A N 1
ATOM 5191 C CA . GLU A 1 712 ? -35.057 -7.868 10.815 1.00 85.00 712 GLU A CA 1
ATOM 5192 C C . GLU A 1 712 ? -36.109 -6.764 11.056 1.00 85.00 712 GLU A C 1
ATOM 5194 O O . GLU A 1 712 ? -35.749 -5.630 11.376 1.00 85.00 712 GLU A O 1
ATOM 5199 N N . PRO A 1 713 ? -37.421 -7.066 10.962 1.00 77.38 713 PRO A N 1
ATOM 5200 C CA . PRO A 1 713 ? -38.005 -8.325 10.494 1.00 77.38 713 PRO A CA 1
ATOM 5201 C C . PRO A 1 713 ? -37.870 -8.502 8.970 1.00 77.38 713 PRO A C 1
ATOM 5203 O O . PRO A 1 713 ? -38.161 -7.584 8.208 1.00 77.38 713 PRO A O 1
ATOM 5206 N N . GLY A 1 714 ? -37.532 -9.718 8.524 1.00 61.06 714 GLY A N 1
ATOM 5207 C CA . GLY A 1 714 ? -37.365 -10.043 7.096 1.00 61.06 714 GLY A CA 1
ATOM 5208 C C . GLY A 1 714 ? -38.651 -9.984 6.254 1.00 61.06 714 GLY A C 1
ATOM 5209 O O . GLY A 1 714 ? -38.590 -10.027 5.028 1.00 61.06 714 GLY A O 1
ATOM 5210 N N . LEU A 1 715 ? -39.818 -9.854 6.894 1.00 68.06 715 LEU A N 1
ATOM 5211 C CA . LEU A 1 715 ? -41.080 -9.494 6.248 1.00 68.06 715 LEU A CA 1
ATOM 5212 C C . LEU A 1 715 ? -41.751 -8.362 7.035 1.00 68.06 715 LEU A C 1
ATOM 5214 O O . LEU A 1 715 ? -41.989 -8.493 8.239 1.00 68.06 715 LEU A O 1
ATOM 5218 N N . LYS A 1 716 ? -42.110 -7.274 6.349 1.00 76.00 716 LYS A N 1
ATOM 5219 C CA . LYS A 1 716 ? -42.857 -6.144 6.921 1.00 76.00 716 LYS A CA 1
ATOM 5220 C C . LYS A 1 716 ? -44.076 -5.809 6.060 1.00 76.00 716 LYS A C 1
ATOM 5222 O O . LYS A 1 716 ? -44.008 -5.864 4.837 1.00 76.00 716 LYS A O 1
ATOM 5227 N N . ILE A 1 717 ? -45.179 -5.423 6.699 1.00 80.94 717 ILE A N 1
ATOM 5228 C CA . ILE A 1 717 ? -46.379 -4.892 6.036 1.00 80.94 717 ILE A CA 1
ATOM 5229 C C . ILE A 1 717 ? -46.584 -3.458 6.517 1.00 80.94 717 ILE A C 1
ATOM 5231 O O . ILE A 1 717 ? -46.561 -3.215 7.726 1.00 80.94 717 ILE A O 1
ATOM 5235 N N . VAL A 1 718 ? -46.768 -2.528 5.580 1.00 83.38 718 VAL A N 1
ATOM 5236 C CA . VAL A 1 718 ? -46.976 -1.098 5.843 1.00 83.38 718 VAL A CA 1
ATOM 5237 C C . VAL A 1 718 ? -48.003 -0.482 4.884 1.00 83.38 718 VAL A C 1
ATOM 5239 O O . VAL A 1 718 ? -48.406 -1.083 3.882 1.00 83.38 718 VAL A O 1
ATOM 5242 N N . THR A 1 719 ? -48.446 0.732 5.193 1.00 83.69 719 THR A N 1
ATOM 5243 C CA . THR A 1 719 ? -49.292 1.565 4.323 1.00 83.69 719 THR A CA 1
ATOM 5244 C C . THR A 1 719 ? -48.486 2.715 3.720 1.00 83.69 719 THR A C 1
ATOM 5246 O O . THR A 1 719 ? -47.523 3.180 4.329 1.00 83.69 719 THR A O 1
ATOM 5249 N N . VAL A 1 720 ? -48.886 3.224 2.552 1.00 85.25 720 VAL A N 1
ATOM 5250 C CA . VAL A 1 720 ? -48.280 4.445 1.980 1.00 85.25 720 VAL A CA 1
ATOM 5251 C C . VAL A 1 720 ? -48.358 5.602 2.989 1.00 85.25 720 VAL A C 1
ATOM 5253 O O . VAL A 1 720 ? -49.382 5.807 3.638 1.00 85.25 720 VAL A O 1
ATOM 5256 N N . GLY A 1 721 ? -47.252 6.329 3.151 1.00 77.94 721 GLY A N 1
ATOM 5257 C CA . GLY A 1 721 ? -47.055 7.387 4.143 1.00 77.94 721 GLY A CA 1
ATOM 5258 C C . GLY A 1 721 ? -46.535 6.910 5.505 1.00 77.94 721 GLY A C 1
ATOM 5259 O O . GLY A 1 721 ? -46.101 7.743 6.301 1.00 77.94 721 GLY A O 1
ATOM 5260 N N . GLN A 1 722 ? -46.530 5.605 5.796 1.00 84.94 722 GLN A N 1
ATOM 5261 C CA . GLN A 1 722 ? -46.086 5.074 7.088 1.00 84.94 722 GLN A CA 1
ATOM 5262 C C . GLN A 1 722 ? -44.557 4.988 7.188 1.00 84.94 722 GLN A C 1
ATOM 5264 O O . GLN A 1 722 ? -43.899 4.412 6.319 1.00 84.94 722 GLN A O 1
ATOM 5269 N N . THR A 1 723 ? -44.012 5.488 8.299 1.00 90.12 723 THR A N 1
ATOM 5270 C CA . THR A 1 723 ? -42.613 5.277 8.702 1.00 90.12 723 THR A CA 1
ATOM 5271 C C . THR A 1 723 ? -42.476 3.984 9.510 1.00 90.12 723 THR A C 1
ATOM 5273 O O . THR A 1 723 ? -43.307 3.692 10.373 1.00 90.12 723 THR A O 1
ATOM 5276 N N . PHE A 1 724 ? -41.435 3.202 9.240 1.00 88.50 724 PHE A N 1
ATOM 5277 C CA . PHE A 1 724 ? -41.143 1.923 9.880 1.00 88.50 724 PHE A CA 1
ATOM 5278 C C . PHE A 1 724 ? -39.634 1.684 9.991 1.00 88.50 724 PHE A C 1
ATOM 5280 O O . PHE A 1 724 ? -38.847 2.241 9.231 1.00 88.50 724 PHE A O 1
ATOM 5287 N N . ASP A 1 725 ? -39.253 0.808 10.919 1.00 91.94 725 ASP A N 1
ATOM 5288 C CA . ASP A 1 725 ? -37.858 0.456 11.179 1.00 91.94 725 ASP A CA 1
ATOM 5289 C C . ASP A 1 725 ? -37.549 -0.983 10.725 1.00 91.94 725 ASP A C 1
ATOM 5291 O O . ASP A 1 725 ? -38.385 -1.885 10.898 1.00 91.94 725 ASP A O 1
ATOM 5295 N N . LEU A 1 726 ? -36.345 -1.179 10.173 1.00 86.44 726 LEU A N 1
ATOM 5296 C CA . LEU A 1 726 ? -35.682 -2.467 9.934 1.00 86.44 726 LEU A CA 1
ATOM 5297 C C . LEU A 1 726 ? -34.294 -2.447 10.586 1.00 86.44 726 LEU A C 1
ATOM 5299 O O . LEU A 1 726 ? -33.496 -1.550 10.322 1.00 86.44 726 LEU A O 1
ATOM 5303 N N . THR A 1 727 ? -33.974 -3.438 11.407 1.00 91.00 727 THR A N 1
ATOM 5304 C CA . THR A 1 727 ? -32.679 -3.536 12.090 1.00 91.00 727 THR A CA 1
ATOM 5305 C C . THR A 1 727 ? -31.715 -4.405 11.290 1.00 91.00 727 THR A C 1
ATOM 5307 O O . THR A 1 727 ? -32.058 -5.512 10.880 1.00 91.00 727 THR A O 1
ATOM 5310 N N . VAL A 1 728 ? -30.495 -3.912 11.083 1.00 92.12 728 VAL A N 1
ATOM 5311 C CA . VAL A 1 728 ? -29.377 -4.696 10.557 1.00 92.12 728 VAL A CA 1
ATOM 5312 C C . VAL A 1 728 ? -28.776 -5.490 11.712 1.00 92.12 728 VAL A C 1
ATOM 5314 O O . VAL A 1 728 ? -28.252 -4.912 12.671 1.00 92.12 728 VAL A O 1
ATOM 5317 N N . ARG A 1 729 ? -28.838 -6.816 11.606 1.00 87.88 729 ARG A N 1
ATOM 5318 C CA . ARG A 1 729 ? -28.359 -7.763 12.614 1.00 87.88 729 ARG A CA 1
ATOM 5319 C C . ARG A 1 729 ? -27.266 -8.653 12.043 1.00 87.88 729 ARG A C 1
ATOM 5321 O O . ARG A 1 729 ? -27.410 -9.187 10.948 1.00 87.88 729 ARG A O 1
ATOM 5328 N N . ILE A 1 730 ? -26.200 -8.850 12.807 1.00 90.19 730 ILE A N 1
ATOM 5329 C CA . ILE A 1 730 ? -25.107 -9.776 12.513 1.00 90.19 730 ILE A CA 1
ATOM 5330 C C . ILE A 1 730 ? -25.243 -10.988 13.439 1.00 90.19 730 ILE A C 1
ATOM 5332 O O . ILE A 1 730 ? -25.496 -10.848 14.637 1.00 90.19 730 ILE A O 1
ATOM 5336 N N . ASN A 1 731 ? -25.066 -12.189 12.890 1.00 85.94 731 ASN A N 1
ATOM 5337 C CA . ASN A 1 731 ? -24.910 -13.420 13.658 1.00 85.94 731 ASN A CA 1
ATOM 5338 C C . ASN A 1 731 ? -23.512 -13.979 13.379 1.00 85.94 731 ASN A C 1
ATOM 5340 O O . ASN A 1 731 ? -23.272 -14.602 12.343 1.00 85.94 731 ASN A O 1
ATOM 5344 N N . ALA A 1 732 ? -22.595 -13.729 14.309 1.00 82.38 732 ALA A N 1
ATOM 5345 C CA . ALA A 1 732 ? -21.199 -14.141 14.237 1.00 82.38 732 ALA A CA 1
ATOM 5346 C C . ALA A 1 732 ? -20.955 -15.538 14.845 1.00 82.38 732 ALA A C 1
ATOM 5348 O O . ALA A 1 732 ? -19.938 -16.175 14.583 1.00 82.38 732 ALA A O 1
ATOM 5349 N N . GLY A 1 733 ? -21.896 -16.058 15.642 1.00 81.31 733 GLY A N 1
ATOM 5350 C CA . GLY A 1 733 ? -21.739 -17.361 16.295 1.00 81.31 733 GLY A CA 1
ATOM 5351 C C . GLY A 1 733 ? -20.579 -17.325 17.291 1.00 81.31 733 GLY A C 1
ATOM 5352 O O . GLY A 1 733 ? -20.592 -16.505 18.204 1.00 81.31 733 GLY A O 1
ATOM 5353 N N . THR A 1 734 ? -19.573 -18.182 17.119 1.00 79.88 734 THR A N 1
ATOM 5354 C CA . THR A 1 734 ? -18.328 -18.133 17.909 1.00 79.88 734 THR A CA 1
ATOM 5355 C C . THR A 1 734 ? -17.219 -17.302 17.262 1.00 79.88 734 THR A C 1
ATOM 5357 O O . THR A 1 734 ? -16.174 -17.138 17.884 1.00 79.88 734 THR A O 1
ATOM 5360 N N . GLN A 1 735 ? -17.407 -16.793 16.038 1.00 80.12 735 GLN A N 1
ATOM 5361 C CA . GLN A 1 735 ? -16.426 -15.929 15.382 1.00 80.12 735 GLN A CA 1
ATOM 5362 C C . GLN A 1 735 ? -16.451 -14.547 16.055 1.00 80.12 735 GLN A C 1
ATOM 5364 O O . GLN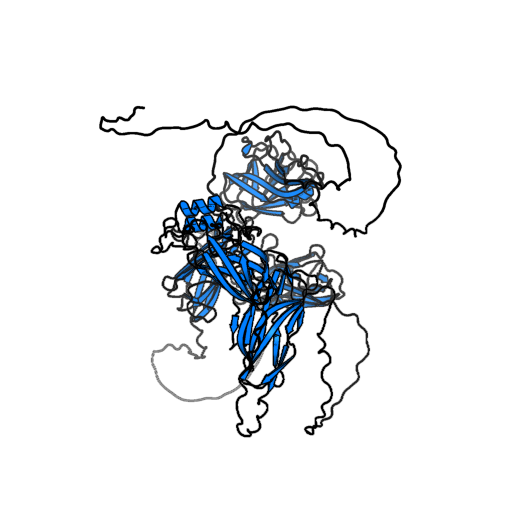 A 1 735 ? -17.507 -13.911 16.058 1.00 80.12 735 GLN A O 1
ATOM 5369 N N . PRO A 1 736 ? -15.340 -14.060 16.633 1.00 82.25 736 PRO A N 1
ATOM 5370 C CA . PRO A 1 736 ? -15.233 -12.661 17.026 1.00 82.25 736 PRO A CA 1
ATOM 5371 C C . PRO A 1 736 ? -15.187 -11.773 15.779 1.00 82.25 736 PRO A C 1
ATOM 5373 O O . PRO A 1 736 ? -14.606 -12.157 14.762 1.00 82.25 736 PRO A O 1
ATOM 5376 N N . LEU A 1 737 ? -15.797 -10.595 15.861 1.00 87.00 737 LEU A N 1
ATOM 5377 C CA . LEU A 1 737 ? -15.745 -9.559 14.830 1.00 87.00 737 LEU A CA 1
ATOM 5378 C C . LEU A 1 737 ? -15.363 -8.232 15.467 1.00 87.00 737 LEU A C 1
ATOM 5380 O O . LEU A 1 737 ? -15.885 -7.907 16.527 1.00 87.00 737 LEU A O 1
ATOM 5384 N N . ASP A 1 738 ? -14.499 -7.463 14.817 1.00 82.31 738 ASP A N 1
ATOM 5385 C CA . ASP A 1 738 ? -14.115 -6.105 15.224 1.00 82.31 738 ASP A CA 1
ATOM 5386 C C . ASP A 1 738 ? -14.503 -5.041 14.189 1.00 82.31 738 ASP A C 1
ATOM 5388 O O . ASP A 1 738 ? -14.345 -3.852 14.432 1.00 82.31 738 ASP A O 1
ATOM 5392 N N . GLY A 1 739 ? -15.105 -5.428 13.065 1.00 82.31 739 GLY A N 1
ATOM 5393 C CA . GLY A 1 739 ? -15.661 -4.472 12.119 1.00 82.31 739 GLY A CA 1
ATOM 5394 C C . GLY A 1 739 ? -16.771 -5.054 11.265 1.00 82.31 739 GLY A C 1
ATOM 5395 O O . GLY A 1 739 ? -16.822 -6.255 10.994 1.00 82.31 739 GLY A O 1
ATOM 5396 N N . ALA A 1 740 ? -17.661 -4.190 10.791 1.00 85.06 740 ALA A N 1
ATOM 5397 C CA . ALA A 1 740 ? -18.544 -4.498 9.681 1.00 85.06 740 ALA A CA 1
ATOM 5398 C C . ALA A 1 740 ? -18.944 -3.236 8.910 1.00 85.06 740 ALA A C 1
ATOM 5400 O O . ALA A 1 740 ? -19.330 -2.219 9.485 1.00 85.06 740 ALA A O 1
ATOM 5401 N N . GLN A 1 741 ? -18.899 -3.344 7.585 1.00 87.69 741 GLN A N 1
ATOM 5402 C CA . GLN A 1 741 ? -19.403 -2.347 6.647 1.00 87.69 741 GLN A CA 1
ATOM 5403 C C . GLN A 1 741 ? -20.596 -2.922 5.889 1.00 87.69 741 GLN A C 1
ATOM 5405 O O . GLN A 1 741 ? -20.580 -4.068 5.433 1.00 87.69 741 GLN A O 1
ATOM 5410 N N . VAL A 1 742 ? -21.648 -2.125 5.768 1.00 86.62 742 VAL A N 1
ATOM 5411 C CA . VAL A 1 742 ? -22.971 -2.560 5.342 1.00 86.62 742 VAL A CA 1
ATOM 5412 C C . VAL A 1 742 ? -23.503 -1.608 4.285 1.00 86.62 742 VAL A C 1
ATOM 5414 O O . VAL A 1 742 ? -23.687 -0.417 4.532 1.00 86.62 742 VAL A O 1
ATOM 5417 N N . TYR A 1 743 ? -23.815 -2.158 3.116 1.00 86.88 743 TYR A N 1
ATOM 5418 C CA . TYR A 1 743 ? -24.463 -1.432 2.034 1.00 86.88 743 TYR A CA 1
ATOM 5419 C C . TYR A 1 743 ? -25.805 -2.079 1.718 1.00 86.88 743 TYR A C 1
ATOM 5421 O O . TYR A 1 743 ? -25.871 -3.276 1.439 1.00 86.88 743 TYR A O 1
ATOM 5429 N N . VAL A 1 744 ? -26.874 -1.286 1.731 1.00 88.69 744 VAL A N 1
ATOM 5430 C CA . VAL A 1 744 ? -28.242 -1.752 1.460 1.00 88.69 744 VAL A CA 1
ATOM 5431 C C . VAL A 1 744 ? -28.822 -0.986 0.274 1.00 88.69 744 VAL A C 1
ATOM 5433 O O . VAL A 1 744 ? -28.540 0.196 0.076 1.00 88.69 744 VAL A O 1
ATOM 5436 N N . ASN A 1 745 ? -29.607 -1.677 -0.544 1.00 84.88 745 ASN A N 1
ATOM 5437 C CA . ASN A 1 745 ? -30.384 -1.116 -1.639 1.00 84.88 745 ASN A CA 1
ATOM 5438 C C . ASN A 1 745 ? -31.867 -1.161 -1.286 1.00 84.88 745 ASN A C 1
ATOM 5440 O O . ASN A 1 745 ? -32.381 -2.223 -0.932 1.00 84.88 745 ASN A O 1
ATOM 5444 N N . VAL A 1 746 ? -32.537 -0.026 -1.447 1.00 86.88 746 VAL A N 1
ATOM 5445 C CA . VAL A 1 746 ? -33.995 0.118 -1.418 1.00 86.88 746 VAL A CA 1
ATOM 5446 C C . VAL A 1 746 ? -34.471 0.542 -2.805 1.00 86.88 746 VAL A C 1
ATOM 5448 O O . VAL A 1 746 ? -33.698 1.098 -3.580 1.00 86.88 746 VAL A O 1
ATOM 5451 N N . ASP A 1 747 ? -35.735 0.291 -3.130 1.00 84.31 747 ASP A N 1
ATOM 5452 C CA . ASP A 1 747 ? -36.354 0.854 -4.331 1.00 84.31 747 ASP A CA 1
ATOM 5453 C C . ASP A 1 747 ? -36.770 2.317 -4.061 1.00 84.31 747 ASP A C 1
ATOM 5455 O O . ASP A 1 747 ? -37.697 2.529 -3.268 1.00 84.31 747 ASP A O 1
ATOM 5459 N N . PRO A 1 748 ? -36.125 3.326 -4.687 1.00 86.00 748 PRO A N 1
ATOM 5460 C CA . PRO A 1 748 ? -36.424 4.738 -4.445 1.00 86.00 748 PRO A CA 1
ATOM 5461 C C . PRO A 1 748 ? -37.788 5.170 -5.001 1.00 86.00 748 PRO A C 1
ATOM 5463 O O . PRO A 1 748 ? -38.268 6.246 -4.658 1.00 86.00 748 PRO A O 1
ATOM 5466 N N . ALA A 1 749 ? -38.449 4.351 -5.830 1.00 82.69 749 ALA A N 1
ATOM 5467 C CA . ALA A 1 749 ? -39.829 4.603 -6.242 1.00 82.69 749 ALA A CA 1
ATOM 5468 C C . ALA A 1 749 ? -40.850 4.182 -5.168 1.00 82.69 749 ALA A C 1
ATOM 5470 O O . ALA A 1 749 ? -41.999 4.617 -5.220 1.00 82.69 749 ALA A O 1
ATOM 5471 N N . VAL A 1 750 ? -40.454 3.342 -4.201 1.00 82.38 750 VAL A N 1
ATOM 5472 C CA . VAL A 1 750 ? -41.346 2.732 -3.196 1.00 82.38 750 VAL A CA 1
ATOM 5473 C C . VAL A 1 750 ? -41.029 3.199 -1.773 1.00 82.38 750 VAL A C 1
ATOM 5475 O O . VAL A 1 750 ? -41.955 3.385 -0.977 1.00 82.38 750 VAL A O 1
ATOM 5478 N N . PHE A 1 751 ? -39.755 3.439 -1.448 1.00 90.31 751 PHE A N 1
ATOM 5479 C CA . PHE A 1 751 ? -39.297 3.850 -0.118 1.00 90.31 751 PHE A CA 1
ATOM 5480 C C . PHE A 1 751 ? -38.378 5.067 -0.169 1.00 90.31 751 PHE A C 1
ATOM 5482 O O . PHE A 1 751 ? -37.500 5.153 -1.021 1.00 90.31 751 PHE A O 1
ATOM 5489 N N . GLN A 1 752 ? -38.500 5.935 0.835 1.00 87.56 752 GLN A N 1
ATOM 5490 C CA . GLN A 1 752 ? -37.462 6.905 1.182 1.00 87.56 752 GLN A CA 1
ATOM 5491 C C . GLN A 1 752 ? -36.824 6.550 2.527 1.00 87.56 752 GLN A C 1
ATOM 5493 O O . GLN A 1 752 ? -37.508 6.155 3.476 1.00 87.56 752 GLN A O 1
ATOM 5498 N N . VAL A 1 753 ? -35.508 6.702 2.621 1.00 90.81 753 VAL A N 1
ATOM 5499 C CA . VAL A 1 753 ? -34.744 6.583 3.862 1.00 90.81 753 VAL A CA 1
ATOM 5500 C C . VAL A 1 753 ? -34.895 7.889 4.635 1.00 90.81 753 VAL A C 1
ATOM 5502 O O . VAL A 1 753 ? -34.594 8.973 4.132 1.00 90.81 753 VAL A O 1
ATOM 5505 N N . VAL A 1 754 ? -35.413 7.785 5.855 1.00 90.25 754 VAL A N 1
ATOM 5506 C CA . VAL A 1 754 ? -35.661 8.921 6.752 1.00 90.25 754 VAL A CA 1
ATOM 5507 C C . VAL A 1 754 ? -34.475 9.120 7.689 1.00 90.25 754 VAL A C 1
ATOM 5509 O O . VAL A 1 754 ? -34.085 10.253 7.951 1.00 90.25 754 VAL A O 1
ATOM 5512 N N . ASN A 1 755 ? -33.916 8.025 8.210 1.00 87.38 755 ASN A N 1
ATOM 5513 C CA . ASN A 1 755 ? -32.714 8.047 9.036 1.00 87.38 755 ASN A CA 1
ATOM 5514 C C . ASN A 1 755 ? -32.043 6.665 9.054 1.00 87.38 755 ASN A C 1
ATOM 5516 O O . ASN A 1 755 ? -32.702 5.644 8.854 1.00 87.38 755 ASN A O 1
ATOM 5520 N N . VAL A 1 756 ? -30.761 6.624 9.396 1.00 88.69 756 VAL A N 1
ATOM 5521 C CA . VAL A 1 756 ? -30.050 5.405 9.787 1.00 88.69 756 VAL A CA 1
ATOM 5522 C C . VAL A 1 756 ? -29.472 5.646 11.173 1.00 88.69 756 VAL A C 1
ATOM 5524 O O . VAL A 1 756 ? -28.681 6.561 11.371 1.00 88.69 756 VAL A O 1
ATOM 5527 N N . ILE A 1 757 ? -29.917 4.854 12.145 1.00 89.44 757 ILE A N 1
ATOM 5528 C CA . ILE A 1 757 ? -29.597 5.019 13.564 1.00 89.44 757 ILE A CA 1
ATOM 5529 C C . ILE A 1 757 ? -28.492 4.013 13.928 1.00 89.44 757 ILE A C 1
ATOM 5531 O O . ILE A 1 757 ? -28.769 2.811 13.896 1.00 89.44 757 ILE A O 1
ATOM 5535 N N . PRO A 1 758 ? -27.268 4.462 14.262 1.00 82.88 758 PRO A N 1
ATOM 5536 C CA . PRO A 1 758 ? -26.189 3.602 14.755 1.00 82.88 758 PRO A CA 1
ATOM 5537 C C . PRO A 1 758 ? -26.587 2.777 15.986 1.00 82.88 758 PRO A C 1
ATOM 5539 O O . PRO A 1 758 ? -27.217 3.309 16.901 1.00 82.88 758 PRO A O 1
ATOM 5542 N N . ASP A 1 759 ? -26.172 1.508 16.051 1.00 83.50 759 ASP A N 1
ATOM 5543 C CA . ASP A 1 759 ? -26.157 0.735 17.299 1.00 83.50 759 ASP A CA 1
ATOM 5544 C C . ASP A 1 759 ? -24.712 0.595 17.792 1.00 83.50 759 ASP A C 1
ATOM 5546 O O . ASP A 1 759 ? -23.957 -0.278 17.363 1.00 83.50 759 ASP A O 1
ATOM 5550 N N . LEU A 1 760 ? -24.327 1.497 18.696 1.00 80.81 760 LEU A N 1
ATOM 5551 C CA . LEU A 1 760 ? -22.969 1.583 19.240 1.00 80.81 760 LEU A CA 1
ATOM 5552 C C . LEU A 1 760 ? -22.745 0.659 20.447 1.00 80.81 760 LEU A C 1
ATOM 5554 O O . LEU A 1 760 ? -21.737 0.769 21.135 1.00 80.81 760 LEU A O 1
ATOM 5558 N N . SER A 1 761 ? -23.672 -0.263 20.740 1.00 78.19 761 SER A N 1
ATOM 5559 C CA . SER A 1 761 ? -23.550 -1.155 21.903 1.00 78.19 761 SER A CA 1
ATOM 5560 C C . SER A 1 761 ? -22.440 -2.206 21.771 1.00 78.19 761 SER A C 1
ATOM 5562 O O . SER A 1 761 ? -22.081 -2.836 22.768 1.00 78.19 761 SER A O 1
ATOM 5564 N N . ARG A 1 762 ? -21.920 -2.419 20.552 1.00 77.19 762 ARG A N 1
ATOM 5565 C CA . ARG A 1 762 ? -20.908 -3.440 20.219 1.00 77.19 762 ARG A CA 1
ATOM 5566 C C . ARG A 1 762 ? -19.753 -2.946 19.351 1.00 77.19 762 ARG A C 1
ATOM 5568 O O . ARG A 1 762 ? -18.663 -3.490 19.473 1.00 77.19 762 ARG A O 1
ATOM 5575 N N . PHE A 1 763 ? -19.991 -1.942 18.511 1.00 78.12 763 PHE A N 1
ATOM 5576 C CA . PHE A 1 763 ? -18.988 -1.286 17.675 1.00 78.12 763 PHE A CA 1
ATOM 5577 C C . PHE A 1 763 ? -19.085 0.222 17.918 1.00 78.12 763 PHE A C 1
ATOM 5579 O O . PHE A 1 763 ? -20.004 0.867 17.412 1.00 78.12 763 PHE A O 1
ATOM 5586 N N . ALA A 1 764 ? -18.197 0.749 18.760 1.00 70.38 764 ALA A N 1
ATOM 5587 C CA . ALA A 1 764 ? -18.246 2.128 19.246 1.00 70.38 764 ALA A CA 1
ATOM 5588 C C . ALA A 1 764 ? -17.038 2.978 18.820 1.00 70.38 764 ALA A C 1
ATOM 5590 O O . ALA A 1 764 ? -17.147 4.201 18.827 1.00 70.38 764 ALA A O 1
ATOM 5591 N N . ASP A 1 765 ? -15.918 2.348 18.456 1.00 59.22 765 ASP A N 1
ATOM 5592 C CA . ASP A 1 765 ? -14.622 3.028 18.328 1.00 59.22 765 ASP A CA 1
ATOM 5593 C C . ASP A 1 765 ? -14.427 3.601 16.919 1.00 59.22 765 ASP A C 1
ATOM 5595 O O . ASP A 1 765 ? -13.975 4.728 16.747 1.00 59.22 765 ASP A O 1
ATOM 5599 N N . ILE A 1 766 ? -14.832 2.841 15.896 1.00 65.56 766 ILE A N 1
ATOM 5600 C CA . ILE A 1 766 ? -14.941 3.329 14.519 1.00 65.56 766 ILE A CA 1
ATOM 5601 C C . ILE A 1 766 ? -16.422 3.402 14.190 1.00 65.56 766 ILE A C 1
ATOM 5603 O O . ILE A 1 766 ? -17.112 2.387 14.220 1.00 65.56 766 ILE A O 1
ATOM 5607 N N . VAL A 1 767 ? -16.911 4.580 13.811 1.00 71.44 767 VAL A N 1
ATOM 5608 C CA . VAL A 1 767 ? -18.277 4.757 13.308 1.00 71.44 767 VAL A CA 1
ATOM 5609 C C . VAL A 1 767 ? -18.223 5.657 12.084 1.00 71.44 767 VAL A C 1
ATOM 5611 O O . VAL A 1 767 ? -18.005 6.862 12.183 1.00 71.44 767 VAL A O 1
ATOM 5614 N N . SER A 1 768 ? -18.431 5.073 10.908 1.00 75.19 768 SER A N 1
ATOM 5615 C CA . SER A 1 768 ? -18.620 5.848 9.687 1.00 75.19 768 SER A CA 1
ATOM 5616 C C . SER A 1 768 ? -19.977 6.561 9.756 1.00 75.19 768 SER A C 1
ATOM 5618 O O . SER A 1 768 ? -20.979 5.908 10.076 1.00 75.19 768 SER A O 1
ATOM 5620 N N . PRO A 1 769 ? -20.056 7.871 9.450 1.00 69.44 769 PRO A N 1
ATOM 5621 C CA . PRO A 1 769 ? -21.328 8.572 9.358 1.00 69.44 769 PRO A CA 1
ATOM 5622 C C . PRO A 1 769 ? -22.267 7.834 8.405 1.00 69.44 769 PRO A C 1
ATOM 5624 O O . PRO A 1 769 ? -21.924 7.577 7.249 1.00 69.44 769 PRO A O 1
ATOM 5627 N N . ALA A 1 770 ? -23.454 7.473 8.892 1.00 79.00 770 ALA A N 1
ATOM 5628 C CA . ALA A 1 770 ? -24.414 6.771 8.062 1.00 79.00 770 ALA A CA 1
ATOM 5629 C C . ALA A 1 770 ? -24.822 7.655 6.875 1.00 79.00 770 ALA A C 1
ATOM 5631 O O . ALA A 1 770 ? -25.216 8.807 7.044 1.00 79.00 770 ALA A O 1
ATOM 5632 N N . SER A 1 771 ? -24.721 7.097 5.674 1.00 80.69 771 SER A N 1
ATOM 5633 C CA . SER A 1 771 ? -24.977 7.787 4.414 1.00 80.69 771 SER A CA 1
ATOM 5634 C C . SER A 1 771 ? -26.153 7.136 3.700 1.00 80.69 771 SER A C 1
ATOM 5636 O O . SER A 1 771 ? -26.279 5.907 3.666 1.00 80.69 771 SER A O 1
ATOM 5638 N N . TRP A 1 772 ? -27.034 7.953 3.129 1.00 87.38 772 TRP A N 1
ATOM 5639 C CA . TRP A 1 772 ? -28.109 7.464 2.280 1.00 87.38 772 TRP A CA 1
ATOM 5640 C C . TRP A 1 772 ? -28.462 8.453 1.173 1.00 87.38 772 TRP A C 1
ATOM 5642 O O . TRP A 1 772 ? -28.443 9.667 1.363 1.00 87.38 772 TRP A O 1
ATOM 5652 N N . ASP A 1 773 ? -28.804 7.903 0.014 1.00 83.19 773 ASP A N 1
ATOM 5653 C CA . ASP A 1 773 ? -29.260 8.622 -1.167 1.00 83.19 773 ASP A CA 1
ATOM 5654 C C . ASP A 1 773 ? -30.662 8.113 -1.528 1.00 83.19 773 ASP A C 1
ATOM 5656 O O . ASP A 1 773 ? -30.843 6.946 -1.890 1.00 83.19 773 ASP A O 1
ATOM 5660 N N . ASN A 1 774 ? -31.656 8.996 -1.413 1.00 84.38 774 ASN A N 1
ATOM 5661 C CA . ASN A 1 774 ? -33.058 8.694 -1.708 1.00 84.38 774 ASN A CA 1
ATOM 5662 C C . ASN A 1 774 ? -33.403 8.756 -3.205 1.00 84.38 774 ASN A C 1
ATOM 5664 O O . ASN A 1 774 ? -34.457 8.260 -3.585 1.00 84.38 774 ASN A O 1
ATOM 5668 N N . ALA A 1 775 ? -32.545 9.325 -4.055 1.00 77.25 775 ALA A N 1
ATOM 5669 C CA . ALA A 1 775 ? -32.707 9.283 -5.506 1.00 77.25 775 ALA A CA 1
ATOM 5670 C C . ALA A 1 775 ? -32.165 7.966 -6.089 1.00 77.25 775 ALA A C 1
ATOM 5672 O O . ALA A 1 775 ? -32.775 7.393 -6.990 1.00 77.25 775 ALA A O 1
ATOM 5673 N N . LEU A 1 776 ? -31.050 7.459 -5.550 1.00 72.00 776 LEU A N 1
ATOM 5674 C CA . LEU A 1 776 ? -30.459 6.176 -5.955 1.00 72.00 776 LEU A CA 1
ATOM 5675 C C . LEU A 1 776 ? -30.991 4.971 -5.159 1.00 72.00 776 LEU A C 1
ATOM 5677 O O . LEU A 1 776 ? -30.789 3.826 -5.564 1.00 72.00 776 LEU A O 1
ATOM 5681 N N . GLY A 1 777 ? -31.653 5.200 -4.022 1.00 78.00 777 GLY A N 1
ATOM 5682 C CA . GLY A 1 777 ? -32.109 4.138 -3.123 1.00 78.00 777 GLY A CA 1
ATOM 5683 C C . GLY A 1 777 ? -30.937 3.386 -2.491 1.00 78.00 777 GLY A C 1
ATOM 5684 O O . GLY A 1 777 ? -30.906 2.154 -2.457 1.00 78.00 777 GLY A O 1
ATOM 5685 N N . HIS A 1 778 ? -29.904 4.112 -2.072 1.00 86.12 778 HIS A N 1
ATOM 5686 C CA . HIS A 1 778 ? -28.648 3.547 -1.583 1.00 86.12 778 HIS A CA 1
ATOM 5687 C C . HIS A 1 778 ? -28.420 3.923 -0.126 1.00 86.12 778 HIS A C 1
ATOM 5689 O O . HIS A 1 778 ? -28.571 5.079 0.244 1.00 86.12 778 HIS A O 1
ATOM 5695 N N . ILE A 1 779 ? -28.013 2.951 0.686 1.00 87.12 779 ILE A N 1
ATOM 5696 C CA . ILE A 1 779 ? -27.593 3.141 2.076 1.00 87.12 779 ILE A CA 1
ATOM 5697 C C . ILE A 1 779 ? -26.170 2.593 2.224 1.00 87.12 779 ILE A C 1
ATOM 5699 O O . ILE A 1 779 ? -25.838 1.563 1.619 1.00 87.12 779 ILE A O 1
ATOM 5703 N N . GLY A 1 780 ? -25.350 3.271 3.025 1.00 82.88 780 GLY A N 1
ATOM 5704 C CA . GLY A 1 780 ? -24.028 2.837 3.465 1.00 82.88 780 GLY A CA 1
ATOM 5705 C C . GLY A 1 780 ? -23.783 3.210 4.928 1.00 82.88 780 GLY A C 1
ATOM 5706 O O . GLY A 1 780 ? -23.988 4.356 5.326 1.00 82.88 780 GLY A O 1
ATOM 5707 N N . TYR A 1 781 ? -23.343 2.247 5.730 1.00 88.75 781 TYR A N 1
ATOM 5708 C CA . TYR A 1 781 ? -22.944 2.442 7.123 1.00 88.75 781 TYR A CA 1
ATOM 5709 C C . TYR A 1 781 ? -21.818 1.470 7.470 1.00 88.75 781 TYR A C 1
ATOM 5711 O O . TYR A 1 781 ? -21.826 0.335 7.001 1.00 88.75 781 TYR A O 1
ATOM 5719 N N . ALA A 1 782 ? -20.867 1.882 8.301 1.00 85.31 782 ALA A N 1
ATOM 5720 C CA . ALA A 1 782 ? -19.823 0.998 8.802 1.00 85.31 782 ALA A CA 1
ATOM 5721 C C . ALA A 1 782 ? -19.525 1.314 10.263 1.00 85.31 782 ALA A C 1
ATOM 5723 O O . ALA A 1 782 ? -19.520 2.482 10.649 1.00 85.31 782 ALA A O 1
ATOM 5724 N N . ALA A 1 783 ? -19.258 0.282 11.054 1.00 82.00 783 ALA A N 1
ATOM 5725 C CA . ALA A 1 783 ? -18.809 0.435 12.427 1.00 82.00 783 ALA A CA 1
ATOM 5726 C C . ALA A 1 783 ? -17.794 -0.652 12.798 1.00 82.00 783 ALA A C 1
ATOM 5728 O O . ALA A 1 783 ? -17.809 -1.742 12.223 1.00 82.00 783 ALA A O 1
ATOM 5729 N N . GLY A 1 784 ? -16.929 -0.353 13.760 1.00 81.38 784 GLY A N 1
ATOM 5730 C CA . GLY A 1 784 ? -15.943 -1.276 14.297 1.00 81.38 784 GLY A CA 1
ATOM 5731 C C . GLY A 1 784 ? -15.500 -0.953 15.722 1.00 81.38 784 GLY A C 1
ATOM 5732 O O . GLY A 1 784 ? -15.983 -0.020 16.367 1.00 81.38 784 GLY A O 1
ATOM 5733 N N . LEU A 1 785 ? -14.586 -1.784 16.196 1.00 80.31 785 LEU A N 1
ATOM 5734 C CA . LEU A 1 785 ? -13.961 -1.802 17.504 1.00 80.31 785 LEU A CA 1
ATOM 5735 C C . LEU A 1 785 ? -12.444 -1.817 17.265 1.00 80.31 785 LEU A C 1
ATOM 5737 O O . LEU A 1 785 ? -11.942 -2.682 16.554 1.00 80.31 785 LEU A O 1
ATOM 5741 N N . LEU A 1 786 ? -11.726 -0.855 17.828 1.00 64.06 786 LEU A N 1
ATOM 5742 C CA . LEU A 1 786 ? -10.266 -0.781 17.785 1.00 64.06 786 LEU A CA 1
ATOM 5743 C C . LEU A 1 786 ? -9.649 -1.466 19.006 1.00 64.06 786 LEU A C 1
ATOM 5745 O O . LEU A 1 786 ? -8.559 -2.026 18.903 1.00 64.06 786 LEU A O 1
ATOM 5749 N N . ALA A 1 787 ? -10.350 -1.467 20.146 1.00 55.69 787 ALA A N 1
ATOM 5750 C CA . ALA A 1 787 ? -9.852 -2.051 21.384 1.00 55.69 787 ALA A CA 1
ATOM 5751 C C . ALA A 1 787 ? -10.940 -2.781 22.191 1.00 55.69 787 ALA A C 1
ATOM 5753 O O . ALA A 1 787 ? -12.096 -2.374 22.268 1.00 55.69 787 ALA A O 1
ATOM 5754 N N . GLY A 1 788 ? -10.542 -3.862 22.866 1.00 62.91 788 GLY A N 1
ATOM 5755 C CA . GLY A 1 788 ? -11.415 -4.643 23.747 1.00 62.91 788 GLY A CA 1
ATOM 5756 C C . GLY A 1 788 ? -11.923 -5.960 23.141 1.00 62.91 788 GLY A C 1
ATOM 5757 O O . GLY A 1 788 ? -11.499 -6.376 22.061 1.00 62.91 788 GLY A O 1
ATOM 5758 N N . PRO A 1 789 ? -12.790 -6.692 23.867 1.00 75.12 789 PRO A N 1
ATOM 5759 C CA . PRO A 1 789 ? -13.237 -8.019 23.460 1.00 75.12 789 PRO A CA 1
ATOM 5760 C C . PRO A 1 789 ? -14.224 -7.936 22.290 1.00 75.12 789 PRO A C 1
ATOM 5762 O O . PRO A 1 789 ? -15.408 -7.647 22.475 1.00 75.12 789 PRO A O 1
ATOM 5765 N N . ALA A 1 790 ? -13.723 -8.245 21.095 1.00 81.88 790 ALA A N 1
ATOM 5766 C CA . ALA A 1 790 ? -14.490 -8.311 19.857 1.00 81.88 790 ALA A CA 1
ATOM 5767 C C . ALA A 1 790 ? -15.796 -9.127 20.016 1.00 81.88 790 ALA A C 1
ATOM 5769 O O . ALA A 1 790 ? -15.749 -10.289 20.445 1.00 81.88 790 ALA A O 1
ATOM 5770 N N . PRO A 1 791 ? -16.973 -8.549 19.704 1.00 81.94 791 PRO A N 1
ATOM 5771 C CA . PRO A 1 791 ? -18.261 -9.202 19.901 1.00 81.94 791 PRO A CA 1
ATOM 5772 C C . PRO A 1 791 ? -18.407 -10.529 19.145 1.00 81.94 791 PRO A C 1
ATOM 5774 O O . PRO A 1 791 ? -18.062 -10.667 17.973 1.00 81.94 791 PRO A O 1
ATOM 5777 N N . THR A 1 792 ? -19.005 -11.494 19.842 1.00 83.69 792 THR A N 1
ATOM 5778 C CA . THR A 1 792 ? -19.444 -12.803 19.336 1.00 83.69 792 THR A CA 1
ATOM 5779 C C . THR A 1 792 ? -20.964 -12.938 19.504 1.00 83.69 792 THR A C 1
ATOM 5781 O O . THR A 1 792 ? -21.618 -12.102 20.135 1.00 83.69 792 THR A O 1
ATOM 5784 N N . GLY A 1 793 ? -21.559 -13.995 18.950 1.00 79.62 793 GLY A N 1
ATOM 5785 C CA . GLY A 1 793 ? -22.995 -14.264 19.040 1.00 79.62 793 GLY A CA 1
ATOM 5786 C C . GLY A 1 793 ? -23.834 -13.440 18.058 1.00 79.62 793 GLY A C 1
ATOM 5787 O O . GLY A 1 793 ? -23.414 -13.189 16.930 1.00 79.62 793 GLY A O 1
ATOM 5788 N N . SER A 1 794 ? -25.050 -13.069 18.464 1.00 84.81 794 SER A N 1
ATOM 5789 C CA . SER A 1 794 ? -25.959 -12.217 17.685 1.00 84.81 794 SER A CA 1
ATOM 5790 C C . SER A 1 794 ? -25.991 -10.802 18.248 1.00 84.81 794 SER A C 1
ATOM 5792 O O . SER A 1 794 ? -26.238 -10.630 19.442 1.00 84.81 794 SER A O 1
ATOM 5794 N N . PHE A 1 795 ? -25.836 -9.795 17.393 1.00 85.50 795 PHE A N 1
ATOM 5795 C CA . PHE A 1 795 ? -25.945 -8.391 17.780 1.00 85.50 795 PHE A CA 1
ATOM 5796 C C . PHE A 1 795 ? -26.392 -7.500 16.616 1.00 85.50 795 PHE A C 1
ATOM 5798 O O . PHE A 1 795 ? -26.343 -7.892 15.451 1.00 85.50 795 PHE A O 1
ATOM 5805 N N . ASN A 1 796 ? -26.853 -6.298 16.946 1.00 89.69 796 ASN A N 1
ATOM 5806 C CA . ASN A 1 796 ? -27.278 -5.293 15.979 1.00 89.69 796 ASN A CA 1
ATOM 5807 C C . ASN A 1 796 ? -26.128 -4.324 15.685 1.00 89.69 796 ASN A C 1
ATOM 5809 O O . ASN A 1 796 ? -25.219 -4.176 16.499 1.00 89.69 796 ASN A O 1
ATOM 5813 N N . ILE A 1 797 ? -26.185 -3.667 14.526 1.00 86.75 797 ILE A N 1
ATOM 5814 C CA . ILE A 1 797 ? -25.171 -2.690 14.095 1.00 86.75 797 ILE A CA 1
ATOM 5815 C C . ILE A 1 797 ? -25.780 -1.343 13.672 1.00 86.75 797 ILE A C 1
ATOM 5817 O O . ILE A 1 797 ? -25.190 -0.291 13.911 1.00 86.75 797 ILE A O 1
ATOM 5821 N N . ALA A 1 798 ? -26.982 -1.350 13.091 1.00 89.56 798 ALA A N 1
ATOM 5822 C CA . ALA A 1 798 ? -27.747 -0.141 12.788 1.00 89.56 798 ALA A CA 1
ATOM 5823 C C . ALA A 1 798 ? -29.244 -0.449 12.668 1.00 89.56 798 ALA A C 1
ATOM 5825 O O . ALA A 1 798 ?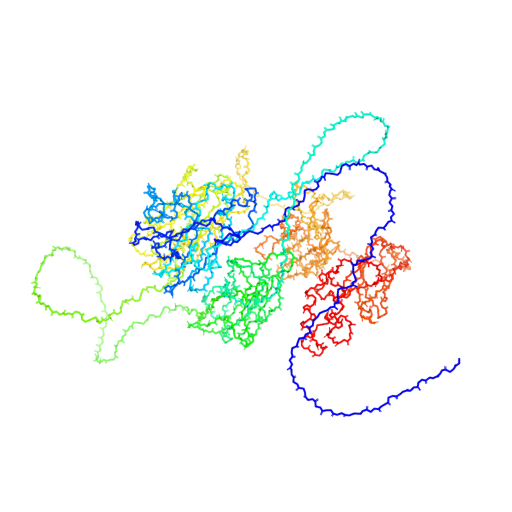 -29.635 -1.579 12.375 1.00 89.56 798 ALA A O 1
ATOM 5826 N N . THR A 1 799 ? -30.091 0.568 12.820 1.00 92.12 799 THR A N 1
ATOM 5827 C CA . THR A 1 799 ? -31.522 0.506 12.495 1.00 92.12 799 THR A CA 1
ATOM 5828 C C . THR A 1 799 ? -31.856 1.494 11.381 1.00 92.12 799 THR A C 1
ATOM 5830 O O . THR A 1 799 ? -31.657 2.700 11.515 1.00 92.12 799 THR A O 1
ATOM 5833 N N . LEU A 1 800 ? -32.368 0.972 10.269 1.00 93.31 800 LEU A N 1
ATOM 5834 C CA . LEU A 1 800 ? -32.808 1.719 9.096 1.00 93.31 800 LEU A CA 1
ATOM 5835 C C . LEU A 1 800 ? -34.247 2.192 9.323 1.00 93.31 800 LEU A C 1
ATOM 5837 O O . LEU A 1 800 ? -35.155 1.366 9.424 1.00 93.31 800 LEU A O 1
ATOM 5841 N N . ARG A 1 801 ? -34.465 3.508 9.373 1.00 91.88 801 ARG A N 1
ATOM 5842 C CA . ARG A 1 801 ? -35.797 4.116 9.441 1.00 91.88 801 ARG A CA 1
ATOM 5843 C C . ARG A 1 801 ? -36.226 4.556 8.048 1.00 91.88 801 ARG A C 1
ATOM 5845 O O . ARG A 1 801 ? -35.631 5.452 7.450 1.00 91.88 801 ARG A O 1
ATOM 5852 N N . LEU A 1 802 ? -37.273 3.922 7.542 1.00 92.19 802 LEU A N 1
ATOM 5853 C CA . LEU A 1 802 ? -37.772 4.031 6.173 1.00 92.19 802 LEU A CA 1
ATOM 5854 C C . LEU A 1 802 ? -39.210 4.549 6.187 1.00 92.19 802 LEU A C 1
ATOM 5856 O O . LEU A 1 802 ? -39.964 4.252 7.109 1.00 92.19 802 LEU A O 1
ATOM 5860 N N . GLN A 1 803 ? -39.623 5.278 5.156 1.00 90.31 803 GLN A N 1
ATOM 5861 C CA . GLN A 1 803 ? -41.021 5.638 4.931 1.00 90.31 803 GLN A CA 1
ATOM 5862 C C . GLN A 1 803 ? -41.467 5.133 3.564 1.00 90.31 803 GLN A C 1
ATOM 5864 O O . GLN A 1 803 ? -40.779 5.331 2.563 1.00 90.31 803 GLN A O 1
ATOM 5869 N N . ALA A 1 804 ? -42.623 4.476 3.519 1.00 90.31 804 ALA A N 1
ATOM 5870 C CA . ALA A 1 804 ? -43.211 4.018 2.268 1.00 90.31 804 ALA A CA 1
ATOM 5871 C C . ALA A 1 804 ? -43.888 5.183 1.530 1.00 90.31 804 ALA A C 1
ATOM 5873 O O . ALA A 1 804 ? -44.717 5.879 2.117 1.00 90.31 804 ALA A O 1
ATOM 5874 N N . ILE A 1 805 ? -43.561 5.388 0.254 1.00 88.44 805 ILE A N 1
ATOM 5875 C CA . ILE A 1 805 ? -44.035 6.526 -0.557 1.00 88.44 805 ILE A CA 1
ATOM 5876 C C . ILE A 1 805 ? -44.921 6.116 -1.742 1.00 88.44 805 ILE A C 1
ATOM 5878 O O . ILE A 1 805 ? -45.718 6.929 -2.203 1.00 88.44 805 ILE A O 1
ATOM 5882 N N . ALA A 1 806 ? -44.869 4.852 -2.176 1.00 81.62 806 ALA A N 1
ATOM 5883 C CA . ALA A 1 806 ? -45.755 4.301 -3.204 1.00 81.62 806 ALA A CA 1
ATOM 5884 C C . ALA A 1 806 ? -46.189 2.862 -2.861 1.00 81.62 806 ALA A C 1
ATOM 5886 O O . ALA A 1 806 ? -45.463 2.158 -2.157 1.00 81.62 806 ALA A O 1
ATOM 5887 N N . PRO A 1 807 ? -47.368 2.401 -3.320 1.00 80.00 807 PRO A N 1
ATOM 5888 C CA . PRO A 1 807 ? -47.831 1.043 -3.057 1.00 80.00 807 PRO A CA 1
ATOM 5889 C C . PRO A 1 807 ? -47.051 0.013 -3.885 1.00 80.00 807 PRO A C 1
ATOM 5891 O O . PRO A 1 807 ? -46.772 0.225 -5.063 1.00 80.00 807 PRO A O 1
ATOM 5894 N N . ALA A 1 808 ? -46.750 -1.135 -3.280 1.00 76.75 808 ALA A N 1
ATOM 5895 C CA . ALA A 1 808 ? -45.983 -2.215 -3.889 1.00 76.75 808 ALA A CA 1
ATOM 5896 C C . ALA A 1 808 ? -46.419 -3.569 -3.315 1.00 76.75 808 ALA A C 1
ATOM 5898 O O . ALA A 1 808 ? -46.430 -3.768 -2.099 1.00 76.75 808 ALA A O 1
ATOM 5899 N N . GLY A 1 809 ? -46.705 -4.535 -4.193 1.00 54.91 809 GLY A N 1
ATOM 5900 C CA . GLY A 1 809 ? -47.089 -5.909 -3.827 1.00 54.91 809 GLY A CA 1
ATOM 5901 C C . GLY A 1 809 ? -45.962 -6.768 -3.234 1.00 54.91 809 GLY A C 1
ATOM 5902 O O . GLY A 1 809 ? -46.110 -7.983 -3.157 1.00 54.91 809 GLY A O 1
ATOM 5903 N N . GLY A 1 810 ? -44.849 -6.146 -2.839 1.00 69.62 810 GLY A N 1
ATOM 5904 C CA . GLY A 1 810 ? -43.630 -6.777 -2.343 1.00 69.62 810 GLY A CA 1
ATOM 5905 C C . GLY A 1 810 ? -42.417 -6.152 -3.017 1.00 69.62 810 GLY A C 1
ATOM 5906 O O . GLY A 1 810 ? -42.121 -6.474 -4.162 1.00 69.62 810 GLY A O 1
ATOM 5907 N N . SER A 1 811 ? -41.730 -5.251 -2.315 1.00 70.44 811 SER A N 1
ATOM 5908 C CA . SER A 1 811 ? -40.456 -4.681 -2.761 1.00 70.44 811 SER A CA 1
ATOM 5909 C C . SER A 1 811 ? -39.321 -5.175 -1.859 1.00 70.44 811 SER A C 1
ATOM 5911 O O . SER A 1 811 ? -39.495 -5.325 -0.646 1.00 70.44 811 SER A O 1
ATOM 5913 N N . LEU A 1 812 ? -38.187 -5.509 -2.477 1.00 66.62 812 LEU A N 1
ATOM 5914 C CA . LEU A 1 812 ? -37.022 -6.111 -1.828 1.00 66.62 812 LEU A CA 1
ATOM 5915 C C . LEU A 1 812 ? -36.057 -5.032 -1.342 1.00 66.62 812 LEU A C 1
ATOM 5917 O O . LEU A 1 812 ? -35.643 -4.163 -2.108 1.00 66.62 812 LEU A O 1
ATOM 5921 N N . ILE A 1 813 ? -35.639 -5.157 -0.088 1.00 82.56 813 ILE A N 1
ATOM 5922 C CA . ILE A 1 813 ? -34.563 -4.375 0.512 1.00 82.56 813 ILE A CA 1
ATOM 5923 C C . ILE A 1 813 ? -33.390 -5.329 0.715 1.00 82.56 813 ILE A C 1
ATOM 5925 O O . ILE A 1 813 ? -33.481 -6.268 1.507 1.00 82.56 813 ILE A O 1
ATOM 5929 N N . ARG A 1 814 ? -32.318 -5.119 -0.057 1.00 77.88 814 ARG A N 1
ATOM 5930 C CA . ARG A 1 814 ? -31.254 -6.115 -0.266 1.00 77.88 814 ARG A CA 1
ATOM 5931 C C . ARG A 1 814 ? -29.861 -5.608 0.071 1.00 77.88 814 ARG A C 1
ATOM 5933 O O . ARG A 1 814 ? -29.551 -4.447 -0.203 1.00 77.88 814 ARG A O 1
ATOM 5940 N N . PHE A 1 815 ? -28.999 -6.478 0.583 1.00 82.44 815 PHE A N 1
ATOM 5941 C CA . PHE A 1 815 ? -27.583 -6.152 0.768 1.00 82.44 815 PHE A CA 1
ATOM 5942 C C . PHE A 1 815 ? -26.847 -6.027 -0.581 1.00 82.44 815 PHE A C 1
ATOM 5944 O O . PHE A 1 815 ? -27.216 -6.641 -1.585 1.00 82.44 815 PHE A O 1
ATOM 5951 N N . ALA A 1 816 ? -25.805 -5.197 -0.624 1.00 67.50 816 ALA A N 1
ATOM 5952 C CA . ALA A 1 816 ? -24.969 -4.983 -1.803 1.00 67.50 816 ALA A CA 1
ATOM 5953 C C . ALA A 1 816 ? -23.567 -5.580 -1.606 1.00 67.50 816 ALA A C 1
ATOM 5955 O O . ALA A 1 816 ? -22.923 -5.340 -0.585 1.00 67.50 816 ALA A O 1
ATOM 5956 N N . PHE A 1 817 ? -23.099 -6.321 -2.615 1.00 66.06 817 PHE A N 1
ATOM 5957 C CA . PHE A 1 817 ? -21.787 -6.982 -2.665 1.00 66.06 817 PHE A CA 1
ATOM 5958 C C . PHE A 1 817 ? -21.039 -6.620 -3.961 1.00 66.06 817 PHE A C 1
ATOM 5960 O O . PHE A 1 817 ? -20.600 -7.487 -4.717 1.00 66.06 817 PHE A O 1
ATOM 5967 N N . HIS A 1 818 ? -20.979 -5.320 -4.266 1.00 51.69 818 HIS A N 1
ATOM 5968 C CA . HIS A 1 818 ? -20.441 -4.765 -5.511 1.00 51.69 818 HIS A CA 1
ATOM 5969 C C . HIS A 1 818 ? -19.096 -4.064 -5.244 1.00 51.69 818 HIS A C 1
ATOM 5971 O O . HIS A 1 818 ? -19.072 -2.864 -4.949 1.00 51.69 818 HIS A O 1
ATOM 5977 N N . PRO A 1 819 ? -17.965 -4.790 -5.305 1.00 42.84 819 PRO A N 1
ATOM 5978 C CA . PRO A 1 819 ? -16.648 -4.194 -5.137 1.00 42.84 819 PRO A CA 1
ATOM 5979 C C . PRO A 1 819 ? -16.298 -3.297 -6.342 1.00 42.84 819 PRO A C 1
ATOM 5981 O O . PRO A 1 819 ? -16.767 -3.555 -7.451 1.00 42.84 819 PRO A O 1
ATOM 5984 N N . PRO A 1 820 ? -15.457 -2.265 -6.156 1.00 35.53 820 PRO A N 1
ATOM 5985 C CA . PRO A 1 820 ? -14.838 -1.874 -4.888 1.00 35.53 820 PRO A CA 1
ATOM 5986 C C . PRO A 1 820 ? -15.721 -0.959 -4.016 1.00 35.53 820 PRO A C 1
ATOM 5988 O O . PRO A 1 820 ? -15.413 -0.777 -2.846 1.00 35.53 820 PRO A O 1
ATOM 5991 N N . LEU A 1 821 ? -16.803 -0.384 -4.556 1.00 45.84 821 LEU A N 1
ATOM 5992 C CA . LEU A 1 821 ? -17.465 0.785 -3.952 1.00 45.84 821 LEU A CA 1
ATOM 5993 C C . LEU A 1 821 ? -18.573 0.472 -2.934 1.00 45.84 821 LEU A C 1
ATOM 5995 O O . LEU A 1 821 ? -18.839 1.301 -2.067 1.00 45.84 821 LEU A O 1
ATOM 5999 N N . ARG A 1 822 ? -19.273 -0.664 -3.056 1.00 74.94 822 ARG A N 1
ATOM 6000 C CA . ARG A 1 822 ? -20.446 -1.007 -2.224 1.00 74.94 822 ARG A CA 1
ATOM 6001 C C . ARG A 1 822 ? -20.490 -2.504 -1.929 1.00 74.94 822 ARG A C 1
ATOM 6003 O O . ARG A 1 822 ? -21.388 -3.219 -2.379 1.00 74.94 822 ARG A O 1
ATOM 6010 N N . ASP A 1 823 ? -19.474 -2.974 -1.211 1.00 70.56 823 ASP A N 1
ATOM 6011 C CA . ASP A 1 823 ? -19.289 -4.378 -0.840 1.00 70.56 823 ASP A CA 1
ATOM 6012 C C . ASP A 1 823 ? -19.502 -4.581 0.667 1.00 70.56 823 ASP A C 1
ATOM 6014 O O . ASP A 1 823 ? -18.707 -4.108 1.479 1.00 70.56 823 ASP A O 1
ATOM 6018 N N . THR A 1 824 ? -20.590 -5.249 1.051 1.00 80.94 824 THR A N 1
ATOM 6019 C CA . THR A 1 824 ? -20.915 -5.555 2.453 1.00 80.94 824 THR A CA 1
ATOM 6020 C C . THR A 1 824 ? -19.946 -6.606 2.992 1.00 80.94 824 THR A C 1
ATOM 6022 O O . THR A 1 824 ? -19.789 -7.678 2.404 1.00 80.94 824 THR A O 1
ATOM 6025 N N . LYS A 1 825 ? -19.279 -6.312 4.110 1.00 81.88 825 LYS A N 1
ATOM 6026 C CA . LYS A 1 825 ? -18.234 -7.165 4.695 1.00 81.88 825 LYS A CA 1
ATOM 6027 C C . LYS A 1 825 ? -18.241 -7.101 6.217 1.00 81.88 825 LYS A C 1
ATOM 6029 O O . LYS A 1 825 ? -18.658 -6.106 6.803 1.00 81.88 825 LYS A O 1
ATOM 6034 N N . VAL A 1 826 ? -17.703 -8.145 6.831 1.00 84.62 826 VAL A N 1
ATOM 6035 C CA . VAL A 1 826 ? -17.349 -8.205 8.255 1.00 84.62 826 VAL A CA 1
ATOM 6036 C C . VAL A 1 826 ? -15.840 -8.418 8.390 1.00 84.62 826 VAL A C 1
ATOM 6038 O O . VAL A 1 826 ? -15.222 -8.972 7.478 1.00 84.62 826 VAL A O 1
ATOM 6041 N N . ALA A 1 827 ? -15.252 -7.980 9.498 1.00 81.12 827 ALA A N 1
ATOM 6042 C CA . ALA A 1 827 ? -13.817 -8.021 9.746 1.00 81.12 827 ALA A CA 1
ATOM 6043 C C . ALA A 1 827 ? -13.476 -8.520 11.159 1.00 81.12 827 ALA A C 1
ATOM 6045 O O . ALA A 1 827 ? -14.276 -8.375 12.088 1.00 81.12 827 ALA A O 1
ATOM 6046 N N . TYR A 1 828 ? -12.295 -9.128 11.281 1.00 81.38 828 TYR A N 1
ATOM 6047 C CA . TYR A 1 828 ? -11.615 -9.416 12.543 1.00 81.38 828 TYR A CA 1
ATOM 6048 C C . TYR A 1 828 ? -10.099 -9.441 12.323 1.00 81.38 828 TYR A C 1
ATOM 6050 O O . TYR A 1 828 ? -9.618 -10.156 11.445 1.00 81.38 828 TYR A O 1
ATOM 6058 N N . GLN A 1 829 ? -9.352 -8.666 13.108 1.00 68.50 829 GLN A N 1
ATOM 6059 C CA . GLN A 1 829 ? -7.895 -8.503 13.050 1.00 68.50 829 GLN A CA 1
ATOM 6060 C C . GLN A 1 829 ? -7.386 -8.209 11.628 1.00 68.50 829 GLN A C 1
ATOM 6062 O O . GLN A 1 829 ? -6.422 -8.802 11.147 1.00 68.50 829 GLN A O 1
ATOM 6067 N N . GLY A 1 830 ? -8.088 -7.323 10.915 1.00 51.72 830 GLY A N 1
ATOM 6068 C CA . GLY A 1 830 ? -7.777 -6.937 9.533 1.00 51.72 830 GLY A CA 1
ATOM 6069 C C . GLY A 1 830 ? -8.168 -7.963 8.459 1.00 51.72 830 GLY A C 1
ATOM 6070 O O . GLY A 1 830 ? -8.288 -7.595 7.289 1.00 51.72 830 GLY A O 1
ATOM 6071 N N . ALA A 1 831 ? -8.449 -9.219 8.818 1.00 58.56 831 ALA A N 1
ATOM 6072 C CA . ALA A 1 831 ? -9.033 -10.183 7.892 1.00 58.56 831 ALA A CA 1
ATOM 6073 C C . ALA A 1 831 ? -10.498 -9.813 7.609 1.00 58.56 831 ALA A C 1
ATOM 6075 O O . ALA A 1 831 ? -11.263 -9.519 8.527 1.00 58.56 831 ALA A O 1
ATOM 6076 N N . GLN A 1 832 ? -10.892 -9.817 6.332 1.00 71.00 832 GLN A N 1
ATOM 6077 C CA . GLN A 1 832 ? -12.242 -9.461 5.888 1.00 71.00 832 GLN A CA 1
ATOM 6078 C C . GLN A 1 832 ? -12.932 -10.645 5.213 1.00 71.00 832 GLN A C 1
ATOM 6080 O O . GLN A 1 832 ? -12.368 -11.277 4.319 1.00 71.00 832 GLN A O 1
ATOM 6085 N N . TRP A 1 833 ? -14.201 -10.866 5.551 1.00 71.00 833 TRP A N 1
ATOM 6086 C CA . TRP A 1 833 ? -15.050 -11.877 4.921 1.00 71.00 833 TRP A CA 1
ATOM 6087 C C . TRP A 1 833 ? -16.353 -11.261 4.418 1.00 71.00 833 TRP A C 1
ATOM 6089 O O . TRP A 1 833 ? -16.884 -10.307 4.993 1.00 71.00 833 TRP A O 1
ATOM 6099 N N . ARG A 1 834 ? -16.910 -11.839 3.350 1.00 74.12 834 ARG A N 1
ATOM 6100 C CA . ARG A 1 834 ? -18.293 -11.560 2.951 1.00 74.12 834 ARG A CA 1
ATOM 6101 C C . ARG A 1 834 ? -19.232 -12.416 3.804 1.00 74.12 834 ARG A C 1
ATOM 6103 O O . ARG A 1 834 ? -19.149 -13.641 3.703 1.00 74.12 834 ARG A O 1
ATOM 6110 N N . PRO A 1 835 ? -20.103 -11.820 4.637 1.00 78.25 835 PRO A N 1
ATOM 6111 C CA . PRO A 1 835 ? -21.112 -12.582 5.358 1.00 78.25 835 PRO A CA 1
ATOM 6112 C C . PRO A 1 835 ? -22.151 -13.142 4.381 1.00 78.25 835 PRO A C 1
ATOM 6114 O O . PRO A 1 835 ? -22.426 -12.553 3.334 1.00 78.25 835 PRO A O 1
ATOM 6117 N N . THR A 1 836 ? -22.787 -14.249 4.753 1.00 79.62 836 THR A N 1
ATOM 6118 C CA . THR A 1 836 ? -24.029 -14.678 4.087 1.00 79.62 836 THR A CA 1
ATOM 6119 C C . THR A 1 836 ? -25.163 -13.708 4.438 1.00 79.62 836 THR A C 1
ATOM 6121 O O . THR A 1 836 ? -25.245 -13.255 5.577 1.00 79.62 836 THR A O 1
ATOM 6124 N N . SER A 1 837 ? -26.025 -13.349 3.483 1.00 81.88 837 SER A N 1
ATOM 6125 C CA . SER A 1 837 ? -27.041 -12.300 3.669 1.00 81.88 837 SER A CA 1
ATOM 6126 C C . SER A 1 837 ? -28.479 -12.813 3.636 1.00 81.88 837 SER A C 1
ATOM 6128 O O . SER A 1 837 ? -28.831 -13.630 2.786 1.00 81.88 837 SER A O 1
ATOM 6130 N N . VAL A 1 838 ? -29.331 -12.258 4.502 1.00 76.62 838 VAL A N 1
ATOM 6131 C CA . VAL A 1 838 ? -30.791 -12.436 4.479 1.00 76.62 838 VAL A CA 1
ATOM 6132 C C . VAL A 1 838 ? -31.468 -11.080 4.264 1.00 76.62 838 VAL A C 1
ATOM 6134 O O . VAL A 1 838 ? -31.536 -10.250 5.172 1.00 76.62 838 VAL A O 1
ATOM 6137 N N . ASP A 1 839 ? -31.951 -10.868 3.041 1.00 73.81 839 ASP A N 1
ATOM 6138 C CA . ASP A 1 839 ? -32.671 -9.663 2.615 1.00 73.81 839 ASP A CA 1
ATOM 6139 C C . ASP A 1 839 ? -34.082 -9.577 3.236 1.00 73.81 839 ASP A C 1
ATOM 6141 O O . ASP A 1 839 ? -34.637 -10.581 3.691 1.00 73.81 839 ASP A O 1
ATOM 6145 N N . ALA A 1 840 ? -34.691 -8.385 3.220 1.00 66.75 840 ALA A N 1
ATOM 6146 C CA . ALA A 1 840 ? -36.061 -8.167 3.693 1.00 66.75 840 ALA A CA 1
ATOM 6147 C C . ALA A 1 840 ? -37.043 -7.882 2.546 1.00 66.75 840 ALA A C 1
ATOM 6149 O O . ALA A 1 840 ? -36.723 -7.187 1.581 1.00 66.75 840 ALA A O 1
ATOM 6150 N N . ILE A 1 841 ? -38.280 -8.362 2.689 1.00 69.00 841 ILE A N 1
ATOM 6151 C CA . ILE A 1 841 ? -39.410 -8.038 1.810 1.00 69.00 841 ILE A CA 1
ATOM 6152 C C . ILE A 1 841 ? -40.357 -7.092 2.549 1.00 69.00 841 ILE A C 1
ATOM 6154 O O . ILE A 1 841 ? -40.780 -7.365 3.675 1.00 69.00 841 ILE A O 1
ATOM 6158 N N . VAL A 1 842 ? -40.745 -5.996 1.898 1.00 78.44 842 VAL A N 1
ATOM 6159 C CA . VAL A 1 842 ? -41.719 -5.044 2.439 1.00 78.44 842 VAL A CA 1
ATOM 6160 C C . VAL A 1 842 ? -42.926 -4.932 1.507 1.00 78.44 842 VAL A C 1
ATOM 6162 O O . VAL A 1 842 ? -42.805 -4.620 0.322 1.00 78.44 842 VAL A O 1
ATOM 6165 N N . LEU A 1 843 ? -44.109 -5.196 2.059 1.00 70.88 843 LEU A N 1
ATOM 6166 C CA . LEU A 1 843 ? -45.409 -5.093 1.401 1.00 70.88 843 LEU A CA 1
ATOM 6167 C C . LEU A 1 843 ? -46.015 -3.716 1.704 1.00 70.88 843 LEU A C 1
ATOM 6169 O O . LEU A 1 843 ? -46.245 -3.401 2.873 1.00 70.88 843 LEU A O 1
ATOM 6173 N N . VAL A 1 844 ? -46.299 -2.911 0.674 1.00 82.44 844 VAL A N 1
ATOM 6174 C CA . VAL A 1 844 ? -46.879 -1.565 0.830 1.00 82.44 844 VAL A CA 1
ATOM 6175 C C . VAL A 1 844 ? -48.285 -1.509 0.241 1.00 82.44 844 VAL A C 1
ATOM 6177 O O . VAL A 1 844 ? -48.481 -1.631 -0.968 1.00 82.44 844 VAL A O 1
ATOM 6180 N N . SER A 1 845 ? -49.271 -1.268 1.100 1.00 79.19 845 SER A N 1
ATOM 6181 C CA . SER A 1 845 ? -50.684 -1.158 0.725 1.00 79.19 845 SER A CA 1
ATOM 6182 C C . SER A 1 845 ? -51.120 0.296 0.489 1.00 79.19 845 SER A C 1
ATOM 6184 O O . SER A 1 845 ? -50.716 1.211 1.208 1.00 79.19 845 SER A O 1
ATOM 6186 N N . ALA A 1 846 ? -51.965 0.512 -0.526 1.00 63.88 846 ALA A N 1
ATOM 6187 C CA . ALA A 1 846 ? -52.401 1.842 -0.978 1.00 63.88 846 ALA A CA 1
ATOM 6188 C C . ALA A 1 846 ? -53.444 2.529 -0.069 1.00 63.88 846 ALA A C 1
ATOM 6190 O O . ALA A 1 846 ? -53.785 3.686 -0.296 1.00 63.88 846 ALA A O 1
ATOM 6191 N N . SER A 1 847 ? -53.972 1.831 0.939 1.00 55.84 847 SER A N 1
ATOM 6192 C CA . SER A 1 847 ? -55.004 2.344 1.844 1.00 55.84 847 SER A CA 1
ATOM 6193 C C . SER A 1 847 ? -54.839 1.759 3.243 1.00 55.84 847 SER A C 1
ATOM 6195 O O . SER A 1 847 ? -54.786 0.537 3.392 1.00 55.84 847 SER A O 1
ATOM 6197 N N . GLY A 1 848 ? -54.840 2.611 4.270 1.00 48.88 848 GLY A N 1
ATOM 6198 C CA . GLY A 1 848 ? -55.045 2.153 5.644 1.00 48.88 848 GLY A CA 1
ATOM 6199 C C . GLY A 1 848 ? -56.455 1.577 5.849 1.00 48.88 848 GLY A C 1
ATOM 6200 O O . GLY A 1 848 ? -57.354 1.859 5.049 1.00 48.88 848 GLY A O 1
ATOM 6201 N N . PRO A 1 849 ? -56.679 0.773 6.905 1.00 38.00 849 PRO A N 1
ATOM 6202 C CA . PRO A 1 849 ? -58.018 0.311 7.250 1.00 38.00 849 PRO A CA 1
ATOM 6203 C C . PRO A 1 849 ? -58.939 1.511 7.499 1.00 38.00 849 PRO A C 1
ATOM 6205 O O . PRO A 1 849 ? -58.604 2.422 8.257 1.00 38.00 849 PRO A O 1
ATOM 6208 N N . VAL A 1 850 ? -60.102 1.511 6.845 1.00 33.84 850 VAL A N 1
ATOM 6209 C CA . VAL A 1 850 ? -61.085 2.596 6.938 1.00 33.84 850 VAL A CA 1
ATOM 6210 C C . VAL A 1 850 ? -61.597 2.709 8.373 1.00 33.84 850 VAL A C 1
ATOM 6212 O O . VAL A 1 850 ? -62.275 1.810 8.873 1.00 33.84 850 VAL A O 1
ATOM 6215 N N . ALA A 1 851 ? -61.322 3.842 9.019 1.00 36.06 851 ALA A N 1
ATOM 6216 C CA . ALA A 1 851 ? -61.996 4.212 10.254 1.00 36.06 851 ALA A CA 1
ATOM 6217 C C . ALA A 1 851 ? -63.493 4.408 9.962 1.00 36.06 851 ALA A C 1
ATOM 6219 O O . ALA A 1 851 ? -63.885 5.317 9.230 1.00 36.06 851 ALA A O 1
ATOM 6220 N N . THR A 1 852 ? -64.331 3.535 10.521 1.00 29.38 852 THR A N 1
ATOM 6221 C CA . THR A 1 852 ? -65.790 3.711 10.494 1.00 29.38 852 THR A CA 1
ATOM 6222 C C . THR A 1 852 ? -66.182 4.808 11.487 1.00 29.38 852 THR A C 1
ATOM 6224 O O . THR A 1 852 ? -65.537 4.971 12.521 1.00 29.38 852 THR A O 1
ATOM 6227 N N . ALA A 1 853 ? -67.206 5.592 11.146 1.00 36.44 853 ALA A N 1
ATOM 6228 C CA . ALA A 1 853 ? -67.512 6.854 11.811 1.00 36.44 853 ALA A CA 1
ATOM 6229 C C . ALA A 1 853 ? -67.868 6.743 13.310 1.00 36.44 853 ALA A C 1
ATOM 6231 O O . ALA A 1 853 ? -68.505 5.798 13.772 1.00 36.44 853 ALA A O 1
ATOM 6232 N N . THR A 1 854 ? -67.485 7.796 14.029 1.00 39.84 854 THR A N 1
ATOM 6233 C CA . THR A 1 854 ? -67.716 8.103 15.446 1.00 39.84 854 THR A CA 1
ATOM 6234 C C . THR A 1 854 ? -69.168 7.949 15.927 1.00 39.84 854 THR A C 1
ATOM 6236 O O . THR A 1 854 ? -70.064 8.556 15.338 1.00 39.84 854 THR A O 1
ATOM 6239 N N . PRO A 1 855 ? -69.401 7.317 17.093 1.00 35.34 855 PRO A N 1
ATOM 6240 C CA . PRO A 1 855 ? -70.475 7.684 18.012 1.00 35.34 855 PRO A CA 1
ATOM 6241 C C . PRO A 1 855 ? -69.983 8.652 19.112 1.00 35.34 855 PRO A C 1
ATOM 6243 O O . PRO A 1 855 ? -68.814 8.675 19.489 1.00 35.34 855 PRO A O 1
ATOM 6246 N N . THR A 1 856 ? -70.901 9.492 19.586 1.00 34.16 856 THR A N 1
ATOM 6247 C CA . THR A 1 856 ? -70.678 10.753 20.320 1.00 34.16 856 THR A CA 1
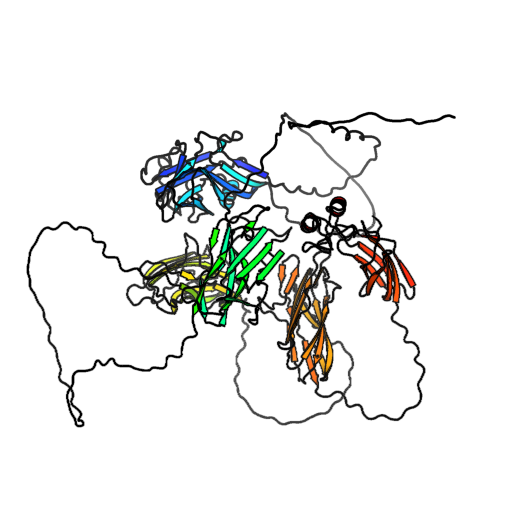ATOM 6248 C C . THR A 1 856 ? -70.047 10.635 21.724 1.00 34.16 856 THR A C 1
ATOM 6250 O O . THR A 1 856 ? -70.196 9.635 22.417 1.00 34.16 856 THR A O 1
ATOM 6253 N N . ASN A 1 857 ? -69.390 11.724 22.154 1.00 49.47 857 ASN A N 1
ATOM 6254 C CA . ASN A 1 857 ? -68.741 11.935 23.459 1.00 49.47 857 ASN A CA 1
ATOM 6255 C C . ASN A 1 857 ? -69.544 11.481 24.698 1.00 49.47 857 ASN A C 1
ATOM 6257 O O . ASN A 1 857 ? -70.742 11.731 24.806 1.00 49.47 857 ASN A O 1
ATOM 6261 N N . THR A 1 858 ? -68.837 10.950 25.700 1.00 29.39 858 THR A N 1
ATOM 6262 C CA . THR A 1 858 ? -69.245 10.766 27.114 1.00 29.39 858 THR A CA 1
ATOM 6263 C C . THR A 1 858 ? -67.938 10.729 27.948 1.00 29.39 858 THR A C 1
ATOM 6265 O O . THR A 1 858 ? -66.907 10.351 27.389 1.00 29.39 858 THR A O 1
ATOM 6268 N N . PRO A 1 859 ? -67.883 11.266 29.187 1.00 39.16 859 PRO A N 1
ATOM 6269 C CA . PRO A 1 859 ? -66.744 12.102 29.586 1.00 39.16 859 PRO A CA 1
ATOM 6270 C C . PRO A 1 859 ? -65.477 11.374 30.058 1.00 39.16 859 PRO A C 1
ATOM 6272 O O . PRO A 1 859 ? -65.497 10.249 30.547 1.00 39.16 859 PRO A O 1
ATOM 6275 N N . THR A 1 860 ? -64.378 12.123 29.954 1.00 46.50 860 THR A N 1
ATOM 6276 C CA . THR A 1 860 ? -63.003 11.840 30.376 1.00 46.50 860 THR A CA 1
ATOM 6277 C C . THR A 1 860 ? -62.873 11.082 31.707 1.00 46.50 860 THR A C 1
ATOM 6279 O O . THR A 1 860 ? -63.142 11.665 32.760 1.00 46.50 860 THR A O 1
ATOM 6282 N N . PRO A 1 861 ? -62.331 9.849 31.715 1.00 38.62 861 PRO A N 1
ATOM 6283 C CA . PRO A 1 861 ? -61.641 9.332 32.886 1.00 38.62 861 PRO A CA 1
ATOM 6284 C C . PRO A 1 861 ? -60.281 10.033 33.007 1.00 38.62 861 PRO A C 1
ATOM 6286 O O . PRO A 1 861 ? -59.485 10.040 32.065 1.00 38.62 861 PRO A O 1
ATOM 6289 N N . THR A 1 862 ? -60.015 10.642 34.164 1.00 45.31 862 THR A N 1
ATOM 6290 C CA . THR A 1 862 ? -58.724 11.262 34.495 1.00 45.31 862 THR A CA 1
ATOM 6291 C C . THR A 1 862 ? -57.576 10.301 34.196 1.00 45.31 862 THR A C 1
ATOM 6293 O O . THR A 1 862 ? -57.607 9.152 34.640 1.00 45.31 862 THR A O 1
ATOM 6296 N N . ALA A 1 863 ? -56.559 10.770 33.467 1.00 37.28 863 ALA A N 1
ATOM 6297 C CA . ALA A 1 863 ? -55.390 9.961 33.148 1.00 37.28 863 ALA A CA 1
ATOM 6298 C C . ALA A 1 863 ? -54.741 9.444 34.441 1.00 37.28 863 ALA A C 1
ATOM 6300 O O . ALA A 1 863 ? -54.168 10.208 35.219 1.00 37.28 863 ALA A O 1
ATOM 6301 N N . THR A 1 864 ? -54.838 8.133 34.668 1.00 41.28 864 THR A N 1
ATOM 6302 C CA . THR A 1 864 ? -54.019 7.459 35.677 1.00 41.28 864 THR A CA 1
ATOM 6303 C C . THR A 1 864 ? -52.575 7.551 35.186 1.00 41.28 864 THR A C 1
ATOM 6305 O O . THR A 1 864 ? -52.340 7.196 34.029 1.00 41.28 864 THR A O 1
ATOM 6308 N N . PRO A 1 865 ? -51.617 8.051 35.988 1.00 40.72 865 PRO A N 1
ATOM 6309 C CA . PRO A 1 865 ? -50.249 8.220 35.522 1.00 40.72 865 PRO A CA 1
ATOM 6310 C C . PRO A 1 865 ? -49.680 6.860 35.124 1.00 40.72 865 PRO A C 1
ATOM 6312 O O . PRO A 1 865 ? -49.518 5.973 35.964 1.00 40.72 865 PRO A O 1
ATOM 6315 N N . THR A 1 866 ? -49.387 6.692 33.834 1.00 44.56 866 THR A N 1
ATOM 6316 C CA . THR A 1 866 ? -48.671 5.525 33.325 1.00 44.56 866 THR A CA 1
ATOM 6317 C C . THR A 1 866 ? -47.328 5.487 34.036 1.00 44.56 866 THR A C 1
ATOM 6319 O O . THR A 1 866 ? -46.506 6.385 33.848 1.00 44.56 866 THR A O 1
ATOM 6322 N N . LEU A 1 867 ? -47.131 4.489 34.900 1.00 46.38 867 LEU A N 1
ATOM 6323 C CA . LEU A 1 867 ? -45.912 4.370 35.687 1.00 46.38 867 LEU A CA 1
ATOM 6324 C C . LEU A 1 867 ? -44.732 4.264 34.712 1.00 46.38 867 LEU A C 1
ATOM 6326 O O . LEU A 1 867 ? -44.648 3.305 33.943 1.00 46.38 867 LEU A O 1
ATOM 6330 N N . GLY A 1 868 ? -43.874 5.287 34.692 1.00 57.28 868 GLY A N 1
ATOM 6331 C CA . GLY A 1 868 ? -42.719 5.324 33.801 1.00 57.28 868 GLY A CA 1
ATOM 6332 C C . GLY A 1 868 ? -41.839 4.094 34.016 1.00 57.28 868 GLY A C 1
ATOM 6333 O O . GLY A 1 868 ? -41.759 3.579 35.134 1.00 57.28 868 GLY A O 1
ATOM 6334 N N . ALA A 1 869 ? -41.191 3.618 32.949 1.00 71.81 869 ALA A N 1
ATOM 6335 C CA . ALA A 1 869 ? -40.303 2.462 33.035 1.00 71.81 869 ALA A CA 1
ATOM 6336 C C . ALA A 1 869 ? -39.289 2.657 34.185 1.00 71.81 869 ALA A C 1
ATOM 6338 O O . ALA A 1 869 ? -38.730 3.756 34.314 1.00 71.81 869 ALA A O 1
ATOM 6339 N N . PRO A 1 870 ? -39.075 1.632 35.035 1.00 86.44 870 PRO A N 1
ATOM 6340 C CA . PRO A 1 870 ? -38.331 1.786 36.276 1.00 86.44 870 PRO A CA 1
ATOM 6341 C C . PRO A 1 870 ? -36.929 2.321 35.992 1.00 86.44 870 PRO A C 1
ATOM 6343 O O . PRO A 1 870 ? -36.173 1.754 35.199 1.00 86.44 870 PRO A O 1
ATOM 6346 N N . SER A 1 871 ? -36.604 3.444 36.621 1.00 90.38 871 SER A N 1
ATOM 6347 C CA . SER A 1 871 ? -35.407 4.226 36.329 1.00 90.38 871 SER A CA 1
ATOM 6348 C C . SER A 1 871 ? -34.933 5.007 37.551 1.00 90.38 871 SER A C 1
ATOM 6350 O O . SER A 1 871 ? -35.717 5.313 38.447 1.00 90.38 871 SER A O 1
ATOM 6352 N N . GLY A 1 872 ? -33.638 5.304 37.594 1.00 93.94 872 GLY A N 1
ATOM 6353 C CA . GLY A 1 872 ? -32.990 6.102 38.632 1.00 93.94 872 GLY A CA 1
ATOM 6354 C C . GLY A 1 872 ? -32.177 7.256 38.046 1.00 93.94 872 GLY A C 1
ATOM 6355 O O . GLY A 1 872 ? -32.269 7.575 36.856 1.00 93.94 872 GLY A O 1
ATOM 6356 N N . THR A 1 873 ? -31.367 7.876 38.896 1.00 95.69 873 THR A N 1
ATOM 6357 C CA . THR A 1 873 ? -30.521 9.025 38.560 1.00 95.69 873 THR A CA 1
ATOM 6358 C C . THR A 1 873 ? -29.065 8.705 38.878 1.00 95.69 873 THR A C 1
ATOM 6360 O O . THR A 1 873 ? -28.774 8.170 39.941 1.00 95.69 873 THR A O 1
ATOM 6363 N N . LEU A 1 874 ? -28.144 9.047 37.982 1.00 97.50 874 LEU A N 1
ATOM 6364 C CA . LEU A 1 874 ? -26.702 8.993 38.223 1.00 97.50 874 LEU A CA 1
ATOM 6365 C C . LEU A 1 874 ? -26.175 10.407 38.497 1.00 97.50 874 LEU A C 1
ATOM 6367 O O . LEU A 1 874 ? -26.511 11.331 37.757 1.00 97.50 874 LEU A O 1
ATOM 6371 N N . THR A 1 875 ? -25.326 10.576 39.508 1.00 97.62 875 THR A N 1
ATOM 6372 C CA . THR A 1 875 ? -24.640 11.848 39.805 1.00 97.62 875 THR A CA 1
ATOM 6373 C C . THR A 1 875 ? -23.163 11.621 40.094 1.00 97.62 875 THR A C 1
ATOM 6375 O O . THR A 1 875 ? -22.797 10.588 40.653 1.00 97.62 875 THR A O 1
ATOM 6378 N N . GLY A 1 876 ? -22.317 12.600 39.796 1.00 96.69 876 GLY A N 1
ATOM 6379 C CA . GLY A 1 876 ? -20.897 12.555 40.142 1.00 96.69 876 GLY A CA 1
ATOM 6380 C C . GLY A 1 876 ? -20.164 13.822 39.721 1.00 96.69 876 GLY A C 1
ATOM 6381 O O . GLY A 1 876 ? -20.795 14.830 39.382 1.00 96.69 876 GLY A O 1
ATOM 6382 N N . ARG A 1 877 ? -18.831 13.763 39.737 1.00 97.38 877 ARG A N 1
ATOM 6383 C CA . ARG A 1 877 ? -17.955 14.879 39.383 1.00 97.38 877 ARG A CA 1
ATOM 6384 C C . ARG A 1 877 ? -16.725 14.401 38.612 1.00 97.38 877 ARG A C 1
ATOM 6386 O O . ARG A 1 877 ? -16.101 13.417 38.996 1.00 97.38 877 ARG A O 1
ATOM 6393 N N . VAL A 1 878 ? -16.389 15.113 37.541 1.00 98.00 878 VAL A N 1
ATOM 6394 C CA . VAL A 1 878 ? -15.156 14.935 36.766 1.00 98.00 878 VAL A CA 1
ATOM 6395 C C . VAL A 1 878 ? -14.224 16.106 37.063 1.00 98.00 878 VAL A C 1
ATOM 6397 O O . VAL A 1 878 ? -14.655 17.257 37.082 1.00 98.00 878 VAL A O 1
ATOM 6400 N N . ILE A 1 879 ? -12.957 15.810 37.305 1.00 96.56 879 ILE A N 1
ATOM 6401 C CA . ILE A 1 879 ? -11.863 16.759 37.484 1.00 96.56 879 ILE A CA 1
ATOM 6402 C C . ILE A 1 879 ? -10.948 16.594 36.273 1.00 96.56 879 ILE A C 1
ATOM 6404 O O . ILE A 1 879 ? -10.701 15.481 35.815 1.00 96.56 879 ILE A O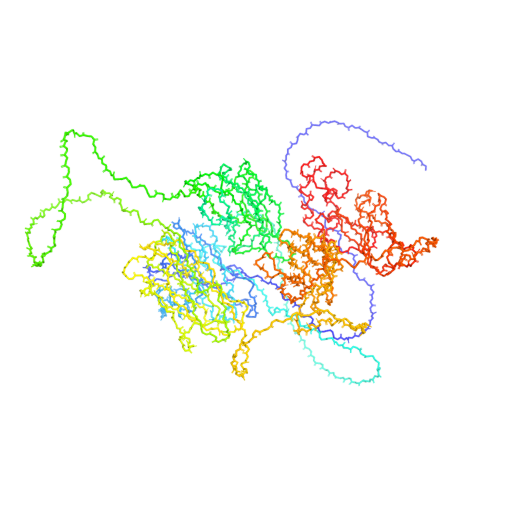 1
ATOM 6408 N N . LEU A 1 880 ? -10.469 17.705 35.733 1.00 96.38 880 LEU A N 1
ATOM 6409 C CA . LEU A 1 880 ? -9.611 17.718 34.555 1.00 96.38 880 LEU A CA 1
ATOM 6410 C C . LEU A 1 880 ? -8.246 18.253 34.944 1.00 96.38 880 LEU A C 1
ATOM 6412 O O . LEU A 1 880 ? -8.162 19.284 35.613 1.00 96.38 880 LEU A O 1
ATOM 6416 N N . GLU A 1 881 ? -7.197 17.547 34.543 1.00 94.25 881 GLU A N 1
ATOM 6417 C CA . GLU A 1 881 ? -5.826 17.935 34.845 1.00 94.25 881 GLU A CA 1
ATOM 6418 C C . GLU A 1 881 ? -5.470 19.282 34.194 1.00 94.25 881 GLU A C 1
ATOM 6420 O O . GLU A 1 881 ? -5.991 19.637 33.134 1.00 94.25 881 GLU A O 1
ATOM 6425 N N . GLY A 1 882 ? -4.640 20.083 34.864 1.00 88.88 882 GLY A N 1
ATOM 6426 C CA . GLY A 1 882 ? -4.246 21.424 34.411 1.00 88.88 882 GLY A CA 1
ATOM 6427 C C . GLY A 1 882 ? -5.339 22.506 34.469 1.00 88.88 882 GLY A C 1
ATOM 6428 O O . GLY A 1 882 ? -5.003 23.680 34.590 1.00 88.88 882 GLY A O 1
ATOM 6429 N N . ARG A 1 883 ? -6.633 22.151 34.456 1.00 91.69 883 ARG A N 1
ATOM 6430 C CA . ARG A 1 883 ? -7.753 23.109 34.374 1.00 91.69 883 ARG A CA 1
ATOM 6431 C C . ARG A 1 883 ? -8.372 23.466 35.722 1.00 91.69 883 ARG A C 1
ATOM 6433 O O . ARG A 1 883 ? -8.506 22.635 36.613 1.00 91.69 883 ARG A O 1
ATOM 6440 N N . SER A 1 884 ? -8.868 24.701 35.816 1.00 88.19 884 SER A N 1
ATOM 6441 C CA . SER A 1 884 ? -9.774 25.151 36.888 1.00 88.19 884 SER A CA 1
ATOM 6442 C C . SER A 1 884 ? -11.260 25.097 36.495 1.00 88.19 884 SER A C 1
ATOM 6444 O O . SER A 1 884 ? -12.116 24.963 37.368 1.00 88.19 884 SER A O 1
ATOM 6446 N N . ASP A 1 885 ? -11.567 25.148 35.192 1.00 91.25 885 ASP A N 1
ATOM 6447 C CA . ASP A 1 885 ? -12.899 24.896 34.635 1.00 91.25 885 ASP A CA 1
ATOM 6448 C C . ASP A 1 885 ? -12.994 23.444 34.137 1.00 91.25 885 ASP A C 1
ATOM 6450 O O . ASP A 1 885 ? -12.347 23.040 33.164 1.00 91.25 885 ASP A O 1
ATOM 6454 N N . HIS A 1 886 ? -13.821 22.653 34.818 1.00 94.75 886 HIS A N 1
ATOM 6455 C CA . HIS A 1 886 ? -14.047 21.242 34.516 1.00 94.75 886 HIS A CA 1
ATOM 6456 C C . HIS A 1 886 ? -15.339 20.989 33.710 1.00 94.75 886 HIS A C 1
ATOM 6458 O O . HIS A 1 886 ? -15.846 19.863 33.699 1.00 94.75 886 HIS A O 1
ATOM 6464 N N . SER A 1 887 ? -15.907 22.013 33.064 1.00 91.44 887 SER A N 1
ATOM 6465 C CA . SER A 1 887 ? -17.090 21.873 32.204 1.00 91.44 887 SER A CA 1
ATOM 6466 C C . SER A 1 887 ? -16.817 21.093 30.918 1.00 91.44 887 SER A C 1
ATOM 6468 O O . SER A 1 887 ? -15.682 20.948 30.465 1.00 91.44 887 SER A O 1
ATOM 6470 N N . GLY A 1 888 ? -17.890 20.594 30.302 1.00 88.38 888 GLY A N 1
ATOM 6471 C CA . GLY A 1 888 ? -17.843 20.021 28.957 1.00 88.38 888 GLY A CA 1
ATOM 6472 C C . GLY A 1 888 ? -17.229 18.623 28.854 1.00 88.38 888 GLY A C 1
ATOM 6473 O O . GLY A 1 888 ? -17.094 18.123 27.741 1.00 88.38 888 GLY A O 1
ATOM 6474 N N . ALA A 1 889 ? -16.903 17.961 29.968 1.00 93.31 889 ALA A N 1
ATOM 6475 C CA . ALA A 1 889 ? -16.614 16.532 29.954 1.00 93.31 889 ALA A CA 1
ATOM 6476 C C . ALA A 1 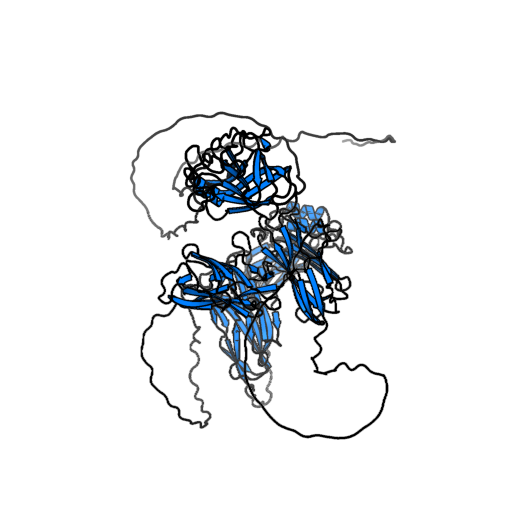889 ? -17.918 15.748 29.757 1.00 93.31 889 ALA A C 1
ATOM 6478 O O . ALA A 1 889 ? -18.911 15.981 30.449 1.00 93.31 889 ALA A O 1
ATOM 6479 N N . LEU A 1 890 ? -17.921 14.826 28.799 1.00 95.44 890 LEU A N 1
ATOM 6480 C CA . LEU A 1 890 ? -19.047 13.962 28.484 1.00 95.44 890 LEU A CA 1
ATOM 6481 C C . LEU A 1 890 ? -19.026 12.733 29.390 1.00 95.44 890 LEU A C 1
ATOM 6483 O O . LEU A 1 890 ? -18.067 11.960 29.375 1.00 95.44 890 LEU A O 1
ATOM 6487 N N . VAL A 1 891 ? -20.113 12.532 30.132 1.00 94.25 891 VAL A N 1
ATOM 6488 C CA . VAL A 1 891 ? -20.356 11.318 30.915 1.00 94.25 891 VAL A CA 1
ATOM 6489 C C . VAL A 1 891 ? -21.480 10.519 30.270 1.00 94.25 891 VAL A C 1
ATOM 6491 O O . VAL A 1 891 ? -22.534 11.076 29.963 1.00 94.25 891 VAL A O 1
ATOM 6494 N N . THR A 1 892 ? -21.271 9.217 30.070 1.00 92.94 892 THR A N 1
ATOM 6495 C CA . THR A 1 892 ? -22.228 8.308 29.417 1.00 92.94 892 THR A CA 1
ATOM 6496 C C . THR A 1 892 ? -22.582 7.115 30.306 1.00 92.94 892 THR A C 1
ATOM 6498 O O . THR A 1 892 ? -21.746 6.597 31.047 1.00 92.94 892 THR A O 1
ATOM 6501 N N . ILE A 1 893 ? -23.845 6.682 30.247 1.00 91.25 893 ILE A N 1
ATOM 6502 C CA . ILE A 1 893 ? -24.370 5.490 30.924 1.00 91.25 893 ILE A CA 1
ATOM 6503 C C . ILE A 1 893 ? -25.487 4.865 30.076 1.00 91.25 893 ILE A C 1
ATOM 6505 O O . ILE A 1 893 ? -26.576 5.426 29.917 1.00 91.25 893 ILE A O 1
ATOM 6509 N N . GLY A 1 894 ? -25.218 3.691 29.499 1.00 88.94 894 GLY A N 1
ATOM 6510 C CA . GLY A 1 894 ? -26.125 3.062 28.534 1.00 88.94 894 GLY A CA 1
ATOM 6511 C C . GLY A 1 894 ? -26.410 3.996 27.351 1.00 88.94 894 GLY A C 1
ATOM 6512 O O . GLY A 1 894 ? -25.489 4.513 26.732 1.00 88.94 894 GLY A O 1
ATOM 6513 N N . SER A 1 895 ? -27.688 4.256 27.062 1.00 81.94 895 SER A N 1
ATOM 6514 C CA . SER A 1 895 ? -28.115 5.177 25.996 1.00 81.94 895 SER A CA 1
ATOM 6515 C C . SER A 1 895 ? -28.312 6.634 26.456 1.00 81.94 895 SER A C 1
ATOM 6517 O O . SER A 1 895 ? -29.026 7.388 25.792 1.00 81.94 895 SER A O 1
ATOM 6519 N N . ARG A 1 896 ? -27.791 7.028 27.626 1.00 88.38 896 ARG A N 1
ATOM 6520 C CA . ARG A 1 896 ? -27.919 8.390 28.173 1.00 88.38 896 ARG A CA 1
ATOM 6521 C C . ARG A 1 896 ? -26.559 9.028 28.416 1.00 88.38 896 ARG A C 1
ATOM 6523 O O . ARG A 1 896 ? -25.582 8.342 28.703 1.00 88.38 896 ARG A O 1
ATOM 6530 N N . SER A 1 897 ? -26.530 10.355 28.373 1.00 93.50 897 SER A N 1
ATOM 6531 C CA . SER A 1 897 ? -25.341 11.152 28.653 1.00 93.50 897 SER A CA 1
ATOM 6532 C C . SER A 1 897 ? -25.675 12.489 29.319 1.00 93.50 897 SER A C 1
ATOM 6534 O O . SER A 1 897 ? -26.832 12.918 29.331 1.00 93.50 897 SER A O 1
ATOM 6536 N N . ALA A 1 898 ? -24.656 13.138 29.881 1.00 91.88 898 ALA A N 1
ATOM 6537 C CA . ALA A 1 898 ? -24.668 14.545 30.274 1.00 91.88 898 ALA A CA 1
ATOM 6538 C C . ALA A 1 898 ? -23.269 15.153 30.097 1.00 91.88 898 ALA A C 1
ATOM 6540 O O . ALA A 1 898 ? -22.269 14.437 30.137 1.00 91.88 898 ALA A O 1
ATOM 6541 N N . LEU A 1 899 ? -23.211 16.475 29.936 1.00 94.06 899 LEU A N 1
ATOM 6542 C CA . LEU A 1 899 ? -21.973 17.248 30.050 1.00 94.06 899 LEU A CA 1
ATOM 6543 C C . LEU A 1 899 ? -21.809 17.756 31.487 1.00 94.06 899 LEU A C 1
ATOM 6545 O O . LEU A 1 899 ? -22.801 18.041 32.164 1.00 94.06 899 LEU A O 1
ATOM 6549 N N . THR A 1 900 ? -20.569 17.899 31.942 1.00 96.62 900 THR A N 1
ATOM 6550 C CA . THR A 1 900 ? -20.259 18.503 33.242 1.00 96.62 900 THR A CA 1
ATOM 6551 C C . THR A 1 900 ? -20.453 20.020 33.247 1.00 96.62 900 THR A C 1
ATOM 6553 O O . THR A 1 900 ? -20.189 20.713 32.260 1.00 96.62 900 THR A O 1
ATOM 6556 N N . ALA A 1 901 ? -20.884 20.553 34.392 1.00 93.12 901 ALA A N 1
ATOM 6557 C CA . ALA A 1 901 ? -20.831 21.981 34.702 1.00 93.12 901 ALA A CA 1
ATOM 6558 C C . ALA A 1 901 ? -19.392 22.426 35.038 1.00 93.12 901 ALA A C 1
ATOM 6560 O O . ALA A 1 901 ? -18.519 21.588 35.239 1.00 93.12 901 ALA A O 1
ATOM 6561 N N . ALA A 1 902 ? -19.138 23.736 35.164 1.00 92.81 902 ALA A N 1
ATOM 6562 C CA . ALA A 1 902 ? -17.788 24.288 35.385 1.00 92.81 902 ALA A CA 1
ATOM 6563 C C . ALA A 1 902 ? -17.071 23.763 36.644 1.00 92.81 902 ALA A C 1
ATOM 6565 O O . ALA A 1 902 ? -15.852 23.635 36.673 1.00 92.81 902 ALA A O 1
ATOM 6566 N N . ASN A 1 903 ? -17.826 23.380 37.677 1.00 92.19 903 ASN A N 1
ATOM 6567 C CA . ASN A 1 903 ? -17.286 22.736 38.878 1.00 92.19 903 ASN A CA 1
ATOM 6568 C C . ASN A 1 903 ? -17.004 21.226 38.707 1.00 92.19 903 ASN A C 1
ATOM 6570 O O . ASN A 1 903 ? -16.614 20.576 39.677 1.00 92.19 903 ASN A O 1
ATOM 6574 N N . GLY A 1 904 ? -17.249 20.660 37.524 1.00 95.81 904 GLY A N 1
ATOM 6575 C CA . GLY A 1 904 ? -17.081 19.247 37.187 1.00 95.81 904 GLY A CA 1
ATOM 6576 C C . GLY A 1 904 ? -18.312 18.370 37.412 1.00 95.81 904 GLY A C 1
ATOM 6577 O O . GLY A 1 904 ? -18.288 17.194 37.066 1.00 95.81 904 GLY A O 1
ATOM 6578 N N . THR A 1 905 ? -19.388 18.887 38.013 1.00 97.50 905 THR A N 1
ATOM 6579 C CA . THR A 1 905 ? -20.542 18.052 38.401 1.00 97.50 905 THR A CA 1
ATOM 6580 C C . THR A 1 905 ? -21.452 17.699 37.223 1.00 97.50 905 THR A C 1
ATOM 6582 O O . THR A 1 905 ? -21.645 18.506 36.314 1.00 97.50 905 THR A O 1
ATOM 6585 N N . PHE A 1 906 ? -22.042 16.501 37.256 1.00 97.00 906 PHE A N 1
ATOM 6586 C CA . PHE A 1 906 ? -23.030 16.030 36.280 1.00 97.00 906 PHE A CA 1
ATOM 6587 C C . PHE A 1 906 ? -24.212 15.317 36.957 1.00 97.00 906 PHE A C 1
ATOM 6589 O O . PHE A 1 906 ? -24.079 14.749 38.044 1.00 97.00 906 PHE A O 1
ATOM 6596 N N . THR A 1 907 ? -25.357 15.296 36.267 1.00 96.88 907 THR A N 1
ATOM 6597 C CA . THR A 1 907 ? -26.561 14.550 36.663 1.00 96.88 907 THR A CA 1
ATOM 6598 C C . THR A 1 907 ? -27.220 13.938 35.427 1.00 96.88 907 THR A C 1
ATOM 6600 O O . THR A 1 907 ? -27.584 14.662 34.503 1.00 96.88 907 THR A O 1
ATOM 6603 N N . ILE A 1 908 ? -27.427 12.620 35.421 1.00 95.00 908 ILE A N 1
ATOM 6604 C CA . ILE A 1 908 ? -28.141 11.887 34.366 1.00 95.00 908 ILE A CA 1
ATOM 6605 C C . ILE A 1 908 ? -29.380 11.241 34.989 1.00 95.00 908 ILE A C 1
ATOM 6607 O O . ILE A 1 908 ? -29.292 10.207 35.647 1.00 95.00 908 ILE A O 1
ATOM 6611 N N . ALA A 1 909 ? -30.547 11.854 34.798 1.00 93.94 909 ALA A N 1
ATOM 6612 C CA . ALA A 1 909 ? -31.822 11.335 35.294 1.00 93.94 909 ALA A CA 1
ATOM 6613 C C . ALA A 1 909 ? -32.463 10.324 34.324 1.00 93.94 909 ALA A C 1
ATOM 6615 O O . ALA A 1 909 ? -32.208 10.344 33.116 1.00 93.94 909 ALA A O 1
ATOM 6616 N N . GLY A 1 910 ? -33.349 9.470 34.845 1.00 90.81 910 GLY A N 1
ATOM 6617 C CA . GLY A 1 910 ? -34.170 8.545 34.054 1.00 90.81 910 GLY A CA 1
ATOM 6618 C C . GLY A 1 910 ? -33.403 7.367 33.443 1.00 90.81 910 GLY A C 1
ATOM 6619 O O . GLY A 1 910 ? -33.872 6.777 32.464 1.00 90.81 910 GLY A O 1
ATOM 6620 N N . VAL A 1 911 ? -32.223 7.035 33.972 1.00 93.12 911 VAL A N 1
ATOM 6621 C CA . VAL A 1 911 ? -31.443 5.865 33.544 1.00 93.12 911 VAL A CA 1
ATOM 6622 C C . VAL A 1 911 ? -32.233 4.604 33.915 1.00 93.12 911 VAL A C 1
ATOM 6624 O O . VAL A 1 911 ? -32.598 4.478 35.084 1.00 93.12 911 VAL A O 1
ATOM 6627 N N . PRO A 1 912 ? -32.536 3.680 32.983 1.00 92.50 912 PRO A N 1
ATOM 6628 C CA . PRO A 1 912 ? -33.269 2.455 33.311 1.00 92.50 912 PRO A CA 1
ATOM 6629 C C . PRO A 1 912 ? -32.559 1.648 34.402 1.00 92.50 912 PRO A C 1
ATOM 6631 O O . PRO A 1 912 ? -31.330 1.652 34.470 1.00 92.50 912 PRO A O 1
ATOM 6634 N N . VAL A 1 913 ? -33.302 0.935 35.249 1.00 89.56 913 VAL A N 1
ATOM 6635 C CA . VAL A 1 913 ? -32.682 0.072 36.270 1.00 89.56 913 VAL A CA 1
ATOM 6636 C C . VAL A 1 913 ? -31.801 -1.008 35.643 1.00 89.56 913 VAL A C 1
ATOM 6638 O O . VAL A 1 913 ? -32.177 -1.625 34.648 1.00 89.56 913 VAL A O 1
ATOM 6641 N N . GLY A 1 914 ? -30.623 -1.241 36.222 1.00 90.31 914 GLY A N 1
ATOM 6642 C CA . GLY A 1 914 ? -29.640 -2.160 35.653 1.00 90.31 914 GLY A CA 1
ATOM 6643 C C . GLY A 1 914 ? -28.235 -2.005 36.231 1.00 90.31 914 GLY A C 1
ATOM 6644 O O . GLY A 1 914 ? -27.985 -1.154 37.085 1.00 90.31 914 GLY A O 1
ATOM 6645 N N . LEU A 1 915 ? -27.326 -2.849 35.744 1.00 90.75 915 LEU A N 1
ATOM 6646 C CA . LEU A 1 915 ? -25.889 -2.781 35.998 1.00 90.75 915 LEU A CA 1
ATOM 6647 C C . LEU A 1 915 ? -25.206 -2.166 34.773 1.00 90.75 915 LEU A C 1
ATOM 6649 O O . LEU A 1 915 ? -25.430 -2.630 33.657 1.00 90.75 915 LEU A O 1
ATOM 6653 N N . TYR A 1 916 ? -24.366 -1.159 34.985 1.00 92.81 916 TYR A N 1
ATOM 6654 C CA . TYR A 1 916 ? -23.729 -0.393 33.919 1.00 92.81 916 TYR A CA 1
ATOM 6655 C C . TYR A 1 916 ? -22.218 -0.255 34.116 1.00 92.81 916 TYR A C 1
ATOM 6657 O O . TYR A 1 916 ? -21.698 -0.313 35.235 1.00 92.81 916 TYR A O 1
ATOM 6665 N N . THR A 1 917 ? -21.537 0.007 33.002 1.00 92.44 917 THR A N 1
ATOM 6666 C CA . THR A 1 917 ? -20.277 0.752 32.988 1.00 92.44 917 THR A CA 1
ATOM 6667 C C . THR A 1 917 ? -20.602 2.211 32.675 1.00 92.44 917 THR A C 1
ATOM 6669 O O . THR A 1 917 ? -21.453 2.483 31.825 1.00 92.44 917 THR A O 1
ATOM 6672 N N . VAL A 1 918 ? -19.958 3.137 33.381 1.00 92.44 918 VAL A N 1
ATOM 6673 C CA . VAL A 1 918 ? -20.051 4.585 33.146 1.00 92.44 918 VAL A CA 1
ATOM 6674 C C . VAL A 1 918 ? -18.714 5.068 32.608 1.00 92.44 918 VAL A C 1
ATOM 6676 O O . VAL A 1 918 ? -17.694 4.750 33.212 1.00 92.44 918 VAL A O 1
ATOM 6679 N N . ARG A 1 919 ? -18.720 5.841 31.519 1.00 96.06 919 ARG A N 1
ATOM 6680 C CA . ARG A 1 919 ? -17.513 6.454 30.939 1.00 96.06 919 ARG A CA 1
ATOM 6681 C C . ARG A 1 919 ? -17.541 7.964 31.119 1.00 96.06 919 ARG A C 1
ATOM 6683 O O . ARG A 1 919 ? -18.577 8.572 30.854 1.00 96.06 919 ARG A O 1
ATOM 6690 N N . ALA A 1 920 ? -16.418 8.555 31.516 1.00 91.94 920 ALA A N 1
ATOM 6691 C CA . ALA A 1 920 ? -16.167 9.995 31.482 1.00 91.94 920 ALA A CA 1
ATOM 6692 C C . ALA A 1 920 ? -15.057 10.293 30.460 1.00 91.94 920 ALA A C 1
ATOM 6694 O O . ALA A 1 920 ? -14.042 9.604 30.443 1.00 91.94 920 ALA A O 1
ATOM 6695 N N . SER A 1 921 ? -15.260 11.289 29.595 1.00 92.06 921 SER A N 1
ATOM 6696 C CA . SER A 1 921 ? -14.377 11.590 28.454 1.00 92.06 921 SER A CA 1
ATOM 6697 C C . SER A 1 921 ? -14.410 13.076 28.086 1.00 92.06 921 SER A C 1
ATOM 6699 O O . SER A 1 921 ? -15.476 13.691 28.134 1.00 92.06 921 SER A O 1
ATOM 6701 N N . ARG A 1 922 ? -13.274 13.660 27.693 1.00 90.25 922 ARG A N 1
ATOM 6702 C CA . ARG A 1 922 ? -13.181 15.019 27.131 1.00 90.25 922 ARG A CA 1
ATOM 6703 C C . ARG A 1 922 ? -11.894 15.120 26.316 1.00 90.25 922 ARG A C 1
ATOM 6705 O O . ARG A 1 922 ? -10.868 14.727 26.833 1.00 90.25 922 ARG A O 1
ATOM 6712 N N . VAL A 1 923 ? -11.901 15.704 25.123 1.00 88.38 923 VAL A N 1
ATOM 6713 C CA . VAL A 1 923 ? -10.644 16.078 24.439 1.00 88.38 923 VAL A CA 1
ATOM 6714 C C . VAL A 1 923 ? -10.035 17.301 25.155 1.00 88.38 923 VAL A C 1
ATOM 6716 O O . VAL A 1 923 ? -10.814 18.209 25.476 1.00 88.38 923 VAL A O 1
ATOM 6719 N N . PRO A 1 924 ? -8.716 17.384 25.432 1.00 92.25 924 PRO A N 1
ATOM 6720 C CA . PRO A 1 924 ? -7.633 16.436 25.120 1.00 92.25 924 PRO A CA 1
ATOM 6721 C C . PRO A 1 924 ? -7.202 15.553 26.322 1.00 92.25 924 PRO A C 1
ATOM 6723 O O . PRO A 1 924 ? -6.092 15.678 26.846 1.00 92.25 924 PRO A O 1
ATOM 6726 N N . TYR A 1 925 ? -8.100 14.709 26.836 1.00 95.38 925 TYR A N 1
ATOM 6727 C CA . TYR A 1 925 ? -7.893 13.918 28.054 1.00 95.38 925 TYR A CA 1
ATOM 6728 C C . TYR A 1 925 ? -8.250 12.438 27.871 1.00 95.38 925 TYR A C 1
ATOM 6730 O O . TYR A 1 925 ? -9.328 12.108 27.364 1.00 95.38 925 TYR A O 1
ATOM 6738 N N . LEU A 1 926 ? -7.413 11.559 28.433 1.00 91.75 926 LEU A N 1
ATOM 6739 C CA . LEU A 1 926 ? -7.670 10.121 28.502 1.00 91.75 926 LEU A CA 1
ATOM 6740 C C . LEU A 1 926 ? -8.994 9.845 29.228 1.00 91.75 926 LEU A C 1
ATOM 6742 O O . LEU A 1 926 ? -9.215 10.306 30.353 1.00 91.75 926 LEU A O 1
ATOM 6746 N N . TYR A 1 927 ? -9.870 9.049 28.613 1.00 95.69 927 TYR A N 1
ATOM 6747 C CA . TYR A 1 927 ? -11.152 8.686 29.218 1.00 95.69 927 TYR A CA 1
ATOM 6748 C C . TYR A 1 927 ? -10.991 7.721 30.409 1.00 95.69 927 TYR A C 1
ATOM 6750 O O . TYR A 1 927 ? -10.005 6.989 30.527 1.00 95.69 927 TYR A O 1
ATOM 6758 N N . ALA A 1 928 ? -11.990 7.701 31.294 1.00 92.12 928 ALA A N 1
ATOM 6759 C CA . ALA A 1 928 ? -12.031 6.850 32.483 1.00 92.12 928 ALA A CA 1
ATOM 6760 C C . ALA A 1 928 ? -13.333 6.039 32.553 1.00 92.12 928 ALA A C 1
ATOM 6762 O O . ALA A 1 928 ? -14.419 6.587 32.337 1.00 92.12 928 ALA A O 1
ATOM 6763 N N . ASP A 1 929 ? -13.234 4.755 32.916 1.00 93.75 929 ASP A N 1
ATOM 6764 C CA . ASP A 1 929 ? -14.378 3.837 33.013 1.00 93.75 929 ASP A CA 1
ATOM 6765 C C . ASP A 1 929 ? -14.630 3.357 34.454 1.00 93.75 929 ASP A C 1
ATOM 6767 O O . ASP A 1 929 ? -13.748 2.839 35.145 1.00 93.75 929 ASP A O 1
ATOM 6771 N N . LYS A 1 930 ? -15.891 3.436 34.896 1.00 92.69 930 LYS A N 1
ATOM 6772 C CA . LYS A 1 930 ? -16.391 2.807 36.124 1.00 92.69 930 LYS A CA 1
ATOM 6773 C C . LYS A 1 930 ? -17.313 1.649 35.785 1.00 92.69 930 LYS A C 1
ATOM 6775 O O . LYS A 1 930 ? -18.503 1.840 35.546 1.00 92.69 930 LYS A O 1
ATOM 6780 N N . SER A 1 931 ? -16.792 0.430 35.848 1.00 93.00 931 SER A N 1
ATOM 6781 C CA . SER A 1 931 ? -17.621 -0.777 35.851 1.00 93.00 931 SER A CA 1
ATOM 6782 C C . SER A 1 931 ? -18.367 -0.953 37.184 1.00 93.00 931 SER A C 1
ATOM 6784 O O . SER A 1 931 ? -17.965 -0.427 38.235 1.00 93.00 931 SER A O 1
ATOM 6786 N N . GLY A 1 932 ? -19.457 -1.723 37.143 1.00 89.25 932 GLY A N 1
ATOM 6787 C CA . GLY A 1 932 ? -20.182 -2.175 38.334 1.00 89.25 932 GLY A CA 1
ATOM 6788 C C . GLY A 1 932 ? -21.185 -1.172 38.916 1.00 89.25 932 GLY A C 1
ATOM 6789 O O . GLY A 1 932 ? -21.562 -1.299 40.079 1.00 89.25 932 GLY A O 1
ATOM 6790 N N . VAL A 1 933 ? -21.610 -0.165 38.149 1.00 93.44 933 VAL A N 1
ATOM 6791 C CA . VAL A 1 933 ? -22.533 0.878 38.621 1.00 93.44 933 VAL A CA 1
ATOM 6792 C C . VAL A 1 933 ? -23.969 0.362 38.577 1.00 93.44 933 VAL A C 1
ATOM 6794 O O . VAL A 1 933 ? -24.520 0.123 37.504 1.00 93.44 933 VAL A O 1
ATOM 6797 N N . VAL A 1 934 ? -24.590 0.189 39.745 1.00 92.56 934 VAL A N 1
ATOM 6798 C CA . VAL A 1 934 ? -25.984 -0.264 39.860 1.00 92.56 934 VAL A CA 1
ATOM 6799 C C . VAL A 1 934 ? -26.927 0.938 39.906 1.00 92.56 934 VAL A C 1
ATOM 6801 O O . VAL A 1 934 ? -26.807 1.800 40.778 1.00 92.56 934 VAL A O 1
ATOM 6804 N N . ILE A 1 935 ? -27.907 0.967 39.005 1.00 95.38 935 ILE A N 1
ATOM 6805 C CA . ILE A 1 935 ? -29.038 1.898 39.039 1.00 95.38 935 ILE A CA 1
ATOM 6806 C C . ILE A 1 935 ? -30.265 1.159 39.572 1.00 95.38 935 ILE A C 1
ATOM 6808 O O . ILE A 1 935 ? -30.691 0.151 39.003 1.00 95.38 935 ILE A O 1
ATOM 6812 N N . THR A 1 936 ? -30.845 1.673 40.657 1.00 90.44 936 THR A N 1
ATOM 6813 C CA . THR A 1 936 ? -32.058 1.129 41.288 1.00 90.44 936 THR A CA 1
ATOM 6814 C C . THR A 1 936 ? -33.245 2.084 41.125 1.00 90.44 936 THR A C 1
ATOM 6816 O O . THR A 1 936 ? -33.074 3.274 40.862 1.00 90.44 936 THR A O 1
ATOM 6819 N N . ASN A 1 937 ? -34.469 1.549 41.191 1.00 92.19 937 ASN A N 1
ATOM 6820 C CA . ASN A 1 937 ? -35.674 2.285 40.796 1.00 92.19 937 ASN A CA 1
ATOM 6821 C C . ASN A 1 937 ? -35.942 3.477 41.729 1.00 92.19 937 ASN A C 1
ATOM 6823 O O . ASN A 1 937 ? -36.060 3.292 42.938 1.00 92.19 937 ASN A O 1
ATOM 6827 N N . GLY A 1 938 ? -36.064 4.680 41.168 1.00 88.06 938 GLY A N 1
ATOM 6828 C CA . GLY A 1 938 ? -36.305 5.925 41.901 1.00 88.06 938 GLY A CA 1
ATOM 6829 C C . GLY A 1 938 ? -35.130 6.430 42.748 1.00 88.06 938 GLY A C 1
ATOM 6830 O O . GLY A 1 938 ? -35.273 7.459 43.404 1.00 88.06 938 GLY A O 1
ATOM 6831 N N . ALA A 1 939 ? -33.985 5.742 42.754 1.00 92.38 939 ALA A N 1
ATOM 6832 C CA . ALA A 1 939 ? -32.831 6.102 43.571 1.00 92.38 939 ALA A CA 1
ATOM 6833 C C . ALA A 1 939 ? -31.824 6.983 42.816 1.00 92.38 939 ALA A C 1
ATOM 6835 O O . ALA A 1 939 ? -31.724 6.929 41.587 1.00 92.38 939 ALA A O 1
ATOM 6836 N N . THR A 1 940 ? -31.022 7.734 43.573 1.00 96.50 940 THR A N 1
ATOM 6837 C CA . THR A 1 940 ? -29.838 8.433 43.060 1.00 96.50 940 THR A CA 1
ATOM 6838 C C . THR A 1 940 ? -28.581 7.637 43.403 1.00 96.50 940 THR A C 1
ATOM 6840 O O . THR A 1 940 ? -28.244 7.485 44.576 1.00 96.50 940 THR A O 1
ATOM 6843 N N . THR A 1 941 ? -27.876 7.153 42.384 1.00 96.00 941 THR A N 1
ATOM 6844 C CA . THR A 1 941 ? -26.562 6.514 42.505 1.00 96.00 941 THR A CA 1
ATOM 6845 C C . THR A 1 941 ? -25.479 7.579 42.336 1.00 96.00 941 THR A C 1
ATOM 6847 O O . THR A 1 941 ? -25.311 8.134 41.250 1.00 96.00 941 THR A O 1
ATOM 6850 N N . ALA A 1 942 ? -24.740 7.864 43.408 1.00 96.12 942 ALA A N 1
ATOM 6851 C CA . ALA A 1 942 ? -23.599 8.775 43.378 1.00 96.12 942 ALA A CA 1
ATOM 6852 C C . ALA A 1 942 ? -22.293 8.017 43.089 1.00 96.12 942 ALA A C 1
ATOM 6854 O O . ALA A 1 942 ? -22.019 6.991 43.714 1.00 96.12 942 ALA A O 1
ATOM 6855 N N . LEU A 1 943 ? -21.489 8.530 42.157 1.00 95.94 943 LEU A N 1
ATOM 6856 C CA . LEU A 1 943 ? -20.127 8.064 41.894 1.00 95.94 943 LEU A CA 1
ATOM 6857 C C . LEU A 1 943 ? -19.103 8.928 42.645 1.00 95.94 943 LEU A C 1
ATOM 6859 O O . LEU A 1 943 ? -19.366 10.114 42.853 1.00 95.94 943 LEU A O 1
ATOM 6863 N N . PRO A 1 944 ? -17.940 8.367 43.028 1.00 95.44 944 PRO A N 1
ATOM 6864 C CA . PRO A 1 944 ? -16.816 9.169 43.501 1.00 95.44 944 PRO A CA 1
ATOM 6865 C C . PRO A 1 944 ? -16.283 10.079 42.383 1.00 95.44 944 PRO A C 1
ATOM 6867 O O . PRO A 1 944 ? -16.483 9.792 41.198 1.00 95.44 944 PRO A O 1
ATOM 6870 N N . ASP A 1 945 ? -15.589 11.149 42.769 1.00 96.94 945 ASP A N 1
ATOM 6871 C CA . ASP A 1 945 ? -14.870 12.034 41.847 1.00 96.94 945 ASP A CA 1
ATOM 6872 C C . ASP A 1 945 ? -13.850 11.239 41.006 1.00 96.94 945 ASP A C 1
ATOM 6874 O O . ASP A 1 945 ? -13.193 10.322 41.508 1.00 96.94 945 ASP A O 1
ATOM 6878 N N . VAL A 1 946 ? -13.713 11.606 39.729 1.00 97.56 946 VAL A N 1
ATOM 6879 C CA . VAL A 1 946 ? -12.746 11.022 38.785 1.00 97.56 946 VAL A CA 1
ATOM 6880 C C . VAL A 1 946 ? -11.891 12.107 38.146 1.00 97.56 946 VAL A C 1
ATOM 6882 O O . VAL A 1 946 ? -12.416 13.147 37.758 1.00 97.56 946 VAL A O 1
ATOM 6885 N N . GLY A 1 947 ? -10.588 11.870 38.037 1.00 95.50 947 GLY A N 1
ATOM 6886 C CA . GLY A 1 947 ? -9.662 12.674 37.251 1.00 95.50 947 GLY A CA 1
ATOM 6887 C C . GLY A 1 947 ? -9.530 12.124 35.830 1.00 95.50 947 GLY A C 1
ATOM 6888 O O . GLY A 1 947 ? -9.368 10.919 35.664 1.00 95.50 947 GLY A O 1
ATOM 6889 N N . LEU A 1 948 ? -9.577 12.988 34.812 1.00 96.81 948 LEU A N 1
ATOM 6890 C CA . LEU A 1 948 ? -9.126 12.647 33.455 1.00 96.81 948 LEU A CA 1
ATOM 6891 C C . LEU A 1 948 ? -7.737 13.251 33.228 1.00 96.81 948 LEU A C 1
ATOM 6893 O O . LEU A 1 948 ? -7.561 14.460 33.415 1.00 96.81 948 LEU A O 1
ATOM 6897 N N . TYR A 1 949 ? -6.762 12.401 32.900 1.00 96.44 949 TYR A N 1
ATOM 6898 C CA . TYR A 1 949 ? -5.360 12.789 32.707 1.00 96.44 949 TYR A CA 1
ATOM 6899 C C . TYR A 1 949 ? -5.189 13.479 31.351 1.00 96.44 949 TYR A C 1
ATOM 6901 O O . TYR A 1 949 ? -5.743 13.017 30.352 1.00 96.44 949 TYR A O 1
ATOM 6909 N N . GLY A 1 950 ? -4.482 14.607 31.325 1.00 91.62 950 GLY A N 1
ATOM 6910 C CA . GLY A 1 950 ? -4.341 15.436 30.123 1.00 91.62 950 GLY A CA 1
ATOM 6911 C C . GLY A 1 950 ? -3.255 14.934 29.177 1.00 91.62 950 GLY A C 1
ATOM 6912 O O . GLY A 1 950 ? -2.247 14.390 29.626 1.00 91.62 950 GLY A O 1
ATOM 6913 N N . GLY A 1 951 ? -3.438 15.160 27.878 1.00 87.69 951 GLY A N 1
ATOM 6914 C CA . GLY A 1 951 ? -2.413 14.912 26.864 1.00 87.69 951 GLY A CA 1
ATOM 6915 C C . GLY A 1 951 ? -2.863 14.098 25.658 1.00 87.69 951 GLY A C 1
ATOM 6916 O O . GLY A 1 951 ? -2.124 14.081 24.691 1.00 87.69 951 GLY A O 1
ATOM 6917 N N . ASP A 1 952 ? -4.049 13.487 25.684 1.00 91.38 952 ASP A N 1
ATOM 6918 C CA . ASP A 1 952 ? -4.637 12.730 24.563 1.00 91.38 952 ASP A CA 1
ATOM 6919 C C . ASP A 1 952 ? -5.302 13.724 23.591 1.00 91.38 952 ASP A C 1
ATOM 6921 O O . ASP A 1 952 ? -6.512 13.977 23.616 1.00 91.38 952 ASP A O 1
ATOM 6925 N N . CYS A 1 953 ? -4.461 14.417 22.826 1.00 86.19 953 CYS A N 1
ATOM 6926 C CA . CYS A 1 953 ? -4.823 15.513 21.932 1.00 86.19 953 CYS A CA 1
ATOM 6927 C C . CYS A 1 953 ? -5.495 15.001 20.659 1.00 86.19 953 CYS A C 1
ATOM 6929 O O . CYS A 1 953 ? -6.374 15.679 20.116 1.00 86.19 953 CYS A O 1
ATOM 6931 N N . ASN A 1 954 ? -5.090 13.819 20.190 1.00 78.19 954 ASN A N 1
ATOM 6932 C CA . ASN A 1 954 ? -5.617 13.189 18.984 1.00 78.19 954 ASN A CA 1
ATOM 6933 C C . ASN A 1 954 ? -6.853 12.289 19.246 1.00 78.19 954 ASN A C 1
ATOM 6935 O O . ASN A 1 954 ? -7.583 11.988 18.299 1.00 78.19 954 ASN A O 1
ATOM 6939 N N . SER A 1 955 ? -7.147 11.955 20.514 1.00 83.75 955 SER A N 1
ATOM 6940 C CA . SER A 1 955 ? -8.235 11.061 20.956 1.00 83.75 955 SER A CA 1
ATOM 6941 C C . SER A 1 955 ? -8.070 9.581 20.573 1.00 83.75 955 SER A C 1
ATOM 6943 O O . SER A 1 955 ? -9.075 8.884 20.399 1.00 83.75 955 SER A O 1
ATOM 6945 N N . ASP A 1 956 ? -6.834 9.089 20.446 1.00 67.88 956 ASP A N 1
ATOM 6946 C CA . ASP A 1 956 ? -6.523 7.672 20.205 1.00 67.88 956 ASP A CA 1
ATOM 6947 C C . ASP A 1 956 ? -6.491 6.820 21.491 1.00 67.88 956 ASP A C 1
ATOM 6949 O O . ASP A 1 956 ? -6.566 5.587 21.425 1.00 67.88 956 ASP A O 1
ATOM 6953 N N . GLY A 1 957 ? -6.506 7.462 22.665 1.00 82.12 957 GLY A N 1
ATOM 6954 C CA . GLY A 1 957 ? -6.527 6.796 23.965 1.00 82.12 957 GLY A CA 1
ATOM 6955 C C . GLY A 1 957 ? -5.145 6.456 24.526 1.00 82.12 957 GLY A C 1
ATOM 6956 O O . GLY A 1 957 ? -5.072 5.693 25.495 1.00 82.12 957 GLY A O 1
ATOM 6957 N N . ILE A 1 958 ? -4.075 7.006 23.958 1.00 77.88 958 ILE A N 1
ATOM 6958 C CA . ILE A 1 958 ? -2.703 7.003 24.475 1.00 77.88 958 ILE A CA 1
ATOM 6959 C C . ILE A 1 958 ? -2.251 8.472 24.626 1.00 77.88 958 ILE A C 1
ATOM 6961 O O . ILE A 1 958 ? -2.869 9.379 24.085 1.00 77.88 958 ILE A O 1
ATOM 6965 N N . VAL A 1 959 ? -1.224 8.737 25.437 1.00 86.06 959 VAL A N 1
ATOM 6966 C CA . VAL A 1 959 ? -0.506 10.026 25.431 1.00 86.06 959 VAL A CA 1
ATOM 6967 C C . VAL A 1 959 ? 0.903 9.775 24.910 1.00 86.06 959 VAL A C 1
ATOM 6969 O O . VAL A 1 959 ? 1.727 9.197 25.629 1.00 86.06 959 VAL A O 1
ATOM 6972 N N . ASP A 1 960 ? 1.188 10.165 23.668 1.00 74.56 960 ASP A N 1
ATOM 6973 C CA . ASP A 1 960 ? 2.461 9.848 23.010 1.00 74.56 960 ASP A CA 1
ATOM 6974 C C . ASP A 1 960 ? 3.067 10.997 22.166 1.00 74.56 960 ASP A C 1
ATOM 6976 O O . ASP A 1 960 ? 2.806 12.190 22.360 1.00 74.56 960 ASP A O 1
ATOM 6980 N N . VAL A 1 961 ? 3.995 10.647 21.270 1.00 69.06 961 VAL A N 1
ATOM 6981 C CA . VAL A 1 961 ? 4.675 11.590 20.376 1.00 69.06 961 VAL A CA 1
ATOM 6982 C C . VAL A 1 961 ? 3.726 12.286 19.387 1.00 69.06 961 VAL A C 1
ATOM 6984 O O . VAL A 1 961 ? 4.011 13.415 18.989 1.00 69.06 961 VAL A O 1
ATOM 6987 N N . ALA A 1 962 ? 2.608 11.671 18.995 1.00 64.62 962 ALA A N 1
ATOM 6988 C CA . ALA A 1 962 ? 1.614 12.262 18.104 1.00 64.62 962 ALA A CA 1
ATOM 6989 C C . ALA A 1 962 ? 0.906 13.454 18.768 1.00 64.62 962 ALA A C 1
ATOM 6991 O O . ALA A 1 962 ? 0.745 14.503 18.138 1.00 64.62 962 ALA A O 1
ATOM 6992 N N . ASP A 1 963 ? 0.584 13.349 20.056 1.00 77.81 963 ASP A N 1
ATOM 6993 C CA . ASP A 1 963 ? 0.032 14.460 20.836 1.00 77.81 963 ASP A CA 1
ATOM 6994 C C . ASP A 1 963 ? 1.049 15.580 21.031 1.00 77.81 963 ASP A C 1
ATOM 6996 O O . ASP A 1 963 ? 0.744 16.764 20.855 1.00 77.81 963 ASP A O 1
ATOM 7000 N N . MET A 1 964 ? 2.304 15.211 21.313 1.00 80.94 964 MET A N 1
ATOM 7001 C CA . MET A 1 964 ? 3.400 16.175 21.389 1.00 80.94 964 MET A CA 1
ATOM 7002 C C . MET A 1 964 ? 3.588 16.922 20.058 1.00 80.94 964 MET A C 1
ATOM 7004 O O . MET A 1 964 ? 3.892 18.117 20.059 1.00 80.94 964 MET A O 1
ATOM 7008 N N . VAL A 1 965 ? 3.374 16.258 18.917 1.00 78.06 965 VAL A N 1
ATOM 7009 C CA . VAL A 1 965 ? 3.377 16.901 17.596 1.00 78.06 965 VAL A CA 1
ATOM 7010 C C . VAL A 1 965 ? 2.200 17.869 17.442 1.00 78.06 965 VAL A C 1
ATOM 7012 O O . VAL A 1 965 ? 2.403 18.947 16.884 1.00 78.06 965 VAL A O 1
ATOM 7015 N N . MET A 1 966 ? 1.009 17.571 17.974 1.00 78.25 966 MET A N 1
ATOM 7016 C CA . MET A 1 966 ? -0.121 18.515 17.958 1.00 78.25 966 MET A CA 1
ATOM 7017 C C . MET A 1 966 ? 0.164 19.785 18.774 1.00 78.25 966 MET A C 1
ATOM 7019 O O . MET A 1 966 ? -0.115 20.884 18.289 1.00 78.25 966 MET A O 1
ATOM 7023 N N . VAL A 1 967 ? 0.784 19.656 19.952 1.00 82.19 967 VAL A N 1
ATOM 7024 C CA . VAL A 1 967 ? 1.263 20.804 20.750 1.00 82.19 967 VAL A CA 1
ATOM 7025 C C . VAL A 1 967 ? 2.378 21.563 20.024 1.00 82.19 967 VAL A C 1
ATOM 7027 O O . VAL A 1 967 ? 2.351 22.790 19.951 1.00 82.19 967 VAL A O 1
ATOM 7030 N N . GLY A 1 968 ? 3.321 20.855 19.398 1.00 71.31 968 GLY A N 1
ATOM 7031 C CA . GLY A 1 968 ? 4.398 21.462 18.611 1.00 71.31 968 GLY A CA 1
ATOM 7032 C C . GLY A 1 968 ? 3.921 22.216 17.362 1.00 71.31 968 GLY A C 1
ATOM 7033 O O . GLY A 1 968 ? 4.491 23.251 17.019 1.00 71.31 968 GLY A O 1
ATOM 7034 N N . MET A 1 969 ? 2.866 21.743 16.690 1.00 73.38 969 MET A N 1
ATOM 7035 C CA . MET A 1 969 ? 2.275 22.408 15.517 1.00 73.38 969 MET A CA 1
ATOM 7036 C C . MET A 1 969 ? 1.518 23.692 15.871 1.00 73.38 969 MET A C 1
ATOM 7038 O O . MET A 1 969 ? 1.471 24.608 15.050 1.00 73.38 969 MET A O 1
ATOM 7042 N N . ALA A 1 970 ? 0.954 23.768 17.077 1.00 81.31 970 ALA A N 1
ATOM 7043 C CA . ALA A 1 970 ? 0.242 24.938 17.581 1.00 81.31 970 ALA A CA 1
ATOM 7044 C C . ALA A 1 970 ? 1.102 25.823 18.506 1.00 81.31 970 ALA A C 1
ATOM 7046 O O . ALA A 1 970 ? 0.575 26.733 19.134 1.00 81.31 970 ALA A O 1
ATOM 7047 N N . TRP A 1 971 ? 2.413 25.583 18.605 1.00 89.19 971 TRP A N 1
ATOM 7048 C CA . TRP A 1 971 ? 3.300 26.239 19.571 1.00 89.19 971 TRP A CA 1
ATOM 7049 C C . TRP A 1 971 ? 3.222 27.777 19.532 1.00 89.19 971 TRP A C 1
ATOM 7051 O O . TRP A 1 971 ? 3.421 28.392 18.483 1.00 89.19 971 TRP A O 1
ATOM 7061 N N . GLN A 1 972 ? 2.982 28.394 20.694 1.00 90.12 972 GLN A N 1
ATOM 7062 C CA . GLN A 1 972 ? 2.729 29.831 20.901 1.00 90.12 972 GLN A CA 1
ATOM 7063 C C . GLN A 1 972 ? 1.472 30.395 20.215 1.00 90.12 972 GLN A C 1
ATOM 7065 O O . GLN A 1 972 ? 1.261 31.608 20.259 1.00 90.12 972 GLN A O 1
ATOM 7070 N N . ALA A 1 973 ? 0.620 29.561 19.613 1.00 85.88 973 ALA A N 1
ATOM 7071 C CA . ALA A 1 973 ? -0.648 30.013 19.061 1.00 85.88 973 ALA A CA 1
ATOM 7072 C C . ALA A 1 973 ? -1.639 30.370 20.176 1.00 85.88 973 ALA A C 1
ATOM 7074 O O . ALA A 1 973 ? -1.737 29.693 21.201 1.00 85.88 973 ALA A O 1
ATOM 7075 N N . THR A 1 974 ? -2.424 31.409 19.917 1.00 95.44 974 THR A N 1
ATOM 7076 C CA . THR A 1 974 ? -3.594 31.834 20.692 1.00 95.44 974 THR A CA 1
ATOM 7077 C C . THR A 1 974 ? -4.859 31.667 19.837 1.00 95.44 974 THR A C 1
ATOM 7079 O O . THR A 1 974 ? -4.738 31.530 18.619 1.00 95.44 974 THR A O 1
ATOM 7082 N N . PRO A 1 975 ? -6.090 31.753 20.383 1.00 93.12 975 PRO A N 1
ATOM 7083 C CA . PRO A 1 975 ? -7.334 31.642 19.607 1.00 93.12 975 PRO A CA 1
ATOM 7084 C C . PRO A 1 975 ? -7.505 32.603 18.414 1.00 93.12 975 PRO A C 1
ATOM 7086 O O . PRO A 1 975 ? -8.457 32.451 17.648 1.00 93.12 975 PRO A O 1
ATOM 7089 N N . ALA A 1 976 ? -6.640 33.612 18.266 1.00 90.88 976 ALA A N 1
ATOM 7090 C CA . ALA A 1 976 ? -6.622 34.522 17.121 1.00 90.88 976 ALA A CA 1
ATOM 7091 C C . ALA A 1 976 ? -5.734 34.036 15.955 1.00 90.88 976 ALA A C 1
ATOM 7093 O O . ALA A 1 976 ? -5.839 34.573 14.849 1.00 90.88 976 ALA A O 1
ATOM 7094 N N . ASP A 1 977 ? -4.861 33.054 16.187 1.00 87.88 977 ASP A N 1
ATOM 7095 C CA . ASP A 1 977 ? -3.829 32.628 15.245 1.00 87.88 977 ASP A CA 1
ATOM 7096 C C . ASP A 1 977 ? -4.306 31.490 14.321 1.00 87.88 977 ASP A C 1
ATOM 7098 O O . ASP A 1 977 ? -4.969 30.559 14.777 1.00 87.88 977 ASP A O 1
ATOM 7102 N N . PRO A 1 978 ? -3.922 31.471 13.027 1.00 86.75 978 PRO A N 1
ATOM 7103 C CA . PRO A 1 978 ? -4.303 30.392 12.106 1.00 86.75 978 PRO A CA 1
ATOM 7104 C C . PRO A 1 978 ? -3.766 29.000 12.474 1.00 86.75 978 PRO A C 1
ATOM 7106 O O . PRO A 1 978 ? -4.262 28.008 11.949 1.00 86.75 978 PRO A O 1
ATOM 7109 N N . ALA A 1 979 ? -2.743 28.930 13.332 1.00 79.81 979 ALA A N 1
ATOM 7110 C CA . ALA A 1 979 ? -2.171 27.689 13.856 1.00 79.81 979 ALA A CA 1
ATOM 7111 C C . ALA A 1 979 ? -2.847 27.213 15.159 1.00 79.81 979 ALA A C 1
ATOM 7113 O O . ALA A 1 979 ? -2.426 26.213 15.735 1.00 79.81 979 ALA A O 1
ATOM 7114 N N . TRP A 1 980 ? -3.875 27.923 15.643 1.00 88.25 980 TRP A N 1
ATOM 7115 C CA . TRP A 1 980 ? -4.584 27.566 16.866 1.00 88.25 980 TRP A CA 1
ATOM 7116 C C . TRP A 1 980 ? -5.217 26.178 16.784 1.00 88.25 980 TRP A C 1
ATOM 7118 O O . TRP A 1 980 ? -6.028 25.896 15.899 1.00 88.25 980 TRP A O 1
ATOM 7128 N N . ASN A 1 981 ? -4.914 25.348 17.778 1.00 89.50 981 ASN A N 1
ATOM 7129 C CA . ASN A 1 981 ? -5.577 24.075 17.989 1.00 89.50 981 ASN A CA 1
ATOM 7130 C C . ASN A 1 981 ? -6.097 24.006 19.438 1.00 89.50 981 ASN A C 1
ATOM 7132 O O . ASN A 1 981 ? -5.290 23.900 20.359 1.00 89.50 981 ASN A O 1
ATOM 7136 N N . PRO A 1 982 ? -7.423 24.014 19.674 1.00 88.38 982 PRO A N 1
ATOM 7137 C CA . PRO A 1 982 ? -7.984 23.973 21.026 1.00 88.38 982 PRO A CA 1
ATOM 7138 C C . PRO A 1 982 ? -7.785 22.627 21.747 1.00 88.38 982 PRO A C 1
ATOM 7140 O O . PRO A 1 982 ? -8.116 22.532 22.925 1.00 88.38 982 PRO A O 1
ATOM 7143 N N . ALA A 1 983 ? -7.289 21.590 21.060 1.00 90.75 983 ALA A N 1
ATOM 7144 C CA . ALA A 1 983 ? -6.838 20.345 21.687 1.00 90.75 983 ALA A CA 1
ATOM 7145 C C . ALA A 1 983 ? -5.363 20.400 22.132 1.00 90.75 983 ALA A C 1
ATOM 7147 O O . ALA A 1 983 ? -4.958 19.581 22.945 1.00 90.75 983 ALA A O 1
ATOM 7148 N N . ALA A 1 984 ? -4.570 21.351 21.624 1.00 89.94 984 ALA A N 1
ATOM 7149 C CA . ALA A 1 984 ? -3.180 21.557 22.035 1.00 89.94 984 ALA A CA 1
ATOM 7150 C C . ALA A 1 984 ? -3.049 22.471 23.269 1.00 89.94 984 ALA A C 1
ATOM 7152 O O . ALA A 1 984 ? -2.095 22.335 24.025 1.00 89.94 984 ALA A O 1
ATOM 7153 N N . ASP A 1 985 ? -4.018 23.366 23.487 1.00 93.62 985 ASP A N 1
ATOM 7154 C CA . ASP A 1 985 ? -4.225 24.073 24.757 1.00 93.62 985 ASP A CA 1
ATOM 7155 C C . ASP A 1 985 ? -4.884 23.094 25.741 1.00 93.62 985 ASP A C 1
ATOM 7157 O O . ASP A 1 985 ? -6.111 22.979 25.818 1.00 93.62 985 ASP A O 1
ATOM 7161 N N . ILE A 1 986 ? -4.061 22.307 26.432 1.00 93.81 986 ILE A N 1
ATOM 7162 C CA . ILE A 1 986 ? -4.485 21.267 27.372 1.00 93.81 986 ILE A CA 1
ATOM 7163 C C . ILE A 1 986 ? -4.895 21.923 28.688 1.00 93.81 986 ILE A C 1
ATOM 7165 O O . ILE A 1 986 ? -5.952 21.580 29.232 1.00 93.81 986 ILE A O 1
ATOM 7169 N N . ASN A 1 987 ? -4.109 22.888 29.174 1.00 90.69 987 ASN A N 1
ATOM 7170 C CA . ASN A 1 987 ? -4.331 23.558 30.454 1.00 90.69 987 ASN A CA 1
ATOM 7171 C C . ASN A 1 987 ? -5.543 24.528 30.436 1.00 90.69 987 ASN A C 1
ATOM 7173 O O . ASN A 1 987 ? -6.115 24.814 31.491 1.00 90.69 987 ASN A O 1
ATOM 7177 N N . GLY A 1 988 ? -5.999 24.955 29.253 1.00 90.56 988 GLY A N 1
ATOM 7178 C CA . GLY A 1 988 ? -7.159 25.817 29.040 1.00 90.56 988 GLY A CA 1
ATOM 7179 C C . GLY A 1 988 ? -6.936 27.312 29.284 1.00 90.56 988 GLY A C 1
ATOM 7180 O O . GLY A 1 988 ? -7.925 28.000 29.553 1.00 90.56 988 GLY A O 1
ATOM 7181 N N . ASP A 1 989 ? -5.699 27.811 29.266 1.00 90.00 989 ASP A N 1
ATOM 7182 C CA . ASP A 1 989 ? -5.358 29.212 29.553 1.00 90.00 989 ASP A CA 1
ATOM 7183 C C . ASP A 1 989 ? -5.403 30.137 28.320 1.00 90.00 989 ASP A C 1
ATOM 7185 O O . ASP A 1 989 ? -5.452 31.365 28.471 1.00 90.00 989 ASP A O 1
ATOM 7189 N N . GLY A 1 990 ? -5.504 29.563 27.116 1.00 92.06 990 GLY A N 1
ATOM 7190 C CA . GLY A 1 990 ? -5.630 30.295 25.857 1.00 92.06 990 GLY A CA 1
ATOM 7191 C C . GLY A 1 990 ? -4.314 30.581 25.125 1.00 92.06 990 GLY A C 1
ATOM 7192 O O . GLY A 1 990 ? -4.332 31.369 24.173 1.00 92.06 990 GLY A O 1
ATOM 7193 N N . ILE A 1 991 ? -3.196 29.965 25.516 1.00 87.69 991 ILE A N 1
ATOM 7194 C CA . ILE A 1 991 ? -1.964 29.914 24.719 1.00 87.69 991 ILE A CA 1
ATOM 7195 C C . ILE A 1 991 ? -1.349 28.511 24.775 1.00 87.69 991 ILE A C 1
ATOM 7197 O O . ILE A 1 991 ? -1.207 27.938 25.841 1.00 87.69 991 ILE A O 1
ATOM 7201 N N . VAL A 1 992 ? -0.943 27.964 23.627 1.00 91.44 992 VAL A N 1
ATOM 7202 C CA . VAL A 1 992 ? -0.249 26.664 23.593 1.00 91.44 992 VAL A CA 1
ATOM 7203 C C . VAL A 1 992 ? 1.227 26.863 23.935 1.00 91.44 992 VAL A C 1
ATOM 7205 O O . VAL A 1 992 ? 1.960 27.477 23.149 1.00 91.44 992 VAL A O 1
ATOM 7208 N N . ASP A 1 993 ? 1.693 26.356 25.078 1.00 78.25 993 ASP A N 1
ATOM 7209 C CA . ASP A 1 993 ? 3.072 26.583 25.527 1.00 78.25 993 ASP A CA 1
ATOM 7210 C C . ASP A 1 993 ? 3.761 25.383 26.225 1.00 78.25 993 ASP A C 1
ATOM 7212 O O . ASP A 1 993 ? 3.426 24.211 26.032 1.00 78.25 993 ASP A O 1
ATOM 7216 N N . LEU A 1 994 ? 4.835 25.660 26.975 1.00 76.25 994 LEU A N 1
ATOM 7217 C CA . LEU A 1 994 ? 5.605 24.652 27.704 1.00 76.25 994 LEU A CA 1
ATOM 7218 C C . LEU A 1 994 ? 4.790 23.945 28.804 1.00 76.25 994 LEU A C 1
ATOM 7220 O O . LEU A 1 994 ? 5.149 22.832 29.186 1.00 76.25 994 LEU A O 1
ATOM 7224 N N . VAL A 1 995 ? 3.730 24.561 29.328 1.00 82.94 995 VAL A N 1
ATOM 7225 C CA . VAL A 1 995 ? 2.864 23.982 30.362 1.00 82.94 995 VAL A CA 1
ATOM 7226 C C . VAL A 1 995 ? 2.008 22.856 29.782 1.00 82.94 995 VAL A C 1
ATOM 7228 O O . VAL A 1 995 ? 1.912 21.804 30.411 1.00 82.94 995 VAL A O 1
ATOM 7231 N N . ASP A 1 996 ? 1.473 23.006 28.569 1.00 90.12 996 ASP A N 1
ATOM 7232 C CA . ASP A 1 996 ? 0.756 21.926 27.870 1.00 90.12 996 ASP A CA 1
ATOM 7233 C C . ASP A 1 996 ? 1.688 20.752 27.567 1.00 90.12 996 ASP A C 1
ATOM 7235 O O . ASP A 1 996 ? 1.394 19.595 27.881 1.00 90.12 996 ASP A O 1
ATOM 7239 N N . LEU A 1 997 ? 2.880 21.065 27.053 1.00 79.62 997 LEU A N 1
ATOM 7240 C CA . LEU A 1 997 ? 3.924 20.078 26.788 1.00 79.62 997 LEU A CA 1
ATOM 7241 C C . LEU A 1 997 ? 4.371 19.339 28.065 1.00 79.62 997 LEU A C 1
ATOM 7243 O O . LEU A 1 997 ? 4.700 18.153 28.015 1.00 79.62 997 LEU A O 1
ATOM 7247 N N . LEU A 1 998 ? 4.358 20.010 29.222 1.00 82.50 998 LEU A N 1
ATOM 7248 C CA . LEU A 1 998 ? 4.665 19.400 30.517 1.00 82.50 998 LEU A CA 1
ATOM 7249 C C . LEU A 1 998 ? 3.559 18.446 30.995 1.00 82.50 998 LEU A C 1
ATOM 7251 O O . LEU A 1 998 ? 3.876 17.448 31.645 1.00 82.50 998 LEU A O 1
ATOM 7255 N N . ILE A 1 999 ? 2.289 18.708 30.665 1.00 84.62 999 ILE A N 1
ATOM 7256 C CA . ILE A 1 999 ? 1.179 17.789 30.965 1.00 84.62 999 ILE A CA 1
ATOM 7257 C C . ILE A 1 999 ? 1.326 16.505 30.134 1.00 84.62 999 ILE A C 1
ATOM 7259 O O . ILE A 1 999 ? 1.307 15.419 30.713 1.00 84.62 999 ILE A O 1
ATOM 7263 N N . ILE A 1 1000 ? 1.613 16.613 28.826 1.00 87.38 1000 ILE A N 1
ATOM 7264 C CA . ILE A 1 1000 ? 1.962 15.450 27.983 1.00 87.38 1000 ILE A CA 1
ATOM 7265 C C . ILE A 1 1000 ? 3.148 14.688 28.587 1.00 87.38 1000 ILE A C 1
ATOM 7267 O O . ILE A 1 1000 ? 3.057 13.488 28.827 1.00 87.38 1000 ILE A O 1
ATOM 7271 N N . GLY A 1 1001 ? 4.245 15.378 28.916 1.00 70.00 1001 GLY A N 1
ATOM 7272 C CA . GLY A 1 1001 ? 5.433 14.745 29.500 1.00 70.00 1001 GLY A CA 1
ATOM 7273 C C . GLY A 1 1001 ? 5.191 14.056 30.852 1.00 70.00 1001 GLY A C 1
ATOM 7274 O O . GLY A 1 1001 ? 5.879 13.090 31.174 1.00 70.00 1001 GLY A O 1
ATOM 7275 N N . SER A 1 1002 ? 4.203 14.510 31.629 1.00 82.00 1002 SER A N 1
ATOM 7276 C CA . SER A 1 1002 ? 3.810 13.904 32.915 1.00 82.00 1002 SER A CA 1
ATOM 7277 C C . SER A 1 1002 ? 2.932 12.655 32.753 1.00 82.00 1002 SER A C 1
ATOM 7279 O O . SER A 1 1002 ? 2.821 11.844 33.678 1.00 82.00 1002 SER A O 1
ATOM 7281 N N . ASN A 1 1003 ? 2.323 12.493 31.575 1.00 90.75 1003 ASN A N 1
ATOM 7282 C CA . ASN A 1 1003 ? 1.387 11.423 31.243 1.00 90.75 1003 ASN A CA 1
ATOM 7283 C C . ASN A 1 1003 ? 1.837 10.532 30.078 1.00 90.75 1003 ASN A C 1
ATOM 7285 O O . ASN A 1 1003 ? 1.090 9.633 29.710 1.00 90.75 1003 ASN A O 1
ATOM 7289 N N . HIS A 1 1004 ? 3.040 10.733 29.541 1.00 84.62 1004 HIS A N 1
ATOM 7290 C CA . HIS A 1 1004 ? 3.606 9.946 28.446 1.00 84.62 1004 HIS A CA 1
ATOM 7291 C C . HIS A 1 1004 ? 3.470 8.430 28.690 1.00 84.62 1004 HIS A C 1
ATOM 7293 O O . HIS A 1 1004 ? 3.714 7.953 29.800 1.00 84.62 1004 HIS A O 1
ATOM 7299 N N . GLU A 1 1005 ? 3.068 7.688 27.654 1.00 85.25 1005 GLU A N 1
ATOM 7300 C CA . GLU A 1 1005 ? 2.746 6.248 27.673 1.00 85.25 1005 GLU A CA 1
ATOM 7301 C C . GLU A 1 1005 ? 1.548 5.836 28.562 1.00 85.25 1005 GLU A C 1
ATOM 7303 O O . GLU A 1 1005 ? 1.232 4.644 28.656 1.00 85.25 1005 GLU A O 1
ATOM 7308 N N . ARG A 1 1006 ? 0.814 6.771 29.187 1.00 83.31 1006 ARG A N 1
ATOM 7309 C CA . ARG A 1 1006 ? -0.480 6.438 29.812 1.00 83.31 1006 ARG A CA 1
ATOM 7310 C C . ARG A 1 1006 ? -1.520 6.123 28.740 1.00 83.31 1006 ARG A C 1
ATOM 7312 O O . ARG A 1 1006 ? -1.519 6.704 27.661 1.00 83.31 1006 ARG A O 1
ATOM 7319 N N . THR A 1 1007 ? -2.433 5.217 29.079 1.00 89.25 1007 THR A N 1
ATOM 7320 C CA . THR A 1 1007 ? -3.470 4.705 28.176 1.00 89.25 1007 THR A CA 1
ATOM 7321 C C . THR A 1 1007 ? -4.848 4.707 28.836 1.00 89.25 1007 THR A C 1
ATOM 7323 O O . THR A 1 1007 ? -4.973 4.649 30.064 1.00 89.25 1007 THR A O 1
ATOM 7326 N N . ALA A 1 1008 ? -5.894 4.777 28.015 1.00 85.94 1008 ALA A N 1
ATOM 7327 C CA . ALA A 1 1008 ? -7.292 4.697 28.421 1.00 85.94 1008 ALA A CA 1
ATOM 7328 C C . ALA A 1 1008 ? -7.873 3.271 28.227 1.00 85.94 1008 ALA A C 1
ATOM 7330 O O . ALA A 1 1008 ? -7.403 2.527 27.365 1.00 85.94 1008 ALA A O 1
ATOM 7331 N N . PRO A 1 1009 ? -8.918 2.864 28.981 1.00 90.25 1009 PRO A N 1
ATOM 7332 C CA . PRO A 1 1009 ? -9.541 3.586 30.087 1.00 90.25 1009 PRO A CA 1
ATOM 7333 C C . PRO A 1 1009 ? -8.627 3.686 31.304 1.00 90.25 1009 PRO A C 1
ATOM 7335 O O . PRO A 1 1009 ? -8.122 2.688 31.819 1.00 90.25 1009 PRO A O 1
ATOM 7338 N N . THR A 1 1010 ? -8.516 4.896 31.836 1.00 90.81 1010 THR A N 1
ATOM 7339 C CA . THR A 1 1010 ? -7.913 5.119 33.147 1.00 90.81 1010 THR A CA 1
ATOM 7340 C C . THR A 1 1010 ? -8.879 4.674 34.253 1.00 90.81 1010 THR A C 1
ATOM 7342 O O . THR A 1 1010 ? -10.097 4.557 34.056 1.00 90.81 1010 THR A O 1
ATOM 7345 N N . ALA A 1 1011 ? -8.339 4.354 35.432 1.00 89.94 1011 ALA A N 1
ATOM 7346 C CA . ALA A 1 1011 ? -9.158 3.944 36.567 1.00 89.94 1011 ALA A CA 1
ATOM 7347 C C . ALA A 1 1011 ? -10.030 5.113 37.052 1.00 89.94 1011 ALA A C 1
ATOM 7349 O O . ALA A 1 1011 ? -9.558 6.240 37.151 1.00 89.94 1011 ALA A O 1
ATOM 7350 N N . TRP A 1 1012 ? -11.286 4.840 37.420 1.00 93.25 1012 TRP A N 1
ATOM 7351 C CA . TRP A 1 1012 ? -12.181 5.855 37.988 1.00 93.25 1012 TRP A CA 1
ATOM 7352 C C . TRP A 1 1012 ? -11.762 6.237 39.420 1.00 93.25 1012 TRP A C 1
ATOM 7354 O O . TRP A 1 1012 ? -12.300 5.729 40.409 1.00 93.25 1012 TRP A O 1
ATOM 7364 N N . ALA A 1 1013 ? -10.765 7.111 39.504 1.00 91.19 1013 ALA A N 1
ATOM 7365 C CA . ALA A 1 1013 ? -10.167 7.679 40.702 1.00 91.19 1013 ALA A CA 1
ATOM 7366 C C . ALA A 1 1013 ? -9.655 9.098 40.394 1.00 91.19 1013 ALA A C 1
ATOM 7368 O O . ALA A 1 1013 ? -9.645 9.520 39.240 1.00 91.19 1013 ALA A O 1
ATOM 7369 N N . ILE A 1 1014 ? -9.243 9.837 41.422 1.00 88.62 1014 ILE A N 1
ATOM 7370 C CA . ILE A 1 1014 ? -8.485 11.089 41.267 1.00 88.62 1014 ILE A CA 1
ATOM 7371 C C . ILE A 1 1014 ? -6.988 10.798 41.048 1.00 88.62 1014 ILE A C 1
ATOM 7373 O O . ILE A 1 1014 ? -6.551 9.677 41.307 1.00 88.62 1014 ILE A O 1
ATOM 7377 N N . PHE A 1 1015 ? -6.262 11.807 40.553 1.00 83.38 1015 PHE A N 1
ATOM 7378 C CA . PHE A 1 1015 ? -4.911 11.717 39.976 1.00 83.38 1015 PHE A CA 1
ATOM 7379 C C . PHE A 1 1015 ? -3.825 11.057 40.835 1.00 83.38 1015 PHE A C 1
ATOM 7381 O O . PHE A 1 1015 ? -3.783 11.328 42.057 1.00 83.38 1015 PHE A O 1
#

Radius of gyration: 40.45 Å; chains: 1; bounding box: 115×93×150 Å